Protein 4A4F (pdb70)

InterPro domains:
  IPR002999 Tudor domain [PS50304] (72-132)
  IPR002999 Tudor domain [SM00333] (71-130)
  IPR010304 Survival motor neuron, Tudor domain [PF06003] (72-122)

Solvent-accessible surface area: 4216 Å² total

CATH classification: 2.30.30.140

Structure (mmCIF, N/CA/C/O backbone):
data_4A4F
#
_entry.id   4A4F
#
_cell.length_a   1.000
_cell.length_b   1.000
_cell.length_c   1.000
_cell.angle_alpha   90.00
_cell.angle_beta   90.00
_cell.angle_gamma   90.00
#
_symmetry.space_group_name_H-M   'P 1'
#
loop_
_entity.id
_entity.type
_entity.pdbx_description
1 polymer 'SURVIVAL OF MOTOR NEURON-RELATED-SPLICING FACTOR 30'
2 non-polymer 'N3, N4-DIMETHYLARGININE'
#
loop_
_atom_site.group_PDB
_atom_site.id
_atom_site.type_symbol
_atom_site.label_atom_id
_atom_site.label_alt_id
_atom_site.label_comp_id
_atom_site.label_asym_id
_atom_site.label_entity_id
_atom_site.label_seq_id
_atom_site.pdbx_PDB_ins_code
_atom_site.Cartn_x
_atom_site.Cartn_y
_atom_site.Cartn_z
_atom_site.occupancy
_atom_site.B_iso_or_equiv
_atom_site.auth_seq_id
_atom_site.auth_comp_id
_atom_site.auth_asym_id
_atom_site.auth_atom_id
_atom_site.pdbx_PDB_model_num
ATOM 1 N N . ALA A 1 1 ? 18.891 0.537 3.052 1.00 0.00 65 ALA A N 1
ATOM 2 C CA . ALA A 1 1 ? 17.837 -0.462 2.949 1.00 0.00 65 ALA A CA 1
ATOM 3 C C . ALA A 1 1 ? 18.444 -1.767 2.500 1.00 0.00 65 ALA A C 1
ATOM 4 O O . ALA A 1 1 ? 19.503 -1.765 1.858 1.00 0.00 65 ALA A O 1
ATOM 13 N N . SER A 1 2 ? 17.817 -2.874 2.845 1.00 0.00 66 SER A N 1
ATOM 14 C CA . SER A 1 2 ? 18.285 -4.162 2.397 1.00 0.00 66 SER A CA 1
ATOM 15 C C . SER A 1 2 ? 18.034 -4.283 0.893 1.00 0.00 66 SER A C 1
ATOM 16 O O . SER A 1 2 ? 18.967 -4.440 0.105 1.00 0.00 66 SER A O 1
ATOM 24 N N . THR A 1 3 ? 16.801 -4.139 0.499 1.00 0.00 67 THR A N 1
ATOM 25 C CA . THR A 1 3 ? 16.479 -4.125 -0.881 1.00 0.00 67 THR A CA 1
ATOM 26 C C . THR A 1 3 ? 16.089 -2.693 -1.231 1.00 0.00 67 THR A C 1
ATOM 27 O O . THR A 1 3 ? 15.459 -1.999 -0.421 1.00 0.00 67 THR A O 1
ATOM 38 N N . GLN A 1 4 ? 16.527 -2.226 -2.358 1.00 0.00 68 GLN A N 1
ATOM 39 C CA . GLN A 1 4 ? 16.234 -0.905 -2.776 1.00 0.00 68 GLN A CA 1
ATOM 40 C C . GLN A 1 4 ? 15.049 -0.920 -3.732 1.00 0.00 68 GLN A C 1
ATOM 41 O O . GLN A 1 4 ? 15.118 -1.524 -4.814 1.00 0.00 68 GLN A O 1
ATOM 55 N N . PRO A 1 5 ? 13.934 -0.328 -3.322 1.00 0.00 69 PRO A N 1
ATOM 56 C CA . PRO A 1 5 ? 12.743 -0.253 -4.141 1.00 0.00 69 PRO A CA 1
ATOM 57 C C . PRO A 1 5 ? 12.789 0.926 -5.121 1.00 0.00 69 PRO A C 1
ATOM 58 O O . PRO A 1 5 ? 13.394 1.983 -4.833 1.00 0.00 69 PRO A O 1
ATOM 69 N N . THR A 1 6 ? 12.185 0.741 -6.273 1.00 0.00 70 THR A N 1
ATOM 70 C CA . THR A 1 6 ? 12.071 1.793 -7.251 1.00 0.00 70 THR A CA 1
ATOM 71 C C . THR A 1 6 ? 10.966 2.753 -6.803 1.00 0.00 70 THR A C 1
ATOM 72 O O . THR A 1 6 ? 10.981 3.937 -7.119 1.00 0.00 70 THR A O 1
ATOM 83 N N . HIS A 1 7 ? 10.030 2.231 -6.033 1.00 0.00 71 HIS A N 1
ATOM 84 C CA . HIS A 1 7 ? 8.959 3.025 -5.495 1.00 0.00 71 HIS A CA 1
ATOM 85 C C . HIS A 1 7 ? 9.417 3.693 -4.215 1.00 0.00 71 HIS A C 1
ATOM 86 O O . HIS A 1 7 ? 9.827 3.025 -3.266 1.00 0.00 71 HIS A O 1
ATOM 100 N N . SER A 1 8 ? 9.366 4.993 -4.205 1.00 0.00 72 SER A N 1
ATOM 101 C CA . SER A 1 8 ? 9.796 5.768 -3.078 1.00 0.00 72 SER A CA 1
ATOM 102 C C . SER A 1 8 ? 8.586 6.300 -2.320 1.00 0.00 72 SER A C 1
ATOM 103 O O . SER A 1 8 ? 7.851 7.161 -2.818 1.00 0.00 72 SER A O 1
ATOM 111 N N . TRP A 1 9 ? 8.366 5.771 -1.151 1.00 0.00 73 TRP A N 1
ATOM 112 C CA . TRP A 1 9 ? 7.245 6.140 -0.322 1.00 0.00 73 TRP A CA 1
ATOM 113 C C . TRP A 1 9 ? 7.718 6.601 1.037 1.00 0.00 73 TRP A C 1
ATOM 114 O O . TRP A 1 9 ? 8.816 6.227 1.467 1.00 0.00 73 TRP A O 1
ATOM 135 N N . LYS A 1 10 ? 6.949 7.466 1.682 1.00 0.00 74 LYS A N 1
ATOM 136 C CA . LYS A 1 10 ? 7.265 7.890 3.019 1.00 0.00 74 LYS A CA 1
ATOM 137 C C . LYS A 1 10 ? 6.050 7.827 3.928 1.00 0.00 74 LYS A C 1
ATOM 138 O O . LYS A 1 10 ? 4.903 7.772 3.463 1.00 0.00 74 LYS A O 1
ATOM 157 N N . VAL A 1 11 ? 6.317 7.806 5.211 1.00 0.00 75 VAL A N 1
ATOM 158 C CA . VAL A 1 11 ? 5.303 7.771 6.241 1.00 0.00 75 VAL A CA 1
ATOM 159 C C . VAL A 1 11 ? 4.443 9.032 6.203 1.00 0.00 75 VAL A C 1
ATOM 160 O O . VAL A 1 11 ? 4.963 10.150 6.067 1.00 0.00 75 VAL A O 1
ATOM 173 N N . GLY A 1 12 ? 3.140 8.839 6.276 1.00 0.00 76 GLY A N 1
ATOM 174 C CA . GLY A 1 12 ? 2.218 9.950 6.333 1.00 0.00 76 GLY A CA 1
ATOM 175 C C . GLY A 1 12 ? 1.561 10.206 5.012 1.00 0.00 76 GLY A C 1
ATOM 176 O O . GLY A 1 12 ? 0.618 10.996 4.916 1.00 0.00 76 GLY A O 1
ATOM 180 N N . ASP A 1 13 ? 2.040 9.529 4.008 1.00 0.00 77 ASP A N 1
ATOM 181 C CA . ASP A 1 13 ? 1.562 9.685 2.649 1.00 0.00 77 ASP A CA 1
ATOM 182 C C . ASP A 1 13 ? 0.574 8.651 2.342 1.00 0.00 77 ASP A C 1
ATOM 183 O O . ASP A 1 13 ? 0.676 7.524 2.823 1.00 0.00 77 ASP A O 1
ATOM 192 N N . LYS A 1 14 ? -0.394 9.006 1.587 1.00 0.00 78 LYS A N 1
ATOM 193 C CA . LYS A 1 14 ? -1.316 8.092 1.158 1.00 0.00 78 LYS A CA 1
ATOM 194 C C . LYS A 1 14 ? -1.065 7.670 -0.247 1.00 0.00 78 LYS A C 1
ATOM 195 O O . LYS A 1 14 ? -0.553 8.426 -1.081 1.00 0.00 78 LYS A O 1
ATOM 214 N N . CYS A 1 15 ? -1.398 6.485 -0.474 1.00 0.00 79 CYS A N 1
ATOM 215 C CA . CYS A 1 15 ? -1.153 5.805 -1.682 1.00 0.00 79 CYS A CA 1
ATOM 216 C C . CYS A 1 15 ? -2.339 4.960 -1.960 1.00 0.00 79 CYS A C 1
ATOM 217 O O . CYS A 1 15 ? -3.305 4.973 -1.195 1.00 0.00 79 CYS A O 1
ATOM 225 N N . MET A 1 16 ? -2.326 4.280 -3.030 1.00 0.00 80 MET A N 1
ATOM 226 C CA . MET A 1 16 ? -3.376 3.376 -3.289 1.00 0.00 80 MET A CA 1
ATOM 227 C C . MET A 1 16 ? -2.797 2.020 -3.130 1.00 0.00 80 MET A C 1
ATOM 228 O O . MET A 1 16 ? -1.746 1.725 -3.692 1.00 0.00 80 MET A O 1
ATOM 242 N N . ALA A 1 17 ? -3.439 1.218 -2.375 1.00 0.00 81 ALA A N 1
ATOM 243 C CA . ALA A 1 17 ? -2.947 -0.082 -2.088 1.00 0.00 81 ALA A CA 1
ATOM 244 C C . ALA A 1 17 ? -3.908 -1.071 -2.610 1.00 0.00 81 ALA A C 1
ATOM 245 O O . ALA A 1 17 ? -5.105 -0.784 -2.706 1.00 0.00 81 ALA A O 1
ATOM 252 N N . VAL A 1 18 ? -3.418 -2.203 -2.962 1.00 0.00 82 VAL A N 1
ATOM 253 C CA . VAL A 1 18 ? -4.247 -3.244 -3.455 1.00 0.00 82 VAL A CA 1
ATOM 254 C C . VAL A 1 18 ? -4.733 -4.018 -2.268 1.00 0.00 82 VAL A C 1
ATOM 255 O O . VAL A 1 18 ? -3.935 -4.607 -1.548 1.00 0.00 82 VAL A O 1
ATOM 268 N N . TRP A 1 19 ? -6.020 -3.961 -2.031 1.00 0.00 83 TRP A N 1
ATOM 269 C CA . TRP A 1 19 ? -6.612 -4.647 -0.924 1.00 0.00 83 TRP A CA 1
ATOM 270 C C . TRP A 1 19 ? -6.512 -6.107 -1.191 1.00 0.00 83 TRP A C 1
ATOM 271 O O . TRP A 1 19 ? -7.096 -6.591 -2.153 1.00 0.00 83 TRP A O 1
ATOM 292 N N . SER A 1 20 ? -5.792 -6.799 -0.355 1.00 0.00 84 SER A N 1
ATOM 293 C CA . SER A 1 20 ? -5.546 -8.222 -0.521 1.00 0.00 84 SER A CA 1
ATOM 294 C C . SER A 1 20 ? -6.856 -9.019 -0.571 1.00 0.00 84 SER A C 1
ATOM 295 O O . SER A 1 20 ? -6.919 -10.091 -1.167 1.00 0.00 84 SER A O 1
ATOM 303 N N . GLU A 1 21 ? -7.900 -8.464 -0.008 1.00 0.00 85 GLU A N 1
ATOM 304 C CA . GLU A 1 21 ? -9.157 -9.160 0.071 1.00 0.00 85 GLU A CA 1
ATOM 305 C C . GLU A 1 21 ? -9.961 -9.035 -1.224 1.00 0.00 85 GLU A C 1
ATOM 306 O O . GLU A 1 21 ? -10.643 -9.972 -1.629 1.00 0.00 85 GLU A O 1
ATOM 318 N N . ASP A 1 22 ? -9.881 -7.882 -1.872 1.00 0.00 86 ASP A N 1
ATOM 319 C CA . ASP A 1 22 ? -10.710 -7.642 -3.070 1.00 0.00 86 ASP A CA 1
ATOM 320 C C . ASP A 1 22 ? -9.879 -7.615 -4.351 1.00 0.00 86 ASP A C 1
ATOM 321 O O . ASP A 1 22 ? -10.394 -7.797 -5.460 1.00 0.00 86 ASP A O 1
ATOM 330 N N . GLY A 1 23 ? -8.599 -7.414 -4.191 1.00 0.00 87 GLY A N 1
ATOM 331 C CA . GLY A 1 23 ? -7.681 -7.373 -5.323 1.00 0.00 87 GLY A CA 1
ATOM 332 C C . GLY A 1 23 ? -7.714 -6.051 -6.083 1.00 0.00 87 GLY A C 1
ATOM 333 O O . GLY A 1 23 ? -7.187 -5.951 -7.187 1.00 0.00 87 GLY A O 1
ATOM 337 N N . GLN A 1 24 ? -8.335 -5.049 -5.505 1.00 0.00 88 GLN A N 1
ATOM 338 C CA . GLN A 1 24 ? -8.439 -3.739 -6.142 1.00 0.00 88 GLN A CA 1
ATOM 339 C C . GLN A 1 24 ? -7.679 -2.710 -5.359 1.00 0.00 88 GLN A C 1
ATOM 340 O O . GLN A 1 24 ? -7.303 -2.967 -4.218 1.00 0.00 88 GLN A O 1
ATOM 354 N N . CYS A 1 25 ? -7.489 -1.547 -5.927 1.00 0.00 89 CYS A N 1
ATOM 355 C CA . CYS A 1 25 ? -6.735 -0.519 -5.254 1.00 0.00 89 CYS A CA 1
ATOM 356 C C . CYS A 1 25 ? -7.652 0.495 -4.596 1.00 0.00 89 CYS A C 1
ATOM 357 O O . CYS A 1 25 ? -8.638 0.952 -5.192 1.00 0.00 89 CYS A O 1
ATOM 365 N N . TYR A 1 26 ? -7.331 0.819 -3.374 1.00 0.00 90 TYR A N 1
ATOM 366 C CA . TYR A 1 26 ? -8.094 1.731 -2.551 1.00 0.00 90 TYR A CA 1
ATOM 367 C C . TYR A 1 26 ? -7.120 2.677 -1.897 1.00 0.00 90 TYR A C 1
ATOM 368 O O . TYR A 1 26 ? -5.931 2.343 -1.787 1.00 0.00 90 TYR A O 1
ATOM 386 N N . GLU A 1 27 ? -7.583 3.835 -1.479 1.00 0.00 91 GLU A N 1
ATOM 387 C CA . GLU A 1 27 ? -6.700 4.803 -0.869 1.00 0.00 91 GLU A CA 1
ATOM 388 C C . GLU A 1 27 ? -6.323 4.361 0.531 1.00 0.00 91 GLU A C 1
ATOM 389 O O . GLU A 1 27 ? -7.188 4.107 1.392 1.00 0.00 91 GLU A O 1
ATOM 401 N N . ALA A 1 28 ? -5.053 4.265 0.750 1.00 0.00 92 ALA A N 1
ATOM 402 C CA . ALA A 1 28 ? -4.518 3.828 1.993 1.00 0.00 92 ALA A CA 1
ATOM 403 C C . ALA A 1 28 ? -3.325 4.669 2.366 1.00 0.00 92 ALA A C 1
ATOM 404 O O . ALA A 1 28 ? -2.483 4.971 1.526 1.00 0.00 92 ALA A O 1
ATOM 411 N N . GLU A 1 29 ? -3.236 5.019 3.607 1.00 0.00 93 GLU A N 1
ATOM 412 C CA . GLU A 1 29 ? -2.195 5.878 4.071 1.00 0.00 93 GLU A CA 1
ATOM 413 C C . GLU A 1 29 ? -1.103 5.063 4.734 1.00 0.00 93 GLU A C 1
ATOM 414 O O . GLU A 1 29 ? -1.381 4.157 5.520 1.00 0.00 93 GLU A O 1
ATOM 426 N N . ILE A 1 30 ? 0.116 5.353 4.365 1.00 0.00 94 ILE A N 1
ATOM 427 C CA . ILE A 1 30 ? 1.281 4.661 4.864 1.00 0.00 94 ILE A CA 1
ATOM 428 C C . ILE A 1 30 ? 1.582 5.041 6.307 1.00 0.00 94 ILE A C 1
ATOM 429 O O . ILE A 1 30 ? 1.809 6.226 6.638 1.00 0.00 94 ILE A O 1
ATOM 445 N N . GLU A 1 31 ? 1.593 4.040 7.140 1.00 0.00 95 GLU A N 1
ATOM 446 C CA . GLU A 1 31 ? 1.836 4.186 8.547 1.00 0.00 95 GLU A CA 1
ATOM 447 C C . GLU A 1 31 ? 3.305 3.966 8.867 1.00 0.00 95 GLU A C 1
ATOM 448 O O . GLU A 1 31 ? 3.892 4.700 9.662 1.00 0.00 95 GLU A O 1
ATOM 460 N N . GLU A 1 32 ? 3.897 2.977 8.223 1.00 0.00 96 GLU A N 1
ATOM 461 C CA . GLU A 1 32 ? 5.266 2.585 8.498 1.00 0.00 96 GLU A CA 1
ATOM 462 C C . GLU A 1 32 ? 5.826 1.853 7.284 1.00 0.00 96 GLU A C 1
ATOM 463 O O . GLU A 1 32 ? 5.069 1.227 6.540 1.00 0.00 96 GLU A O 1
ATOM 475 N N . ILE A 1 33 ? 7.119 1.953 7.072 1.00 0.00 97 ILE A N 1
ATOM 476 C CA . ILE A 1 33 ? 7.773 1.329 5.939 1.00 0.00 97 ILE A CA 1
ATOM 477 C C . ILE A 1 33 ? 8.890 0.412 6.419 1.00 0.00 97 ILE A C 1
ATOM 478 O O . ILE A 1 33 ? 9.682 0.777 7.280 1.00 0.00 97 ILE A O 1
ATOM 494 N N . ASP A 1 34 ? 8.925 -0.762 5.868 1.00 0.00 98 ASP A N 1
ATOM 495 C CA . ASP A 1 34 ? 9.941 -1.747 6.150 1.00 0.00 98 ASP A CA 1
ATOM 496 C C . ASP A 1 34 ? 10.844 -1.840 4.939 1.00 0.00 98 ASP A C 1
ATOM 497 O O . ASP A 1 34 ? 10.521 -2.509 3.961 1.00 0.00 98 ASP A O 1
ATOM 506 N N . GLU A 1 35 ? 11.913 -1.092 4.968 1.00 0.00 99 GLU A N 1
ATOM 507 C CA . GLU A 1 35 ? 12.895 -1.055 3.886 1.00 0.00 99 GLU A CA 1
ATOM 508 C C . GLU A 1 35 ? 13.641 -2.381 3.731 1.00 0.00 99 GLU A C 1
ATOM 509 O O . GLU A 1 35 ? 14.285 -2.629 2.706 1.00 0.00 99 GLU A O 1
ATOM 521 N N . GLU A 1 36 ? 13.583 -3.202 4.758 1.00 0.00 100 GLU A N 1
ATOM 522 C CA . GLU A 1 36 ? 14.248 -4.483 4.758 1.00 0.00 100 GLU A CA 1
ATOM 523 C C . GLU A 1 36 ? 13.632 -5.388 3.691 1.00 0.00 100 GLU A C 1
ATOM 524 O O . GLU A 1 36 ? 14.339 -6.057 2.934 1.00 0.00 100 GLU A O 1
ATOM 536 N N . ASN A 1 37 ? 12.327 -5.377 3.625 1.00 0.00 101 ASN A N 1
ATOM 537 C CA . ASN A 1 37 ? 11.591 -6.191 2.666 1.00 0.00 101 ASN A CA 1
ATOM 538 C C . ASN A 1 37 ? 11.039 -5.349 1.549 1.00 0.00 101 ASN A C 1
ATOM 539 O O . ASN A 1 37 ? 10.611 -5.869 0.522 1.00 0.00 101 ASN A O 1
ATOM 550 N N . GLY A 1 38 ? 11.050 -4.048 1.745 1.00 0.00 102 GLY A N 1
ATOM 551 C CA . GLY A 1 38 ? 10.466 -3.155 0.777 1.00 0.00 102 GLY A CA 1
ATOM 552 C C . GLY A 1 38 ? 8.956 -3.157 0.903 1.00 0.00 102 GLY A C 1
ATOM 553 O O . GLY A 1 38 ? 8.231 -2.951 -0.072 1.00 0.00 102 GLY A O 1
ATOM 557 N N . THR A 1 39 ? 8.471 -3.399 2.098 1.00 0.00 103 THR A N 1
ATOM 558 C CA . THR A 1 39 ? 7.052 -3.450 2.322 1.00 0.00 103 THR A CA 1
ATOM 559 C C . THR A 1 39 ? 6.609 -2.309 3.211 1.00 0.00 103 THR A C 1
ATOM 560 O O . THR A 1 39 ? 7.403 -1.774 3.956 1.00 0.00 103 THR A O 1
ATOM 571 N N . ALA A 1 40 ? 5.368 -1.929 3.123 1.00 0.00 104 ALA A N 1
ATOM 572 C CA . ALA A 1 40 ? 4.861 -0.854 3.925 1.00 0.00 104 ALA A CA 1
ATOM 573 C C . ALA A 1 40 ? 3.553 -1.235 4.549 1.00 0.00 104 ALA A C 1
ATOM 574 O O . ALA A 1 40 ? 2.760 -1.979 3.964 1.00 0.00 104 ALA A O 1
ATOM 581 N N . ALA A 1 41 ? 3.350 -0.753 5.729 1.00 0.00 105 ALA A N 1
ATOM 582 C CA . ALA A 1 41 ? 2.137 -0.953 6.444 1.00 0.00 105 ALA A CA 1
ATOM 583 C C . ALA A 1 41 ? 1.238 0.214 6.152 1.00 0.00 105 ALA A C 1
ATOM 584 O O . ALA A 1 41 ? 1.614 1.379 6.382 1.00 0.00 105 ALA A O 1
ATOM 591 N N . ILE A 1 42 ? 0.091 -0.070 5.635 1.00 0.00 106 ILE A N 1
ATOM 592 C CA . ILE A 1 42 ? -0.813 0.951 5.184 1.00 0.00 106 ILE A CA 1
ATOM 593 C C . ILE A 1 42 ? -2.176 0.795 5.832 1.00 0.00 106 ILE A C 1
ATOM 594 O O . ILE A 1 42 ? -2.587 -0.309 6.147 1.00 0.00 106 ILE A O 1
ATOM 610 N N . THR A 1 43 ? -2.846 1.888 6.046 1.00 0.00 107 THR A N 1
ATOM 611 C CA . THR A 1 43 ? -4.181 1.888 6.592 1.00 0.00 107 THR A CA 1
ATOM 612 C C . THR A 1 43 ? -5.173 2.412 5.549 1.00 0.00 107 THR A C 1
ATOM 613 O O . THR A 1 43 ? -4.988 3.489 5.000 1.00 0.00 107 THR A O 1
ATOM 624 N N . PHE A 1 44 ? -6.193 1.631 5.265 1.00 0.00 108 PHE A N 1
ATOM 625 C CA . PHE A 1 44 ? -7.211 1.996 4.303 1.00 0.00 108 PHE A CA 1
ATOM 626 C C . PHE A 1 44 ? -8.094 3.081 4.843 1.00 0.00 108 PHE A C 1
ATOM 627 O O . PHE A 1 44 ? -8.786 2.889 5.857 1.00 0.00 108 PHE A O 1
ATOM 644 N N . ALA A 1 45 ? -8.081 4.198 4.154 1.00 0.00 109 ALA A N 1
ATOM 645 C CA . ALA A 1 45 ? -8.803 5.378 4.549 1.00 0.00 109 ALA A CA 1
ATOM 646 C C . ALA A 1 45 ? -10.301 5.143 4.485 1.00 0.00 109 ALA A C 1
ATOM 647 O O . ALA A 1 45 ? -10.811 4.572 3.513 1.00 0.00 109 ALA A O 1
ATOM 654 N N . GLY A 1 46 ? -10.980 5.502 5.543 1.00 0.00 110 GLY A N 1
ATOM 655 C CA . GLY A 1 46 ? -12.418 5.391 5.584 1.00 0.00 110 GLY A CA 1
ATOM 656 C C . GLY A 1 46 ? -12.865 4.095 6.208 1.00 0.00 110 GLY A C 1
ATOM 657 O O . GLY A 1 46 ? -13.637 4.089 7.174 1.00 0.00 110 GLY A O 1
ATOM 661 N N . TYR A 1 47 ? -12.384 2.999 5.665 1.00 0.00 111 TYR A N 1
ATOM 662 C CA . TYR A 1 47 ? -12.724 1.690 6.162 1.00 0.00 111 TYR A CA 1
ATOM 663 C C . TYR A 1 47 ? -12.033 1.436 7.498 1.00 0.00 111 TYR A C 1
ATOM 664 O O . TYR A 1 47 ? -12.652 0.966 8.448 1.00 0.00 111 TYR A O 1
ATOM 682 N N . GLY A 1 48 ? -10.762 1.761 7.567 1.00 0.00 112 GLY A N 1
ATOM 683 C CA . GLY A 1 48 ? -10.033 1.604 8.797 1.00 0.00 112 GLY A CA 1
ATOM 684 C C . GLY A 1 48 ? -9.443 0.218 8.992 1.00 0.00 112 GLY A C 1
ATOM 685 O O . GLY A 1 48 ? -9.624 -0.388 10.051 1.00 0.00 112 GLY A O 1
ATOM 689 N N . ASN A 1 49 ? -8.783 -0.306 7.972 1.00 0.00 113 ASN A N 1
ATOM 690 C CA . ASN A 1 49 ? -8.032 -1.562 8.112 1.00 0.00 113 ASN A CA 1
ATOM 691 C C . ASN A 1 49 ? -6.617 -1.279 7.769 1.00 0.00 113 ASN A C 1
ATOM 692 O O . ASN A 1 49 ? -6.323 -0.208 7.257 1.00 0.00 113 ASN A O 1
ATOM 703 N N . ALA A 1 50 ? -5.757 -2.230 7.965 1.00 0.00 114 ALA A N 1
ATOM 704 C CA . ALA A 1 50 ? -4.359 -2.032 7.720 1.00 0.00 114 ALA A CA 1
ATOM 705 C C . ALA A 1 50 ? -3.720 -3.316 7.247 1.00 0.00 114 ALA A C 1
ATOM 706 O O . ALA A 1 50 ? -4.034 -4.392 7.764 1.00 0.00 114 ALA A O 1
ATOM 713 N N . GLU A 1 51 ? -2.855 -3.224 6.261 1.00 0.00 115 GLU A N 1
ATOM 714 C CA . GLU A 1 51 ? -2.145 -4.383 5.787 1.00 0.00 115 GLU A CA 1
ATOM 715 C C . GLU A 1 51 ? -0.731 -4.006 5.412 1.00 0.00 115 GLU A C 1
ATOM 716 O O . GLU A 1 51 ? -0.440 -2.830 5.168 1.00 0.00 115 GLU A O 1
ATOM 728 N N . VAL A 1 52 ? 0.146 -4.974 5.403 1.00 0.00 116 VAL A N 1
ATOM 729 C CA . VAL A 1 52 ? 1.495 -4.753 4.979 1.00 0.00 116 VAL A CA 1
ATOM 730 C C . VAL A 1 52 ? 1.620 -5.228 3.553 1.00 0.00 116 VAL A C 1
ATOM 731 O O . VAL A 1 52 ? 1.546 -6.432 3.265 1.00 0.00 116 VAL A O 1
ATOM 744 N N . THR A 1 53 ? 1.787 -4.305 2.687 1.00 0.00 117 THR A N 1
ATOM 745 C CA . THR A 1 53 ? 1.830 -4.568 1.280 1.00 0.00 117 THR A CA 1
ATOM 746 C C . THR A 1 53 ? 3.123 -3.959 0.712 1.00 0.00 117 THR A C 1
ATOM 747 O O . THR A 1 53 ? 3.599 -2.938 1.228 1.00 0.00 117 THR A O 1
ATOM 758 N N . PRO A 1 54 ? 3.787 -4.636 -0.240 1.00 0.00 118 PRO A N 1
ATOM 759 C CA . PRO A 1 54 ? 5.024 -4.145 -0.824 1.00 0.00 118 PRO A CA 1
ATOM 760 C C . PRO A 1 54 ? 4.840 -2.800 -1.508 1.00 0.00 118 PRO A C 1
ATOM 761 O O . PRO A 1 54 ? 3.758 -2.494 -2.012 1.00 0.00 118 PRO A O 1
ATOM 772 N N . LEU A 1 55 ? 5.897 -2.022 -1.539 1.00 0.00 119 LEU A N 1
ATOM 773 C CA . LEU A 1 55 ? 5.901 -0.688 -2.153 1.00 0.00 119 LEU A CA 1
ATOM 774 C C . LEU A 1 55 ? 5.546 -0.765 -3.627 1.00 0.00 119 LEU A C 1
ATOM 775 O O . LEU A 1 55 ? 5.020 0.185 -4.205 1.00 0.00 119 LEU A O 1
ATOM 791 N N . LEU A 1 56 ? 5.834 -1.905 -4.216 1.00 0.00 120 LEU A N 1
ATOM 792 C CA . LEU A 1 56 ? 5.526 -2.183 -5.606 1.00 0.00 120 LEU A CA 1
ATOM 793 C C . LEU A 1 56 ? 4.013 -2.250 -5.819 1.00 0.00 120 LEU A C 1
ATOM 794 O O . LEU A 1 56 ? 3.519 -2.001 -6.914 1.00 0.00 120 LEU A O 1
ATOM 810 N N . ASN A 1 57 ? 3.293 -2.584 -4.768 1.00 0.00 121 ASN A N 1
ATOM 811 C CA . ASN A 1 57 ? 1.839 -2.690 -4.821 1.00 0.00 121 ASN A CA 1
ATOM 812 C C . ASN A 1 57 ? 1.191 -1.377 -4.466 1.00 0.00 121 ASN A C 1
ATOM 813 O O . ASN A 1 57 ? -0.038 -1.257 -4.467 1.00 0.00 121 ASN A O 1
ATOM 824 N N . LEU A 1 58 ? 2.000 -0.399 -4.151 1.00 0.00 122 LEU A N 1
ATOM 825 C CA . LEU A 1 58 ? 1.495 0.894 -3.833 1.00 0.00 122 LEU A CA 1
ATOM 826 C C . LEU A 1 58 ? 1.486 1.749 -5.072 1.00 0.00 122 LEU A C 1
ATOM 827 O O . LEU A 1 58 ? 2.476 1.819 -5.811 1.00 0.00 122 LEU A O 1
ATOM 843 N N . LYS A 1 59 ? 0.379 2.379 -5.308 1.00 0.00 123 LYS A N 1
ATOM 844 C CA . LYS A 1 59 ? 0.199 3.196 -6.479 1.00 0.00 123 LYS A CA 1
ATOM 845 C C . LYS A 1 59 ? 0.048 4.644 -6.072 1.00 0.00 123 LYS A C 1
ATOM 846 O O . LYS A 1 59 ? -0.383 4.933 -4.944 1.00 0.00 123 LYS A O 1
ATOM 865 N N . PRO A 1 60 ? 0.385 5.576 -6.970 1.00 0.00 124 PRO A N 1
ATOM 866 C CA . PRO A 1 60 ? 0.262 6.994 -6.704 1.00 0.00 124 PRO A CA 1
ATOM 867 C C . PRO A 1 60 ? -1.193 7.421 -6.705 1.00 0.00 124 PRO A C 1
ATOM 868 O O . PRO A 1 60 ? -2.027 6.879 -7.458 1.00 0.00 124 PRO A O 1
ATOM 879 N N . VAL A 1 61 ? -1.500 8.355 -5.872 1.00 0.00 125 VAL A N 1
ATOM 880 C CA . VAL A 1 61 ? -2.847 8.843 -5.737 1.00 0.00 125 VAL A CA 1
ATOM 881 C C . VAL A 1 61 ? -3.072 10.055 -6.606 1.00 0.00 125 VAL A C 1
ATOM 882 O O . VAL A 1 61 ? -2.151 10.541 -7.293 1.00 0.00 125 VAL A O 1
ATOM 895 N N . GLU A 1 62 ? -4.267 10.530 -6.581 1.00 0.00 126 GLU A N 1
ATOM 896 C CA . GLU A 1 62 ? -4.639 11.733 -7.240 1.00 0.00 126 GLU A CA 1
ATOM 897 C C . GLU A 1 62 ? -4.871 12.784 -6.169 1.00 0.00 126 GLU A C 1
ATOM 898 O O . GLU A 1 62 ? -5.277 12.437 -5.046 1.00 0.00 126 GLU A O 1
ATOM 910 N N . GLU A 1 63 ? -4.552 14.032 -6.479 1.00 0.00 127 GLU A N 1
ATOM 911 C CA . GLU A 1 63 ? -4.779 15.174 -5.574 1.00 0.00 127 GLU A CA 1
ATOM 912 C C . GLU A 1 63 ? -3.961 15.050 -4.264 1.00 0.00 127 GLU A C 1
ATOM 913 O O . GLU A 1 63 ? -4.336 15.617 -3.230 1.00 0.00 127 GLU A O 1
ATOM 925 N N . GLY A 1 64 ? -2.852 14.348 -4.310 1.00 0.00 128 GLY A N 1
ATOM 926 C CA . GLY A 1 64 ? -2.031 14.205 -3.136 1.00 0.00 128 GLY A CA 1
ATOM 927 C C . GLY A 1 64 ? -0.814 13.381 -3.420 1.00 0.00 128 GLY A C 1
ATOM 928 O O . GLY A 1 64 ? -0.283 12.731 -2.494 1.00 0.00 128 GLY A O 1
ATOM 966 N N . ALA A 1 1 ? 16.331 -2.872 1.185 1.00 0.00 65 ALA A N 2
ATOM 967 C CA . ALA A 1 1 ? 15.793 -4.155 0.734 1.00 0.00 65 ALA A CA 2
ATOM 968 C C . ALA A 1 1 ? 16.705 -4.731 -0.305 1.00 0.00 65 ALA A C 2
ATOM 969 O O . ALA A 1 1 ? 17.407 -3.985 -0.992 1.00 0.00 65 ALA A O 2
ATOM 978 N N . SER A 1 2 ? 16.711 -6.042 -0.429 1.00 0.00 66 SER A N 2
ATOM 979 C CA . SER A 1 2 ? 17.500 -6.683 -1.446 1.00 0.00 66 SER A CA 2
ATOM 980 C C . SER A 1 2 ? 16.885 -6.351 -2.796 1.00 0.00 66 SER A C 2
ATOM 981 O O . SER A 1 2 ? 17.559 -5.869 -3.711 1.00 0.00 66 SER A O 2
ATOM 989 N N . THR A 1 3 ? 15.601 -6.561 -2.884 1.00 0.00 67 THR A N 2
ATOM 990 C CA . THR A 1 3 ? 14.859 -6.259 -4.053 1.00 0.00 67 THR A CA 2
ATOM 991 C C . THR A 1 3 ? 14.412 -4.797 -3.959 1.00 0.00 67 THR A C 2
ATOM 992 O O . THR A 1 3 ? 13.434 -4.484 -3.266 1.00 0.00 67 THR A O 2
ATOM 1003 N N . GLN A 1 4 ? 15.162 -3.906 -4.588 1.00 0.00 68 GLN A N 2
ATOM 1004 C CA . GLN A 1 4 ? 14.854 -2.481 -4.527 1.00 0.00 68 GLN A CA 2
ATOM 1005 C C . GLN A 1 4 ? 13.653 -2.160 -5.393 1.00 0.00 68 GLN A C 2
ATOM 1006 O O . GLN A 1 4 ? 13.665 -2.426 -6.607 1.00 0.00 68 GLN A O 2
ATOM 1020 N N . PRO A 1 5 ? 12.594 -1.621 -4.801 1.00 0.00 69 PRO A N 2
ATOM 1021 C CA . PRO A 1 5 ? 11.419 -1.228 -5.538 1.00 0.00 69 PRO A CA 2
ATOM 1022 C C . PRO A 1 5 ? 11.603 0.139 -6.199 1.00 0.00 69 PRO A C 2
ATOM 1023 O O . PRO A 1 5 ? 12.382 0.982 -5.724 1.00 0.00 69 PRO A O 2
ATOM 1034 N N . THR A 1 6 ? 10.906 0.347 -7.278 1.00 0.00 70 THR A N 2
ATOM 1035 C CA . THR A 1 6 ? 10.958 1.563 -8.019 1.00 0.00 70 THR A CA 2
ATOM 1036 C C . THR A 1 6 ? 10.205 2.678 -7.270 1.00 0.00 70 THR A C 2
ATOM 1037 O O . THR A 1 6 ? 10.558 3.861 -7.350 1.00 0.00 70 THR A O 2
ATOM 1048 N N . HIS A 1 7 ? 9.201 2.291 -6.527 1.00 0.00 71 HIS A N 2
ATOM 1049 C CA . HIS A 1 7 ? 8.407 3.241 -5.797 1.00 0.00 71 HIS A CA 2
ATOM 1050 C C . HIS A 1 7 ? 9.096 3.659 -4.510 1.00 0.00 71 HIS A C 2
ATOM 1051 O O . HIS A 1 7 ? 9.590 2.819 -3.745 1.00 0.00 71 HIS A O 2
ATOM 1065 N N . SER A 1 8 ? 9.139 4.937 -4.294 1.00 0.00 72 SER A N 2
ATOM 1066 C CA . SER A 1 8 ? 9.721 5.514 -3.120 1.00 0.00 72 SER A CA 2
ATOM 1067 C C . SER A 1 8 ? 8.620 6.151 -2.276 1.00 0.00 72 SER A C 2
ATOM 1068 O O . SER A 1 8 ? 7.968 7.104 -2.707 1.00 0.00 72 SER A O 2
ATOM 1076 N N . TRP A 1 9 ? 8.392 5.600 -1.111 1.00 0.00 73 TRP A N 2
ATOM 1077 C CA . TRP A 1 9 ? 7.308 6.018 -0.247 1.00 0.00 73 TRP A CA 2
ATOM 1078 C C . TRP A 1 9 ? 7.797 6.419 1.116 1.00 0.00 73 TRP A C 2
ATOM 1079 O O . TRP A 1 9 ? 8.845 5.951 1.559 1.00 0.00 73 TRP A O 2
ATOM 1100 N N . LYS A 1 10 ? 7.066 7.308 1.764 1.00 0.00 74 LYS A N 2
ATOM 1101 C CA . LYS A 1 10 ? 7.383 7.710 3.110 1.00 0.00 74 LYS A CA 2
ATOM 1102 C C . LYS A 1 10 ? 6.142 7.672 3.995 1.00 0.00 74 LYS A C 2
ATOM 1103 O O . LYS A 1 10 ? 5.009 7.647 3.502 1.00 0.00 74 LYS A O 2
ATOM 1122 N N . VAL A 1 11 ? 6.375 7.645 5.284 1.00 0.00 75 VAL A N 2
ATOM 1123 C CA . VAL A 1 11 ? 5.328 7.633 6.296 1.00 0.00 75 VAL A CA 2
ATOM 1124 C C . VAL A 1 11 ? 4.485 8.919 6.260 1.00 0.00 75 VAL A C 2
ATOM 1125 O O . VAL A 1 11 ? 5.016 10.013 6.055 1.00 0.00 75 VAL A O 2
ATOM 1138 N N . GLY A 1 12 ? 3.173 8.768 6.423 1.00 0.00 76 GLY A N 2
ATOM 1139 C CA . GLY A 1 12 ? 2.278 9.910 6.485 1.00 0.00 76 GLY A CA 2
ATOM 1140 C C . GLY A 1 12 ? 1.772 10.309 5.127 1.00 0.00 76 GLY A C 2
ATOM 1141 O O . GLY A 1 12 ? 1.095 11.338 4.968 1.00 0.00 76 GLY A O 2
ATOM 1145 N N . ASP A 1 13 ? 2.105 9.522 4.148 1.00 0.00 77 ASP A N 2
ATOM 1146 C CA . ASP A 1 13 ? 1.714 9.793 2.789 1.00 0.00 77 ASP A CA 2
ATOM 1147 C C . ASP A 1 13 ? 0.585 8.919 2.332 1.00 0.00 77 ASP A C 2
ATOM 1148 O O . ASP A 1 13 ? 0.405 7.796 2.823 1.00 0.00 77 ASP A O 2
ATOM 1157 N N . LYS A 1 14 ? -0.177 9.438 1.402 1.00 0.00 78 LYS A N 2
ATOM 1158 C CA . LYS A 1 14 ? -1.305 8.748 0.837 1.00 0.00 78 LYS A CA 2
ATOM 1159 C C . LYS A 1 14 ? -0.869 7.982 -0.378 1.00 0.00 78 LYS A C 2
ATOM 1160 O O . LYS A 1 14 ? -0.121 8.494 -1.213 1.00 0.00 78 LYS A O 2
ATOM 1179 N N . CYS A 1 15 ? -1.326 6.791 -0.476 1.00 0.00 79 CYS A N 2
ATOM 1180 C CA . CYS A 1 15 ? -1.041 5.946 -1.582 1.00 0.00 79 CYS A CA 2
ATOM 1181 C C . CYS A 1 15 ? -2.276 5.135 -1.892 1.00 0.00 79 CYS A C 2
ATOM 1182 O O . CYS A 1 15 ? -3.304 5.276 -1.225 1.00 0.00 79 CYS A O 2
ATOM 1190 N N . MET A 1 16 ? -2.214 4.345 -2.897 1.00 0.00 80 MET A N 2
ATOM 1191 C CA . MET A 1 16 ? -3.281 3.453 -3.195 1.00 0.00 80 MET A CA 2
ATOM 1192 C C . MET A 1 16 ? -2.715 2.082 -3.131 1.00 0.00 80 MET A C 2
ATOM 1193 O O . MET A 1 16 ? -1.684 1.816 -3.735 1.00 0.00 80 MET A O 2
ATOM 1207 N N . ALA A 1 17 ? -3.358 1.238 -2.413 1.00 0.00 81 ALA A N 2
ATOM 1208 C CA . ALA A 1 17 ? -2.883 -0.085 -2.184 1.00 0.00 81 ALA A CA 2
ATOM 1209 C C . ALA A 1 17 ? -3.865 -1.062 -2.716 1.00 0.00 81 ALA A C 2
ATOM 1210 O O . ALA A 1 17 ? -5.056 -0.761 -2.815 1.00 0.00 81 ALA A O 2
ATOM 1217 N N . VAL A 1 18 ? -3.390 -2.205 -3.075 1.00 0.00 82 VAL A N 2
ATOM 1218 C CA . VAL A 1 18 ? -4.239 -3.254 -3.535 1.00 0.00 82 VAL A CA 2
ATOM 1219 C C . VAL A 1 18 ? -4.698 -4.020 -2.328 1.00 0.00 82 VAL A C 2
ATOM 1220 O O . VAL A 1 18 ? -3.887 -4.620 -1.641 1.00 0.00 82 VAL A O 2
ATOM 1233 N N . TRP A 1 19 ? -5.978 -3.959 -2.059 1.00 0.00 83 TRP A N 2
ATOM 1234 C CA . TRP A 1 19 ? -6.553 -4.628 -0.933 1.00 0.00 83 TRP A CA 2
ATOM 1235 C C . TRP A 1 19 ? -6.468 -6.094 -1.181 1.00 0.00 83 TRP A C 2
ATOM 1236 O O . TRP A 1 19 ? -7.107 -6.604 -2.105 1.00 0.00 83 TRP A O 2
ATOM 1257 N N . SER A 1 20 ? -5.714 -6.763 -0.365 1.00 0.00 84 SER A N 2
ATOM 1258 C CA . SER A 1 20 ? -5.446 -8.185 -0.511 1.00 0.00 84 SER A CA 2
ATOM 1259 C C . SER A 1 20 ? -6.749 -9.021 -0.435 1.00 0.00 84 SER A C 2
ATOM 1260 O O . SER A 1 20 ? -6.813 -10.162 -0.920 1.00 0.00 84 SER A O 2
ATOM 1268 N N . GLU A 1 21 ? -7.794 -8.434 0.114 1.00 0.00 85 GLU A N 2
ATOM 1269 C CA . GLU A 1 21 ? -9.052 -9.133 0.270 1.00 0.00 85 GLU A CA 2
ATOM 1270 C C . GLU A 1 21 ? -9.902 -9.072 -0.975 1.00 0.00 85 GLU A C 2
ATOM 1271 O O . GLU A 1 21 ? -10.697 -9.966 -1.232 1.00 0.00 85 GLU A O 2
ATOM 1283 N N . ASP A 1 22 ? -9.776 -8.011 -1.720 1.00 0.00 86 ASP A N 2
ATOM 1284 C CA . ASP A 1 22 ? -10.646 -7.842 -2.894 1.00 0.00 86 ASP A CA 2
ATOM 1285 C C . ASP A 1 22 ? -9.857 -7.881 -4.189 1.00 0.00 86 ASP A C 2
ATOM 1286 O O . ASP A 1 22 ? -10.399 -8.134 -5.259 1.00 0.00 86 ASP A O 2
ATOM 1295 N N . GLY A 1 23 ? -8.573 -7.663 -4.086 1.00 0.00 87 GLY A N 2
ATOM 1296 C CA . GLY A 1 23 ? -7.713 -7.667 -5.258 1.00 0.00 87 GLY A CA 2
ATOM 1297 C C . GLY A 1 23 ? -7.767 -6.359 -6.038 1.00 0.00 87 GLY A C 2
ATOM 1298 O O . GLY A 1 23 ? -7.240 -6.263 -7.143 1.00 0.00 87 GLY A O 2
ATOM 1302 N N . GLN A 1 24 ? -8.399 -5.360 -5.470 1.00 0.00 88 GLN A N 2
ATOM 1303 C CA . GLN A 1 24 ? -8.526 -4.061 -6.118 1.00 0.00 88 GLN A CA 2
ATOM 1304 C C . GLN A 1 24 ? -7.776 -3.006 -5.354 1.00 0.00 88 GLN A C 2
ATOM 1305 O O . GLN A 1 24 ? -7.411 -3.224 -4.207 1.00 0.00 88 GLN A O 2
ATOM 1319 N N . CYS A 1 25 ? -7.572 -1.867 -5.959 1.00 0.00 89 CYS A N 2
ATOM 1320 C CA . CYS A 1 25 ? -6.801 -0.818 -5.332 1.00 0.00 89 CYS A CA 2
ATOM 1321 C C . CYS A 1 25 ? -7.690 0.244 -4.708 1.00 0.00 89 CYS A C 2
ATOM 1322 O O . CYS A 1 25 ? -8.672 0.699 -5.315 1.00 0.00 89 CYS A O 2
ATOM 1330 N N . TYR A 1 26 ? -7.343 0.613 -3.499 1.00 0.00 90 TYR A N 2
ATOM 1331 C CA . TYR A 1 26 ? -8.085 1.545 -2.674 1.00 0.00 90 TYR A CA 2
ATOM 1332 C C . TYR A 1 26 ? -7.097 2.496 -2.027 1.00 0.00 90 TYR A C 2
ATOM 1333 O O . TYR A 1 26 ? -5.906 2.176 -1.936 1.00 0.00 90 TYR A O 2
ATOM 1351 N N . GLU A 1 27 ? -7.561 3.647 -1.604 1.00 0.00 91 GLU A N 2
ATOM 1352 C CA . GLU A 1 27 ? -6.697 4.641 -1.005 1.00 0.00 91 GLU A CA 2
ATOM 1353 C C . GLU A 1 27 ? -6.293 4.218 0.403 1.00 0.00 91 GLU A C 2
ATOM 1354 O O . GLU A 1 27 ? -7.127 3.808 1.218 1.00 0.00 91 GLU A O 2
ATOM 1366 N N . ALA A 1 28 ? -5.032 4.317 0.674 1.00 0.00 92 ALA A N 2
ATOM 1367 C CA . ALA A 1 28 ? -4.493 3.956 1.947 1.00 0.00 92 ALA A CA 2
ATOM 1368 C C . ALA A 1 28 ? -3.373 4.897 2.325 1.00 0.00 92 ALA A C 2
ATOM 1369 O O . ALA A 1 28 ? -2.689 5.430 1.464 1.00 0.00 92 ALA A O 2
ATOM 1376 N N . GLU A 1 29 ? -3.186 5.107 3.581 1.00 0.00 93 GLU A N 2
ATOM 1377 C CA . GLU A 1 29 ? -2.149 5.979 4.040 1.00 0.00 93 GLU A CA 2
ATOM 1378 C C . GLU A 1 29 ? -1.070 5.152 4.710 1.00 0.00 93 GLU A C 2
ATOM 1379 O O . GLU A 1 29 ? -1.371 4.199 5.439 1.00 0.00 93 GLU A O 2
ATOM 1391 N N . ILE A 1 30 ? 0.158 5.479 4.422 1.00 0.00 94 ILE A N 2
ATOM 1392 C CA . ILE A 1 30 ? 1.305 4.758 4.940 1.00 0.00 94 ILE A CA 2
ATOM 1393 C C . ILE A 1 30 ? 1.600 5.125 6.383 1.00 0.00 94 ILE A C 2
ATOM 1394 O O . ILE A 1 30 ? 1.837 6.296 6.711 1.00 0.00 94 ILE A O 2
ATOM 1410 N N . GLU A 1 31 ? 1.610 4.119 7.213 1.00 0.00 95 GLU A N 2
ATOM 1411 C CA . GLU A 1 31 ? 1.883 4.262 8.622 1.00 0.00 95 GLU A CA 2
ATOM 1412 C C . GLU A 1 31 ? 3.337 3.957 8.932 1.00 0.00 95 GLU A C 2
ATOM 1413 O O . GLU A 1 31 ? 3.974 4.658 9.708 1.00 0.00 95 GLU A O 2
ATOM 1425 N N . GLU A 1 32 ? 3.858 2.923 8.316 1.00 0.00 96 GLU A N 2
ATOM 1426 C CA . GLU A 1 32 ? 5.203 2.468 8.603 1.00 0.00 96 GLU A CA 2
ATOM 1427 C C . GLU A 1 32 ? 5.742 1.737 7.394 1.00 0.00 96 GLU A C 2
ATOM 1428 O O . GLU A 1 32 ? 4.969 1.168 6.628 1.00 0.00 96 GLU A O 2
ATOM 1440 N N . ILE A 1 33 ? 7.033 1.793 7.197 1.00 0.00 97 ILE A N 2
ATOM 1441 C CA . ILE A 1 33 ? 7.671 1.144 6.073 1.00 0.00 97 ILE A CA 2
ATOM 1442 C C . ILE A 1 33 ? 8.736 0.175 6.571 1.00 0.00 97 ILE A C 2
ATOM 1443 O O . ILE A 1 33 ? 9.528 0.508 7.445 1.00 0.00 97 ILE A O 2
ATOM 1459 N N . ASP A 1 34 ? 8.719 -1.009 6.026 1.00 0.00 98 ASP A N 2
ATOM 1460 C CA . ASP A 1 34 ? 9.707 -2.029 6.300 1.00 0.00 98 ASP A CA 2
ATOM 1461 C C . ASP A 1 34 ? 10.643 -2.034 5.127 1.00 0.00 98 ASP A C 2
ATOM 1462 O O . ASP A 1 34 ? 10.382 -2.652 4.089 1.00 0.00 98 ASP A O 2
ATOM 1471 N N . GLU A 1 35 ? 11.679 -1.267 5.250 1.00 0.00 99 GLU A N 2
ATOM 1472 C CA . GLU A 1 35 ? 12.658 -1.080 4.202 1.00 0.00 99 GLU A CA 2
ATOM 1473 C C . GLU A 1 35 ? 13.438 -2.355 3.893 1.00 0.00 99 GLU A C 2
ATOM 1474 O O . GLU A 1 35 ? 14.070 -2.456 2.847 1.00 0.00 99 GLU A O 2
ATOM 1486 N N . GLU A 1 36 ? 13.394 -3.308 4.803 1.00 0.00 100 GLU A N 2
ATOM 1487 C CA . GLU A 1 36 ? 14.104 -4.560 4.664 1.00 0.00 100 GLU A CA 2
ATOM 1488 C C . GLU A 1 36 ? 13.468 -5.386 3.545 1.00 0.00 100 GLU A C 2
ATOM 1489 O O . GLU A 1 36 ? 14.164 -5.982 2.721 1.00 0.00 100 GLU A O 2
ATOM 1501 N N . ASN A 1 37 ? 12.152 -5.403 3.514 1.00 0.00 101 ASN A N 2
ATOM 1502 C CA . ASN A 1 37 ? 11.408 -6.148 2.492 1.00 0.00 101 ASN A CA 2
ATOM 1503 C C . ASN A 1 37 ? 10.918 -5.232 1.410 1.00 0.00 101 ASN A C 2
ATOM 1504 O O . ASN A 1 37 ? 10.499 -5.685 0.336 1.00 0.00 101 ASN A O 2
ATOM 1515 N N . GLY A 1 38 ? 10.965 -3.941 1.676 1.00 0.00 102 GLY A N 2
ATOM 1516 C CA . GLY A 1 38 ? 10.413 -2.991 0.750 1.00 0.00 102 GLY A CA 2
ATOM 1517 C C . GLY A 1 38 ? 8.901 -3.018 0.824 1.00 0.00 102 GLY A C 2
ATOM 1518 O O . GLY A 1 38 ? 8.201 -2.858 -0.192 1.00 0.00 102 GLY A O 2
ATOM 1522 N N . THR A 1 39 ? 8.393 -3.256 2.012 1.00 0.00 103 THR A N 2
ATOM 1523 C CA . THR A 1 39 ? 6.980 -3.316 2.238 1.00 0.00 103 THR A CA 2
ATOM 1524 C C . THR A 1 39 ? 6.537 -2.166 3.128 1.00 0.00 103 THR A C 2
ATOM 1525 O O . THR A 1 39 ? 7.358 -1.537 3.782 1.00 0.00 103 THR A O 2
ATOM 1536 N N . ALA A 1 40 ? 5.272 -1.856 3.114 1.00 0.00 104 ALA A N 2
ATOM 1537 C CA . ALA A 1 40 ? 4.756 -0.799 3.930 1.00 0.00 104 ALA A CA 2
ATOM 1538 C C . ALA A 1 40 ? 3.454 -1.200 4.560 1.00 0.00 104 ALA A C 2
ATOM 1539 O O . ALA A 1 40 ? 2.662 -1.943 3.971 1.00 0.00 104 ALA A O 2
ATOM 1546 N N . ALA A 1 41 ? 3.253 -0.736 5.751 1.00 0.00 105 ALA A N 2
ATOM 1547 C CA . ALA A 1 41 ? 2.043 -0.944 6.471 1.00 0.00 105 ALA A CA 2
ATOM 1548 C C . ALA A 1 41 ? 1.158 0.237 6.204 1.00 0.00 105 ALA A C 2
ATOM 1549 O O . ALA A 1 41 ? 1.532 1.395 6.484 1.00 0.00 105 ALA A O 2
ATOM 1556 N N . ILE A 1 42 ? 0.026 -0.025 5.653 1.00 0.00 106 ILE A N 2
ATOM 1557 C CA . ILE A 1 42 ? -0.848 1.014 5.197 1.00 0.00 106 ILE A CA 2
ATOM 1558 C C . ILE A 1 42 ? -2.230 0.873 5.801 1.00 0.00 106 ILE A C 2
ATOM 1559 O O . ILE A 1 42 ? -2.688 -0.230 6.053 1.00 0.00 106 ILE A O 2
ATOM 1575 N N . THR A 1 43 ? -2.869 1.983 6.038 1.00 0.00 107 THR A N 2
ATOM 1576 C CA . THR A 1 43 ? -4.199 2.002 6.585 1.00 0.00 107 THR A CA 2
ATOM 1577 C C . THR A 1 43 ? -5.190 2.551 5.556 1.00 0.00 107 THR A C 2
ATOM 1578 O O . THR A 1 43 ? -5.034 3.677 5.055 1.00 0.00 107 THR A O 2
ATOM 1589 N N . PHE A 1 44 ? -6.189 1.752 5.257 1.00 0.00 108 PHE A N 2
ATOM 1590 C CA . PHE A 1 44 ? -7.188 2.073 4.267 1.00 0.00 108 PHE A CA 2
ATOM 1591 C C . PHE A 1 44 ? -8.100 3.177 4.708 1.00 0.00 108 PHE A C 2
ATOM 1592 O O . PHE A 1 44 ? -8.700 3.113 5.796 1.00 0.00 108 PHE A O 2
ATOM 1609 N N . ALA A 1 45 ? -8.206 4.169 3.853 1.00 0.00 109 ALA A N 2
ATOM 1610 C CA . ALA A 1 45 ? -8.980 5.357 4.095 1.00 0.00 109 ALA A CA 2
ATOM 1611 C C . ALA A 1 45 ? -10.454 5.058 4.300 1.00 0.00 109 ALA A C 2
ATOM 1612 O O . ALA A 1 45 ? -11.105 4.438 3.453 1.00 0.00 109 ALA A O 2
ATOM 1619 N N . GLY A 1 46 ? -10.960 5.450 5.444 1.00 0.00 110 GLY A N 2
ATOM 1620 C CA . GLY A 1 46 ? -12.359 5.305 5.737 1.00 0.00 110 GLY A CA 2
ATOM 1621 C C . GLY A 1 46 ? -12.689 3.986 6.386 1.00 0.00 110 GLY A C 2
ATOM 1622 O O . GLY A 1 46 ? -13.372 3.942 7.413 1.00 0.00 110 GLY A O 2
ATOM 1626 N N . TYR A 1 47 ? -12.204 2.916 5.801 1.00 0.00 111 TYR A N 2
ATOM 1627 C CA . TYR A 1 47 ? -12.500 1.584 6.269 1.00 0.00 111 TYR A CA 2
ATOM 1628 C C . TYR A 1 47 ? -11.743 1.285 7.556 1.00 0.00 111 TYR A C 2
ATOM 1629 O O . TYR A 1 47 ? -12.257 0.621 8.455 1.00 0.00 111 TYR A O 2
ATOM 1647 N N . GLY A 1 48 ? -10.509 1.741 7.613 1.00 0.00 112 GLY A N 2
ATOM 1648 C CA . GLY A 1 48 ? -9.727 1.627 8.825 1.00 0.00 112 GLY A CA 2
ATOM 1649 C C . GLY A 1 48 ? -8.955 0.327 8.966 1.00 0.00 112 GLY A C 2
ATOM 1650 O O . GLY A 1 48 ? -8.585 -0.050 10.078 1.00 0.00 112 GLY A O 2
ATOM 1654 N N . ASN A 1 49 ? -8.696 -0.367 7.871 1.00 0.00 113 ASN A N 2
ATOM 1655 C CA . ASN A 1 49 ? -7.900 -1.598 7.978 1.00 0.00 113 ASN A CA 2
ATOM 1656 C C . ASN A 1 49 ? -6.484 -1.297 7.674 1.00 0.00 113 ASN A C 2
ATOM 1657 O O . ASN A 1 49 ? -6.178 -0.242 7.129 1.00 0.00 113 ASN A O 2
ATOM 1668 N N . ALA A 1 50 ? -5.628 -2.218 7.966 1.00 0.00 114 ALA A N 2
ATOM 1669 C CA . ALA A 1 50 ? -4.231 -2.041 7.745 1.00 0.00 114 ALA A CA 2
ATOM 1670 C C . ALA A 1 50 ? -3.628 -3.323 7.244 1.00 0.00 114 ALA A C 2
ATOM 1671 O O . ALA A 1 50 ? -3.921 -4.397 7.782 1.00 0.00 114 ALA A O 2
ATOM 1678 N N . GLU A 1 51 ? -2.829 -3.234 6.217 1.00 0.00 115 GLU A N 2
ATOM 1679 C CA . GLU A 1 51 ? -2.156 -4.392 5.705 1.00 0.00 115 GLU A CA 2
ATOM 1680 C C . GLU A 1 51 ? -0.733 -4.031 5.364 1.00 0.00 115 GLU A C 2
ATOM 1681 O O . GLU A 1 51 ? -0.414 -2.844 5.178 1.00 0.00 115 GLU A O 2
ATOM 1693 N N . VAL A 1 52 ? 0.120 -5.017 5.325 1.00 0.00 116 VAL A N 2
ATOM 1694 C CA . VAL A 1 52 ? 1.482 -4.815 4.929 1.00 0.00 116 VAL A CA 2
ATOM 1695 C C . VAL A 1 52 ? 1.589 -5.201 3.476 1.00 0.00 116 VAL A C 2
ATOM 1696 O O . VAL A 1 52 ? 1.477 -6.378 3.122 1.00 0.00 116 VAL A O 2
ATOM 1709 N N . THR A 1 53 ? 1.782 -4.240 2.658 1.00 0.00 117 THR A N 2
ATOM 1710 C CA . THR A 1 53 ? 1.809 -4.450 1.240 1.00 0.00 117 THR A CA 2
ATOM 1711 C C . THR A 1 53 ? 3.112 -3.878 0.670 1.00 0.00 117 THR A C 2
ATOM 1712 O O . THR A 1 53 ? 3.623 -2.878 1.180 1.00 0.00 117 THR A O 2
ATOM 1723 N N . PRO A 1 54 ? 3.732 -4.560 -0.301 1.00 0.00 118 PRO A N 2
ATOM 1724 C CA . PRO A 1 54 ? 4.967 -4.096 -0.914 1.00 0.00 118 PRO A CA 2
ATOM 1725 C C . PRO A 1 54 ? 4.781 -2.750 -1.601 1.00 0.00 118 PRO A C 2
ATOM 1726 O O . PRO A 1 54 ? 3.707 -2.460 -2.136 1.00 0.00 118 PRO A O 2
ATOM 1737 N N . LEU A 1 55 ? 5.828 -1.945 -1.597 1.00 0.00 119 LEU A N 2
ATOM 1738 C CA . LEU A 1 55 ? 5.835 -0.616 -2.221 1.00 0.00 119 LEU A CA 2
ATOM 1739 C C . LEU A 1 55 ? 5.457 -0.697 -3.693 1.00 0.00 119 LEU A C 2
ATOM 1740 O O . LEU A 1 55 ? 4.914 0.241 -4.256 1.00 0.00 119 LEU A O 2
ATOM 1756 N N . LEU A 1 56 ? 5.728 -1.842 -4.293 1.00 0.00 120 LEU A N 2
ATOM 1757 C CA . LEU A 1 56 ? 5.393 -2.102 -5.691 1.00 0.00 120 LEU A CA 2
ATOM 1758 C C . LEU A 1 56 ? 3.869 -2.051 -5.905 1.00 0.00 120 LEU A C 2
ATOM 1759 O O . LEU A 1 56 ? 3.384 -1.703 -6.989 1.00 0.00 120 LEU A O 2
ATOM 1775 N N . ASN A 1 57 ? 3.142 -2.376 -4.861 1.00 0.00 121 ASN A N 2
ATOM 1776 C CA . ASN A 1 57 ? 1.683 -2.423 -4.878 1.00 0.00 121 ASN A CA 2
ATOM 1777 C C . ASN A 1 57 ? 1.080 -1.088 -4.532 1.00 0.00 121 ASN A C 2
ATOM 1778 O O . ASN A 1 57 ? -0.137 -0.922 -4.575 1.00 0.00 121 ASN A O 2
ATOM 1789 N N . LEU A 1 58 ? 1.919 -0.142 -4.184 1.00 0.00 122 LEU A N 2
ATOM 1790 C CA . LEU A 1 58 ? 1.452 1.166 -3.837 1.00 0.00 122 LEU A CA 2
ATOM 1791 C C . LEU A 1 58 ? 1.510 2.083 -5.029 1.00 0.00 122 LEU A C 2
ATOM 1792 O O . LEU A 1 58 ? 2.514 2.146 -5.732 1.00 0.00 122 LEU A O 2
ATOM 1808 N N . LYS A 1 59 ? 0.428 2.759 -5.259 1.00 0.00 123 LYS A N 2
ATOM 1809 C CA . LYS A 1 59 ? 0.304 3.690 -6.333 1.00 0.00 123 LYS A CA 2
ATOM 1810 C C . LYS A 1 59 ? 0.115 5.075 -5.760 1.00 0.00 123 LYS A C 2
ATOM 1811 O O . LYS A 1 59 ? -0.350 5.213 -4.633 1.00 0.00 123 LYS A O 2
ATOM 1830 N N . PRO A 1 60 ? 0.481 6.100 -6.505 1.00 0.00 124 PRO A N 2
ATOM 1831 C CA . PRO A 1 60 ? 0.176 7.485 -6.150 1.00 0.00 124 PRO A CA 2
ATOM 1832 C C . PRO A 1 60 ? -1.336 7.698 -6.190 1.00 0.00 124 PRO A C 2
ATOM 1833 O O . PRO A 1 60 ? -2.035 7.064 -6.996 1.00 0.00 124 PRO A O 2
ATOM 1844 N N . VAL A 1 61 ? -1.838 8.562 -5.348 1.00 0.00 125 VAL A N 2
ATOM 1845 C CA . VAL A 1 61 ? -3.272 8.781 -5.268 1.00 0.00 125 VAL A CA 2
ATOM 1846 C C . VAL A 1 61 ? -3.812 9.639 -6.394 1.00 0.00 125 VAL A C 2
ATOM 1847 O O . VAL A 1 61 ? -3.120 10.527 -6.927 1.00 0.00 125 VAL A O 2
ATOM 1860 N N . GLU A 1 62 ? -5.028 9.351 -6.759 1.00 0.00 126 GLU A N 2
ATOM 1861 C CA . GLU A 1 62 ? -5.783 10.120 -7.705 1.00 0.00 126 GLU A CA 2
ATOM 1862 C C . GLU A 1 62 ? -6.952 10.712 -6.940 1.00 0.00 126 GLU A C 2
ATOM 1863 O O . GLU A 1 62 ? -7.230 10.268 -5.818 1.00 0.00 126 GLU A O 2
ATOM 1875 N N . GLU A 1 63 ? -7.610 11.694 -7.488 1.00 0.00 127 GLU A N 2
ATOM 1876 C CA . GLU A 1 63 ? -8.722 12.299 -6.794 1.00 0.00 127 GLU A CA 2
ATOM 1877 C C . GLU A 1 63 ? -9.874 12.643 -7.740 1.00 0.00 127 GLU A C 2
ATOM 1878 O O . GLU A 1 63 ? -9.723 13.443 -8.684 1.00 0.00 127 GLU A O 2
ATOM 1890 N N . GLY A 1 64 ? -10.993 12.004 -7.517 1.00 0.00 128 GLY A N 2
ATOM 1891 C CA . GLY A 1 64 ? -12.171 12.241 -8.288 1.00 0.00 128 GLY A CA 2
ATOM 1892 C C . GLY A 1 64 ? -13.365 11.766 -7.525 1.00 0.00 128 GLY A C 2
ATOM 1893 O O . GLY A 1 64 ? -13.223 10.813 -6.736 1.00 0.00 128 GLY A O 2
ATOM 1931 N N . ALA A 1 1 ? 19.604 -1.278 4.347 1.00 0.00 65 ALA A N 3
ATOM 1932 C CA . ALA A 1 1 ? 20.352 -2.356 4.980 1.00 0.00 65 ALA A CA 3
ATOM 1933 C C . ALA A 1 1 ? 20.697 -3.448 3.973 1.00 0.00 65 ALA A C 3
ATOM 1934 O O . ALA A 1 1 ? 21.767 -3.418 3.364 1.00 0.00 65 ALA A O 3
ATOM 1943 N N . SER A 1 2 ? 19.799 -4.389 3.763 1.00 0.00 66 SER A N 3
ATOM 1944 C CA . SER A 1 2 ? 20.064 -5.467 2.843 1.00 0.00 66 SER A CA 3
ATOM 1945 C C . SER A 1 2 ? 19.357 -5.201 1.518 1.00 0.00 66 SER A C 3
ATOM 1946 O O . SER A 1 2 ? 19.988 -5.178 0.455 1.00 0.00 66 SER A O 3
ATOM 1954 N N . THR A 1 3 ? 18.068 -4.972 1.593 1.00 0.00 67 THR A N 3
ATOM 1955 C CA . THR A 1 3 ? 17.267 -4.757 0.417 1.00 0.00 67 THR A CA 3
ATOM 1956 C C . THR A 1 3 ? 16.914 -3.267 0.309 1.00 0.00 67 THR A C 3
ATOM 1957 O O . THR A 1 3 ? 16.828 -2.569 1.327 1.00 0.00 67 THR A O 3
ATOM 1968 N N . GLN A 1 4 ? 16.789 -2.767 -0.896 1.00 0.00 68 GLN A N 3
ATOM 1969 C CA . GLN A 1 4 ? 16.444 -1.382 -1.115 1.00 0.00 68 GLN A CA 3
ATOM 1970 C C . GLN A 1 4 ? 15.146 -1.258 -1.908 1.00 0.00 68 GLN A C 3
ATOM 1971 O O . GLN A 1 4 ? 14.930 -2.006 -2.872 1.00 0.00 68 GLN A O 3
ATOM 1985 N N . PRO A 1 5 ? 14.256 -0.342 -1.497 1.00 0.00 69 PRO A N 3
ATOM 1986 C CA . PRO A 1 5 ? 12.989 -0.072 -2.196 1.00 0.00 69 PRO A CA 3
ATOM 1987 C C . PRO A 1 5 ? 13.183 0.353 -3.662 1.00 0.00 69 PRO A C 3
ATOM 1988 O O . PRO A 1 5 ? 14.222 0.931 -4.035 1.00 0.00 69 PRO A O 3
ATOM 1999 N N . THR A 1 6 ? 12.215 0.026 -4.478 1.00 0.00 70 THR A N 3
ATOM 2000 C CA . THR A 1 6 ? 12.166 0.430 -5.836 1.00 0.00 70 THR A CA 3
ATOM 2001 C C . THR A 1 6 ? 11.273 1.680 -5.946 1.00 0.00 70 THR A C 3
ATOM 2002 O O . THR A 1 6 ? 11.447 2.522 -6.832 1.00 0.00 70 THR A O 3
ATOM 2013 N N . HIS A 1 7 ? 10.342 1.797 -5.023 1.00 0.00 71 HIS A N 3
ATOM 2014 C CA . HIS A 1 7 ? 9.473 2.951 -4.956 1.00 0.00 71 HIS A CA 3
ATOM 2015 C C . HIS A 1 7 ? 9.771 3.684 -3.687 1.00 0.00 71 HIS A C 3
ATOM 2016 O O . HIS A 1 7 ? 9.953 3.064 -2.642 1.00 0.00 71 HIS A O 3
ATOM 2030 N N . SER A 1 8 ? 9.839 4.971 -3.757 1.00 0.00 72 SER A N 3
ATOM 2031 C CA . SER A 1 8 ? 10.114 5.742 -2.591 1.00 0.00 72 SER A CA 3
ATOM 2032 C C . SER A 1 8 ? 8.826 6.297 -1.996 1.00 0.00 72 SER A C 3
ATOM 2033 O O . SER A 1 8 ? 8.184 7.195 -2.557 1.00 0.00 72 SER A O 3
ATOM 2041 N N . TRP A 1 9 ? 8.445 5.713 -0.899 1.00 0.00 73 TRP A N 3
ATOM 2042 C CA . TRP A 1 9 ? 7.276 6.090 -0.161 1.00 0.00 73 TRP A CA 3
ATOM 2043 C C . TRP A 1 9 ? 7.665 6.561 1.215 1.00 0.00 73 TRP A C 3
ATOM 2044 O O . TRP A 1 9 ? 8.707 6.145 1.745 1.00 0.00 73 TRP A O 3
ATOM 2065 N N . LYS A 1 10 ? 6.872 7.440 1.783 1.00 0.00 74 LYS A N 3
ATOM 2066 C CA . LYS A 1 10 ? 7.135 7.919 3.112 1.00 0.00 74 LYS A CA 3
ATOM 2067 C C . LYS A 1 10 ? 5.937 7.713 4.022 1.00 0.00 74 LYS A C 3
ATOM 2068 O O . LYS A 1 10 ? 4.795 7.584 3.564 1.00 0.00 74 LYS A O 3
ATOM 2087 N N . VAL A 1 11 ? 6.220 7.646 5.299 1.00 0.00 75 VAL A N 3
ATOM 2088 C CA . VAL A 1 11 ? 5.214 7.538 6.328 1.00 0.00 75 VAL A CA 3
ATOM 2089 C C . VAL A 1 11 ? 4.349 8.797 6.330 1.00 0.00 75 VAL A C 3
ATOM 2090 O O . VAL A 1 11 ? 4.867 9.905 6.222 1.00 0.00 75 VAL A O 3
ATOM 2103 N N . GLY A 1 12 ? 3.055 8.618 6.421 1.00 0.00 76 GLY A N 3
ATOM 2104 C CA . GLY A 1 12 ? 2.161 9.746 6.459 1.00 0.00 76 GLY A CA 3
ATOM 2105 C C . GLY A 1 12 ? 1.778 10.222 5.084 1.00 0.00 76 GLY A C 3
ATOM 2106 O O . GLY A 1 12 ? 1.430 11.394 4.897 1.00 0.00 76 GLY A O 3
ATOM 2110 N N . ASP A 1 13 ? 1.866 9.348 4.111 1.00 0.00 77 ASP A N 3
ATOM 2111 C CA . ASP A 1 13 ? 1.473 9.702 2.756 1.00 0.00 77 ASP A CA 3
ATOM 2112 C C . ASP A 1 13 ? 0.285 8.901 2.389 1.00 0.00 77 ASP A C 3
ATOM 2113 O O . ASP A 1 13 ? 0.050 7.821 2.954 1.00 0.00 77 ASP A O 3
ATOM 2122 N N . LYS A 1 14 ? -0.427 9.378 1.446 1.00 0.00 78 LYS A N 3
ATOM 2123 C CA . LYS A 1 14 ? -1.515 8.677 0.917 1.00 0.00 78 LYS A CA 3
ATOM 2124 C C . LYS A 1 14 ? -1.056 7.948 -0.312 1.00 0.00 78 LYS A C 3
ATOM 2125 O O . LYS A 1 14 ? -0.380 8.509 -1.168 1.00 0.00 78 LYS A O 3
ATOM 2144 N N . CYS A 1 15 ? -1.377 6.728 -0.366 1.00 0.00 79 CYS A N 3
ATOM 2145 C CA . CYS A 1 15 ? -1.083 5.895 -1.481 1.00 0.00 79 CYS A CA 3
ATOM 2146 C C . CYS A 1 15 ? -2.310 5.091 -1.797 1.00 0.00 79 CYS A C 3
ATOM 2147 O O . CYS A 1 15 ? -3.324 5.201 -1.110 1.00 0.00 79 CYS A O 3
ATOM 2155 N N . MET A 1 16 ? -2.257 4.338 -2.824 1.00 0.00 80 MET A N 3
ATOM 2156 C CA . MET A 1 16 ? -3.306 3.428 -3.106 1.00 0.00 80 MET A CA 3
ATOM 2157 C C . MET A 1 16 ? -2.714 2.082 -2.991 1.00 0.00 80 MET A C 3
ATOM 2158 O O . MET A 1 16 ? -1.674 1.824 -3.565 1.00 0.00 80 MET A O 3
ATOM 2172 N N . ALA A 1 17 ? -3.339 1.249 -2.265 1.00 0.00 81 ALA A N 3
ATOM 2173 C CA . ALA A 1 17 ? -2.816 -0.043 -2.009 1.00 0.00 81 ALA A CA 3
ATOM 2174 C C . ALA A 1 17 ? -3.744 -1.049 -2.558 1.00 0.00 81 ALA A C 3
ATOM 2175 O O . ALA A 1 17 ? -4.944 -0.786 -2.688 1.00 0.00 81 ALA A O 3
ATOM 2182 N N . VAL A 1 18 ? -3.218 -2.171 -2.901 1.00 0.00 82 VAL A N 3
ATOM 2183 C CA . VAL A 1 18 ? -4.020 -3.230 -3.396 1.00 0.00 82 VAL A CA 3
ATOM 2184 C C . VAL A 1 18 ? -4.497 -4.008 -2.205 1.00 0.00 82 VAL A C 3
ATOM 2185 O O . VAL A 1 18 ? -3.695 -4.603 -1.495 1.00 0.00 82 VAL A O 3
ATOM 2198 N N . TRP A 1 19 ? -5.789 -3.961 -1.975 1.00 0.00 83 TRP A N 3
ATOM 2199 C CA . TRP A 1 19 ? -6.396 -4.621 -0.863 1.00 0.00 83 TRP A CA 3
ATOM 2200 C C . TRP A 1 19 ? -6.271 -6.093 -1.066 1.00 0.00 83 TRP A C 3
ATOM 2201 O O . TRP A 1 19 ? -6.814 -6.630 -2.025 1.00 0.00 83 TRP A O 3
ATOM 2222 N N . SER A 1 20 ? -5.580 -6.729 -0.168 1.00 0.00 84 SER A N 3
ATOM 2223 C CA . SER A 1 20 ? -5.301 -8.155 -0.208 1.00 0.00 84 SER A CA 3
ATOM 2224 C C . SER A 1 20 ? -6.602 -8.986 -0.272 1.00 0.00 84 SER A C 3
ATOM 2225 O O . SER A 1 20 ? -6.610 -10.121 -0.743 1.00 0.00 84 SER A O 3
ATOM 2233 N N . GLU A 1 21 ? -7.688 -8.400 0.168 1.00 0.00 85 GLU A N 3
ATOM 2234 C CA . GLU A 1 21 ? -8.944 -9.094 0.215 1.00 0.00 85 GLU A CA 3
ATOM 2235 C C . GLU A 1 21 ? -9.689 -9.042 -1.113 1.00 0.00 85 GLU A C 3
ATOM 2236 O O . GLU A 1 21 ? -10.318 -10.016 -1.506 1.00 0.00 85 GLU A O 3
ATOM 2248 N N . ASP A 1 22 ? -9.632 -7.908 -1.794 1.00 0.00 86 ASP A N 3
ATOM 2249 C CA . ASP A 1 22 ? -10.419 -7.753 -3.032 1.00 0.00 86 ASP A CA 3
ATOM 2250 C C . ASP A 1 22 ? -9.534 -7.819 -4.268 1.00 0.00 86 ASP A C 3
ATOM 2251 O O . ASP A 1 22 ? -10.001 -8.099 -5.367 1.00 0.00 86 ASP A O 3
ATOM 2260 N N . GLY A 1 23 ? -8.253 -7.596 -4.069 1.00 0.00 87 GLY A N 3
ATOM 2261 C CA . GLY A 1 23 ? -7.291 -7.615 -5.165 1.00 0.00 87 GLY A CA 3
ATOM 2262 C C . GLY A 1 23 ? -7.256 -6.307 -5.956 1.00 0.00 87 GLY A C 3
ATOM 2263 O O . GLY A 1 23 ? -6.622 -6.222 -7.008 1.00 0.00 87 GLY A O 3
ATOM 2267 N N . GLN A 1 24 ? -7.940 -5.297 -5.467 1.00 0.00 88 GLN A N 3
ATOM 2268 C CA . GLN A 1 24 ? -8.010 -4.006 -6.159 1.00 0.00 88 GLN A CA 3
ATOM 2269 C C . GLN A 1 24 ? -7.353 -2.907 -5.362 1.00 0.00 88 GLN A C 3
ATOM 2270 O O . GLN A 1 24 ? -7.066 -3.091 -4.187 1.00 0.00 88 GLN A O 3
ATOM 2284 N N . CYS A 1 25 ? -7.167 -1.756 -5.970 1.00 0.00 89 CYS A N 3
ATOM 2285 C CA . CYS A 1 25 ? -6.476 -0.666 -5.305 1.00 0.00 89 CYS A CA 3
ATOM 2286 C C . CYS A 1 25 ? -7.432 0.351 -4.695 1.00 0.00 89 CYS A C 3
ATOM 2287 O O . CYS A 1 25 ? -8.426 0.749 -5.309 1.00 0.00 89 CYS A O 3
ATOM 2295 N N . TYR A 1 26 ? -7.135 0.728 -3.470 1.00 0.00 90 TYR A N 3
ATOM 2296 C CA . TYR A 1 26 ? -7.940 1.636 -2.664 1.00 0.00 90 TYR A CA 3
ATOM 2297 C C . TYR A 1 26 ? -7.013 2.604 -1.945 1.00 0.00 90 TYR A C 3
ATOM 2298 O O . TYR A 1 26 ? -5.829 2.302 -1.781 1.00 0.00 90 TYR A O 3
ATOM 2316 N N . GLU A 1 27 ? -7.528 3.747 -1.528 1.00 0.00 91 GLU A N 3
ATOM 2317 C CA . GLU A 1 27 ? -6.708 4.771 -0.886 1.00 0.00 91 GLU A CA 3
ATOM 2318 C C . GLU A 1 27 ? -6.327 4.349 0.532 1.00 0.00 91 GLU A C 3
ATOM 2319 O O . GLU A 1 27 ? -7.183 4.026 1.362 1.00 0.00 91 GLU A O 3
ATOM 2331 N N . ALA A 1 28 ? -5.054 4.357 0.795 1.00 0.00 92 ALA A N 3
ATOM 2332 C CA . ALA A 1 28 ? -4.524 3.971 2.073 1.00 0.00 92 ALA A CA 3
ATOM 2333 C C . ALA A 1 28 ? -3.384 4.882 2.465 1.00 0.00 92 ALA A C 3
ATOM 2334 O O . ALA A 1 28 ? -2.661 5.373 1.614 1.00 0.00 92 ALA A O 3
ATOM 2341 N N . GLU A 1 29 ? -3.222 5.109 3.726 1.00 0.00 93 GLU A N 3
ATOM 2342 C CA . GLU A 1 29 ? -2.159 5.946 4.199 1.00 0.00 93 GLU A CA 3
ATOM 2343 C C . GLU A 1 29 ? -1.090 5.089 4.836 1.00 0.00 93 GLU A C 3
ATOM 2344 O O . GLU A 1 29 ? -1.396 4.138 5.560 1.00 0.00 93 GLU A O 3
ATOM 2356 N N . ILE A 1 30 ? 0.132 5.394 4.524 1.00 0.00 94 ILE A N 3
ATOM 2357 C CA . ILE A 1 30 ? 1.279 4.666 5.028 1.00 0.00 94 ILE A CA 3
ATOM 2358 C C . ILE A 1 30 ? 1.558 5.027 6.482 1.00 0.00 94 ILE A C 3
ATOM 2359 O O . ILE A 1 30 ? 1.774 6.197 6.818 1.00 0.00 94 ILE A O 3
ATOM 2375 N N . GLU A 1 31 ? 1.555 4.024 7.314 1.00 0.00 95 GLU A N 3
ATOM 2376 C CA . GLU A 1 31 ? 1.797 4.165 8.741 1.00 0.00 95 GLU A CA 3
ATOM 2377 C C . GLU A 1 31 ? 3.248 3.850 9.075 1.00 0.00 95 GLU A C 3
ATOM 2378 O O . GLU A 1 31 ? 3.833 4.451 9.967 1.00 0.00 95 GLU A O 3
ATOM 2390 N N . GLU A 1 32 ? 3.822 2.907 8.353 1.00 0.00 96 GLU A N 3
ATOM 2391 C CA . GLU A 1 32 ? 5.186 2.462 8.607 1.00 0.00 96 GLU A CA 3
ATOM 2392 C C . GLU A 1 32 ? 5.732 1.794 7.345 1.00 0.00 96 GLU A C 3
ATOM 2393 O O . GLU A 1 32 ? 4.958 1.279 6.551 1.00 0.00 96 GLU A O 3
ATOM 2405 N N . ILE A 1 33 ? 7.042 1.835 7.148 1.00 0.00 97 ILE A N 3
ATOM 2406 C CA . ILE A 1 33 ? 7.680 1.258 5.965 1.00 0.00 97 ILE A CA 3
ATOM 2407 C C . ILE A 1 33 ? 8.832 0.343 6.369 1.00 0.00 97 ILE A C 3
ATOM 2408 O O . ILE A 1 33 ? 9.670 0.715 7.179 1.00 0.00 97 ILE A O 3
ATOM 2424 N N . ASP A 1 34 ? 8.853 -0.828 5.810 1.00 0.00 98 ASP A N 3
ATOM 2425 C CA . ASP A 1 34 ? 9.917 -1.796 6.006 1.00 0.00 98 ASP A CA 3
ATOM 2426 C C . ASP A 1 34 ? 10.711 -1.869 4.725 1.00 0.00 98 ASP A C 3
ATOM 2427 O O . ASP A 1 34 ? 10.317 -2.546 3.769 1.00 0.00 98 ASP A O 3
ATOM 2436 N N . GLU A 1 35 ? 11.778 -1.124 4.680 1.00 0.00 99 GLU A N 3
ATOM 2437 C CA . GLU A 1 35 ? 12.651 -1.041 3.512 1.00 0.00 99 GLU A CA 3
ATOM 2438 C C . GLU A 1 35 ? 13.362 -2.365 3.221 1.00 0.00 99 GLU A C 3
ATOM 2439 O O . GLU A 1 35 ? 13.780 -2.618 2.093 1.00 0.00 99 GLU A O 3
ATOM 2451 N N . GLU A 1 36 ? 13.474 -3.197 4.236 1.00 0.00 100 GLU A N 3
ATOM 2452 C CA . GLU A 1 36 ? 14.182 -4.454 4.147 1.00 0.00 100 GLU A CA 3
ATOM 2453 C C . GLU A 1 36 ? 13.441 -5.449 3.259 1.00 0.00 100 GLU A C 3
ATOM 2454 O O . GLU A 1 36 ? 14.047 -6.279 2.584 1.00 0.00 100 GLU A O 3
ATOM 2466 N N . ASN A 1 37 ? 12.148 -5.405 3.301 1.00 0.00 101 ASN A N 3
ATOM 2467 C CA . ASN A 1 37 ? 11.340 -6.242 2.420 1.00 0.00 101 ASN A CA 3
ATOM 2468 C C . ASN A 1 37 ? 10.764 -5.425 1.310 1.00 0.00 101 ASN A C 3
ATOM 2469 O O . ASN A 1 37 ? 10.252 -5.960 0.329 1.00 0.00 101 ASN A O 3
ATOM 2480 N N . GLY A 1 38 ? 10.846 -4.120 1.462 1.00 0.00 102 GLY A N 3
ATOM 2481 C CA . GLY A 1 38 ? 10.247 -3.224 0.508 1.00 0.00 102 GLY A CA 3
ATOM 2482 C C . GLY A 1 38 ? 8.747 -3.210 0.689 1.00 0.00 102 GLY A C 3
ATOM 2483 O O . GLY A 1 38 ? 7.983 -3.039 -0.262 1.00 0.00 102 GLY A O 3
ATOM 2487 N N . THR A 1 39 ? 8.320 -3.417 1.916 1.00 0.00 103 THR A N 3
ATOM 2488 C CA . THR A 1 39 ? 6.920 -3.456 2.228 1.00 0.00 103 THR A CA 3
ATOM 2489 C C . THR A 1 39 ? 6.543 -2.302 3.127 1.00 0.00 103 THR A C 3
ATOM 2490 O O . THR A 1 39 ? 7.387 -1.752 3.802 1.00 0.00 103 THR A O 3
ATOM 2501 N N . ALA A 1 40 ? 5.307 -1.937 3.122 1.00 0.00 104 ALA A N 3
ATOM 2502 C CA . ALA A 1 40 ? 4.836 -0.866 3.937 1.00 0.00 104 ALA A CA 3
ATOM 2503 C C . ALA A 1 40 ? 3.542 -1.247 4.599 1.00 0.00 104 ALA A C 3
ATOM 2504 O O . ALA A 1 40 ? 2.749 -2.016 4.049 1.00 0.00 104 ALA A O 3
ATOM 2511 N N . ALA A 1 41 ? 3.354 -0.741 5.769 1.00 0.00 105 ALA A N 3
ATOM 2512 C CA . ALA A 1 41 ? 2.161 -0.941 6.517 1.00 0.00 105 ALA A CA 3
ATOM 2513 C C . ALA A 1 41 ? 1.258 0.221 6.238 1.00 0.00 105 ALA A C 3
ATOM 2514 O O . ALA A 1 41 ? 1.616 1.386 6.504 1.00 0.00 105 ALA A O 3
ATOM 2521 N N . ILE A 1 42 ? 0.127 -0.063 5.701 1.00 0.00 106 ILE A N 3
ATOM 2522 C CA . ILE A 1 42 ? -0.770 0.952 5.256 1.00 0.00 106 ILE A CA 3
ATOM 2523 C C . ILE A 1 42 ? -2.129 0.770 5.885 1.00 0.00 106 ILE A C 3
ATOM 2524 O O . ILE A 1 42 ? -2.524 -0.343 6.204 1.00 0.00 106 ILE A O 3
ATOM 2540 N N . THR A 1 43 ? -2.816 1.850 6.088 1.00 0.00 107 THR A N 3
ATOM 2541 C CA . THR A 1 43 ? -4.142 1.819 6.622 1.00 0.00 107 THR A CA 3
ATOM 2542 C C . THR A 1 43 ? -5.106 2.460 5.625 1.00 0.00 107 THR A C 3
ATOM 2543 O O . THR A 1 43 ? -4.921 3.611 5.227 1.00 0.00 107 THR A O 3
ATOM 2554 N N . PHE A 1 44 ? -6.109 1.705 5.228 1.00 0.00 108 PHE A N 3
ATOM 2555 C CA . PHE A 1 44 ? -7.096 2.129 4.258 1.00 0.00 108 PHE A CA 3
ATOM 2556 C C . PHE A 1 44 ? -7.961 3.225 4.802 1.00 0.00 108 PHE A C 3
ATOM 2557 O O . PHE A 1 44 ? -8.568 3.078 5.867 1.00 0.00 108 PHE A O 3
ATOM 2574 N N . ALA A 1 45 ? -8.037 4.296 4.064 1.00 0.00 109 ALA A N 3
ATOM 2575 C CA . ALA A 1 45 ? -8.743 5.472 4.481 1.00 0.00 109 ALA A CA 3
ATOM 2576 C C . ALA A 1 45 ? -10.229 5.278 4.295 1.00 0.00 109 ALA A C 3
ATOM 2577 O O . ALA A 1 45 ? -10.674 4.705 3.303 1.00 0.00 109 ALA A O 3
ATOM 2584 N N . GLY A 1 46 ? -10.982 5.685 5.277 1.00 0.00 110 GLY A N 3
ATOM 2585 C CA . GLY A 1 46 ? -12.405 5.556 5.230 1.00 0.00 110 GLY A CA 3
ATOM 2586 C C . GLY A 1 46 ? -12.846 4.252 5.832 1.00 0.00 110 GLY A C 3
ATOM 2587 O O . GLY A 1 46 ? -13.691 4.221 6.723 1.00 0.00 110 GLY A O 3
ATOM 2591 N N . TYR A 1 47 ? -12.255 3.181 5.363 1.00 0.00 111 TYR A N 3
ATOM 2592 C CA . TYR A 1 47 ? -12.589 1.867 5.826 1.00 0.00 111 TYR A CA 3
ATOM 2593 C C . TYR A 1 47 ? -11.943 1.594 7.185 1.00 0.00 111 TYR A C 3
ATOM 2594 O O . TYR A 1 47 ? -12.609 1.146 8.118 1.00 0.00 111 TYR A O 3
ATOM 2612 N N . GLY A 1 48 ? -10.651 1.855 7.293 1.00 0.00 112 GLY A N 3
ATOM 2613 C CA . GLY A 1 48 ? -9.977 1.694 8.566 1.00 0.00 112 GLY A CA 3
ATOM 2614 C C . GLY A 1 48 ? -9.211 0.379 8.753 1.00 0.00 112 GLY A C 3
ATOM 2615 O O . GLY A 1 48 ? -8.905 0.009 9.892 1.00 0.00 112 GLY A O 3
ATOM 2619 N N . ASN A 1 49 ? -8.886 -0.328 7.678 1.00 0.00 113 ASN A N 3
ATOM 2620 C CA . ASN A 1 49 ? -8.086 -1.574 7.831 1.00 0.00 113 ASN A CA 3
ATOM 2621 C C . ASN A 1 49 ? -6.652 -1.288 7.593 1.00 0.00 113 ASN A C 3
ATOM 2622 O O . ASN A 1 49 ? -6.321 -0.260 7.037 1.00 0.00 113 ASN A O 3
ATOM 2633 N N . ALA A 1 50 ? -5.808 -2.203 7.949 1.00 0.00 114 ALA A N 3
ATOM 2634 C CA . ALA A 1 50 ? -4.402 -2.032 7.768 1.00 0.00 114 ALA A CA 3
ATOM 2635 C C . ALA A 1 50 ? -3.798 -3.310 7.288 1.00 0.00 114 ALA A C 3
ATOM 2636 O O . ALA A 1 50 ? -4.223 -4.390 7.708 1.00 0.00 114 ALA A O 3
ATOM 2643 N N . GLU A 1 51 ? -2.857 -3.210 6.395 1.00 0.00 115 GLU A N 3
ATOM 2644 C CA . GLU A 1 51 ? -2.177 -4.364 5.898 1.00 0.00 115 GLU A CA 3
ATOM 2645 C C . GLU A 1 51 ? -0.750 -4.002 5.552 1.00 0.00 115 GLU A C 3
ATOM 2646 O O . GLU A 1 51 ? -0.432 -2.823 5.340 1.00 0.00 115 GLU A O 3
ATOM 2658 N N . VAL A 1 52 ? 0.102 -4.986 5.535 1.00 0.00 116 VAL A N 3
ATOM 2659 C CA . VAL A 1 52 ? 1.469 -4.809 5.139 1.00 0.00 116 VAL A CA 3
ATOM 2660 C C . VAL A 1 52 ? 1.557 -5.243 3.697 1.00 0.00 116 VAL A C 3
ATOM 2661 O O . VAL A 1 52 ? 1.398 -6.425 3.381 1.00 0.00 116 VAL A O 3
ATOM 2674 N N . THR A 1 53 ? 1.767 -4.313 2.839 1.00 0.00 117 THR A N 3
ATOM 2675 C CA . THR A 1 53 ? 1.760 -4.568 1.427 1.00 0.00 117 THR A CA 3
ATOM 2676 C C . THR A 1 53 ? 3.052 -4.004 0.806 1.00 0.00 117 THR A C 3
ATOM 2677 O O . THR A 1 53 ? 3.579 -2.995 1.289 1.00 0.00 117 THR A O 3
ATOM 2688 N N . PRO A 1 54 ? 3.651 -4.705 -0.172 1.00 0.00 118 PRO A N 3
ATOM 2689 C CA . PRO A 1 54 ? 4.864 -4.242 -0.840 1.00 0.00 118 PRO A CA 3
ATOM 2690 C C . PRO A 1 54 ? 4.648 -2.895 -1.517 1.00 0.00 118 PRO A C 3
ATOM 2691 O O . PRO A 1 54 ? 3.544 -2.589 -1.965 1.00 0.00 118 PRO A O 3
ATOM 2702 N N . LEU A 1 55 ? 5.697 -2.109 -1.587 1.00 0.00 119 LEU A N 3
ATOM 2703 C CA . LEU A 1 55 ? 5.677 -0.781 -2.208 1.00 0.00 119 LEU A CA 3
ATOM 2704 C C . LEU A 1 55 ? 5.242 -0.856 -3.666 1.00 0.00 119 LEU A C 3
ATOM 2705 O O . LEU A 1 55 ? 4.708 0.103 -4.206 1.00 0.00 119 LEU A O 3
ATOM 2721 N N . LEU A 1 56 ? 5.479 -2.009 -4.293 1.00 0.00 120 LEU A N 3
ATOM 2722 C CA . LEU A 1 56 ? 5.061 -2.249 -5.676 1.00 0.00 120 LEU A CA 3
ATOM 2723 C C . LEU A 1 56 ? 3.531 -2.216 -5.771 1.00 0.00 120 LEU A C 3
ATOM 2724 O O . LEU A 1 56 ? 2.959 -1.890 -6.811 1.00 0.00 120 LEU A O 3
ATOM 2740 N N . ASN A 1 57 ? 2.884 -2.541 -4.674 1.00 0.00 121 ASN A N 3
ATOM 2741 C CA . ASN A 1 57 ? 1.439 -2.568 -4.597 1.00 0.00 121 ASN A CA 3
ATOM 2742 C C . ASN A 1 57 ? 0.893 -1.207 -4.249 1.00 0.00 121 ASN A C 3
ATOM 2743 O O . ASN A 1 57 ? -0.326 -1.016 -4.187 1.00 0.00 121 ASN A O 3
ATOM 2754 N N . LEU A 1 58 ? 1.782 -0.261 -4.009 1.00 0.00 122 LEU A N 3
ATOM 2755 C CA . LEU A 1 58 ? 1.368 1.065 -3.690 1.00 0.00 122 LEU A CA 3
ATOM 2756 C C . LEU A 1 58 ? 1.443 1.930 -4.911 1.00 0.00 122 LEU A C 3
ATOM 2757 O O . LEU A 1 58 ? 2.451 1.961 -5.617 1.00 0.00 122 LEU A O 3
ATOM 2773 N N . LYS A 1 59 ? 0.376 2.603 -5.158 1.00 0.00 123 LYS A N 3
ATOM 2774 C CA . LYS A 1 59 ? 0.239 3.498 -6.270 1.00 0.00 123 LYS A CA 3
ATOM 2775 C C . LYS A 1 59 ? 0.033 4.901 -5.738 1.00 0.00 123 LYS A C 3
ATOM 2776 O O . LYS A 1 59 ? -0.321 5.059 -4.567 1.00 0.00 123 LYS A O 3
ATOM 2795 N N . PRO A 1 60 ? 0.237 5.930 -6.551 1.00 0.00 124 PRO A N 3
ATOM 2796 C CA . PRO A 1 60 ? -0.063 7.285 -6.150 1.00 0.00 124 PRO A CA 3
ATOM 2797 C C . PRO A 1 60 ? -1.571 7.522 -6.210 1.00 0.00 124 PRO A C 3
ATOM 2798 O O . PRO A 1 60 ? -2.259 6.988 -7.102 1.00 0.00 124 PRO A O 3
ATOM 2809 N N . VAL A 1 61 ? -2.086 8.271 -5.262 1.00 0.00 125 VAL A N 3
ATOM 2810 C CA . VAL A 1 61 ? -3.515 8.526 -5.190 1.00 0.00 125 VAL A CA 3
ATOM 2811 C C . VAL A 1 61 ? -4.014 9.360 -6.336 1.00 0.00 125 VAL A C 3
ATOM 2812 O O . VAL A 1 61 ? -3.347 10.292 -6.797 1.00 0.00 125 VAL A O 3
ATOM 2825 N N . GLU A 1 62 ? -5.170 9.019 -6.802 1.00 0.00 126 GLU A N 3
ATOM 2826 C CA . GLU A 1 62 ? -5.790 9.740 -7.849 1.00 0.00 126 GLU A CA 3
ATOM 2827 C C . GLU A 1 62 ? -6.843 10.631 -7.265 1.00 0.00 126 GLU A C 3
ATOM 2828 O O . GLU A 1 62 ? -7.984 10.239 -7.052 1.00 0.00 126 GLU A O 3
ATOM 2840 N N . GLU A 1 63 ? -6.403 11.803 -6.929 1.00 0.00 127 GLU A N 3
ATOM 2841 C CA . GLU A 1 63 ? -7.221 12.803 -6.257 1.00 0.00 127 GLU A CA 3
ATOM 2842 C C . GLU A 1 63 ? -7.868 13.740 -7.257 1.00 0.00 127 GLU A C 3
ATOM 2843 O O . GLU A 1 63 ? -8.714 14.572 -6.913 1.00 0.00 127 GLU A O 3
ATOM 2855 N N . GLY A 1 64 ? -7.465 13.614 -8.470 1.00 0.00 128 GLY A N 3
ATOM 2856 C CA . GLY A 1 64 ? -8.030 14.380 -9.517 1.00 0.00 128 GLY A CA 3
ATOM 2857 C C . GLY A 1 64 ? -7.985 13.589 -10.770 1.00 0.00 128 GLY A C 3
ATOM 2858 O O . GLY A 1 64 ? -8.942 12.861 -11.066 1.00 0.00 128 GLY A O 3
ATOM 2896 N N . ALA A 1 1 ? 15.544 -6.883 0.355 1.00 0.00 65 ALA A N 4
ATOM 2897 C CA . ALA A 1 1 ? 14.738 -7.640 -0.601 1.00 0.00 65 ALA A CA 4
ATOM 2898 C C . ALA A 1 1 ? 15.473 -7.742 -1.922 1.00 0.00 65 ALA A C 4
ATOM 2899 O O . ALA A 1 1 ? 16.318 -6.900 -2.229 1.00 0.00 65 ALA A O 4
ATOM 2908 N N . SER A 1 2 ? 15.175 -8.766 -2.688 1.00 0.00 66 SER A N 4
ATOM 2909 C CA . SER A 1 2 ? 15.749 -8.934 -3.999 1.00 0.00 66 SER A CA 4
ATOM 2910 C C . SER A 1 2 ? 14.975 -8.064 -4.982 1.00 0.00 66 SER A C 4
ATOM 2911 O O . SER A 1 2 ? 15.555 -7.431 -5.872 1.00 0.00 66 SER A O 4
ATOM 2919 N N . THR A 1 3 ? 13.669 -8.012 -4.798 1.00 0.00 67 THR A N 4
ATOM 2920 C CA . THR A 1 3 ? 12.821 -7.203 -5.627 1.00 0.00 67 THR A CA 4
ATOM 2921 C C . THR A 1 3 ? 12.957 -5.741 -5.212 1.00 0.00 67 THR A C 4
ATOM 2922 O O . THR A 1 3 ? 12.483 -5.347 -4.140 1.00 0.00 67 THR A O 4
ATOM 2933 N N . GLN A 1 4 ? 13.650 -4.971 -6.017 1.00 0.00 68 GLN A N 4
ATOM 2934 C CA . GLN A 1 4 ? 13.884 -3.576 -5.727 1.00 0.00 68 GLN A CA 4
ATOM 2935 C C . GLN A 1 4 ? 12.633 -2.767 -6.029 1.00 0.00 68 GLN A C 4
ATOM 2936 O O . GLN A 1 4 ? 12.081 -2.861 -7.132 1.00 0.00 68 GLN A O 4
ATOM 2950 N N . PRO A 1 5 ? 12.155 -1.987 -5.056 1.00 0.00 69 PRO A N 4
ATOM 2951 C CA . PRO A 1 5 ? 10.933 -1.209 -5.199 1.00 0.00 69 PRO A CA 4
ATOM 2952 C C . PRO A 1 5 ? 11.053 -0.078 -6.223 1.00 0.00 69 PRO A C 4
ATOM 2953 O O . PRO A 1 5 ? 12.041 0.675 -6.245 1.00 0.00 69 PRO A O 4
ATOM 2964 N N . THR A 1 6 ? 10.047 0.033 -7.049 1.00 0.00 70 THR A N 4
ATOM 2965 C CA . THR A 1 6 ? 9.968 1.026 -8.075 1.00 0.00 70 THR A CA 4
ATOM 2966 C C . THR A 1 6 ? 9.662 2.402 -7.461 1.00 0.00 70 THR A C 4
ATOM 2967 O O . THR A 1 6 ? 10.129 3.440 -7.933 1.00 0.00 70 THR A O 4
ATOM 2978 N N . HIS A 1 7 ? 8.926 2.386 -6.385 1.00 0.00 71 HIS A N 4
ATOM 2979 C CA . HIS A 1 7 ? 8.449 3.600 -5.771 1.00 0.00 71 HIS A CA 4
ATOM 2980 C C . HIS A 1 7 ? 9.195 3.884 -4.488 1.00 0.00 71 HIS A C 4
ATOM 2981 O O . HIS A 1 7 ? 9.717 2.964 -3.846 1.00 0.00 71 HIS A O 4
ATOM 2995 N N . SER A 1 8 ? 9.241 5.137 -4.126 1.00 0.00 72 SER A N 4
ATOM 2996 C CA . SER A 1 8 ? 9.824 5.565 -2.885 1.00 0.00 72 SER A CA 4
ATOM 2997 C C . SER A 1 8 ? 8.740 6.247 -2.053 1.00 0.00 72 SER A C 4
ATOM 2998 O O . SER A 1 8 ? 8.213 7.299 -2.427 1.00 0.00 72 SER A O 4
ATOM 3006 N N . TRP A 1 9 ? 8.391 5.625 -0.961 1.00 0.00 73 TRP A N 4
ATOM 3007 C CA . TRP A 1 9 ? 7.281 6.051 -0.138 1.00 0.00 73 TRP A CA 4
ATOM 3008 C C . TRP A 1 9 ? 7.721 6.570 1.207 1.00 0.00 73 TRP A C 4
ATOM 3009 O O . TRP A 1 9 ? 8.807 6.217 1.689 1.00 0.00 73 TRP A O 4
ATOM 3030 N N . LYS A 1 10 ? 6.927 7.457 1.778 1.00 0.00 74 LYS A N 4
ATOM 3031 C CA . LYS A 1 10 ? 7.169 7.953 3.118 1.00 0.00 74 LYS A CA 4
ATOM 3032 C C . LYS A 1 10 ? 5.930 7.743 3.985 1.00 0.00 74 LYS A C 4
ATOM 3033 O O . LYS A 1 10 ? 4.810 7.626 3.479 1.00 0.00 74 LYS A O 4
ATOM 3052 N N . VAL A 1 11 ? 6.150 7.667 5.273 1.00 0.00 75 VAL A N 4
ATOM 3053 C CA . VAL A 1 11 ? 5.095 7.554 6.257 1.00 0.00 75 VAL A CA 4
ATOM 3054 C C . VAL A 1 11 ? 4.225 8.819 6.239 1.00 0.00 75 VAL A C 4
ATOM 3055 O O . VAL A 1 11 ? 4.751 9.931 6.152 1.00 0.00 75 VAL A O 4
ATOM 3068 N N . GLY A 1 12 ? 2.924 8.647 6.317 1.00 0.00 76 GLY A N 4
ATOM 3069 C CA . GLY A 1 12 ? 2.021 9.776 6.380 1.00 0.00 76 GLY A CA 4
ATOM 3070 C C . GLY A 1 12 ? 1.566 10.240 5.023 1.00 0.00 76 GLY A C 4
ATOM 3071 O O . GLY A 1 12 ? 1.034 11.339 4.881 1.00 0.00 76 GLY A O 4
ATOM 3075 N N . ASP A 1 13 ? 1.772 9.427 4.021 1.00 0.00 77 ASP A N 4
ATOM 3076 C CA . ASP A 1 13 ? 1.363 9.803 2.682 1.00 0.00 77 ASP A CA 4
ATOM 3077 C C . ASP A 1 13 ? 0.188 8.990 2.283 1.00 0.00 77 ASP A C 4
ATOM 3078 O O . ASP A 1 13 ? -0.078 7.928 2.875 1.00 0.00 77 ASP A O 4
ATOM 3087 N N . LYS A 1 14 ? -0.479 9.427 1.272 1.00 0.00 78 LYS A N 4
ATOM 3088 C CA . LYS A 1 14 ? -1.578 8.711 0.763 1.00 0.00 78 LYS A CA 4
ATOM 3089 C C . LYS A 1 14 ? -1.114 7.952 -0.428 1.00 0.00 78 LYS A C 4
ATOM 3090 O O . LYS A 1 14 ? -0.454 8.495 -1.314 1.00 0.00 78 LYS A O 4
ATOM 3109 N N . CYS A 1 15 ? -1.432 6.744 -0.441 1.00 0.00 79 CYS A N 4
ATOM 3110 C CA . CYS A 1 15 ? -1.106 5.889 -1.523 1.00 0.00 79 CYS A CA 4
ATOM 3111 C C . CYS A 1 15 ? -2.293 5.044 -1.850 1.00 0.00 79 CYS A C 4
ATOM 3112 O O . CYS A 1 15 ? -3.307 5.079 -1.152 1.00 0.00 79 CYS A O 4
ATOM 3120 N N . MET A 1 16 ? -2.193 4.328 -2.903 1.00 0.00 80 MET A N 4
ATOM 3121 C CA . MET A 1 16 ? -3.188 3.381 -3.257 1.00 0.00 80 MET A CA 4
ATOM 3122 C C . MET A 1 16 ? -2.593 2.058 -2.983 1.00 0.00 80 MET A C 4
ATOM 3123 O O . MET A 1 16 ? -1.494 1.775 -3.432 1.00 0.00 80 MET A O 4
ATOM 3137 N N . ALA A 1 17 ? -3.280 1.272 -2.278 1.00 0.00 81 ALA A N 4
ATOM 3138 C CA . ALA A 1 17 ? -2.799 -0.019 -1.902 1.00 0.00 81 ALA A CA 4
ATOM 3139 C C . ALA A 1 17 ? -3.700 -1.063 -2.450 1.00 0.00 81 ALA A C 4
ATOM 3140 O O . ALA A 1 17 ? -4.887 -0.821 -2.631 1.00 0.00 81 ALA A O 4
ATOM 3147 N N . VAL A 1 18 ? -3.158 -2.201 -2.727 1.00 0.00 82 VAL A N 4
ATOM 3148 C CA . VAL A 1 18 ? -3.934 -3.292 -3.228 1.00 0.00 82 VAL A CA 4
ATOM 3149 C C . VAL A 1 18 ? -4.475 -4.040 -2.048 1.00 0.00 82 VAL A C 4
ATOM 3150 O O . VAL A 1 18 ? -3.713 -4.582 -1.270 1.00 0.00 82 VAL A O 4
ATOM 3163 N N . TRP A 1 19 ? -5.772 -4.014 -1.892 1.00 0.00 83 TRP A N 4
ATOM 3164 C CA . TRP A 1 19 ? -6.416 -4.671 -0.802 1.00 0.00 83 TRP A CA 4
ATOM 3165 C C . TRP A 1 19 ? -6.281 -6.152 -0.998 1.00 0.00 83 TRP A C 4
ATOM 3166 O O . TRP A 1 19 ? -6.798 -6.701 -1.972 1.00 0.00 83 TRP A O 4
ATOM 3187 N N . SER A 1 20 ? -5.605 -6.778 -0.079 1.00 0.00 84 SER A N 4
ATOM 3188 C CA . SER A 1 20 ? -5.302 -8.199 -0.104 1.00 0.00 84 SER A CA 4
ATOM 3189 C C . SER A 1 20 ? -6.596 -9.053 -0.123 1.00 0.00 84 SER A C 4
ATOM 3190 O O . SER A 1 20 ? -6.572 -10.231 -0.463 1.00 0.00 84 SER A O 4
ATOM 3198 N N . GLU A 1 21 ? -7.713 -8.443 0.239 1.00 0.00 85 GLU A N 4
ATOM 3199 C CA . GLU A 1 21 ? -8.989 -9.125 0.243 1.00 0.00 85 GLU A CA 4
ATOM 3200 C C . GLU A 1 21 ? -9.666 -9.101 -1.131 1.00 0.00 85 GLU A C 4
ATOM 3201 O O . GLU A 1 21 ? -10.223 -10.100 -1.573 1.00 0.00 85 GLU A O 4
ATOM 3213 N N . ASP A 1 22 ? -9.618 -7.959 -1.803 1.00 0.00 86 ASP A N 4
ATOM 3214 C CA . ASP A 1 22 ? -10.385 -7.794 -3.049 1.00 0.00 86 ASP A CA 4
ATOM 3215 C C . ASP A 1 22 ? -9.493 -7.816 -4.281 1.00 0.00 86 ASP A C 4
ATOM 3216 O O . ASP A 1 22 ? -9.951 -8.048 -5.389 1.00 0.00 86 ASP A O 4
ATOM 3225 N N . GLY A 1 23 ? -8.215 -7.586 -4.075 1.00 0.00 87 GLY A N 4
ATOM 3226 C CA . GLY A 1 23 ? -7.262 -7.588 -5.169 1.00 0.00 87 GLY A CA 4
ATOM 3227 C C . GLY A 1 23 ? -7.282 -6.299 -5.970 1.00 0.00 87 GLY A C 4
ATOM 3228 O O . GLY A 1 23 ? -6.720 -6.229 -7.066 1.00 0.00 87 GLY A O 4
ATOM 3232 N N . GLN A 1 24 ? -7.935 -5.288 -5.442 1.00 0.00 88 GLN A N 4
ATOM 3233 C CA . GLN A 1 24 ? -8.036 -4.002 -6.113 1.00 0.00 88 GLN A CA 4
ATOM 3234 C C . GLN A 1 24 ? -7.316 -2.940 -5.329 1.00 0.00 88 GLN A C 4
ATOM 3235 O O . GLN A 1 24 ? -6.995 -3.150 -4.163 1.00 0.00 88 GLN A O 4
ATOM 3249 N N . CYS A 1 25 ? -7.103 -1.805 -5.933 1.00 0.00 89 CYS A N 4
ATOM 3250 C CA . CYS A 1 25 ? -6.343 -0.753 -5.290 1.00 0.00 89 CYS A CA 4
ATOM 3251 C C . CYS A 1 25 ? -7.267 0.326 -4.691 1.00 0.00 89 CYS A C 4
ATOM 3252 O O . CYS A 1 25 ? -8.228 0.769 -5.332 1.00 0.00 89 CYS A O 4
ATOM 3260 N N . TYR A 1 26 ? -6.973 0.715 -3.456 1.00 0.00 90 TYR A N 4
ATOM 3261 C CA . TYR A 1 26 ? -7.780 1.650 -2.659 1.00 0.00 90 TYR A CA 4
ATOM 3262 C C . TYR A 1 26 ? -6.876 2.636 -1.947 1.00 0.00 90 TYR A C 4
ATOM 3263 O O . TYR A 1 26 ? -5.697 2.351 -1.756 1.00 0.00 90 TYR A O 4
ATOM 3281 N N . GLU A 1 27 ? -7.418 3.777 -1.557 1.00 0.00 91 GLU A N 4
ATOM 3282 C CA . GLU A 1 27 ? -6.634 4.817 -0.901 1.00 0.00 91 GLU A CA 4
ATOM 3283 C C . GLU A 1 27 ? -6.299 4.415 0.537 1.00 0.00 91 GLU A C 4
ATOM 3284 O O . GLU A 1 27 ? -7.180 4.070 1.338 1.00 0.00 91 GLU A O 4
ATOM 3296 N N . ALA A 1 28 ? -5.035 4.447 0.846 1.00 0.00 92 ALA A N 4
ATOM 3297 C CA . ALA A 1 28 ? -4.534 4.068 2.131 1.00 0.00 92 ALA A CA 4
ATOM 3298 C C . ALA A 1 28 ? -3.377 4.960 2.513 1.00 0.00 92 ALA A C 4
ATOM 3299 O O . ALA A 1 28 ? -2.636 5.422 1.649 1.00 0.00 92 ALA A O 4
ATOM 3306 N N . GLU A 1 29 ? -3.219 5.200 3.777 1.00 0.00 93 GLU A N 4
ATOM 3307 C CA . GLU A 1 29 ? -2.145 6.023 4.252 1.00 0.00 93 GLU A CA 4
ATOM 3308 C C . GLU A 1 29 ? -1.082 5.154 4.893 1.00 0.00 93 GLU A C 4
ATOM 3309 O O . GLU A 1 29 ? -1.396 4.221 5.636 1.00 0.00 93 GLU A O 4
ATOM 3321 N N . ILE A 1 30 ? 0.147 5.428 4.563 1.00 0.00 94 ILE A N 4
ATOM 3322 C CA . ILE A 1 30 ? 1.285 4.683 5.080 1.00 0.00 94 ILE A CA 4
ATOM 3323 C C . ILE A 1 30 ? 1.577 5.051 6.533 1.00 0.00 94 ILE A C 4
ATOM 3324 O O . ILE A 1 30 ? 1.778 6.222 6.861 1.00 0.00 94 ILE A O 4
ATOM 3340 N N . GLU A 1 31 ? 1.603 4.048 7.370 1.00 0.00 95 GLU A N 4
ATOM 3341 C CA . GLU A 1 31 ? 1.881 4.193 8.797 1.00 0.00 95 GLU A CA 4
ATOM 3342 C C . GLU A 1 31 ? 3.340 3.873 9.098 1.00 0.00 95 GLU A C 4
ATOM 3343 O O . GLU A 1 31 ? 3.956 4.465 9.988 1.00 0.00 95 GLU A O 4
ATOM 3355 N N . GLU A 1 32 ? 3.887 2.944 8.353 1.00 0.00 96 GLU A N 4
ATOM 3356 C CA . GLU A 1 32 ? 5.254 2.511 8.537 1.00 0.00 96 GLU A CA 4
ATOM 3357 C C . GLU A 1 32 ? 5.740 1.858 7.263 1.00 0.00 96 GLU A C 4
ATOM 3358 O O . GLU A 1 32 ? 4.939 1.349 6.486 1.00 0.00 96 GLU A O 4
ATOM 3370 N N . ILE A 1 33 ? 7.019 1.911 7.039 1.00 0.00 97 ILE A N 4
ATOM 3371 C CA . ILE A 1 33 ? 7.638 1.343 5.874 1.00 0.00 97 ILE A CA 4
ATOM 3372 C C . ILE A 1 33 ? 8.662 0.319 6.320 1.00 0.00 97 ILE A C 4
ATOM 3373 O O . ILE A 1 33 ? 9.417 0.563 7.254 1.00 0.00 97 ILE A O 4
ATOM 3389 N N . ASP A 1 34 ? 8.657 -0.807 5.686 1.00 0.00 98 ASP A N 4
ATOM 3390 C CA . ASP A 1 34 ? 9.590 -1.867 5.964 1.00 0.00 98 ASP A CA 4
ATOM 3391 C C . ASP A 1 34 ? 10.483 -1.984 4.765 1.00 0.00 98 ASP A C 4
ATOM 3392 O O . ASP A 1 34 ? 10.168 -2.661 3.781 1.00 0.00 98 ASP A O 4
ATOM 3401 N N . GLU A 1 35 ? 11.561 -1.262 4.817 1.00 0.00 99 GLU A N 4
ATOM 3402 C CA . GLU A 1 35 ? 12.492 -1.165 3.721 1.00 0.00 99 GLU A CA 4
ATOM 3403 C C . GLU A 1 35 ? 13.208 -2.479 3.425 1.00 0.00 99 GLU A C 4
ATOM 3404 O O . GLU A 1 35 ? 13.758 -2.658 2.329 1.00 0.00 99 GLU A O 4
ATOM 3416 N N . GLU A 1 36 ? 13.197 -3.387 4.378 1.00 0.00 100 GLU A N 4
ATOM 3417 C CA . GLU A 1 36 ? 13.905 -4.641 4.242 1.00 0.00 100 GLU A CA 4
ATOM 3418 C C . GLU A 1 36 ? 13.157 -5.545 3.264 1.00 0.00 100 GLU A C 4
ATOM 3419 O O . GLU A 1 36 ? 13.763 -6.129 2.359 1.00 0.00 100 GLU A O 4
ATOM 3431 N N . ASN A 1 37 ? 11.847 -5.596 3.406 1.00 0.00 101 ASN A N 4
ATOM 3432 C CA . ASN A 1 37 ? 11.009 -6.408 2.520 1.00 0.00 101 ASN A CA 4
ATOM 3433 C C . ASN A 1 37 ? 10.535 -5.590 1.363 1.00 0.00 101 ASN A C 4
ATOM 3434 O O . ASN A 1 37 ? 10.027 -6.132 0.368 1.00 0.00 101 ASN A O 4
ATOM 3445 N N . GLY A 1 38 ? 10.695 -4.282 1.481 1.00 0.00 102 GLY A N 4
ATOM 3446 C CA . GLY A 1 38 ? 10.174 -3.399 0.487 1.00 0.00 102 GLY A CA 4
ATOM 3447 C C . GLY A 1 38 ? 8.677 -3.298 0.638 1.00 0.00 102 GLY A C 4
ATOM 3448 O O . GLY A 1 38 ? 7.942 -3.129 -0.347 1.00 0.00 102 GLY A O 4
ATOM 3452 N N . THR A 1 39 ? 8.213 -3.424 1.860 1.00 0.00 103 THR A N 4
ATOM 3453 C CA . THR A 1 39 ? 6.819 -3.367 2.144 1.00 0.00 103 THR A CA 4
ATOM 3454 C C . THR A 1 39 ? 6.484 -2.150 2.974 1.00 0.00 103 THR A C 4
ATOM 3455 O O . THR A 1 39 ? 7.365 -1.457 3.459 1.00 0.00 103 THR A O 4
ATOM 3466 N N . ALA A 1 40 ? 5.234 -1.849 3.058 1.00 0.00 104 ALA A N 4
ATOM 3467 C CA . ALA A 1 40 ? 4.772 -0.777 3.870 1.00 0.00 104 ALA A CA 4
ATOM 3468 C C . ALA A 1 40 ? 3.510 -1.190 4.571 1.00 0.00 104 ALA A C 4
ATOM 3469 O O . ALA A 1 40 ? 2.712 -1.962 4.031 1.00 0.00 104 ALA A O 4
ATOM 3476 N N . ALA A 1 41 ? 3.355 -0.719 5.762 1.00 0.00 105 ALA A N 4
ATOM 3477 C CA . ALA A 1 41 ? 2.181 -0.953 6.535 1.00 0.00 105 ALA A CA 4
ATOM 3478 C C . ALA A 1 41 ? 1.276 0.225 6.319 1.00 0.00 105 ALA A C 4
ATOM 3479 O O . ALA A 1 41 ? 1.651 1.381 6.601 1.00 0.00 105 ALA A O 4
ATOM 3486 N N . ILE A 1 42 ? 0.134 -0.036 5.787 1.00 0.00 106 ILE A N 4
ATOM 3487 C CA . ILE A 1 42 ? -0.762 1.002 5.370 1.00 0.00 106 ILE A CA 4
ATOM 3488 C C . ILE A 1 42 ? -2.123 0.829 6.003 1.00 0.00 106 ILE A C 4
ATOM 3489 O O . ILE A 1 42 ? -2.522 -0.285 6.328 1.00 0.00 106 ILE A O 4
ATOM 3505 N N . THR A 1 43 ? -2.818 1.914 6.177 1.00 0.00 107 THR A N 4
ATOM 3506 C CA . THR A 1 43 ? -4.146 1.892 6.703 1.00 0.00 107 THR A CA 4
ATOM 3507 C C . THR A 1 43 ? -5.108 2.477 5.671 1.00 0.00 107 THR A C 4
ATOM 3508 O O . THR A 1 43 ? -4.921 3.600 5.209 1.00 0.00 107 THR A O 4
ATOM 3519 N N . PHE A 1 44 ? -6.105 1.700 5.304 1.00 0.00 108 PHE A N 4
ATOM 3520 C CA . PHE A 1 44 ? -7.087 2.089 4.308 1.00 0.00 108 PHE A CA 4
ATOM 3521 C C . PHE A 1 44 ? -7.966 3.208 4.807 1.00 0.00 108 PHE A C 4
ATOM 3522 O O . PHE A 1 44 ? -8.699 3.043 5.799 1.00 0.00 108 PHE A O 4
ATOM 3539 N N . ALA A 1 45 ? -7.917 4.315 4.100 1.00 0.00 109 ALA A N 4
ATOM 3540 C CA . ALA A 1 45 ? -8.617 5.517 4.474 1.00 0.00 109 ALA A CA 4
ATOM 3541 C C . ALA A 1 45 ? -10.105 5.339 4.274 1.00 0.00 109 ALA A C 4
ATOM 3542 O O . ALA A 1 45 ? -10.552 4.895 3.209 1.00 0.00 109 ALA A O 4
ATOM 3549 N N . GLY A 1 46 ? -10.855 5.620 5.302 1.00 0.00 110 GLY A N 4
ATOM 3550 C CA . GLY A 1 46 ? -12.282 5.498 5.235 1.00 0.00 110 GLY A CA 4
ATOM 3551 C C . GLY A 1 46 ? -12.759 4.200 5.836 1.00 0.00 110 GLY A C 4
ATOM 3552 O O . GLY A 1 46 ? -13.661 4.189 6.675 1.00 0.00 110 GLY A O 4
ATOM 3556 N N . TYR A 1 47 ? -12.151 3.109 5.428 1.00 0.00 111 TYR A N 4
ATOM 3557 C CA . TYR A 1 47 ? -12.534 1.802 5.898 1.00 0.00 111 TYR A CA 4
ATOM 3558 C C . TYR A 1 47 ? -11.944 1.498 7.277 1.00 0.00 111 TYR A C 4
ATOM 3559 O O . TYR A 1 47 ? -12.661 1.071 8.186 1.00 0.00 111 TYR A O 4
ATOM 3577 N N . GLY A 1 48 ? -10.649 1.710 7.435 1.00 0.00 112 GLY A N 4
ATOM 3578 C CA . GLY A 1 48 ? -10.028 1.485 8.727 1.00 0.00 112 GLY A CA 4
ATOM 3579 C C . GLY A 1 48 ? -9.320 0.142 8.882 1.00 0.00 112 GLY A C 4
ATOM 3580 O O . GLY A 1 48 ? -9.237 -0.383 9.987 1.00 0.00 112 GLY A O 4
ATOM 3584 N N . ASN A 1 49 ? -8.830 -0.438 7.800 1.00 0.00 113 ASN A N 4
ATOM 3585 C CA . ASN A 1 49 ? -8.028 -1.672 7.926 1.00 0.00 113 ASN A CA 4
ATOM 3586 C C . ASN A 1 49 ? -6.593 -1.359 7.679 1.00 0.00 113 ASN A C 4
ATOM 3587 O O . ASN A 1 49 ? -6.276 -0.305 7.140 1.00 0.00 113 ASN A O 4
ATOM 3598 N N . ALA A 1 50 ? -5.736 -2.281 7.998 1.00 0.00 114 ALA A N 4
ATOM 3599 C CA . ALA A 1 50 ? -4.323 -2.084 7.848 1.00 0.00 114 ALA A CA 4
ATOM 3600 C C . ALA A 1 50 ? -3.688 -3.345 7.337 1.00 0.00 114 ALA A C 4
ATOM 3601 O O . ALA A 1 50 ? -4.030 -4.450 7.791 1.00 0.00 114 ALA A O 4
ATOM 3608 N N . GLU A 1 51 ? -2.795 -3.210 6.393 1.00 0.00 115 GLU A N 4
ATOM 3609 C CA . GLU A 1 51 ? -2.102 -4.348 5.872 1.00 0.00 115 GLU A CA 4
ATOM 3610 C C . GLU A 1 51 ? -0.688 -3.983 5.512 1.00 0.00 115 GLU A C 4
ATOM 3611 O O . GLU A 1 51 ? -0.364 -2.801 5.339 1.00 0.00 115 GLU A O 4
ATOM 3623 N N . VAL A 1 52 ? 0.143 -4.980 5.432 1.00 0.00 116 VAL A N 4
ATOM 3624 C CA . VAL A 1 52 ? 1.503 -4.820 5.015 1.00 0.00 116 VAL A CA 4
ATOM 3625 C C . VAL A 1 52 ? 1.566 -5.212 3.553 1.00 0.00 116 VAL A C 4
ATOM 3626 O O . VAL A 1 52 ? 1.375 -6.383 3.194 1.00 0.00 116 VAL A O 4
ATOM 3639 N N . THR A 1 53 ? 1.785 -4.254 2.727 1.00 0.00 117 THR A N 4
ATOM 3640 C CA . THR A 1 53 ? 1.763 -4.458 1.308 1.00 0.00 117 THR A CA 4
ATOM 3641 C C . THR A 1 53 ? 3.052 -3.892 0.691 1.00 0.00 117 THR A C 4
ATOM 3642 O O . THR A 1 53 ? 3.579 -2.893 1.179 1.00 0.00 117 THR A O 4
ATOM 3653 N N . PRO A 1 54 ? 3.636 -4.576 -0.306 1.00 0.00 118 PRO A N 4
ATOM 3654 C CA . PRO A 1 54 ? 4.859 -4.124 -0.957 1.00 0.00 118 PRO A CA 4
ATOM 3655 C C . PRO A 1 54 ? 4.697 -2.763 -1.631 1.00 0.00 118 PRO A C 4
ATOM 3656 O O . PRO A 1 54 ? 3.626 -2.428 -2.138 1.00 0.00 118 PRO A O 4
ATOM 3667 N N . LEU A 1 55 ? 5.772 -2.006 -1.645 1.00 0.00 119 LEU A N 4
ATOM 3668 C CA . LEU A 1 55 ? 5.842 -0.668 -2.264 1.00 0.00 119 LEU A CA 4
ATOM 3669 C C . LEU A 1 55 ? 5.440 -0.712 -3.742 1.00 0.00 119 LEU A C 4
ATOM 3670 O O . LEU A 1 55 ? 5.029 0.293 -4.321 1.00 0.00 119 LEU A O 4
ATOM 3686 N N . LEU A 1 56 ? 5.612 -1.873 -4.349 1.00 0.00 120 LEU A N 4
ATOM 3687 C CA . LEU A 1 56 ? 5.238 -2.103 -5.738 1.00 0.00 120 LEU A CA 4
ATOM 3688 C C . LEU A 1 56 ? 3.713 -2.025 -5.892 1.00 0.00 120 LEU A C 4
ATOM 3689 O O . LEU A 1 56 ? 3.188 -1.542 -6.903 1.00 0.00 120 LEU A O 4
ATOM 3705 N N . ASN A 1 57 ? 3.019 -2.448 -4.853 1.00 0.00 121 ASN A N 4
ATOM 3706 C CA . ASN A 1 57 ? 1.579 -2.473 -4.845 1.00 0.00 121 ASN A CA 4
ATOM 3707 C C . ASN A 1 57 ? 1.038 -1.092 -4.634 1.00 0.00 121 ASN A C 4
ATOM 3708 O O . ASN A 1 57 ? -0.055 -0.768 -5.105 1.00 0.00 121 ASN A O 4
ATOM 3719 N N . LEU A 1 58 ? 1.825 -0.261 -3.987 1.00 0.00 122 LEU A N 4
ATOM 3720 C CA . LEU A 1 58 ? 1.411 1.080 -3.685 1.00 0.00 122 LEU A CA 4
ATOM 3721 C C . LEU A 1 58 ? 1.530 1.961 -4.899 1.00 0.00 122 LEU A C 4
ATOM 3722 O O . LEU A 1 58 ? 2.546 1.971 -5.575 1.00 0.00 122 LEU A O 4
ATOM 3738 N N . LYS A 1 59 ? 0.478 2.663 -5.177 1.00 0.00 123 LYS A N 4
ATOM 3739 C CA . LYS A 1 59 ? 0.423 3.581 -6.287 1.00 0.00 123 LYS A CA 4
ATOM 3740 C C . LYS A 1 59 ? 0.232 4.983 -5.751 1.00 0.00 123 LYS A C 4
ATOM 3741 O O . LYS A 1 59 ? -0.257 5.144 -4.629 1.00 0.00 123 LYS A O 4
ATOM 3760 N N . PRO A 1 60 ? 0.602 6.004 -6.511 1.00 0.00 124 PRO A N 4
ATOM 3761 C CA . PRO A 1 60 ? 0.356 7.383 -6.124 1.00 0.00 124 PRO A CA 4
ATOM 3762 C C . PRO A 1 60 ? -1.119 7.722 -6.274 1.00 0.00 124 PRO A C 4
ATOM 3763 O O . PRO A 1 60 ? -1.817 7.143 -7.124 1.00 0.00 124 PRO A O 4
ATOM 3774 N N . VAL A 1 61 ? -1.607 8.607 -5.445 1.00 0.00 125 VAL A N 4
ATOM 3775 C CA . VAL A 1 61 ? -2.994 8.989 -5.512 1.00 0.00 125 VAL A CA 4
ATOM 3776 C C . VAL A 1 61 ? -3.213 10.028 -6.591 1.00 0.00 125 VAL A C 4
ATOM 3777 O O . VAL A 1 61 ? -2.284 10.776 -6.956 1.00 0.00 125 VAL A O 4
ATOM 3790 N N . GLU A 1 62 ? -4.414 10.071 -7.100 1.00 0.00 126 GLU A N 4
ATOM 3791 C CA . GLU A 1 62 ? -4.766 11.013 -8.125 1.00 0.00 126 GLU A CA 4
ATOM 3792 C C . GLU A 1 62 ? -5.200 12.333 -7.493 1.00 0.00 126 GLU A C 4
ATOM 3793 O O . GLU A 1 62 ? -5.372 12.419 -6.259 1.00 0.00 126 GLU A O 4
ATOM 3805 N N . GLU A 1 63 ? -5.360 13.343 -8.317 1.00 0.00 127 GLU A N 4
ATOM 3806 C CA . GLU A 1 63 ? -5.764 14.648 -7.851 1.00 0.00 127 GLU A CA 4
ATOM 3807 C C . GLU A 1 63 ? -7.215 14.636 -7.354 1.00 0.00 127 GLU A C 4
ATOM 3808 O O . GLU A 1 63 ? -8.144 14.259 -8.091 1.00 0.00 127 GLU A O 4
ATOM 3820 N N . GLY A 1 64 ? -7.403 15.004 -6.121 1.00 0.00 128 GLY A N 4
ATOM 3821 C CA . GLY A 1 64 ? -8.717 15.064 -5.563 1.00 0.00 128 GLY A CA 4
ATOM 3822 C C . GLY A 1 64 ? -8.643 15.221 -4.084 1.00 0.00 128 GLY A C 4
ATOM 3823 O O . GLY A 1 64 ? -7.676 14.709 -3.484 1.00 0.00 128 GLY A O 4
ATOM 3861 N N . ALA A 1 1 ? 14.895 -7.708 0.396 1.00 0.00 65 ALA A N 5
ATOM 3862 C CA . ALA A 1 1 ? 14.158 -7.762 -0.858 1.00 0.00 65 ALA A CA 5
ATOM 3863 C C . ALA A 1 1 ? 15.120 -8.120 -1.976 1.00 0.00 65 ALA A C 5
ATOM 3864 O O . ALA A 1 1 ? 16.324 -7.912 -1.844 1.00 0.00 65 ALA A O 5
ATOM 3873 N N . SER A 1 2 ? 14.614 -8.673 -3.053 1.00 0.00 66 SER A N 5
ATOM 3874 C CA . SER A 1 2 ? 15.448 -9.025 -4.179 1.00 0.00 66 SER A CA 5
ATOM 3875 C C . SER A 1 2 ? 15.649 -7.810 -5.063 1.00 0.00 66 SER A C 5
ATOM 3876 O O . SER A 1 2 ? 16.675 -7.657 -5.730 1.00 0.00 66 SER A O 5
ATOM 3884 N N . THR A 1 3 ? 14.668 -6.955 -5.075 1.00 0.00 67 THR A N 5
ATOM 3885 C CA . THR A 1 3 ? 14.694 -5.781 -5.878 1.00 0.00 67 THR A CA 5
ATOM 3886 C C . THR A 1 3 ? 13.912 -4.685 -5.155 1.00 0.00 67 THR A C 5
ATOM 3887 O O . THR A 1 3 ? 12.738 -4.877 -4.837 1.00 0.00 67 THR A O 5
ATOM 3898 N N . GLN A 1 4 ? 14.560 -3.580 -4.847 1.00 0.00 68 GLN A N 5
ATOM 3899 C CA . GLN A 1 4 ? 13.862 -2.467 -4.238 1.00 0.00 68 GLN A CA 5
ATOM 3900 C C . GLN A 1 4 ? 13.101 -1.720 -5.328 1.00 0.00 68 GLN A C 5
ATOM 3901 O O . GLN A 1 4 ? 13.664 -1.442 -6.394 1.00 0.00 68 GLN A O 5
ATOM 3915 N N . PRO A 1 5 ? 11.820 -1.434 -5.106 1.00 0.00 69 PRO A N 5
ATOM 3916 C CA . PRO A 1 5 ? 10.994 -0.713 -6.074 1.00 0.00 69 PRO A CA 5
ATOM 3917 C C . PRO A 1 5 ? 11.401 0.759 -6.173 1.00 0.00 69 PRO A C 5
ATOM 3918 O O . PRO A 1 5 ? 11.980 1.313 -5.236 1.00 0.00 69 PRO A O 5
ATOM 3929 N N . THR A 1 6 ? 11.115 1.387 -7.296 1.00 0.00 70 THR A N 5
ATOM 3930 C CA . THR A 1 6 ? 11.490 2.779 -7.502 1.00 0.00 70 THR A CA 5
ATOM 3931 C C . THR A 1 6 ? 10.496 3.722 -6.829 1.00 0.00 70 THR A C 5
ATOM 3932 O O . THR A 1 6 ? 10.743 4.929 -6.719 1.00 0.00 70 THR A O 5
ATOM 3943 N N . HIS A 1 7 ? 9.380 3.171 -6.391 1.00 0.00 71 HIS A N 5
ATOM 3944 C CA . HIS A 1 7 ? 8.390 3.940 -5.679 1.00 0.00 71 HIS A CA 5
ATOM 3945 C C . HIS A 1 7 ? 8.953 4.415 -4.356 1.00 0.00 71 HIS A C 5
ATOM 3946 O O . HIS A 1 7 ? 9.397 3.610 -3.524 1.00 0.00 71 HIS A O 5
ATOM 3960 N N . SER A 1 8 ? 8.969 5.699 -4.179 1.00 0.00 72 SER A N 5
ATOM 3961 C CA . SER A 1 8 ? 9.486 6.288 -2.986 1.00 0.00 72 SER A CA 5
ATOM 3962 C C . SER A 1 8 ? 8.328 6.704 -2.104 1.00 0.00 72 SER A C 5
ATOM 3963 O O . SER A 1 8 ? 7.583 7.630 -2.432 1.00 0.00 72 SER A O 5
ATOM 3971 N N . TRP A 1 9 ? 8.149 5.999 -1.021 1.00 0.00 73 TRP A N 5
ATOM 3972 C CA . TRP A 1 9 ? 7.054 6.251 -0.135 1.00 0.00 73 TRP A CA 5
ATOM 3973 C C . TRP A 1 9 ? 7.555 6.634 1.224 1.00 0.00 73 TRP A C 5
ATOM 3974 O O . TRP A 1 9 ? 8.659 6.229 1.622 1.00 0.00 73 TRP A O 5
ATOM 3995 N N . LYS A 1 10 ? 6.779 7.416 1.921 1.00 0.00 74 LYS A N 5
ATOM 3996 C CA . LYS A 1 10 ? 7.109 7.835 3.253 1.00 0.00 74 LYS A CA 5
ATOM 3997 C C . LYS A 1 10 ? 5.897 7.644 4.153 1.00 0.00 74 LYS A C 5
ATOM 3998 O O . LYS A 1 10 ? 4.777 7.494 3.665 1.00 0.00 74 LYS A O 5
ATOM 4017 N N . VAL A 1 11 ? 6.127 7.605 5.441 1.00 0.00 75 VAL A N 5
ATOM 4018 C CA . VAL A 1 11 ? 5.060 7.525 6.418 1.00 0.00 75 VAL A CA 5
ATOM 4019 C C . VAL A 1 11 ? 4.208 8.797 6.343 1.00 0.00 75 VAL A C 5
ATOM 4020 O O . VAL A 1 11 ? 4.748 9.912 6.261 1.00 0.00 75 VAL A O 5
ATOM 4033 N N . GLY A 1 12 ? 2.907 8.634 6.347 1.00 0.00 76 GLY A N 5
ATOM 4034 C CA . GLY A 1 12 ? 2.022 9.767 6.260 1.00 0.00 76 GLY A CA 5
ATOM 4035 C C . GLY A 1 12 ? 1.767 10.182 4.832 1.00 0.00 76 GLY A C 5
ATOM 4036 O O . GLY A 1 12 ? 1.348 11.313 4.569 1.00 0.00 76 GLY A O 5
ATOM 4040 N N . ASP A 1 13 ? 2.046 9.298 3.902 1.00 0.00 77 ASP A N 5
ATOM 4041 C CA . ASP A 1 13 ? 1.793 9.588 2.496 1.00 0.00 77 ASP A CA 5
ATOM 4042 C C . ASP A 1 13 ? 0.513 8.940 2.135 1.00 0.00 77 ASP A C 5
ATOM 4043 O O . ASP A 1 13 ? 0.109 7.952 2.776 1.00 0.00 77 ASP A O 5
ATOM 4052 N N . LYS A 1 14 ? -0.107 9.420 1.121 1.00 0.00 78 LYS A N 5
ATOM 4053 C CA . LYS A 1 14 ? -1.298 8.817 0.678 1.00 0.00 78 LYS A CA 5
ATOM 4054 C C . LYS A 1 14 ? -0.970 7.997 -0.525 1.00 0.00 78 LYS A C 5
ATOM 4055 O O . LYS A 1 14 ? -0.372 8.481 -1.483 1.00 0.00 78 LYS A O 5
ATOM 4074 N N . CYS A 1 15 ? -1.378 6.801 -0.492 1.00 0.00 79 CYS A N 5
ATOM 4075 C CA . CYS A 1 15 ? -1.129 5.892 -1.554 1.00 0.00 79 CYS A CA 5
ATOM 4076 C C . CYS A 1 15 ? -2.355 5.078 -1.812 1.00 0.00 79 CYS A C 5
ATOM 4077 O O . CYS A 1 15 ? -3.371 5.239 -1.144 1.00 0.00 79 CYS A O 5
ATOM 4085 N N . MET A 1 16 ? -2.288 4.253 -2.785 1.00 0.00 80 MET A N 5
ATOM 4086 C CA . MET A 1 16 ? -3.322 3.321 -3.035 1.00 0.00 80 MET A CA 5
ATOM 4087 C C . MET A 1 16 ? -2.710 1.964 -2.932 1.00 0.00 80 MET A C 5
ATOM 4088 O O . MET A 1 16 ? -1.684 1.712 -3.534 1.00 0.00 80 MET A O 5
ATOM 4102 N N . ALA A 1 17 ? -3.315 1.120 -2.186 1.00 0.00 81 ALA A N 5
ATOM 4103 C CA . ALA A 1 17 ? -2.785 -0.182 -1.931 1.00 0.00 81 ALA A CA 5
ATOM 4104 C C . ALA A 1 17 ? -3.726 -1.193 -2.462 1.00 0.00 81 ALA A C 5
ATOM 4105 O O . ALA A 1 17 ? -4.922 -0.935 -2.554 1.00 0.00 81 ALA A O 5
ATOM 4112 N N . VAL A 1 18 ? -3.210 -2.326 -2.816 1.00 0.00 82 VAL A N 5
ATOM 4113 C CA . VAL A 1 18 ? -4.029 -3.380 -3.324 1.00 0.00 82 VAL A CA 5
ATOM 4114 C C . VAL A 1 18 ? -4.530 -4.166 -2.144 1.00 0.00 82 VAL A C 5
ATOM 4115 O O . VAL A 1 18 ? -3.747 -4.782 -1.430 1.00 0.00 82 VAL A O 5
ATOM 4128 N N . TRP A 1 19 ? -5.823 -4.102 -1.929 1.00 0.00 83 TRP A N 5
ATOM 4129 C CA . TRP A 1 19 ? -6.457 -4.756 -0.827 1.00 0.00 83 TRP A CA 5
ATOM 4130 C C . TRP A 1 19 ? -6.372 -6.233 -1.039 1.00 0.00 83 TRP A C 5
ATOM 4131 O O . TRP A 1 19 ? -6.947 -6.759 -1.998 1.00 0.00 83 TRP A O 5
ATOM 4152 N N . SER A 1 20 ? -5.682 -6.887 -0.147 1.00 0.00 84 SER A N 5
ATOM 4153 C CA . SER A 1 20 ? -5.414 -8.312 -0.206 1.00 0.00 84 SER A CA 5
ATOM 4154 C C . SER A 1 20 ? -6.708 -9.138 -0.224 1.00 0.00 84 SER A C 5
ATOM 4155 O O . SER A 1 20 ? -6.694 -10.310 -0.613 1.00 0.00 84 SER A O 5
ATOM 4163 N N . GLU A 1 21 ? -7.808 -8.529 0.171 1.00 0.00 85 GLU A N 5
ATOM 4164 C CA . GLU A 1 21 ? -9.082 -9.204 0.207 1.00 0.00 85 GLU A CA 5
ATOM 4165 C C . GLU A 1 21 ? -9.781 -9.178 -1.151 1.00 0.00 85 GLU A C 5
ATOM 4166 O O . GLU A 1 21 ? -10.326 -10.194 -1.604 1.00 0.00 85 GLU A O 5
ATOM 4178 N N . ASP A 1 22 ? -9.745 -8.043 -1.817 1.00 0.00 86 ASP A N 5
ATOM 4179 C CA . ASP A 1 22 ? -10.543 -7.892 -3.039 1.00 0.00 86 ASP A CA 5
ATOM 4180 C C . ASP A 1 22 ? -9.666 -7.927 -4.284 1.00 0.00 86 ASP A C 5
ATOM 4181 O O . ASP A 1 22 ? -10.130 -8.245 -5.372 1.00 0.00 86 ASP A O 5
ATOM 4190 N N . GLY A 1 23 ? -8.386 -7.672 -4.103 1.00 0.00 87 GLY A N 5
ATOM 4191 C CA . GLY A 1 23 ? -7.458 -7.669 -5.212 1.00 0.00 87 GLY A CA 5
ATOM 4192 C C . GLY A 1 23 ? -7.474 -6.365 -5.990 1.00 0.00 87 GLY A C 5
ATOM 4193 O O . GLY A 1 23 ? -6.934 -6.290 -7.087 1.00 0.00 87 GLY A O 5
ATOM 4197 N N . GLN A 1 24 ? -8.101 -5.345 -5.439 1.00 0.00 88 GLN A N 5
ATOM 4198 C CA . GLN A 1 24 ? -8.174 -4.039 -6.095 1.00 0.00 88 GLN A CA 5
ATOM 4199 C C . GLN A 1 24 ? -7.425 -3.005 -5.294 1.00 0.00 88 GLN A C 5
ATOM 4200 O O . GLN A 1 24 ? -7.098 -3.243 -4.138 1.00 0.00 88 GLN A O 5
ATOM 4214 N N . CYS A 1 25 ? -7.191 -1.864 -5.876 1.00 0.00 89 CYS A N 5
ATOM 4215 C CA . CYS A 1 25 ? -6.429 -0.827 -5.201 1.00 0.00 89 CYS A CA 5
ATOM 4216 C C . CYS A 1 25 ? -7.327 0.246 -4.596 1.00 0.00 89 CYS A C 5
ATOM 4217 O O . CYS A 1 25 ? -8.274 0.725 -5.228 1.00 0.00 89 CYS A O 5
ATOM 4225 N N . TYR A 1 26 ? -7.033 0.599 -3.363 1.00 0.00 90 TYR A N 5
ATOM 4226 C CA . TYR A 1 26 ? -7.809 1.556 -2.592 1.00 0.00 90 TYR A CA 5
ATOM 4227 C C . TYR A 1 26 ? -6.883 2.532 -1.899 1.00 0.00 90 TYR A C 5
ATOM 4228 O O . TYR A 1 26 ? -5.730 2.214 -1.660 1.00 0.00 90 TYR A O 5
ATOM 4246 N N . GLU A 1 27 ? -7.401 3.686 -1.560 1.00 0.00 91 GLU A N 5
ATOM 4247 C CA . GLU A 1 27 ? -6.626 4.754 -0.953 1.00 0.00 91 GLU A CA 5
ATOM 4248 C C . GLU A 1 27 ? -6.300 4.422 0.509 1.00 0.00 91 GLU A C 5
ATOM 4249 O O . GLU A 1 27 ? -7.180 4.093 1.307 1.00 0.00 91 GLU A O 5
ATOM 4261 N N . ALA A 1 28 ? -5.035 4.480 0.830 1.00 0.00 92 ALA A N 5
ATOM 4262 C CA . ALA A 1 28 ? -4.530 4.137 2.135 1.00 0.00 92 ALA A CA 5
ATOM 4263 C C . ALA A 1 28 ? -3.378 5.046 2.512 1.00 0.00 92 ALA A C 5
ATOM 4264 O O . ALA A 1 28 ? -2.670 5.554 1.638 1.00 0.00 92 ALA A O 5
ATOM 4271 N N . GLU A 1 29 ? -3.182 5.249 3.783 1.00 0.00 93 GLU A N 5
ATOM 4272 C CA . GLU A 1 29 ? -2.077 6.047 4.247 1.00 0.00 93 GLU A CA 5
ATOM 4273 C C . GLU A 1 29 ? -1.046 5.137 4.884 1.00 0.00 93 GLU A C 5
ATOM 4274 O O . GLU A 1 29 ? -1.394 4.192 5.598 1.00 0.00 93 GLU A O 5
ATOM 4286 N N . ILE A 1 30 ? 0.192 5.384 4.578 1.00 0.00 94 ILE A N 5
ATOM 4287 C CA . ILE A 1 30 ? 1.303 4.598 5.089 1.00 0.00 94 ILE A CA 5
ATOM 4288 C C . ILE A 1 30 ? 1.623 4.964 6.530 1.00 0.00 94 ILE A C 5
ATOM 4289 O O . ILE A 1 30 ? 1.907 6.119 6.841 1.00 0.00 94 ILE A O 5
ATOM 4305 N N . GLU A 1 31 ? 1.598 3.972 7.373 1.00 0.00 95 GLU A N 5
ATOM 4306 C CA . GLU A 1 31 ? 1.852 4.127 8.794 1.00 0.00 95 GLU A CA 5
ATOM 4307 C C . GLU A 1 31 ? 3.286 3.744 9.144 1.00 0.00 95 GLU A C 5
ATOM 4308 O O . GLU A 1 31 ? 3.878 4.284 10.092 1.00 0.00 95 GLU A O 5
ATOM 4320 N N . GLU A 1 32 ? 3.834 2.810 8.402 1.00 0.00 96 GLU A N 5
ATOM 4321 C CA . GLU A 1 32 ? 5.194 2.333 8.636 1.00 0.00 96 GLU A CA 5
ATOM 4322 C C . GLU A 1 32 ? 5.726 1.687 7.373 1.00 0.00 96 GLU A C 5
ATOM 4323 O O . GLU A 1 32 ? 4.960 1.128 6.600 1.00 0.00 96 GLU A O 5
ATOM 4335 N N . ILE A 1 33 ? 7.008 1.800 7.156 1.00 0.00 97 ILE A N 5
ATOM 4336 C CA . ILE A 1 33 ? 7.659 1.235 5.993 1.00 0.00 97 ILE A CA 5
ATOM 4337 C C . ILE A 1 33 ? 8.739 0.261 6.434 1.00 0.00 97 ILE A C 5
ATOM 4338 O O . ILE A 1 33 ? 9.529 0.561 7.332 1.00 0.00 97 ILE A O 5
ATOM 4354 N N . ASP A 1 34 ? 8.747 -0.889 5.825 1.00 0.00 98 ASP A N 5
ATOM 4355 C CA . ASP A 1 34 ? 9.759 -1.892 6.038 1.00 0.00 98 ASP A CA 5
ATOM 4356 C C . ASP A 1 34 ? 10.627 -1.915 4.815 1.00 0.00 98 ASP A C 5
ATOM 4357 O O . ASP A 1 34 ? 10.279 -2.507 3.797 1.00 0.00 98 ASP A O 5
ATOM 4366 N N . GLU A 1 35 ? 11.699 -1.201 4.881 1.00 0.00 99 GLU A N 5
ATOM 4367 C CA . GLU A 1 35 ? 12.617 -1.064 3.774 1.00 0.00 99 GLU A CA 5
ATOM 4368 C C . GLU A 1 35 ? 13.335 -2.369 3.431 1.00 0.00 99 GLU A C 5
ATOM 4369 O O . GLU A 1 35 ? 13.828 -2.530 2.323 1.00 0.00 99 GLU A O 5
ATOM 4381 N N . GLU A 1 36 ? 13.362 -3.299 4.370 1.00 0.00 100 GLU A N 5
ATOM 4382 C CA . GLU A 1 36 ? 14.094 -4.544 4.201 1.00 0.00 100 GLU A CA 5
ATOM 4383 C C . GLU A 1 36 ? 13.372 -5.405 3.154 1.00 0.00 100 GLU A C 5
ATOM 4384 O O . GLU A 1 36 ? 13.992 -5.973 2.261 1.00 0.00 100 GLU A O 5
ATOM 4396 N N . ASN A 1 37 ? 12.066 -5.452 3.243 1.00 0.00 101 ASN A N 5
ATOM 4397 C CA . ASN A 1 37 ? 11.266 -6.199 2.281 1.00 0.00 101 ASN A CA 5
ATOM 4398 C C . ASN A 1 37 ? 10.726 -5.288 1.221 1.00 0.00 101 ASN A C 5
ATOM 4399 O O . ASN A 1 37 ? 10.251 -5.748 0.181 1.00 0.00 101 ASN A O 5
ATOM 4410 N N . GLY A 1 38 ? 10.801 -4.002 1.471 1.00 0.00 102 GLY A N 5
ATOM 4411 C CA . GLY A 1 38 ? 10.233 -3.051 0.561 1.00 0.00 102 GLY A CA 5
ATOM 4412 C C . GLY A 1 38 ? 8.729 -3.053 0.692 1.00 0.00 102 GLY A C 5
ATOM 4413 O O . GLY A 1 38 ? 7.999 -2.880 -0.294 1.00 0.00 102 GLY A O 5
ATOM 4417 N N . THR A 1 39 ? 8.260 -3.282 1.899 1.00 0.00 103 THR A N 5
ATOM 4418 C CA . THR A 1 39 ? 6.860 -3.320 2.176 1.00 0.00 103 THR A CA 5
ATOM 4419 C C . THR A 1 39 ? 6.462 -2.178 3.084 1.00 0.00 103 THR A C 5
ATOM 4420 O O . THR A 1 39 ? 7.304 -1.552 3.706 1.00 0.00 103 THR A O 5
ATOM 4431 N N . ALA A 1 40 ? 5.209 -1.871 3.109 1.00 0.00 104 ALA A N 5
ATOM 4432 C CA . ALA A 1 40 ? 4.713 -0.837 3.944 1.00 0.00 104 ALA A CA 5
ATOM 4433 C C . ALA A 1 40 ? 3.440 -1.278 4.604 1.00 0.00 104 ALA A C 5
ATOM 4434 O O . ALA A 1 40 ? 2.662 -2.052 4.031 1.00 0.00 104 ALA A O 5
ATOM 4441 N N . ALA A 1 41 ? 3.254 -0.827 5.800 1.00 0.00 105 ALA A N 5
ATOM 4442 C CA . ALA A 1 41 ? 2.066 -1.074 6.538 1.00 0.00 105 ALA A CA 5
ATOM 4443 C C . ALA A 1 41 ? 1.179 0.118 6.334 1.00 0.00 105 ALA A C 5
ATOM 4444 O O . ALA A 1 41 ? 1.568 1.264 6.640 1.00 0.00 105 ALA A O 5
ATOM 4451 N N . ILE A 1 42 ? 0.034 -0.118 5.805 1.00 0.00 106 ILE A N 5
ATOM 4452 C CA . ILE A 1 42 ? -0.836 0.945 5.391 1.00 0.00 106 ILE A CA 5
ATOM 4453 C C . ILE A 1 42 ? -2.197 0.808 6.030 1.00 0.00 106 ILE A C 5
ATOM 4454 O O . ILE A 1 42 ? -2.620 -0.302 6.343 1.00 0.00 106 ILE A O 5
ATOM 4470 N N . THR A 1 43 ? -2.859 1.913 6.220 1.00 0.00 107 THR A N 5
ATOM 4471 C CA . THR A 1 43 ? -4.185 1.926 6.746 1.00 0.00 107 THR A CA 5
ATOM 4472 C C . THR A 1 43 ? -5.122 2.503 5.694 1.00 0.00 107 THR A C 5
ATOM 4473 O O . THR A 1 43 ? -4.911 3.612 5.201 1.00 0.00 107 THR A O 5
ATOM 4484 N N . PHE A 1 44 ? -6.124 1.732 5.338 1.00 0.00 108 PHE A N 5
ATOM 4485 C CA . PHE A 1 44 ? -7.081 2.105 4.325 1.00 0.00 108 PHE A CA 5
ATOM 4486 C C . PHE A 1 44 ? -7.942 3.255 4.765 1.00 0.00 108 PHE A C 5
ATOM 4487 O O . PHE A 1 44 ? -8.654 3.163 5.765 1.00 0.00 108 PHE A O 5
ATOM 4504 N N . ALA A 1 45 ? -7.886 4.314 4.004 1.00 0.00 109 ALA A N 5
ATOM 4505 C CA . ALA A 1 45 ? -8.585 5.535 4.305 1.00 0.00 109 ALA A CA 5
ATOM 4506 C C . ALA A 1 45 ? -10.081 5.349 4.136 1.00 0.00 109 ALA A C 5
ATOM 4507 O O . ALA A 1 45 ? -10.554 4.887 3.089 1.00 0.00 109 ALA A O 5
ATOM 4514 N N . GLY A 1 46 ? -10.808 5.650 5.177 1.00 0.00 110 GLY A N 5
ATOM 4515 C CA . GLY A 1 46 ? -12.233 5.542 5.154 1.00 0.00 110 GLY A CA 5
ATOM 4516 C C . GLY A 1 46 ? -12.700 4.290 5.843 1.00 0.00 110 GLY A C 5
ATOM 4517 O O . GLY A 1 46 ? -13.541 4.344 6.738 1.00 0.00 110 GLY A O 5
ATOM 4521 N N . TYR A 1 47 ? -12.147 3.170 5.439 1.00 0.00 111 TYR A N 5
ATOM 4522 C CA . TYR A 1 47 ? -12.517 1.889 5.995 1.00 0.00 111 TYR A CA 5
ATOM 4523 C C . TYR A 1 47 ? -11.810 1.675 7.327 1.00 0.00 111 TYR A C 5
ATOM 4524 O O . TYR A 1 47 ? -12.420 1.269 8.308 1.00 0.00 111 TYR A O 5
ATOM 4542 N N . GLY A 1 48 ? -10.524 1.938 7.352 1.00 0.00 112 GLY A N 5
ATOM 4543 C CA . GLY A 1 48 ? -9.779 1.851 8.585 1.00 0.00 112 GLY A CA 5
ATOM 4544 C C . GLY A 1 48 ? -9.006 0.556 8.783 1.00 0.00 112 GLY A C 5
ATOM 4545 O O . GLY A 1 48 ? -8.531 0.302 9.877 1.00 0.00 112 GLY A O 5
ATOM 4549 N N . ASN A 1 49 ? -8.844 -0.254 7.744 1.00 0.00 113 ASN A N 5
ATOM 4550 C CA . ASN A 1 49 ? -8.086 -1.521 7.910 1.00 0.00 113 ASN A CA 5
ATOM 4551 C C . ASN A 1 49 ? -6.643 -1.284 7.663 1.00 0.00 113 ASN A C 5
ATOM 4552 O O . ASN A 1 49 ? -6.279 -0.246 7.146 1.00 0.00 113 ASN A O 5
ATOM 4563 N N . ALA A 1 50 ? -5.823 -2.247 7.972 1.00 0.00 114 ALA A N 5
ATOM 4564 C CA . ALA A 1 50 ? -4.408 -2.097 7.809 1.00 0.00 114 ALA A CA 5
ATOM 4565 C C . ALA A 1 50 ? -3.804 -3.380 7.313 1.00 0.00 114 ALA A C 5
ATOM 4566 O O . ALA A 1 50 ? -4.200 -4.470 7.751 1.00 0.00 114 ALA A O 5
ATOM 4573 N N . GLU A 1 51 ? -2.879 -3.273 6.398 1.00 0.00 115 GLU A N 5
ATOM 4574 C CA . GLU A 1 51 ? -2.213 -4.434 5.890 1.00 0.00 115 GLU A CA 5
ATOM 4575 C C . GLU A 1 51 ? -0.795 -4.093 5.477 1.00 0.00 115 GLU A C 5
ATOM 4576 O O . GLU A 1 51 ? -0.454 -2.913 5.303 1.00 0.00 115 GLU A O 5
ATOM 4588 N N . VAL A 1 52 ? 0.028 -5.110 5.378 1.00 0.00 116 VAL A N 5
ATOM 4589 C CA . VAL A 1 52 ? 1.384 -4.975 4.921 1.00 0.00 116 VAL A CA 5
ATOM 4590 C C . VAL A 1 52 ? 1.400 -5.293 3.437 1.00 0.00 116 VAL A C 5
ATOM 4591 O O . VAL A 1 52 ? 1.028 -6.402 3.016 1.00 0.00 116 VAL A O 5
ATOM 4604 N N . THR A 1 53 ? 1.775 -4.344 2.659 1.00 0.00 117 THR A N 5
ATOM 4605 C CA . THR A 1 53 ? 1.790 -4.514 1.241 1.00 0.00 117 THR A CA 5
ATOM 4606 C C . THR A 1 53 ? 3.078 -3.904 0.666 1.00 0.00 117 THR A C 5
ATOM 4607 O O . THR A 1 53 ? 3.574 -2.903 1.190 1.00 0.00 117 THR A O 5
ATOM 4618 N N . PRO A 1 54 ? 3.703 -4.553 -0.332 1.00 0.00 118 PRO A N 5
ATOM 4619 C CA . PRO A 1 54 ? 4.926 -4.053 -0.946 1.00 0.00 118 PRO A CA 5
ATOM 4620 C C . PRO A 1 54 ? 4.726 -2.687 -1.590 1.00 0.00 118 PRO A C 5
ATOM 4621 O O . PRO A 1 54 ? 3.650 -2.385 -2.094 1.00 0.00 118 PRO A O 5
ATOM 4632 N N . LEU A 1 55 ? 5.776 -1.883 -1.580 1.00 0.00 119 LEU A N 5
ATOM 4633 C CA . LEU A 1 55 ? 5.777 -0.529 -2.166 1.00 0.00 119 LEU A CA 5
ATOM 4634 C C . LEU A 1 55 ? 5.398 -0.570 -3.640 1.00 0.00 119 LEU A C 5
ATOM 4635 O O . LEU A 1 55 ? 4.889 0.392 -4.185 1.00 0.00 119 LEU A O 5
ATOM 4651 N N . LEU A 1 56 ? 5.661 -1.707 -4.266 1.00 0.00 120 LEU A N 5
ATOM 4652 C CA . LEU A 1 56 ? 5.339 -1.937 -5.668 1.00 0.00 120 LEU A CA 5
ATOM 4653 C C . LEU A 1 56 ? 3.818 -1.939 -5.868 1.00 0.00 120 LEU A C 5
ATOM 4654 O O . LEU A 1 56 ? 3.306 -1.582 -6.931 1.00 0.00 120 LEU A O 5
ATOM 4670 N N . ASN A 1 57 ? 3.115 -2.327 -4.821 1.00 0.00 121 ASN A N 5
ATOM 4671 C CA . ASN A 1 57 ? 1.668 -2.406 -4.833 1.00 0.00 121 ASN A CA 5
ATOM 4672 C C . ASN A 1 57 ? 1.061 -1.099 -4.470 1.00 0.00 121 ASN A C 5
ATOM 4673 O O . ASN A 1 57 ? -0.156 -0.924 -4.577 1.00 0.00 121 ASN A O 5
ATOM 4684 N N . LEU A 1 58 ? 1.879 -0.179 -4.033 1.00 0.00 122 LEU A N 5
ATOM 4685 C CA . LEU A 1 58 ? 1.386 1.098 -3.682 1.00 0.00 122 LEU A CA 5
ATOM 4686 C C . LEU A 1 58 ? 1.410 1.962 -4.893 1.00 0.00 122 LEU A C 5
ATOM 4687 O O . LEU A 1 58 ? 2.409 2.040 -5.608 1.00 0.00 122 LEU A O 5
ATOM 4703 N N . LYS A 1 59 ? 0.310 2.568 -5.141 1.00 0.00 123 LYS A N 5
ATOM 4704 C CA . LYS A 1 59 ? 0.139 3.401 -6.278 1.00 0.00 123 LYS A CA 5
ATOM 4705 C C . LYS A 1 59 ? -0.103 4.808 -5.790 1.00 0.00 123 LYS A C 5
ATOM 4706 O O . LYS A 1 59 ? -0.486 4.995 -4.635 1.00 0.00 123 LYS A O 5
ATOM 4725 N N . PRO A 1 60 ? 0.110 5.804 -6.621 1.00 0.00 124 PRO A N 5
ATOM 4726 C CA . PRO A 1 60 ? -0.193 7.164 -6.265 1.00 0.00 124 PRO A CA 5
ATOM 4727 C C . PRO A 1 60 ? -1.704 7.391 -6.298 1.00 0.00 124 PRO A C 5
ATOM 4728 O O . PRO A 1 60 ? -2.418 6.774 -7.113 1.00 0.00 124 PRO A O 5
ATOM 4739 N N . VAL A 1 61 ? -2.191 8.229 -5.406 1.00 0.00 125 VAL A N 5
ATOM 4740 C CA . VAL A 1 61 ? -3.620 8.500 -5.316 1.00 0.00 125 VAL A CA 5
ATOM 4741 C C . VAL A 1 61 ? -4.121 9.260 -6.528 1.00 0.00 125 VAL A C 5
ATOM 4742 O O . VAL A 1 61 ? -3.362 9.996 -7.180 1.00 0.00 125 VAL A O 5
ATOM 4755 N N . GLU A 1 62 ? -5.369 9.086 -6.837 1.00 0.00 126 GLU A N 5
ATOM 4756 C CA . GLU A 1 62 ? -5.937 9.688 -8.004 1.00 0.00 126 GLU A CA 5
ATOM 4757 C C . GLU A 1 62 ? -6.939 10.769 -7.648 1.00 0.00 126 GLU A C 5
ATOM 4758 O O . GLU A 1 62 ? -7.479 10.803 -6.525 1.00 0.00 126 GLU A O 5
ATOM 4770 N N . GLU A 1 63 ? -7.161 11.648 -8.587 1.00 0.00 127 GLU A N 5
ATOM 4771 C CA . GLU A 1 63 ? -8.113 12.714 -8.478 1.00 0.00 127 GLU A CA 5
ATOM 4772 C C . GLU A 1 63 ? -8.685 12.957 -9.868 1.00 0.00 127 GLU A C 5
ATOM 4773 O O . GLU A 1 63 ? -8.017 13.542 -10.738 1.00 0.00 127 GLU A O 5
ATOM 4785 N N . GLY A 1 64 ? -9.870 12.478 -10.105 1.00 0.00 128 GLY A N 5
ATOM 4786 C CA . GLY A 1 64 ? -10.460 12.622 -11.399 1.00 0.00 128 GLY A CA 5
ATOM 4787 C C . GLY A 1 64 ? -11.313 11.444 -11.702 1.00 0.00 128 GLY A C 5
ATOM 4788 O O . GLY A 1 64 ? -11.431 11.057 -12.881 1.00 0.00 128 GLY A O 5
ATOM 4826 N N . ALA A 1 1 ? 18.024 -2.391 3.421 1.00 0.00 65 ALA A N 6
ATOM 4827 C CA . ALA A 1 1 ? 19.156 -2.278 2.490 1.00 0.00 65 ALA A CA 6
ATOM 4828 C C . ALA A 1 1 ? 18.984 -3.192 1.265 1.00 0.00 65 ALA A C 6
ATOM 4829 O O . ALA A 1 1 ? 19.471 -2.881 0.178 1.00 0.00 65 ALA A O 6
ATOM 4838 N N . SER A 1 2 ? 18.280 -4.298 1.439 1.00 0.00 66 SER A N 6
ATOM 4839 C CA . SER A 1 2 ? 18.149 -5.299 0.400 1.00 0.00 66 SER A CA 6
ATOM 4840 C C . SER A 1 2 ? 17.220 -4.859 -0.752 1.00 0.00 66 SER A C 6
ATOM 4841 O O . SER A 1 2 ? 17.639 -4.810 -1.914 1.00 0.00 66 SER A O 6
ATOM 4849 N N . THR A 1 3 ? 16.002 -4.494 -0.423 1.00 0.00 67 THR A N 6
ATOM 4850 C CA . THR A 1 3 ? 15.004 -4.231 -1.434 1.00 0.00 67 THR A CA 6
ATOM 4851 C C . THR A 1 3 ? 14.927 -2.738 -1.777 1.00 0.00 67 THR A C 6
ATOM 4852 O O . THR A 1 3 ? 14.491 -1.928 -0.959 1.00 0.00 67 THR A O 6
ATOM 4863 N N . GLN A 1 4 ? 15.380 -2.386 -2.967 1.00 0.00 68 GLN A N 6
ATOM 4864 C CA . GLN A 1 4 ? 15.309 -1.011 -3.439 1.00 0.00 68 GLN A CA 6
ATOM 4865 C C . GLN A 1 4 ? 13.878 -0.645 -3.795 1.00 0.00 68 GLN A C 6
ATOM 4866 O O . GLN A 1 4 ? 13.271 -1.294 -4.656 1.00 0.00 68 GLN A O 6
ATOM 4880 N N . PRO A 1 5 ? 13.308 0.368 -3.131 1.00 0.00 69 PRO A N 6
ATOM 4881 C CA . PRO A 1 5 ? 11.949 0.830 -3.411 1.00 0.00 69 PRO A CA 6
ATOM 4882 C C . PRO A 1 5 ? 11.788 1.300 -4.851 1.00 0.00 69 PRO A C 6
ATOM 4883 O O . PRO A 1 5 ? 12.642 2.025 -5.383 1.00 0.00 69 PRO A O 6
ATOM 4894 N N . THR A 1 6 ? 10.718 0.883 -5.477 1.00 0.00 70 THR A N 6
ATOM 4895 C CA . THR A 1 6 ? 10.411 1.325 -6.816 1.00 0.00 70 THR A CA 6
ATOM 4896 C C . THR A 1 6 ? 9.836 2.740 -6.760 1.00 0.00 70 THR A C 6
ATOM 4897 O O . THR A 1 6 ? 9.973 3.515 -7.689 1.00 0.00 70 THR A O 6
ATOM 4908 N N . HIS A 1 7 ? 9.222 3.060 -5.650 1.00 0.00 71 HIS A N 6
ATOM 4909 C CA . HIS A 1 7 ? 8.740 4.387 -5.377 1.00 0.00 71 HIS A CA 6
ATOM 4910 C C . HIS A 1 7 ? 9.182 4.690 -3.978 1.00 0.00 71 HIS A C 6
ATOM 4911 O O . HIS A 1 7 ? 9.075 3.817 -3.111 1.00 0.00 71 HIS A O 6
ATOM 4925 N N . SER A 1 8 ? 9.718 5.850 -3.755 1.00 0.00 72 SER A N 6
ATOM 4926 C CA . SER A 1 8 ? 10.143 6.217 -2.436 1.00 0.00 72 SER A CA 6
ATOM 4927 C C . SER A 1 8 ? 8.943 6.733 -1.660 1.00 0.00 72 SER A C 6
ATOM 4928 O O . SER A 1 8 ? 8.416 7.803 -1.950 1.00 0.00 72 SER A O 6
ATOM 4936 N N . TRP A 1 9 ? 8.494 5.945 -0.730 1.00 0.00 73 TRP A N 6
ATOM 4937 C CA . TRP A 1 9 ? 7.339 6.254 0.059 1.00 0.00 73 TRP A CA 6
ATOM 4938 C C . TRP A 1 9 ? 7.734 6.691 1.437 1.00 0.00 73 TRP A C 6
ATOM 4939 O O . TRP A 1 9 ? 8.811 6.323 1.936 1.00 0.00 73 TRP A O 6
ATOM 4960 N N . LYS A 1 10 ? 6.917 7.511 2.042 1.00 0.00 74 LYS A N 6
ATOM 4961 C CA . LYS A 1 10 ? 7.127 7.908 3.402 1.00 0.00 74 LYS A CA 6
ATOM 4962 C C . LYS A 1 10 ? 5.863 7.695 4.202 1.00 0.00 74 LYS A C 6
ATOM 4963 O O . LYS A 1 10 ? 4.775 7.527 3.641 1.00 0.00 74 LYS A O 6
ATOM 4982 N N . VAL A 1 11 ? 6.025 7.672 5.492 1.00 0.00 75 VAL A N 6
ATOM 4983 C CA . VAL A 1 11 ? 4.940 7.558 6.425 1.00 0.00 75 VAL A CA 6
ATOM 4984 C C . VAL A 1 11 ? 4.022 8.788 6.302 1.00 0.00 75 VAL A C 6
ATOM 4985 O O . VAL A 1 11 ? 4.502 9.903 6.107 1.00 0.00 75 VAL A O 6
ATOM 4998 N N . GLY A 1 12 ? 2.726 8.571 6.355 1.00 0.00 76 GLY A N 6
ATOM 4999 C CA . GLY A 1 12 ? 1.780 9.665 6.295 1.00 0.00 76 GLY A CA 6
ATOM 5000 C C . GLY A 1 12 ? 1.446 10.091 4.881 1.00 0.00 76 GLY A C 6
ATOM 5001 O O . GLY A 1 12 ? 0.780 11.120 4.673 1.00 0.00 76 GLY A O 6
ATOM 5005 N N . ASP A 1 13 ? 1.894 9.323 3.911 1.00 0.00 77 ASP A N 6
ATOM 5006 C CA . ASP A 1 13 ? 1.626 9.645 2.516 1.00 0.00 77 ASP A CA 6
ATOM 5007 C C . ASP A 1 13 ? 0.388 8.936 2.107 1.00 0.00 77 ASP A C 6
ATOM 5008 O O . ASP A 1 13 ? 0.006 7.925 2.732 1.00 0.00 77 ASP A O 6
ATOM 5017 N N . LYS A 1 14 ? -0.232 9.403 1.084 1.00 0.00 78 LYS A N 6
ATOM 5018 C CA . LYS A 1 14 ? -1.372 8.748 0.593 1.00 0.00 78 LYS A CA 6
ATOM 5019 C C . LYS A 1 14 ? -0.958 7.955 -0.602 1.00 0.00 78 LYS A C 6
ATOM 5020 O O . LYS A 1 14 ? -0.337 8.469 -1.529 1.00 0.00 78 LYS A O 6
ATOM 5039 N N . CYS A 1 15 ? -1.319 6.750 -0.590 1.00 0.00 79 CYS A N 6
ATOM 5040 C CA . CYS A 1 15 ? -1.007 5.858 -1.649 1.00 0.00 79 CYS A CA 6
ATOM 5041 C C . CYS A 1 15 ? -2.208 5.020 -1.939 1.00 0.00 79 CYS A C 6
ATOM 5042 O O . CYS A 1 15 ? -3.231 5.128 -1.258 1.00 0.00 79 CYS A O 6
ATOM 5050 N N . MET A 1 16 ? -2.124 4.227 -2.943 1.00 0.00 80 MET A N 6
ATOM 5051 C CA . MET A 1 16 ? -3.171 3.321 -3.232 1.00 0.00 80 MET A CA 6
ATOM 5052 C C . MET A 1 16 ? -2.591 1.963 -3.124 1.00 0.00 80 MET A C 6
ATOM 5053 O O . MET A 1 16 ? -1.556 1.687 -3.719 1.00 0.00 80 MET A O 6
ATOM 5067 N N . ALA A 1 17 ? -3.229 1.136 -2.385 1.00 0.00 81 ALA A N 6
ATOM 5068 C CA . ALA A 1 17 ? -2.753 -0.181 -2.132 1.00 0.00 81 ALA A CA 6
ATOM 5069 C C . ALA A 1 17 ? -3.741 -1.158 -2.652 1.00 0.00 81 ALA A C 6
ATOM 5070 O O . ALA A 1 17 ? -4.925 -0.851 -2.728 1.00 0.00 81 ALA A O 6
ATOM 5077 N N . VAL A 1 18 ? -3.277 -2.307 -3.016 1.00 0.00 82 VAL A N 6
ATOM 5078 C CA . VAL A 1 18 ? -4.148 -3.344 -3.475 1.00 0.00 82 VAL A CA 6
ATOM 5079 C C . VAL A 1 18 ? -4.607 -4.112 -2.272 1.00 0.00 82 VAL A C 6
ATOM 5080 O O . VAL A 1 18 ? -3.801 -4.741 -1.600 1.00 0.00 82 VAL A O 6
ATOM 5093 N N . TRP A 1 19 ? -5.882 -4.024 -1.992 1.00 0.00 83 TRP A N 6
ATOM 5094 C CA . TRP A 1 19 ? -6.469 -4.680 -0.870 1.00 0.00 83 TRP A CA 6
ATOM 5095 C C . TRP A 1 19 ? -6.412 -6.151 -1.114 1.00 0.00 83 TRP A C 6
ATOM 5096 O O . TRP A 1 19 ? -7.036 -6.654 -2.057 1.00 0.00 83 TRP A O 6
ATOM 5117 N N . SER A 1 20 ? -5.693 -6.830 -0.271 1.00 0.00 84 SER A N 6
ATOM 5118 C CA . SER A 1 20 ? -5.446 -8.252 -0.400 1.00 0.00 84 SER A CA 6
ATOM 5119 C C . SER A 1 20 ? -6.757 -9.068 -0.330 1.00 0.00 84 SER A C 6
ATOM 5120 O O . SER A 1 20 ? -6.811 -10.234 -0.761 1.00 0.00 84 SER A O 6
ATOM 5128 N N . GLU A 1 21 ? -7.815 -8.449 0.166 1.00 0.00 85 GLU A N 6
ATOM 5129 C CA . GLU A 1 21 ? -9.068 -9.136 0.309 1.00 0.00 85 GLU A CA 6
ATOM 5130 C C . GLU A 1 21 ? -9.874 -9.139 -0.978 1.00 0.00 85 GLU A C 6
ATOM 5131 O O . GLU A 1 21 ? -10.425 -10.169 -1.355 1.00 0.00 85 GLU A O 6
ATOM 5143 N N . ASP A 1 22 ? -9.924 -8.015 -1.671 1.00 0.00 86 ASP A N 6
ATOM 5144 C CA . ASP A 1 22 ? -10.768 -7.941 -2.889 1.00 0.00 86 ASP A CA 6
ATOM 5145 C C . ASP A 1 22 ? -9.932 -7.943 -4.168 1.00 0.00 86 ASP A C 6
ATOM 5146 O O . ASP A 1 22 ? -10.415 -8.293 -5.249 1.00 0.00 86 ASP A O 6
ATOM 5155 N N . GLY A 1 23 ? -8.669 -7.609 -4.032 1.00 0.00 87 GLY A N 6
ATOM 5156 C CA . GLY A 1 23 ? -7.772 -7.583 -5.176 1.00 0.00 87 GLY A CA 6
ATOM 5157 C C . GLY A 1 23 ? -7.808 -6.264 -5.938 1.00 0.00 87 GLY A C 6
ATOM 5158 O O . GLY A 1 23 ? -7.310 -6.171 -7.054 1.00 0.00 87 GLY A O 6
ATOM 5162 N N . GLN A 1 24 ? -8.396 -5.252 -5.347 1.00 0.00 88 GLN A N 6
ATOM 5163 C CA . GLN A 1 24 ? -8.491 -3.941 -5.985 1.00 0.00 88 GLN A CA 6
ATOM 5164 C C . GLN A 1 24 ? -7.683 -2.924 -5.229 1.00 0.00 88 GLN A C 6
ATOM 5165 O O . GLN A 1 24 ? -7.311 -3.162 -4.089 1.00 0.00 88 GLN A O 6
ATOM 5179 N N . CYS A 1 25 ? -7.448 -1.791 -5.828 1.00 0.00 89 CYS A N 6
ATOM 5180 C CA . CYS A 1 25 ? -6.631 -0.769 -5.204 1.00 0.00 89 CYS A CA 6
ATOM 5181 C C . CYS A 1 25 ? -7.486 0.298 -4.551 1.00 0.00 89 CYS A C 6
ATOM 5182 O O . CYS A 1 25 ? -8.474 0.763 -5.124 1.00 0.00 89 CYS A O 6
ATOM 5190 N N . TYR A 1 26 ? -7.122 0.662 -3.353 1.00 0.00 90 TYR A N 6
ATOM 5191 C CA . TYR A 1 26 ? -7.850 1.621 -2.555 1.00 0.00 90 TYR A CA 6
ATOM 5192 C C . TYR A 1 26 ? -6.883 2.592 -1.920 1.00 0.00 90 TYR A C 6
ATOM 5193 O O . TYR A 1 26 ? -5.692 2.285 -1.790 1.00 0.00 90 TYR A O 6
ATOM 5211 N N . GLU A 1 27 ? -7.381 3.743 -1.551 1.00 0.00 91 GLU A N 6
ATOM 5212 C CA . GLU A 1 27 ? -6.585 4.803 -0.976 1.00 0.00 91 GLU A CA 6
ATOM 5213 C C . GLU A 1 27 ? -6.225 4.456 0.468 1.00 0.00 91 GLU A C 6
ATOM 5214 O O . GLU A 1 27 ? -7.098 4.199 1.310 1.00 0.00 91 GLU A O 6
ATOM 5226 N N . ALA A 1 28 ? -4.960 4.452 0.745 1.00 0.00 92 ALA A N 6
ATOM 5227 C CA . ALA A 1 28 ? -4.458 4.083 2.028 1.00 0.00 92 ALA A CA 6
ATOM 5228 C C . ALA A 1 28 ? -3.323 4.979 2.416 1.00 0.00 92 ALA A C 6
ATOM 5229 O O . ALA A 1 28 ? -2.609 5.500 1.556 1.00 0.00 92 ALA A O 6
ATOM 5236 N N . GLU A 1 29 ? -3.148 5.159 3.684 1.00 0.00 93 GLU A N 6
ATOM 5237 C CA . GLU A 1 29 ? -2.083 5.968 4.179 1.00 0.00 93 GLU A CA 6
ATOM 5238 C C . GLU A 1 29 ? -1.067 5.076 4.852 1.00 0.00 93 GLU A C 6
ATOM 5239 O O . GLU A 1 29 ? -1.430 4.141 5.575 1.00 0.00 93 GLU A O 6
ATOM 5251 N N . ILE A 1 30 ? 0.168 5.322 4.556 1.00 0.00 94 ILE A N 6
ATOM 5252 C CA . ILE A 1 30 ? 1.280 4.552 5.084 1.00 0.00 94 ILE A CA 6
ATOM 5253 C C . ILE A 1 30 ? 1.551 4.894 6.546 1.00 0.00 94 ILE A C 6
ATOM 5254 O O . ILE A 1 30 ? 1.753 6.054 6.895 1.00 0.00 94 ILE A O 6
ATOM 5270 N N . GLU A 1 31 ? 1.580 3.875 7.365 1.00 0.00 95 GLU A N 6
ATOM 5271 C CA . GLU A 1 31 ? 1.813 4.011 8.795 1.00 0.00 95 GLU A CA 6
ATOM 5272 C C . GLU A 1 31 ? 3.273 3.756 9.139 1.00 0.00 95 GLU A C 6
ATOM 5273 O O . GLU A 1 31 ? 3.840 4.388 10.044 1.00 0.00 95 GLU A O 6
ATOM 5285 N N . GLU A 1 32 ? 3.870 2.820 8.440 1.00 0.00 96 GLU A N 6
ATOM 5286 C CA . GLU A 1 32 ? 5.249 2.449 8.664 1.00 0.00 96 GLU A CA 6
ATOM 5287 C C . GLU A 1 32 ? 5.758 1.740 7.429 1.00 0.00 96 GLU A C 6
ATOM 5288 O O . GLU A 1 32 ? 4.976 1.135 6.707 1.00 0.00 96 GLU A O 6
ATOM 5300 N N . ILE A 1 33 ? 7.037 1.840 7.177 1.00 0.00 97 ILE A N 6
ATOM 5301 C CA . ILE A 1 33 ? 7.657 1.239 6.017 1.00 0.00 97 ILE A CA 6
ATOM 5302 C C . ILE A 1 33 ? 8.787 0.319 6.448 1.00 0.00 97 ILE A C 6
ATOM 5303 O O . ILE A 1 33 ? 9.558 0.645 7.359 1.00 0.00 97 ILE A O 6
ATOM 5319 N N . ASP A 1 34 ? 8.872 -0.811 5.811 1.00 0.00 98 ASP A N 6
ATOM 5320 C CA . ASP A 1 34 ? 9.956 -1.735 6.005 1.00 0.00 98 ASP A CA 6
ATOM 5321 C C . ASP A 1 34 ? 10.701 -1.810 4.707 1.00 0.00 98 ASP A C 6
ATOM 5322 O O . ASP A 1 34 ? 10.331 -2.559 3.797 1.00 0.00 98 ASP A O 6
ATOM 5331 N N . GLU A 1 35 ? 11.703 -0.988 4.590 1.00 0.00 99 GLU A N 6
ATOM 5332 C CA . GLU A 1 35 ? 12.491 -0.874 3.376 1.00 0.00 99 GLU A CA 6
ATOM 5333 C C . GLU A 1 35 ? 13.251 -2.159 3.084 1.00 0.00 99 GLU A C 6
ATOM 5334 O O . GLU A 1 35 ? 13.548 -2.464 1.930 1.00 0.00 99 GLU A O 6
ATOM 5346 N N . GLU A 1 36 ? 13.525 -2.920 4.125 1.00 0.00 100 GLU A N 6
ATOM 5347 C CA . GLU A 1 36 ? 14.309 -4.125 4.017 1.00 0.00 100 GLU A CA 6
ATOM 5348 C C . GLU A 1 36 ? 13.568 -5.183 3.179 1.00 0.00 100 GLU A C 6
ATOM 5349 O O . GLU A 1 36 ? 14.167 -5.838 2.303 1.00 0.00 100 GLU A O 6
ATOM 5361 N N . ASN A 1 37 ? 12.275 -5.328 3.420 1.00 0.00 101 ASN A N 6
ATOM 5362 C CA . ASN A 1 37 ? 11.438 -6.251 2.626 1.00 0.00 101 ASN A CA 6
ATOM 5363 C C . ASN A 1 37 ? 10.829 -5.521 1.469 1.00 0.00 101 ASN A C 6
ATOM 5364 O O . ASN A 1 37 ? 10.274 -6.135 0.548 1.00 0.00 101 ASN A O 6
ATOM 5375 N N . GLY A 1 38 ? 10.902 -4.212 1.530 1.00 0.00 102 GLY A N 6
ATOM 5376 C CA . GLY A 1 38 ? 10.304 -3.383 0.530 1.00 0.00 102 GLY A CA 6
ATOM 5377 C C . GLY A 1 38 ? 8.814 -3.335 0.718 1.00 0.00 102 GLY A C 6
ATOM 5378 O O . GLY A 1 38 ? 8.055 -3.206 -0.248 1.00 0.00 102 GLY A O 6
ATOM 5382 N N . THR A 1 39 ? 8.387 -3.465 1.953 1.00 0.00 103 THR A N 6
ATOM 5383 C CA . THR A 1 39 ? 6.992 -3.457 2.273 1.00 0.00 103 THR A CA 6
ATOM 5384 C C . THR A 1 39 ? 6.622 -2.255 3.117 1.00 0.00 103 THR A C 6
ATOM 5385 O O . THR A 1 39 ? 7.491 -1.553 3.624 1.00 0.00 103 THR A O 6
ATOM 5396 N N . ALA A 1 40 ? 5.359 -1.990 3.214 1.00 0.00 104 ALA A N 6
ATOM 5397 C CA . ALA A 1 40 ? 4.867 -0.930 4.035 1.00 0.00 104 ALA A CA 6
ATOM 5398 C C . ALA A 1 40 ? 3.569 -1.340 4.665 1.00 0.00 104 ALA A C 6
ATOM 5399 O O . ALA A 1 40 ? 2.776 -2.083 4.068 1.00 0.00 104 ALA A O 6
ATOM 5406 N N . ALA A 1 41 ? 3.364 -0.893 5.861 1.00 0.00 105 ALA A N 6
ATOM 5407 C CA . ALA A 1 41 ? 2.143 -1.112 6.552 1.00 0.00 105 ALA A CA 6
ATOM 5408 C C . ALA A 1 41 ? 1.260 0.069 6.271 1.00 0.00 105 ALA A C 6
ATOM 5409 O O . ALA A 1 41 ? 1.633 1.225 6.548 1.00 0.00 105 ALA A O 6
ATOM 5416 N N . ILE A 1 42 ? 0.128 -0.185 5.716 1.00 0.00 106 ILE A N 6
ATOM 5417 C CA . ILE A 1 42 ? -0.741 0.867 5.276 1.00 0.00 106 ILE A CA 6
ATOM 5418 C C . ILE A 1 42 ? -2.104 0.714 5.895 1.00 0.00 106 ILE A C 6
ATOM 5419 O O . ILE A 1 42 ? -2.511 -0.386 6.233 1.00 0.00 106 ILE A O 6
ATOM 5435 N N . THR A 1 43 ? -2.784 1.803 6.069 1.00 0.00 107 THR A N 6
ATOM 5436 C CA . THR A 1 43 ? -4.104 1.799 6.612 1.00 0.00 107 THR A CA 6
ATOM 5437 C C . THR A 1 43 ? -5.064 2.459 5.630 1.00 0.00 107 THR A C 6
ATOM 5438 O O . THR A 1 43 ? -4.861 3.611 5.223 1.00 0.00 107 THR A O 6
ATOM 5449 N N . PHE A 1 44 ? -6.082 1.718 5.253 1.00 0.00 108 PHE A N 6
ATOM 5450 C CA . PHE A 1 44 ? -7.065 2.140 4.279 1.00 0.00 108 PHE A CA 6
ATOM 5451 C C . PHE A 1 44 ? -7.922 3.250 4.816 1.00 0.00 108 PHE A C 6
ATOM 5452 O O . PHE A 1 44 ? -8.554 3.102 5.872 1.00 0.00 108 PHE A O 6
ATOM 5469 N N . ALA A 1 45 ? -7.964 4.334 4.082 1.00 0.00 109 ALA A N 6
ATOM 5470 C CA . ALA A 1 45 ? -8.669 5.513 4.490 1.00 0.00 109 ALA A CA 6
ATOM 5471 C C . ALA A 1 45 ? -10.159 5.318 4.332 1.00 0.00 109 ALA A C 6
ATOM 5472 O O . ALA A 1 45 ? -10.622 4.749 3.336 1.00 0.00 109 ALA A O 6
ATOM 5479 N N . GLY A 1 46 ? -10.896 5.715 5.329 1.00 0.00 110 GLY A N 6
ATOM 5480 C CA . GLY A 1 46 ? -12.327 5.620 5.284 1.00 0.00 110 GLY A CA 6
ATOM 5481 C C . GLY A 1 46 ? -12.821 4.350 5.906 1.00 0.00 110 GLY A C 6
ATOM 5482 O O . GLY A 1 46 ? -13.710 4.372 6.747 1.00 0.00 110 GLY A O 6
ATOM 5486 N N . TYR A 1 47 ? -12.244 3.239 5.503 1.00 0.00 111 TYR A N 6
ATOM 5487 C CA . TYR A 1 47 ? -12.653 1.952 6.011 1.00 0.00 111 TYR A CA 6
ATOM 5488 C C . TYR A 1 47 ? -12.018 1.693 7.371 1.00 0.00 111 TYR A C 6
ATOM 5489 O O . TYR A 1 47 ? -12.716 1.378 8.340 1.00 0.00 111 TYR A O 6
ATOM 5507 N N . GLY A 1 48 ? -10.705 1.871 7.450 1.00 0.00 112 GLY A N 6
ATOM 5508 C CA . GLY A 1 48 ? -10.016 1.690 8.704 1.00 0.00 112 GLY A CA 6
ATOM 5509 C C . GLY A 1 48 ? -9.355 0.323 8.893 1.00 0.00 112 GLY A C 6
ATOM 5510 O O . GLY A 1 48 ? -9.313 -0.191 10.012 1.00 0.00 112 GLY A O 6
ATOM 5514 N N . ASN A 1 49 ? -8.861 -0.288 7.830 1.00 0.00 113 ASN A N 6
ATOM 5515 C CA . ASN A 1 49 ? -8.105 -1.542 7.996 1.00 0.00 113 ASN A CA 6
ATOM 5516 C C . ASN A 1 49 ? -6.677 -1.283 7.667 1.00 0.00 113 ASN A C 6
ATOM 5517 O O . ASN A 1 49 ? -6.360 -0.263 7.068 1.00 0.00 113 ASN A O 6
ATOM 5528 N N . ALA A 1 50 ? -5.826 -2.203 7.994 1.00 0.00 114 ALA A N 6
ATOM 5529 C CA . ALA A 1 50 ? -4.425 -2.049 7.751 1.00 0.00 114 ALA A CA 6
ATOM 5530 C C . ALA A 1 50 ? -3.835 -3.348 7.280 1.00 0.00 114 ALA A C 6
ATOM 5531 O O . ALA A 1 50 ? -4.201 -4.415 7.788 1.00 0.00 114 ALA A O 6
ATOM 5538 N N . GLU A 1 51 ? -2.953 -3.276 6.320 1.00 0.00 115 GLU A N 6
ATOM 5539 C CA . GLU A 1 51 ? -2.289 -4.447 5.815 1.00 0.00 115 GLU A CA 6
ATOM 5540 C C . GLU A 1 51 ? -0.856 -4.107 5.477 1.00 0.00 115 GLU A C 6
ATOM 5541 O O . GLU A 1 51 ? -0.510 -2.924 5.339 1.00 0.00 115 GLU A O 6
ATOM 5553 N N . VAL A 1 52 ? -0.029 -5.113 5.395 1.00 0.00 116 VAL A N 6
ATOM 5554 C CA . VAL A 1 52 ? 1.336 -4.944 4.968 1.00 0.00 116 VAL A CA 6
ATOM 5555 C C . VAL A 1 52 ? 1.418 -5.298 3.498 1.00 0.00 116 VAL A C 6
ATOM 5556 O O . VAL A 1 52 ? 1.167 -6.449 3.105 1.00 0.00 116 VAL A O 6
ATOM 5569 N N . THR A 1 53 ? 1.741 -4.334 2.707 1.00 0.00 117 THR A N 6
ATOM 5570 C CA . THR A 1 53 ? 1.774 -4.505 1.282 1.00 0.00 117 THR A CA 6
ATOM 5571 C C . THR A 1 53 ? 3.092 -3.934 0.729 1.00 0.00 117 THR A C 6
ATOM 5572 O O . THR A 1 53 ? 3.628 -2.967 1.282 1.00 0.00 117 THR A O 6
ATOM 5583 N N . PRO A 1 54 ? 3.702 -4.590 -0.271 1.00 0.00 118 PRO A N 6
ATOM 5584 C CA . PRO A 1 54 ? 4.941 -4.119 -0.874 1.00 0.00 118 PRO A CA 6
ATOM 5585 C C . PRO A 1 54 ? 4.793 -2.738 -1.509 1.00 0.00 118 PRO A C 6
ATOM 5586 O O . PRO A 1 54 ? 3.734 -2.391 -2.028 1.00 0.00 118 PRO A O 6
ATOM 5597 N N . LEU A 1 55 ? 5.867 -1.979 -1.477 1.00 0.00 119 LEU A N 6
ATOM 5598 C CA . LEU A 1 55 ? 5.945 -0.634 -2.068 1.00 0.00 119 LEU A CA 6
ATOM 5599 C C . LEU A 1 55 ? 5.615 -0.665 -3.557 1.00 0.00 119 LEU A C 6
ATOM 5600 O O . LEU A 1 55 ? 5.172 0.328 -4.127 1.00 0.00 119 LEU A O 6
ATOM 5616 N N . LEU A 1 56 ? 5.852 -1.819 -4.173 1.00 0.00 120 LEU A N 6
ATOM 5617 C CA . LEU A 1 56 ? 5.551 -2.045 -5.580 1.00 0.00 120 LEU A CA 6
ATOM 5618 C C . LEU A 1 56 ? 4.044 -2.002 -5.815 1.00 0.00 120 LEU A C 6
ATOM 5619 O O . LEU A 1 56 ? 3.579 -1.634 -6.883 1.00 0.00 120 LEU A O 6
ATOM 5635 N N . ASN A 1 57 ? 3.296 -2.374 -4.801 1.00 0.00 121 ASN A N 6
ATOM 5636 C CA . ASN A 1 57 ? 1.846 -2.416 -4.879 1.00 0.00 121 ASN A CA 6
ATOM 5637 C C . ASN A 1 57 ? 1.254 -1.078 -4.593 1.00 0.00 121 ASN A C 6
ATOM 5638 O O . ASN A 1 57 ? 0.063 -0.850 -4.840 1.00 0.00 121 ASN A O 6
ATOM 5649 N N . LEU A 1 58 ? 2.065 -0.184 -4.089 1.00 0.00 122 LEU A N 6
ATOM 5650 C CA . LEU A 1 58 ? 1.600 1.120 -3.764 1.00 0.00 122 LEU A CA 6
ATOM 5651 C C . LEU A 1 58 ? 1.676 2.009 -4.973 1.00 0.00 122 LEU A C 6
ATOM 5652 O O . LEU A 1 58 ? 2.696 2.059 -5.675 1.00 0.00 122 LEU A O 6
ATOM 5668 N N . LYS A 1 59 ? 0.593 2.668 -5.235 1.00 0.00 123 LYS A N 6
ATOM 5669 C CA . LYS A 1 59 ? 0.498 3.596 -6.332 1.00 0.00 123 LYS A CA 6
ATOM 5670 C C . LYS A 1 59 ? 0.269 4.973 -5.793 1.00 0.00 123 LYS A C 6
ATOM 5671 O O . LYS A 1 59 ? -0.247 5.111 -4.685 1.00 0.00 123 LYS A O 6
ATOM 5690 N N . PRO A 1 60 ? 0.637 6.009 -6.533 1.00 0.00 124 PRO A N 6
ATOM 5691 C CA . PRO A 1 60 ? 0.356 7.367 -6.128 1.00 0.00 124 PRO A CA 6
ATOM 5692 C C . PRO A 1 60 ? -1.136 7.662 -6.244 1.00 0.00 124 PRO A C 6
ATOM 5693 O O . PRO A 1 60 ? -1.853 7.047 -7.065 1.00 0.00 124 PRO A O 6
ATOM 5704 N N . VAL A 1 61 ? -1.616 8.541 -5.410 1.00 0.00 125 VAL A N 6
ATOM 5705 C CA . VAL A 1 61 ? -3.004 8.936 -5.449 1.00 0.00 125 VAL A CA 6
ATOM 5706 C C . VAL A 1 61 ? -3.180 10.082 -6.423 1.00 0.00 125 VAL A C 6
ATOM 5707 O O . VAL A 1 61 ? -2.197 10.559 -7.018 1.00 0.00 125 VAL A O 6
ATOM 5720 N N . GLU A 1 62 ? -4.388 10.516 -6.599 1.00 0.00 126 GLU A N 6
ATOM 5721 C CA . GLU A 1 62 ? -4.648 11.674 -7.407 1.00 0.00 126 GLU A CA 6
ATOM 5722 C C . GLU A 1 62 ? -4.595 12.887 -6.506 1.00 0.00 126 GLU A C 6
ATOM 5723 O O . GLU A 1 62 ? -4.845 12.778 -5.300 1.00 0.00 126 GLU A O 6
ATOM 5735 N N . GLU A 1 63 ? -4.252 14.006 -7.049 1.00 0.00 127 GLU A N 6
ATOM 5736 C CA . GLU A 1 63 ? -4.147 15.204 -6.270 1.00 0.00 127 GLU A CA 6
ATOM 5737 C C . GLU A 1 63 ? -5.450 15.967 -6.293 1.00 0.00 127 GLU A C 6
ATOM 5738 O O . GLU A 1 63 ? -6.284 15.774 -7.195 1.00 0.00 127 GLU A O 6
ATOM 5750 N N . GLY A 1 64 ? -5.645 16.776 -5.304 1.00 0.00 128 GLY A N 6
ATOM 5751 C CA . GLY A 1 64 ? -6.803 17.585 -5.207 1.00 0.00 128 GLY A CA 6
ATOM 5752 C C . GLY A 1 64 ? -6.635 18.489 -4.049 1.00 0.00 128 GLY A C 6
ATOM 5753 O O . GLY A 1 64 ? -5.949 18.078 -3.087 1.00 0.00 128 GLY A O 6
ATOM 5791 N N . ALA A 1 1 ? 16.038 -8.535 1.648 1.00 0.00 65 ALA A N 7
ATOM 5792 C CA . ALA A 1 1 ? 15.481 -7.767 0.524 1.00 0.00 65 ALA A CA 7
ATOM 5793 C C . ALA A 1 1 ? 15.271 -8.696 -0.652 1.00 0.00 65 ALA A C 7
ATOM 5794 O O . ALA A 1 1 ? 15.883 -9.756 -0.712 1.00 0.00 65 ALA A O 7
ATOM 5803 N N . SER A 1 2 ? 14.384 -8.356 -1.558 1.00 0.00 66 SER A N 7
ATOM 5804 C CA . SER A 1 2 ? 14.159 -9.188 -2.727 1.00 0.00 66 SER A CA 7
ATOM 5805 C C . SER A 1 2 ? 13.659 -8.358 -3.898 1.00 0.00 66 SER A C 7
ATOM 5806 O O . SER A 1 2 ? 14.369 -8.167 -4.887 1.00 0.00 66 SER A O 7
ATOM 5814 N N . THR A 1 3 ? 12.469 -7.850 -3.784 1.00 0.00 67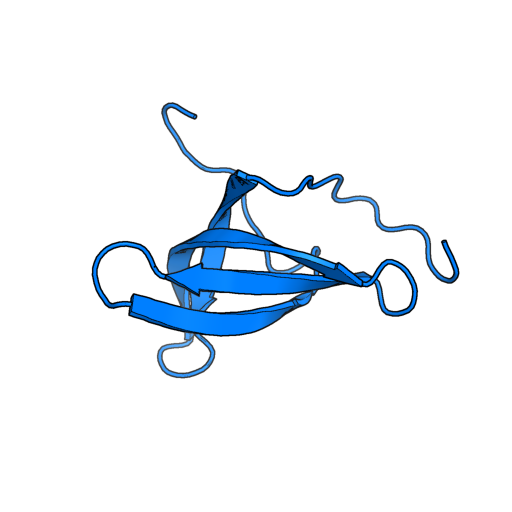 THR A N 7
ATOM 5815 C CA . THR A 1 3 ? 11.882 -7.111 -4.851 1.00 0.00 67 THR A CA 7
ATOM 5816 C C . THR A 1 3 ? 12.063 -5.620 -4.589 1.00 0.00 67 THR A C 7
ATOM 5817 O O . THR A 1 3 ? 11.453 -5.064 -3.655 1.00 0.00 67 THR A O 7
ATOM 5828 N N . GLN A 1 4 ? 12.940 -4.995 -5.350 1.00 0.00 68 GLN A N 7
ATOM 5829 C CA . GLN A 1 4 ? 13.196 -3.579 -5.209 1.00 0.00 68 GLN A CA 7
ATOM 5830 C C . GLN A 1 4 ? 12.105 -2.786 -5.917 1.00 0.00 68 GLN A C 7
ATOM 5831 O O . GLN A 1 4 ? 11.951 -2.868 -7.145 1.00 0.00 68 GLN A O 7
ATOM 5845 N N . PRO A 1 5 ? 11.323 -2.027 -5.165 1.00 0.00 69 PRO A N 7
ATOM 5846 C CA . PRO A 1 5 ? 10.205 -1.279 -5.706 1.00 0.00 69 PRO A CA 7
ATOM 5847 C C . PRO A 1 5 ? 10.626 0.019 -6.396 1.00 0.00 69 PRO A C 7
ATOM 5848 O O . PRO A 1 5 ? 11.565 0.697 -5.967 1.00 0.00 69 PRO A O 7
ATOM 5859 N N . THR A 1 6 ? 9.944 0.341 -7.463 1.00 0.00 70 THR A N 7
ATOM 5860 C CA . THR A 1 6 ? 10.170 1.543 -8.199 1.00 0.00 70 THR A CA 7
ATOM 5861 C C . THR A 1 6 ? 9.535 2.730 -7.455 1.00 0.00 70 THR A C 7
ATOM 5862 O O . THR A 1 6 ? 9.999 3.869 -7.542 1.00 0.00 70 THR A O 7
ATOM 5873 N N . HIS A 1 7 ? 8.500 2.437 -6.707 1.00 0.00 71 HIS A N 7
ATOM 5874 C CA . HIS A 1 7 ? 7.741 3.451 -6.010 1.00 0.00 71 HIS A CA 7
ATOM 5875 C C . HIS A 1 7 ? 8.417 3.813 -4.691 1.00 0.00 71 HIS A C 7
ATOM 5876 O O . HIS A 1 7 ? 8.714 2.933 -3.867 1.00 0.00 71 HIS A O 7
ATOM 5890 N N . SER A 1 8 ? 8.674 5.080 -4.499 1.00 0.00 72 SER A N 7
ATOM 5891 C CA . SER A 1 8 ? 9.274 5.560 -3.288 1.00 0.00 72 SER A CA 7
ATOM 5892 C C . SER A 1 8 ? 8.189 6.172 -2.394 1.00 0.00 72 SER A C 7
ATOM 5893 O O . SER A 1 8 ? 7.410 7.031 -2.838 1.00 0.00 72 SER A O 7
ATOM 5901 N N . TRP A 1 9 ? 8.097 5.684 -1.177 1.00 0.00 73 TRP A N 7
ATOM 5902 C CA . TRP A 1 9 ? 7.072 6.110 -0.248 1.00 0.00 73 TRP A CA 7
ATOM 5903 C C . TRP A 1 9 ? 7.654 6.592 1.069 1.00 0.00 73 TRP A C 7
ATOM 5904 O O . TRP A 1 9 ? 8.739 6.152 1.459 1.00 0.00 73 TRP A O 7
ATOM 5925 N N . LYS A 1 10 ? 6.956 7.506 1.732 1.00 0.00 74 LYS A N 7
ATOM 5926 C CA . LYS A 1 10 ? 7.326 7.935 3.065 1.00 0.00 74 LYS A CA 7
ATOM 5927 C C . LYS A 1 10 ? 6.145 7.801 4.018 1.00 0.00 74 LYS A C 7
ATOM 5928 O O . LYS A 1 10 ? 4.981 7.761 3.591 1.00 0.00 74 LYS A O 7
ATOM 5947 N N . VAL A 1 11 ? 6.452 7.719 5.296 1.00 0.00 75 VAL A N 7
ATOM 5948 C CA . VAL A 1 11 ? 5.452 7.600 6.343 1.00 0.00 75 VAL A CA 7
ATOM 5949 C C . VAL A 1 11 ? 4.561 8.838 6.382 1.00 0.00 75 VAL A C 7
ATOM 5950 O O . VAL A 1 11 ? 5.051 9.975 6.320 1.00 0.00 75 VAL A O 7
ATOM 5963 N N . GLY A 1 12 ? 3.268 8.610 6.434 1.00 0.00 76 GLY A N 7
ATOM 5964 C CA . GLY A 1 12 ? 2.331 9.692 6.536 1.00 0.00 76 GLY A CA 7
ATOM 5965 C C . GLY A 1 12 ? 1.702 10.026 5.223 1.00 0.00 76 GLY A C 7
ATOM 5966 O O . GLY A 1 12 ? 0.785 10.837 5.146 1.00 0.00 76 GLY A O 7
ATOM 5970 N N . ASP A 1 13 ? 2.174 9.395 4.198 1.00 0.00 77 ASP A N 7
ATOM 5971 C CA . ASP A 1 13 ? 1.675 9.632 2.869 1.00 0.00 77 ASP A CA 7
ATOM 5972 C C . ASP A 1 13 ? 0.667 8.630 2.509 1.00 0.00 77 ASP A C 7
ATOM 5973 O O . ASP A 1 13 ? 0.737 7.483 2.951 1.00 0.00 77 ASP A O 7
ATOM 5982 N N . LYS A 1 14 ? -0.289 9.036 1.751 1.00 0.00 78 LYS A N 7
ATOM 5983 C CA . LYS A 1 14 ? -1.246 8.162 1.303 1.00 0.00 78 LYS A CA 7
ATOM 5984 C C . LYS A 1 14 ? -1.029 7.728 -0.111 1.00 0.00 78 LYS A C 7
ATOM 5985 O O . LYS A 1 14 ? -0.544 8.479 -0.970 1.00 0.00 78 LYS A O 7
ATOM 6004 N N . CYS A 1 15 ? -1.376 6.531 -0.318 1.00 0.00 79 CYS A N 7
ATOM 6005 C CA . CYS A 1 15 ? -1.120 5.809 -1.514 1.00 0.00 79 CYS A CA 7
ATOM 6006 C C . CYS A 1 15 ? -2.308 4.963 -1.821 1.00 0.00 79 CYS A C 7
ATOM 6007 O O . CYS A 1 15 ? -3.292 5.005 -1.107 1.00 0.00 79 CYS A O 7
ATOM 6015 N N . MET A 1 16 ? -2.256 4.253 -2.883 1.00 0.00 80 MET A N 7
ATOM 6016 C CA . MET A 1 16 ? -3.282 3.319 -3.169 1.00 0.00 80 MET A CA 7
ATOM 6017 C C . MET A 1 16 ? -2.700 1.962 -3.019 1.00 0.00 80 MET A C 7
ATOM 6018 O O . MET A 1 16 ? -1.645 1.685 -3.559 1.00 0.00 80 MET A O 7
ATOM 6032 N N . ALA A 1 17 ? -3.354 1.142 -2.291 1.00 0.00 81 ALA A N 7
ATOM 6033 C CA . ALA A 1 17 ? -2.875 -0.171 -2.023 1.00 0.00 81 ALA A CA 7
ATOM 6034 C C . ALA A 1 17 ? -3.837 -1.151 -2.579 1.00 0.00 81 ALA A C 7
ATOM 6035 O O . ALA A 1 17 ? -5.026 -0.850 -2.709 1.00 0.00 81 ALA A O 7
ATOM 6042 N N . VAL A 1 18 ? -3.350 -2.291 -2.929 1.00 0.00 82 VAL A N 7
ATOM 6043 C CA . VAL A 1 18 ? -4.188 -3.331 -3.417 1.00 0.00 82 VAL A CA 7
ATOM 6044 C C . VAL A 1 18 ? -4.686 -4.099 -2.223 1.00 0.00 82 VAL A C 7
ATOM 6045 O O . VAL A 1 18 ? -3.896 -4.724 -1.518 1.00 0.00 82 VAL A O 7
ATOM 6058 N N . TRP A 1 19 ? -5.978 -4.015 -1.985 1.00 0.00 83 TRP A N 7
ATOM 6059 C CA . TRP A 1 19 ? -6.599 -4.668 -0.875 1.00 0.00 83 TRP A CA 7
ATOM 6060 C C . TRP A 1 19 ? -6.519 -6.128 -1.115 1.00 0.00 83 TRP A C 7
ATOM 6061 O O . TRP A 1 19 ? -7.114 -6.628 -2.066 1.00 0.00 83 TRP A O 7
ATOM 6082 N N . SER A 1 20 ? -5.819 -6.807 -0.264 1.00 0.00 84 SER A N 7
ATOM 6083 C CA . SER A 1 20 ? -5.556 -8.217 -0.426 1.00 0.00 84 SER A CA 7
ATOM 6084 C C . SER A 1 20 ? -6.863 -9.047 -0.407 1.00 0.00 84 SER A C 7
ATOM 6085 O O . SER A 1 20 ? -6.907 -10.179 -0.902 1.00 0.00 84 SER A O 7
ATOM 6093 N N . GLU A 1 21 ? -7.930 -8.462 0.104 1.00 0.00 85 GLU A N 7
ATOM 6094 C CA . GLU A 1 21 ? -9.193 -9.157 0.189 1.00 0.00 85 GLU A CA 7
ATOM 6095 C C . GLU A 1 21 ? -9.957 -9.090 -1.136 1.00 0.00 85 GLU A C 7
ATOM 6096 O O . GLU A 1 21 ? -10.509 -10.089 -1.590 1.00 0.00 85 GLU A O 7
ATOM 6108 N N . ASP A 1 22 ? -9.958 -7.925 -1.770 1.00 0.00 86 ASP A N 7
ATOM 6109 C CA . ASP A 1 22 ? -10.777 -7.720 -2.988 1.00 0.00 86 ASP A CA 7
ATOM 6110 C C . ASP A 1 22 ? -9.918 -7.745 -4.248 1.00 0.00 86 ASP A C 7
ATOM 6111 O O . ASP A 1 22 ? -10.409 -7.947 -5.351 1.00 0.00 86 ASP A O 7
ATOM 6120 N N . GLY A 1 23 ? -8.631 -7.548 -4.066 1.00 0.00 87 GLY A N 7
ATOM 6121 C CA . GLY A 1 23 ? -7.688 -7.580 -5.165 1.00 0.00 87 GLY A CA 7
ATOM 6122 C C . GLY A 1 23 ? -7.660 -6.293 -5.962 1.00 0.00 87 GLY A C 7
ATOM 6123 O O . GLY A 1 23 ? -7.093 -6.242 -7.050 1.00 0.00 87 GLY A O 7
ATOM 6127 N N . GLN A 1 24 ? -8.288 -5.267 -5.446 1.00 0.00 88 GLN A N 7
ATOM 6128 C CA . GLN A 1 24 ? -8.341 -3.991 -6.128 1.00 0.00 88 GLN A CA 7
ATOM 6129 C C . GLN A 1 24 ? -7.613 -2.928 -5.349 1.00 0.00 88 GLN A C 7
ATOM 6130 O O . GLN A 1 24 ? -7.301 -3.125 -4.175 1.00 0.00 88 GLN A O 7
ATOM 6144 N N . CYS A 1 25 ? -7.376 -1.813 -5.970 1.00 0.00 89 CYS A N 7
ATOM 6145 C CA . CYS A 1 25 ? -6.634 -0.739 -5.348 1.00 0.00 89 CYS A CA 7
ATOM 6146 C C . CYS A 1 25 ? -7.564 0.290 -4.708 1.00 0.00 89 CYS A C 7
ATOM 6147 O O . CYS A 1 25 ? -8.569 0.695 -5.303 1.00 0.00 89 CYS A O 7
ATOM 6155 N N . TYR A 1 26 ? -7.233 0.672 -3.489 1.00 0.00 90 TYR A N 7
ATOM 6156 C CA . TYR A 1 26 ? -7.996 1.624 -2.687 1.00 0.00 90 TYR A CA 7
ATOM 6157 C C . TYR A 1 26 ? -7.011 2.550 -2.007 1.00 0.00 90 TYR A C 7
ATOM 6158 O O . TYR A 1 26 ? -5.846 2.183 -1.853 1.00 0.00 90 TYR A O 7
ATOM 6176 N N . GLU A 1 27 ? -7.445 3.728 -1.607 1.00 0.00 91 GLU A N 7
ATOM 6177 C CA . GLU A 1 27 ? -6.540 4.679 -0.996 1.00 0.00 91 GLU A CA 7
ATOM 6178 C C . GLU A 1 27 ? -6.254 4.290 0.454 1.00 0.00 91 GLU A C 7
ATOM 6179 O O . GLU A 1 27 ? -7.163 4.019 1.240 1.00 0.00 91 GLU A O 7
ATOM 6191 N N . ALA A 1 28 ? -5.001 4.248 0.780 1.00 0.00 92 ALA A N 7
ATOM 6192 C CA . ALA A 1 28 ? -4.537 3.870 2.085 1.00 0.00 92 ALA A CA 7
ATOM 6193 C C . ALA A 1 28 ? -3.352 4.720 2.480 1.00 0.00 92 ALA A C 7
ATOM 6194 O O . ALA A 1 28 ? -2.517 5.047 1.646 1.00 0.00 92 ALA A O 7
ATOM 6201 N N . GLU A 1 29 ? -3.262 5.057 3.732 1.00 0.00 93 GLU A N 7
ATOM 6202 C CA . GLU A 1 29 ? -2.200 5.897 4.205 1.00 0.00 93 GLU A CA 7
ATOM 6203 C C . GLU A 1 29 ? -1.132 5.055 4.872 1.00 0.00 93 GLU A C 7
ATOM 6204 O O . GLU A 1 29 ? -1.436 4.128 5.628 1.00 0.00 93 GLU A O 7
ATOM 6216 N N . ILE A 1 30 ? 0.094 5.342 4.541 1.00 0.00 94 ILE A N 7
ATOM 6217 C CA . ILE A 1 30 ? 1.245 4.634 5.052 1.00 0.00 94 ILE A CA 7
ATOM 6218 C C . ILE A 1 30 ? 1.551 5.025 6.492 1.00 0.00 94 ILE A C 7
ATOM 6219 O O . ILE A 1 30 ? 1.785 6.205 6.804 1.00 0.00 94 ILE A O 7
ATOM 6235 N N . GLU A 1 31 ? 1.565 4.032 7.342 1.00 0.00 95 GLU A N 7
ATOM 6236 C CA . GLU A 1 31 ? 1.834 4.196 8.755 1.00 0.00 95 GLU A CA 7
ATOM 6237 C C . GLU A 1 31 ? 3.289 3.883 9.065 1.00 0.00 95 GLU A C 7
ATOM 6238 O O . GLU A 1 31 ? 3.905 4.504 9.933 1.00 0.00 95 GLU A O 7
ATOM 6250 N N . GLU A 1 32 ? 3.834 2.928 8.351 1.00 0.00 96 GLU A N 7
ATOM 6251 C CA . GLU A 1 32 ? 5.193 2.480 8.585 1.00 0.00 96 GLU A CA 7
ATOM 6252 C C . GLU A 1 32 ? 5.720 1.823 7.328 1.00 0.00 96 GLU A C 7
ATOM 6253 O O . GLU A 1 32 ? 4.943 1.301 6.536 1.00 0.00 96 GLU A O 7
ATOM 6265 N N . ILE A 1 33 ? 7.009 1.876 7.138 1.00 0.00 97 ILE A N 7
ATOM 6266 C CA . ILE A 1 33 ? 7.668 1.284 6.000 1.00 0.00 97 ILE A CA 7
ATOM 6267 C C . ILE A 1 33 ? 8.738 0.317 6.502 1.00 0.00 97 ILE A C 7
ATOM 6268 O O . ILE A 1 33 ? 9.289 0.493 7.591 1.00 0.00 97 ILE A O 7
ATOM 6284 N N . ASP A 1 34 ? 8.958 -0.719 5.761 1.00 0.00 98 ASP A N 7
ATOM 6285 C CA . ASP A 1 34 ? 9.993 -1.677 6.030 1.00 0.00 98 ASP A CA 7
ATOM 6286 C C . ASP A 1 34 ? 10.879 -1.721 4.802 1.00 0.00 98 ASP A C 7
ATOM 6287 O O . ASP A 1 34 ? 10.525 -2.332 3.799 1.00 0.00 98 ASP A O 7
ATOM 6296 N N . GLU A 1 35 ? 11.984 -1.002 4.849 1.00 0.00 99 GLU A N 7
ATOM 6297 C CA . GLU A 1 35 ? 12.912 -0.908 3.712 1.00 0.00 99 GLU A CA 7
ATOM 6298 C C . GLU A 1 35 ? 13.573 -2.238 3.382 1.00 0.00 99 GLU A C 7
ATOM 6299 O O . GLU A 1 35 ? 14.016 -2.456 2.246 1.00 0.00 99 GLU A O 7
ATOM 6311 N N . GLU A 1 36 ? 13.626 -3.117 4.359 1.00 0.00 100 GLU A N 7
ATOM 6312 C CA . GLU A 1 36 ? 14.294 -4.390 4.222 1.00 0.00 100 GLU A CA 7
ATOM 6313 C C . GLU A 1 36 ? 13.520 -5.263 3.211 1.00 0.00 100 GLU A C 7
ATOM 6314 O O . GLU A 1 36 ? 14.112 -5.901 2.354 1.00 0.00 100 GLU A O 7
ATOM 6326 N N . ASN A 1 37 ? 12.207 -5.251 3.300 1.00 0.00 101 ASN A N 7
ATOM 6327 C CA . ASN A 1 37 ? 11.377 -6.019 2.357 1.00 0.00 101 ASN A CA 7
ATOM 6328 C C . ASN A 1 37 ? 10.845 -5.130 1.265 1.00 0.00 101 ASN A C 7
ATOM 6329 O O . ASN A 1 37 ? 10.357 -5.613 0.226 1.00 0.00 101 ASN A O 7
ATOM 6340 N N . GLY A 1 38 ? 10.944 -3.838 1.477 1.00 0.00 102 GLY A N 7
ATOM 6341 C CA . GLY A 1 38 ? 10.347 -2.905 0.570 1.00 0.00 102 GLY A CA 7
ATOM 6342 C C . GLY A 1 38 ? 8.845 -2.944 0.725 1.00 0.00 102 GLY A C 7
ATOM 6343 O O . GLY A 1 38 ? 8.099 -2.844 -0.252 1.00 0.00 102 GLY A O 7
ATOM 6347 N N . THR A 1 39 ? 8.399 -3.127 1.947 1.00 0.00 103 THR A N 7
ATOM 6348 C CA . THR A 1 39 ? 6.998 -3.209 2.248 1.00 0.00 103 THR A CA 7
ATOM 6349 C C . THR A 1 39 ? 6.555 -2.033 3.099 1.00 0.00 103 THR A C 7
ATOM 6350 O O . THR A 1 39 ? 7.383 -1.322 3.669 1.00 0.00 103 THR A O 7
ATOM 6361 N N . ALA A 1 40 ? 5.274 -1.793 3.139 1.00 0.00 104 ALA A N 7
ATOM 6362 C CA . ALA A 1 40 ? 4.730 -0.745 3.938 1.00 0.00 104 ALA A CA 7
ATOM 6363 C C . ALA A 1 40 ? 3.473 -1.205 4.609 1.00 0.00 104 ALA A C 7
ATOM 6364 O O . ALA A 1 40 ? 2.716 -2.015 4.062 1.00 0.00 104 ALA A O 7
ATOM 6371 N N . ALA A 1 41 ? 3.274 -0.720 5.784 1.00 0.00 105 ALA A N 7
ATOM 6372 C CA . ALA A 1 41 ? 2.097 -0.980 6.532 1.00 0.00 105 ALA A CA 7
ATOM 6373 C C . ALA A 1 41 ? 1.177 0.180 6.299 1.00 0.00 105 ALA A C 7
ATOM 6374 O O . ALA A 1 41 ? 1.534 1.344 6.571 1.00 0.00 105 ALA A O 7
ATOM 6381 N N . ILE A 1 42 ? 0.037 -0.104 5.778 1.00 0.00 106 ILE A N 7
ATOM 6382 C CA . ILE A 1 42 ? -0.865 0.919 5.342 1.00 0.00 106 ILE A CA 7
ATOM 6383 C C . ILE A 1 42 ? -2.226 0.758 5.980 1.00 0.00 106 ILE A C 7
ATOM 6384 O O . ILE A 1 42 ? -2.634 -0.349 6.302 1.00 0.00 106 ILE A O 7
ATOM 6400 N N . THR A 1 43 ? -2.899 1.849 6.172 1.00 0.00 107 THR A N 7
ATOM 6401 C CA . THR A 1 43 ? -4.227 1.852 6.702 1.00 0.00 107 THR A CA 7
ATOM 6402 C C . THR A 1 43 ? -5.174 2.439 5.657 1.00 0.00 107 THR A C 7
ATOM 6403 O O . THR A 1 43 ? -4.974 3.555 5.194 1.00 0.00 107 THR A O 7
ATOM 6414 N N . PHE A 1 44 ? -6.176 1.675 5.286 1.00 0.00 108 PHE A N 7
ATOM 6415 C CA . PHE A 1 44 ? -7.129 2.076 4.273 1.00 0.00 108 PHE A CA 7
ATOM 6416 C C . PHE A 1 44 ? -7.965 3.240 4.724 1.00 0.00 108 PHE A C 7
ATOM 6417 O O . PHE A 1 44 ? -8.573 3.202 5.806 1.00 0.00 108 PHE A O 7
ATOM 6434 N N . ALA A 1 45 ? -8.001 4.254 3.895 1.00 0.00 109 ALA A N 7
ATOM 6435 C CA . ALA A 1 45 ? -8.704 5.472 4.180 1.00 0.00 109 ALA A CA 7
ATOM 6436 C C . ALA A 1 45 ? -10.192 5.229 4.103 1.00 0.00 109 ALA A C 7
ATOM 6437 O O . ALA A 1 45 ? -10.674 4.519 3.210 1.00 0.00 109 ALA A O 7
ATOM 6444 N N . GLY A 1 46 ? -10.906 5.743 5.060 1.00 0.00 110 GLY A N 7
ATOM 6445 C CA . GLY A 1 46 ? -12.336 5.599 5.083 1.00 0.00 110 GLY A CA 7
ATOM 6446 C C . GLY A 1 46 ? -12.789 4.327 5.753 1.00 0.00 110 GLY A C 7
ATOM 6447 O O . GLY A 1 46 ? -13.670 4.356 6.598 1.00 0.00 110 GLY A O 7
ATOM 6451 N N . TYR A 1 47 ? -12.198 3.219 5.377 1.00 0.00 111 TYR A N 7
ATOM 6452 C CA . TYR A 1 47 ? -12.575 1.940 5.925 1.00 0.00 111 TYR A CA 7
ATOM 6453 C C . TYR A 1 47 ? -11.897 1.690 7.273 1.00 0.00 111 TYR A C 7
ATOM 6454 O O . TYR A 1 47 ? -12.548 1.306 8.230 1.00 0.00 111 TYR A O 7
ATOM 6472 N N . GLY A 1 48 ? -10.590 1.883 7.339 1.00 0.00 112 GLY A N 7
ATOM 6473 C CA . GLY A 1 48 ? -9.893 1.712 8.603 1.00 0.00 112 GLY A CA 7
ATOM 6474 C C . GLY A 1 48 ? -9.200 0.358 8.789 1.00 0.00 112 GLY A C 7
ATOM 6475 O O . GLY A 1 48 ? -8.958 -0.061 9.923 1.00 0.00 112 GLY A O 7
ATOM 6479 N N . ASN A 1 49 ? -8.884 -0.344 7.712 1.00 0.00 113 ASN A N 7
ATOM 6480 C CA . ASN A 1 49 ? -8.121 -1.598 7.864 1.00 0.00 113 ASN A CA 7
ATOM 6481 C C . ASN A 1 49 ? -6.674 -1.328 7.637 1.00 0.00 113 ASN A C 7
ATOM 6482 O O . ASN A 1 49 ? -6.324 -0.293 7.099 1.00 0.00 113 ASN A O 7
ATOM 6493 N N . ALA A 1 50 ? -5.842 -2.258 7.990 1.00 0.00 114 ALA A N 7
ATOM 6494 C CA . ALA A 1 50 ? -4.422 -2.096 7.852 1.00 0.00 114 ALA A CA 7
ATOM 6495 C C . ALA A 1 50 ? -3.807 -3.377 7.364 1.00 0.00 114 ALA A C 7
ATOM 6496 O O . ALA A 1 50 ? -4.138 -4.460 7.871 1.00 0.00 114 ALA A O 7
ATOM 6503 N N . GLU A 1 51 ? -2.947 -3.277 6.383 1.00 0.00 115 GLU A N 7
ATOM 6504 C CA . GLU A 1 51 ? -2.255 -4.428 5.875 1.00 0.00 115 GLU A CA 7
ATOM 6505 C C . GLU A 1 51 ? -0.843 -4.044 5.510 1.00 0.00 115 GLU A C 7
ATOM 6506 O O . GLU A 1 51 ? -0.541 -2.852 5.360 1.00 0.00 115 GLU A O 7
ATOM 6518 N N . VAL A 1 52 ? 0.019 -5.018 5.419 1.00 0.00 116 VAL A N 7
ATOM 6519 C CA . VAL A 1 52 ? 1.372 -4.789 5.009 1.00 0.00 116 VAL A CA 7
ATOM 6520 C C . VAL A 1 52 ? 1.499 -5.245 3.577 1.00 0.00 116 VAL A C 7
ATOM 6521 O O . VAL A 1 52 ? 1.330 -6.431 3.266 1.00 0.00 116 VAL A O 7
ATOM 6534 N N . THR A 1 53 ? 1.769 -4.327 2.727 1.00 0.00 117 THR A N 7
ATOM 6535 C CA . THR A 1 53 ? 1.818 -4.584 1.320 1.00 0.00 117 THR A CA 7
ATOM 6536 C C . THR A 1 53 ? 3.101 -3.966 0.744 1.00 0.00 117 THR A C 7
ATOM 6537 O O . THR A 1 53 ? 3.562 -2.928 1.243 1.00 0.00 117 THR A O 7
ATOM 6548 N N . PRO A 1 54 ? 3.765 -4.642 -0.212 1.00 0.00 118 PRO A N 7
ATOM 6549 C CA . PRO A 1 54 ? 4.996 -4.144 -0.809 1.00 0.00 118 PRO A CA 7
ATOM 6550 C C . PRO A 1 54 ? 4.792 -2.796 -1.492 1.00 0.00 118 PRO A C 7
ATOM 6551 O O . PRO A 1 54 ? 3.721 -2.525 -2.035 1.00 0.00 118 PRO A O 7
ATOM 6562 N N . LEU A 1 55 ? 5.832 -1.970 -1.485 1.00 0.00 119 LEU A N 7
ATOM 6563 C CA . LEU A 1 55 ? 5.809 -0.630 -2.091 1.00 0.00 119 LEU A CA 7
ATOM 6564 C C . LEU A 1 55 ? 5.465 -0.707 -3.568 1.00 0.00 119 LEU A C 7
ATOM 6565 O O . LEU A 1 55 ? 4.951 0.237 -4.143 1.00 0.00 119 LEU A O 7
ATOM 6581 N N . LEU A 1 56 ? 5.769 -1.851 -4.164 1.00 0.00 120 LEU A N 7
ATOM 6582 C CA . LEU A 1 56 ? 5.491 -2.114 -5.572 1.00 0.00 120 LEU A CA 7
ATOM 6583 C C . LEU A 1 56 ? 3.973 -2.139 -5.817 1.00 0.00 120 LEU A C 7
ATOM 6584 O O . LEU A 1 56 ? 3.493 -1.796 -6.899 1.00 0.00 120 LEU A O 7
ATOM 6600 N N . ASN A 1 57 ? 3.239 -2.527 -4.790 1.00 0.00 121 ASN A N 7
ATOM 6601 C CA . ASN A 1 57 ? 1.790 -2.630 -4.852 1.00 0.00 121 ASN A CA 7
ATOM 6602 C C . ASN A 1 57 ? 1.139 -1.330 -4.489 1.00 0.00 121 ASN A C 7
ATOM 6603 O O . ASN A 1 57 ? -0.076 -1.178 -4.626 1.00 0.00 121 ASN A O 7
ATOM 6614 N N . LEU A 1 58 ? 1.929 -0.391 -4.027 1.00 0.00 122 LEU A N 7
ATOM 6615 C CA . LEU A 1 58 ? 1.409 0.892 -3.691 1.00 0.00 122 LEU A CA 7
ATOM 6616 C C . LEU A 1 58 ? 1.480 1.767 -4.895 1.00 0.00 122 LEU A C 7
ATOM 6617 O O . LEU A 1 58 ? 2.507 1.861 -5.552 1.00 0.00 122 LEU A O 7
ATOM 6633 N N . LYS A 1 59 ? 0.396 2.386 -5.188 1.00 0.00 123 LYS A N 7
ATOM 6634 C CA . LYS A 1 59 ? 0.284 3.212 -6.349 1.00 0.00 123 LYS A CA 7
ATOM 6635 C C . LYS A 1 59 ? 0.058 4.637 -5.923 1.00 0.00 123 LYS A C 7
ATOM 6636 O O . LYS A 1 59 ? -0.421 4.880 -4.805 1.00 0.00 123 LYS A O 7
ATOM 6655 N N . PRO A 1 60 ? 0.384 5.596 -6.780 1.00 0.00 124 PRO A N 7
ATOM 6656 C CA . PRO A 1 60 ? 0.113 6.983 -6.503 1.00 0.00 124 PRO A CA 7
ATOM 6657 C C . PRO A 1 60 ? -1.389 7.217 -6.533 1.00 0.00 124 PRO A C 7
ATOM 6658 O O . PRO A 1 60 ? -2.108 6.615 -7.355 1.00 0.00 124 PRO A O 7
ATOM 6669 N N . VAL A 1 61 ? -1.870 8.036 -5.638 1.00 0.00 125 VAL A N 7
ATOM 6670 C CA . VAL A 1 61 ? -3.295 8.288 -5.534 1.00 0.00 125 VAL A CA 7
ATOM 6671 C C . VAL A 1 61 ? -3.812 9.096 -6.685 1.00 0.00 125 VAL A C 7
ATOM 6672 O O . VAL A 1 61 ? -3.070 9.855 -7.316 1.00 0.00 125 VAL A O 7
ATOM 6685 N N . GLU A 1 62 ? -5.051 8.901 -6.984 1.00 0.00 126 GLU A N 7
ATOM 6686 C CA . GLU A 1 62 ? -5.718 9.669 -7.971 1.00 0.00 126 GLU A CA 7
ATOM 6687 C C . GLU A 1 62 ? -6.607 10.659 -7.310 1.00 0.00 126 GLU A C 7
ATOM 6688 O O . GLU A 1 62 ? -7.093 10.434 -6.194 1.00 0.00 126 GLU A O 7
ATOM 6700 N N . GLU A 1 63 ? -6.808 11.739 -7.969 1.00 0.00 127 GLU A N 7
ATOM 6701 C CA . GLU A 1 63 ? -7.569 12.835 -7.427 1.00 0.00 127 GLU A CA 7
ATOM 6702 C C . GLU A 1 63 ? -8.713 13.162 -8.370 1.00 0.00 127 GLU A C 7
ATOM 6703 O O . GLU A 1 63 ? -9.092 14.326 -8.543 1.00 0.00 127 GLU A O 7
ATOM 6715 N N . GLY A 1 64 ? -9.283 12.140 -8.951 1.00 0.00 128 GLY A N 7
ATOM 6716 C CA . GLY A 1 64 ? -10.349 12.333 -9.884 1.00 0.00 128 GLY A CA 7
ATOM 6717 C C . GLY A 1 64 ? -11.382 11.259 -9.755 1.00 0.00 128 GLY A C 7
ATOM 6718 O O . GLY A 1 64 ? -12.314 11.412 -8.955 1.00 0.00 128 GLY A O 7
ATOM 6756 N N . ALA A 1 1 ? 18.336 -5.161 1.730 1.00 0.00 65 ALA A N 8
ATOM 6757 C CA . ALA A 1 1 ? 17.655 -5.411 0.468 1.00 0.00 65 ALA A CA 8
ATOM 6758 C C . ALA A 1 1 ? 18.645 -5.250 -0.659 1.00 0.00 65 ALA A C 8
ATOM 6759 O O . ALA A 1 1 ? 19.232 -4.173 -0.821 1.00 0.00 65 ALA A O 8
ATOM 6768 N N . SER A 1 2 ? 18.856 -6.315 -1.417 1.00 0.00 66 SER A N 8
ATOM 6769 C CA . SER A 1 2 ? 19.769 -6.298 -2.542 1.00 0.00 66 SER A CA 8
ATOM 6770 C C . SER A 1 2 ? 19.231 -5.366 -3.614 1.00 0.00 66 SER A C 8
ATOM 6771 O O . SER A 1 2 ? 19.930 -4.475 -4.104 1.00 0.00 66 SER A O 8
ATOM 6779 N N . THR A 1 3 ? 17.986 -5.550 -3.931 1.00 0.00 67 THR A N 8
ATOM 6780 C CA . THR A 1 3 ? 17.330 -4.757 -4.901 1.00 0.00 67 THR A CA 8
ATOM 6781 C C . THR A 1 3 ? 16.402 -3.813 -4.165 1.00 0.00 67 THR A C 8
ATOM 6782 O O . THR A 1 3 ? 15.598 -4.258 -3.324 1.00 0.00 67 THR A O 8
ATOM 6793 N N . GLN A 1 4 ? 16.542 -2.535 -4.417 1.00 0.00 68 GLN A N 8
ATOM 6794 C CA . GLN A 1 4 ? 15.684 -1.559 -3.797 1.00 0.00 68 GLN A CA 8
ATOM 6795 C C . GLN A 1 4 ? 14.251 -1.701 -4.329 1.00 0.00 68 GLN A C 8
ATOM 6796 O O . GLN A 1 4 ? 14.047 -2.154 -5.472 1.00 0.00 68 GLN A O 8
ATOM 6810 N N . PRO A 1 5 ? 13.251 -1.383 -3.497 1.00 0.00 69 PRO A N 8
ATOM 6811 C CA . PRO A 1 5 ? 11.841 -1.419 -3.879 1.00 0.00 69 PRO A CA 8
ATOM 6812 C C . PRO A 1 5 ? 11.541 -0.547 -5.095 1.00 0.00 69 PRO A C 8
ATOM 6813 O O . PRO A 1 5 ? 12.262 0.415 -5.387 1.00 0.00 69 PRO A O 8
ATOM 6824 N N . THR A 1 6 ? 10.456 -0.860 -5.760 1.00 0.00 70 THR A N 8
ATOM 6825 C CA . THR A 1 6 ? 10.078 -0.231 -6.993 1.00 0.00 70 THR A CA 8
ATOM 6826 C C . THR A 1 6 ? 9.575 1.227 -6.793 1.00 0.00 70 THR A C 8
ATOM 6827 O O . THR A 1 6 ? 9.522 2.004 -7.746 1.00 0.00 70 THR A O 8
ATOM 6838 N N . HIS A 1 7 ? 9.256 1.611 -5.569 1.00 0.00 71 HIS A N 8
ATOM 6839 C CA . HIS A 1 7 ? 8.728 2.951 -5.326 1.00 0.00 71 HIS A CA 8
ATOM 6840 C C . HIS A 1 7 ? 9.361 3.582 -4.091 1.00 0.00 71 HIS A C 8
ATOM 6841 O O . HIS A 1 7 ? 9.928 2.873 -3.240 1.00 0.00 71 HIS A O 8
ATOM 6855 N N . SER A 1 8 ? 9.240 4.891 -3.988 1.00 0.00 72 SER A N 8
ATOM 6856 C CA . SER A 1 8 ? 9.786 5.668 -2.897 1.00 0.00 72 SER A CA 8
ATOM 6857 C C . SER A 1 8 ? 8.636 6.253 -2.066 1.00 0.00 72 SER A C 8
ATOM 6858 O O . SER A 1 8 ? 7.931 7.157 -2.510 1.00 0.00 72 SER A O 8
ATOM 6866 N N . TRP A 1 9 ? 8.436 5.731 -0.882 1.00 0.00 73 TRP A N 8
ATOM 6867 C CA . TRP A 1 9 ? 7.319 6.127 -0.046 1.00 0.00 73 TRP A CA 8
ATOM 6868 C C . TRP A 1 9 ? 7.756 6.634 1.311 1.00 0.00 73 TRP A C 8
ATOM 6869 O O . TRP A 1 9 ? 8.847 6.295 1.785 1.00 0.00 73 TRP A O 8
ATOM 6890 N N . LYS A 1 10 ? 6.954 7.501 1.901 1.00 0.00 74 LYS A N 8
ATOM 6891 C CA . LYS A 1 10 ? 7.197 7.962 3.254 1.00 0.00 74 LYS A CA 8
ATOM 6892 C C . LYS A 1 10 ? 5.957 7.730 4.115 1.00 0.00 74 LYS A C 8
ATOM 6893 O O . LYS A 1 10 ? 4.854 7.555 3.592 1.00 0.00 74 LYS A O 8
ATOM 6912 N N . VAL A 1 11 ? 6.157 7.690 5.414 1.00 0.00 75 VAL A N 8
ATOM 6913 C CA . VAL A 1 11 ? 5.080 7.517 6.375 1.00 0.00 75 VAL A CA 8
ATOM 6914 C C . VAL A 1 11 ? 4.115 8.710 6.325 1.00 0.00 75 VAL A C 8
ATOM 6915 O O . VAL A 1 11 ? 4.545 9.862 6.202 1.00 0.00 75 VAL A O 8
ATOM 6928 N N . GLY A 1 12 ? 2.832 8.425 6.389 1.00 0.00 76 GLY A N 8
ATOM 6929 C CA . GLY A 1 12 ? 1.832 9.455 6.390 1.00 0.00 76 GLY A CA 8
ATOM 6930 C C . GLY A 1 12 ? 1.479 9.929 5.010 1.00 0.00 76 GLY A C 8
ATOM 6931 O O . GLY A 1 12 ? 0.779 10.930 4.854 1.00 0.00 76 GLY A O 8
ATOM 6935 N N . ASP A 1 13 ? 1.953 9.224 4.010 1.00 0.00 77 ASP A N 8
ATOM 6936 C CA . ASP A 1 13 ? 1.676 9.584 2.629 1.00 0.00 77 ASP A CA 8
ATOM 6937 C C . ASP A 1 13 ? 0.436 8.882 2.210 1.00 0.00 77 ASP A C 8
ATOM 6938 O O . ASP A 1 13 ? 0.013 7.905 2.855 1.00 0.00 77 ASP A O 8
ATOM 6947 N N . LYS A 1 14 ? -0.126 9.311 1.139 1.00 0.00 78 LYS A N 8
ATOM 6948 C CA . LYS A 1 14 ? -1.274 8.670 0.638 1.00 0.00 78 LYS A CA 8
ATOM 6949 C C . LYS A 1 14 ? -0.855 7.844 -0.532 1.00 0.00 78 LYS A C 8
ATOM 6950 O O . LYS A 1 14 ? -0.169 8.316 -1.441 1.00 0.00 78 LYS A O 8
ATOM 6969 N N . CYS A 1 15 ? -1.256 6.659 -0.517 1.00 0.00 79 CYS A N 8
ATOM 6970 C CA . CYS A 1 15 ? -0.960 5.749 -1.566 1.00 0.00 79 CYS A CA 8
ATOM 6971 C C . CYS A 1 15 ? -2.182 4.946 -1.874 1.00 0.00 79 CYS A C 8
ATOM 6972 O O . CYS A 1 15 ? -3.217 5.111 -1.227 1.00 0.00 79 CYS A O 8
ATOM 6980 N N . MET A 1 16 ? -2.100 4.126 -2.860 1.00 0.00 80 MET A N 8
ATOM 6981 C CA . MET A 1 16 ? -3.160 3.236 -3.155 1.00 0.00 80 MET A CA 8
ATOM 6982 C C . MET A 1 16 ? -2.615 1.862 -3.030 1.00 0.00 80 MET A C 8
ATOM 6983 O O . MET A 1 16 ? -1.566 1.561 -3.590 1.00 0.00 80 MET A O 8
ATOM 6997 N N . ALA A 1 17 ? -3.290 1.052 -2.302 1.00 0.00 81 ALA A N 8
ATOM 6998 C CA . ALA A 1 17 ? -2.859 -0.281 -2.050 1.00 0.00 81 ALA A CA 8
ATOM 6999 C C . ALA A 1 17 ? -3.876 -1.222 -2.594 1.00 0.00 81 ALA A C 8
ATOM 7000 O O . ALA A 1 17 ? -5.057 -0.879 -2.675 1.00 0.00 81 ALA A O 8
ATOM 7007 N N . VAL A 1 18 ? -3.440 -2.368 -2.998 1.00 0.00 82 VAL A N 8
ATOM 7008 C CA . VAL A 1 18 ? -4.337 -3.367 -3.486 1.00 0.00 82 VAL A CA 8
ATOM 7009 C C . VAL A 1 18 ? -4.812 -4.180 -2.312 1.00 0.00 82 VAL A C 8
ATOM 7010 O O . VAL A 1 18 ? -4.020 -4.841 -1.659 1.00 0.00 82 VAL A O 8
ATOM 7023 N N . TRP A 1 19 ? -6.084 -4.082 -2.026 1.00 0.00 83 TRP A N 8
ATOM 7024 C CA . TRP A 1 19 ? -6.689 -4.789 -0.935 1.00 0.00 83 TRP A CA 8
ATOM 7025 C C . TRP A 1 19 ? -6.669 -6.210 -1.251 1.00 0.00 83 TRP A C 8
ATOM 7026 O O . TRP A 1 19 ? -7.324 -6.673 -2.189 1.00 0.00 83 TRP A O 8
ATOM 7047 N N . SER A 1 20 ? -5.946 -6.890 -0.456 1.00 0.00 84 SER A N 8
ATOM 7048 C CA . SER A 1 20 ? -5.692 -8.270 -0.595 1.00 0.00 84 SER A CA 8
ATOM 7049 C C . SER A 1 20 ? -6.966 -9.132 -0.506 1.00 0.00 84 SER A C 8
ATOM 7050 O O . SER A 1 20 ? -6.971 -10.299 -0.905 1.00 0.00 84 SER A O 8
ATOM 7058 N N . GLU A 1 21 ? -8.028 -8.550 0.010 1.00 0.00 85 GLU A N 8
ATOM 7059 C CA . GLU A 1 21 ? -9.286 -9.242 0.142 1.00 0.00 85 GLU A CA 8
ATOM 7060 C C . GLU A 1 21 ? -10.101 -9.184 -1.135 1.00 0.00 85 GLU A C 8
ATOM 7061 O O . GLU A 1 21 ? -10.715 -10.172 -1.538 1.00 0.00 85 GLU A O 8
ATOM 7073 N N . ASP A 1 22 ? -10.086 -8.042 -1.781 1.00 0.00 86 ASP A N 8
ATOM 7074 C CA . ASP A 1 22 ? -10.976 -7.821 -2.927 1.00 0.00 86 ASP A CA 8
ATOM 7075 C C . ASP A 1 22 ? -10.212 -7.800 -4.244 1.00 0.00 86 ASP A C 8
ATOM 7076 O O . ASP A 1 22 ? -10.786 -7.985 -5.316 1.00 0.00 86 ASP A O 8
ATOM 7085 N N . GLY A 1 23 ? -8.918 -7.589 -4.159 1.00 0.00 87 GLY A N 8
ATOM 7086 C CA . GLY A 1 23 ? -8.082 -7.568 -5.341 1.00 0.00 87 GLY A CA 8
ATOM 7087 C C . GLY A 1 23 ? -8.070 -6.224 -6.050 1.00 0.00 87 GLY A C 8
ATOM 7088 O O . GLY A 1 23 ? -7.548 -6.112 -7.158 1.00 0.00 87 GLY A O 8
ATOM 7092 N N . GLN A 1 24 ? -8.631 -5.208 -5.433 1.00 0.00 88 GLN A N 8
ATOM 7093 C CA . GLN A 1 24 ? -8.682 -3.883 -6.044 1.00 0.00 88 GLN A CA 8
ATOM 7094 C C . GLN A 1 24 ? -7.853 -2.882 -5.281 1.00 0.00 88 GLN A C 8
ATOM 7095 O O . GLN A 1 24 ? -7.459 -3.142 -4.152 1.00 0.00 88 GLN A O 8
ATOM 7109 N N . CYS A 1 25 ? -7.617 -1.743 -5.879 1.00 0.00 89 CYS A N 8
ATOM 7110 C CA . CYS A 1 25 ? -6.782 -0.723 -5.274 1.00 0.00 89 CYS A CA 8
ATOM 7111 C C . CYS A 1 25 ? -7.626 0.325 -4.588 1.00 0.00 89 CYS A C 8
ATOM 7112 O O . CYS A 1 25 ? -8.630 0.794 -5.137 1.00 0.00 89 CYS A O 8
ATOM 7120 N N . TYR A 1 26 ? -7.230 0.672 -3.391 1.00 0.00 90 TYR A N 8
ATOM 7121 C CA . TYR A 1 26 ? -7.936 1.627 -2.583 1.00 0.00 90 TYR A CA 8
ATOM 7122 C C . TYR A 1 26 ? -6.939 2.571 -1.953 1.00 0.00 90 TYR A C 8
ATOM 7123 O O . TYR A 1 26 ? -5.759 2.229 -1.808 1.00 0.00 90 TYR A O 8
ATOM 7141 N N . GLU A 1 27 ? -7.405 3.730 -1.590 1.00 0.00 91 GLU A N 8
ATOM 7142 C CA . GLU A 1 27 ? -6.581 4.775 -1.028 1.00 0.00 91 GLU A CA 8
ATOM 7143 C C . GLU A 1 27 ? -6.239 4.436 0.422 1.00 0.00 91 GLU A C 8
ATOM 7144 O O . GLU A 1 27 ? -7.120 4.108 1.226 1.00 0.00 91 GLU A O 8
ATOM 7156 N N . ALA A 1 28 ? -4.980 4.500 0.742 1.00 0.00 92 ALA A N 8
ATOM 7157 C CA . ALA A 1 28 ? -4.494 4.128 2.034 1.00 0.00 92 ALA A CA 8
ATOM 7158 C C . ALA A 1 28 ? -3.365 5.032 2.443 1.00 0.00 92 ALA A C 8
ATOM 7159 O O . ALA A 1 28 ? -2.649 5.567 1.592 1.00 0.00 92 ALA A O 8
ATOM 7166 N N . GLU A 1 29 ? -3.191 5.198 3.712 1.00 0.00 93 GLU A N 8
ATOM 7167 C CA . GLU A 1 29 ? -2.127 6.004 4.221 1.00 0.00 93 GLU A CA 8
ATOM 7168 C C . GLU A 1 29 ? -1.096 5.085 4.834 1.00 0.00 93 GLU A C 8
ATOM 7169 O O . GLU A 1 29 ? -1.449 4.111 5.513 1.00 0.00 93 GLU A O 8
ATOM 7181 N N . ILE A 1 30 ? 0.138 5.344 4.546 1.00 0.00 94 ILE A N 8
ATOM 7182 C CA . ILE A 1 30 ? 1.236 4.539 5.047 1.00 0.00 94 ILE A CA 8
ATOM 7183 C C . ILE A 1 30 ? 1.509 4.832 6.507 1.00 0.00 94 ILE A C 8
ATOM 7184 O O . ILE A 1 30 ? 1.767 5.963 6.881 1.00 0.00 94 ILE A O 8
ATOM 7200 N N . GLU A 1 31 ? 1.482 3.801 7.293 1.00 0.00 95 GLU A N 8
ATOM 7201 C CA . GLU A 1 31 ? 1.700 3.889 8.718 1.00 0.00 95 GLU A CA 8
ATOM 7202 C C . GLU A 1 31 ? 3.171 3.707 9.054 1.00 0.00 95 GLU A C 8
ATOM 7203 O O . GLU A 1 31 ? 3.701 4.372 9.944 1.00 0.00 95 GLU A O 8
ATOM 7215 N N . GLU A 1 32 ? 3.824 2.808 8.352 1.00 0.00 96 GLU A N 8
ATOM 7216 C CA . GLU A 1 32 ? 5.223 2.523 8.577 1.00 0.00 96 GLU A CA 8
ATOM 7217 C C . GLU A 1 32 ? 5.771 1.796 7.370 1.00 0.00 96 GLU A C 8
ATOM 7218 O O . GLU A 1 32 ? 5.025 1.132 6.666 1.00 0.00 96 GLU A O 8
ATOM 7230 N N . ILE A 1 33 ? 7.046 1.949 7.122 1.00 0.00 97 ILE A N 8
ATOM 7231 C CA . ILE A 1 33 ? 7.705 1.345 5.995 1.00 0.00 97 ILE A CA 8
ATOM 7232 C C . ILE A 1 33 ? 8.832 0.440 6.476 1.00 0.00 97 ILE A C 8
ATOM 7233 O O . ILE A 1 33 ? 9.506 0.734 7.477 1.00 0.00 97 ILE A O 8
ATOM 7249 N N . ASP A 1 34 ? 8.995 -0.652 5.804 1.00 0.00 98 ASP A N 8
ATOM 7250 C CA . ASP A 1 34 ? 10.066 -1.578 6.031 1.00 0.00 98 ASP A CA 8
ATOM 7251 C C . ASP A 1 34 ? 10.854 -1.644 4.756 1.00 0.00 98 ASP A C 8
ATOM 7252 O O . ASP A 1 34 ? 10.503 -2.362 3.831 1.00 0.00 98 ASP A O 8
ATOM 7261 N N . GLU A 1 35 ? 11.867 -0.831 4.675 1.00 0.00 99 GLU A N 8
ATOM 7262 C CA . GLU A 1 35 ? 12.702 -0.735 3.487 1.00 0.00 99 GLU A CA 8
ATOM 7263 C C . GLU A 1 35 ? 13.481 -2.011 3.210 1.00 0.00 99 GLU A C 8
ATOM 7264 O O . GLU A 1 35 ? 13.956 -2.214 2.095 1.00 0.00 99 GLU A O 8
ATOM 7276 N N . GLU A 1 36 ? 13.596 -2.858 4.215 1.00 0.00 100 GLU A N 8
ATOM 7277 C CA . GLU A 1 36 ? 14.356 -4.088 4.118 1.00 0.00 100 GLU A CA 8
ATOM 7278 C C . GLU A 1 36 ? 13.657 -5.063 3.166 1.00 0.00 100 GLU A C 8
ATOM 7279 O O . GLU A 1 36 ? 14.287 -5.699 2.317 1.00 0.00 100 GLU A O 8
ATOM 7291 N N . ASN A 1 37 ? 12.359 -5.154 3.297 1.00 0.00 101 ASN A N 8
ATOM 7292 C CA . ASN A 1 37 ? 11.561 -6.005 2.423 1.00 0.00 101 ASN A CA 8
ATOM 7293 C C . ASN A 1 37 ? 10.957 -5.187 1.334 1.00 0.00 101 ASN A C 8
ATOM 7294 O O . ASN A 1 37 ? 10.464 -5.719 0.334 1.00 0.00 101 ASN A O 8
ATOM 7305 N N . GLY A 1 38 ? 11.003 -3.891 1.519 1.00 0.00 102 GLY A N 8
ATOM 7306 C CA . GLY A 1 38 ? 10.378 -2.999 0.606 1.00 0.00 102 GLY A CA 8
ATOM 7307 C C . GLY A 1 38 ? 8.890 -3.039 0.810 1.00 0.00 102 GLY A C 8
ATOM 7308 O O . GLY A 1 38 ? 8.121 -2.975 -0.138 1.00 0.00 102 GLY A O 8
ATOM 7312 N N . THR A 1 39 ? 8.486 -3.188 2.045 1.00 0.00 103 THR A N 8
ATOM 7313 C CA . THR A 1 39 ? 7.101 -3.268 2.388 1.00 0.00 103 THR A CA 8
ATOM 7314 C C . THR A 1 39 ? 6.668 -2.079 3.215 1.00 0.00 103 THR A C 8
ATOM 7315 O O . THR A 1 39 ? 7.500 -1.312 3.700 1.00 0.00 103 THR A O 8
ATOM 7326 N N . ALA A 1 40 ? 5.385 -1.886 3.317 1.00 0.00 104 ALA A N 8
ATOM 7327 C CA . ALA A 1 40 ? 4.837 -0.848 4.125 1.00 0.00 104 ALA A CA 8
ATOM 7328 C C . ALA A 1 40 ? 3.552 -1.310 4.749 1.00 0.00 104 ALA A C 8
ATOM 7329 O O . ALA A 1 40 ? 2.801 -2.094 4.156 1.00 0.00 104 ALA A O 8
ATOM 7336 N N . ALA A 1 41 ? 3.325 -0.872 5.943 1.00 0.00 105 ALA A N 8
ATOM 7337 C CA . ALA A 1 41 ? 2.098 -1.126 6.615 1.00 0.00 105 ALA A CA 8
ATOM 7338 C C . ALA A 1 41 ? 1.209 0.044 6.322 1.00 0.00 105 ALA A C 8
ATOM 7339 O O . ALA A 1 41 ? 1.597 1.195 6.555 1.00 0.00 105 ALA A O 8
ATOM 7346 N N . ILE A 1 42 ? 0.064 -0.214 5.790 1.00 0.00 106 ILE A N 8
ATOM 7347 C CA . ILE A 1 42 ? -0.808 0.843 5.346 1.00 0.00 106 ILE A CA 8
ATOM 7348 C C . ILE A 1 42 ? -2.172 0.714 5.975 1.00 0.00 106 ILE A C 8
ATOM 7349 O O . ILE A 1 42 ? -2.565 -0.370 6.379 1.00 0.00 106 ILE A O 8
ATOM 7365 N N . THR A 1 43 ? -2.866 1.807 6.083 1.00 0.00 107 THR A N 8
ATOM 7366 C CA . THR A 1 43 ? -4.202 1.818 6.583 1.00 0.00 107 THR A CA 8
ATOM 7367 C C . THR A 1 43 ? -5.134 2.446 5.560 1.00 0.00 107 THR A C 8
ATOM 7368 O O . THR A 1 43 ? -4.917 3.572 5.118 1.00 0.00 107 THR A O 8
ATOM 7379 N N . PHE A 1 44 ? -6.138 1.691 5.174 1.00 0.00 108 PHE A N 8
ATOM 7380 C CA . PHE A 1 44 ? -7.105 2.097 4.182 1.00 0.00 108 PHE A CA 8
ATOM 7381 C C . PHE A 1 44 ? -7.939 3.255 4.664 1.00 0.00 108 PHE A C 8
ATOM 7382 O O . PHE A 1 44 ? -8.594 3.161 5.707 1.00 0.00 108 PHE A O 8
ATOM 7399 N N . ALA A 1 45 ? -7.926 4.320 3.892 1.00 0.00 109 ALA A N 8
ATOM 7400 C CA . ALA A 1 45 ? -8.601 5.544 4.240 1.00 0.00 109 ALA A CA 8
ATOM 7401 C C . ALA A 1 45 ? -10.097 5.342 4.254 1.00 0.00 109 ALA A C 8
ATOM 7402 O O . ALA A 1 45 ? -10.671 4.760 3.318 1.00 0.00 109 ALA A O 8
ATOM 7409 N N . GLY A 1 46 ? -10.713 5.756 5.325 1.00 0.00 110 GLY A N 8
ATOM 7410 C CA . GLY A 1 46 ? -12.137 5.643 5.453 1.00 0.00 110 GLY A CA 8
ATOM 7411 C C . GLY A 1 46 ? -12.533 4.348 6.109 1.00 0.00 110 GLY A C 8
ATOM 7412 O O . GLY A 1 46 ? -13.149 4.349 7.179 1.00 0.00 110 GLY A O 8
ATOM 7416 N N . TYR A 1 47 ? -12.160 3.242 5.490 1.00 0.00 111 TYR A N 8
ATOM 7417 C CA . TYR A 1 47 ? -12.491 1.930 5.990 1.00 0.00 111 TYR A CA 8
ATOM 7418 C C . TYR A 1 47 ? -11.761 1.663 7.308 1.00 0.00 111 TYR A C 8
ATOM 7419 O O . TYR A 1 47 ? -12.351 1.199 8.275 1.00 0.00 111 TYR A O 8
ATOM 7437 N N . GLY A 1 48 ? -10.475 1.952 7.333 1.00 0.00 112 GLY A N 8
ATOM 7438 C CA . GLY A 1 48 ? -9.713 1.818 8.552 1.00 0.00 112 GLY A CA 8
ATOM 7439 C C . GLY A 1 48 ? -9.001 0.486 8.724 1.00 0.00 112 GLY A C 8
ATOM 7440 O O . GLY A 1 48 ? -8.595 0.157 9.834 1.00 0.00 112 GLY A O 8
ATOM 7444 N N . ASN A 1 49 ? -8.825 -0.288 7.658 1.00 0.00 113 ASN A N 8
ATOM 7445 C CA . ASN A 1 49 ? -8.088 -1.559 7.814 1.00 0.00 113 ASN A CA 8
ATOM 7446 C C . ASN A 1 49 ? -6.644 -1.340 7.565 1.00 0.00 113 ASN A C 8
ATOM 7447 O O . ASN A 1 49 ? -6.268 -0.343 6.968 1.00 0.00 113 ASN A O 8
ATOM 7458 N N . ALA A 1 50 ? -5.839 -2.281 7.949 1.00 0.00 114 ALA A N 8
ATOM 7459 C CA . ALA A 1 50 ? -4.424 -2.156 7.811 1.00 0.00 114 ALA A CA 8
ATOM 7460 C C . ALA A 1 50 ? -3.840 -3.455 7.335 1.00 0.00 114 ALA A C 8
ATOM 7461 O O . ALA A 1 50 ? -4.267 -4.529 7.779 1.00 0.00 114 ALA A O 8
ATOM 7468 N N . GLU A 1 51 ? -2.908 -3.373 6.420 1.00 0.00 115 GLU A N 8
ATOM 7469 C CA . GLU A 1 51 ? -2.254 -4.542 5.908 1.00 0.00 115 GLU A CA 8
ATOM 7470 C C . GLU A 1 51 ? -0.815 -4.206 5.540 1.00 0.00 115 GLU A C 8
ATOM 7471 O O . GLU A 1 51 ? -0.472 -3.020 5.374 1.00 0.00 115 GLU A O 8
ATOM 7483 N N . VAL A 1 52 ? 0.022 -5.216 5.451 1.00 0.00 116 VAL A N 8
ATOM 7484 C CA . VAL A 1 52 ? 1.398 -5.029 5.060 1.00 0.00 116 VAL A CA 8
ATOM 7485 C C . VAL A 1 52 ? 1.528 -5.373 3.588 1.00 0.00 116 VAL A C 8
ATOM 7486 O O . VAL A 1 52 ? 1.363 -6.532 3.180 1.00 0.00 116 VAL A O 8
ATOM 7499 N N . THR A 1 53 ? 1.798 -4.385 2.810 1.00 0.00 117 THR A N 8
ATOM 7500 C CA . THR A 1 53 ? 1.864 -4.537 1.387 1.00 0.00 117 THR A CA 8
ATOM 7501 C C . THR A 1 53 ? 3.184 -3.957 0.864 1.00 0.00 117 THR A C 8
ATOM 7502 O O . THR A 1 53 ? 3.691 -2.973 1.413 1.00 0.00 117 THR A O 8
ATOM 7513 N N . PRO A 1 54 ? 3.816 -4.614 -0.122 1.00 0.00 118 PRO A N 8
ATOM 7514 C CA . PRO A 1 54 ? 5.055 -4.134 -0.703 1.00 0.00 118 PRO A CA 8
ATOM 7515 C C . PRO A 1 54 ? 4.868 -2.783 -1.386 1.00 0.00 118 PRO A C 8
ATOM 7516 O O . PRO A 1 54 ? 3.805 -2.499 -1.949 1.00 0.00 118 PRO A O 8
ATOM 7527 N N . LEU A 1 55 ? 5.904 -1.976 -1.357 1.00 0.00 119 LEU A N 8
ATOM 7528 C CA . LEU A 1 55 ? 5.919 -0.641 -1.965 1.00 0.00 119 LEU A CA 8
ATOM 7529 C C . LEU A 1 55 ? 5.608 -0.709 -3.447 1.00 0.00 119 LEU A C 8
ATOM 7530 O O . LEU A 1 55 ? 5.119 0.241 -4.026 1.00 0.00 119 LEU A O 8
ATOM 7546 N N . LEU A 1 56 ? 5.908 -1.844 -4.045 1.00 0.00 120 LEU A N 8
ATOM 7547 C CA . LEU A 1 56 ? 5.640 -2.102 -5.452 1.00 0.00 120 LEU A CA 8
ATOM 7548 C C . LEU A 1 56 ? 4.140 -2.091 -5.720 1.00 0.00 120 LEU A C 8
ATOM 7549 O O . LEU A 1 56 ? 3.698 -1.773 -6.818 1.00 0.00 120 LEU A O 8
ATOM 7565 N N . ASN A 1 57 ? 3.381 -2.441 -4.710 1.00 0.00 121 ASN A N 8
ATOM 7566 C CA . ASN A 1 57 ? 1.940 -2.507 -4.801 1.00 0.00 121 ASN A CA 8
ATOM 7567 C C . ASN A 1 57 ? 1.320 -1.180 -4.513 1.00 0.00 121 ASN A C 8
ATOM 7568 O O . ASN A 1 57 ? 0.147 -0.957 -4.821 1.00 0.00 121 ASN A O 8
ATOM 7579 N N . LEU A 1 58 ? 2.092 -0.293 -3.928 1.00 0.00 122 LEU A N 8
ATOM 7580 C CA . LEU A 1 58 ? 1.592 1.005 -3.607 1.00 0.00 122 LEU A CA 8
ATOM 7581 C C . LEU A 1 58 ? 1.679 1.887 -4.810 1.00 0.00 122 LEU A C 8
ATOM 7582 O O . LEU A 1 58 ? 2.713 1.967 -5.463 1.00 0.00 122 LEU A O 8
ATOM 7598 N N . LYS A 1 59 ? 0.600 2.517 -5.098 1.00 0.00 123 LYS A N 8
ATOM 7599 C CA . LYS A 1 59 ? 0.503 3.405 -6.216 1.00 0.00 123 LYS A CA 8
ATOM 7600 C C . LYS A 1 59 ? 0.253 4.801 -5.724 1.00 0.00 123 LYS A C 8
ATOM 7601 O O . LYS A 1 59 ? -0.209 4.970 -4.592 1.00 0.00 123 LYS A O 8
ATOM 7620 N N . PRO A 1 60 ? 0.548 5.821 -6.525 1.00 0.00 124 PRO A N 8
ATOM 7621 C CA . PRO A 1 60 ? 0.237 7.182 -6.157 1.00 0.00 124 PRO A CA 8
ATOM 7622 C C . PRO A 1 60 ? -1.265 7.407 -6.221 1.00 0.00 124 PRO A C 8
ATOM 7623 O O . PRO A 1 60 ? -1.987 6.697 -6.946 1.00 0.00 124 PRO A O 8
ATOM 7634 N N . VAL A 1 61 ? -1.749 8.338 -5.452 1.00 0.00 125 VAL A N 8
ATOM 7635 C CA . VAL A 1 61 ? -3.163 8.584 -5.415 1.00 0.00 125 VAL A CA 8
ATOM 7636 C C . VAL A 1 61 ? -3.638 9.385 -6.603 1.00 0.00 125 VAL A C 8
ATOM 7637 O O . VAL A 1 61 ? -3.047 10.414 -6.976 1.00 0.00 125 VAL A O 8
ATOM 7650 N N . GLU A 1 62 ? -4.659 8.890 -7.230 1.00 0.00 126 GLU A N 8
ATOM 7651 C CA . GLU A 1 62 ? -5.302 9.605 -8.283 1.00 0.00 126 GLU A CA 8
ATOM 7652 C C . GLU A 1 62 ? -6.511 10.300 -7.698 1.00 0.00 126 GLU A C 8
ATOM 7653 O O . GLU A 1 62 ? -6.810 10.139 -6.499 1.00 0.00 126 GLU A O 8
ATOM 7665 N N . GLU A 1 63 ? -7.197 11.052 -8.497 1.00 0.00 127 GLU A N 8
ATOM 7666 C CA . GLU A 1 63 ? -8.359 11.782 -8.035 1.00 0.00 127 GLU A CA 8
ATOM 7667 C C . GLU A 1 63 ? -9.625 11.001 -8.323 1.00 0.00 127 GLU A C 8
ATOM 7668 O O . GLU A 1 63 ? -10.720 11.369 -7.879 1.00 0.00 127 GLU A O 8
ATOM 7680 N N . GLY A 1 64 ? -9.472 9.923 -9.022 1.00 0.00 128 GLY A N 8
ATOM 7681 C CA . GLY A 1 64 ? -10.580 9.129 -9.396 1.00 0.00 128 GLY A CA 8
ATOM 7682 C C . GLY A 1 64 ? -10.187 7.695 -9.426 1.00 0.00 128 GLY A C 8
ATOM 7683 O O . GLY A 1 64 ? -8.997 7.418 -9.652 1.00 0.00 128 GLY A O 8
ATOM 7721 N N . ALA A 1 1 ? 15.019 -6.576 -0.652 1.00 0.00 65 ALA A N 9
ATOM 7722 C CA . ALA A 1 1 ? 13.774 -7.166 -1.116 1.00 0.00 65 ALA A CA 9
ATOM 7723 C C . ALA A 1 1 ? 14.009 -7.853 -2.436 1.00 0.00 65 ALA A C 9
ATOM 7724 O O . ALA A 1 1 ? 14.946 -7.507 -3.150 1.00 0.00 65 ALA A O 9
ATOM 7733 N N . SER A 1 2 ? 13.177 -8.822 -2.767 1.00 0.00 66 SER A N 9
ATOM 7734 C CA . SER A 1 2 ? 13.284 -9.501 -4.040 1.00 0.00 66 SER A CA 9
ATOM 7735 C C . SER A 1 2 ? 12.727 -8.607 -5.156 1.00 0.00 66 SER A C 9
ATOM 7736 O O . SER A 1 2 ? 13.177 -8.657 -6.301 1.00 0.00 66 SER A O 9
ATOM 7744 N N . THR A 1 3 ? 11.751 -7.808 -4.811 1.00 0.00 67 THR A N 9
ATOM 7745 C CA . THR A 1 3 ? 11.163 -6.875 -5.722 1.00 0.00 67 THR A CA 9
ATOM 7746 C C . THR A 1 3 ? 11.554 -5.445 -5.354 1.00 0.00 67 THR A C 9
ATOM 7747 O O . THR A 1 3 ? 11.148 -4.915 -4.312 1.00 0.00 67 THR A O 9
ATOM 7758 N N . GLN A 1 4 ? 12.381 -4.860 -6.187 1.00 0.00 68 GLN A N 9
ATOM 7759 C CA . GLN A 1 4 ? 12.914 -3.536 -5.977 1.00 0.00 68 GLN A CA 9
ATOM 7760 C C . GLN A 1 4 ? 11.853 -2.485 -6.279 1.00 0.00 68 GLN A C 9
ATOM 7761 O O . GLN A 1 4 ? 11.386 -2.381 -7.418 1.00 0.00 68 GLN A O 9
ATOM 7775 N N . PRO A 1 5 ? 11.446 -1.704 -5.280 1.00 0.00 69 PRO A N 9
ATOM 7776 C CA . PRO A 1 5 ? 10.445 -0.670 -5.467 1.00 0.00 69 PRO A CA 9
ATOM 7777 C C . PRO A 1 5 ? 11.009 0.549 -6.201 1.00 0.00 69 PRO A C 9
ATOM 7778 O O . PRO A 1 5 ? 12.119 1.006 -5.916 1.00 0.00 69 PRO A O 9
ATOM 7789 N N . THR A 1 6 ? 10.267 1.044 -7.152 1.00 0.00 70 THR A N 9
ATOM 7790 C CA . THR A 1 6 ? 10.697 2.179 -7.922 1.00 0.00 70 THR A CA 9
ATOM 7791 C C . THR A 1 6 ? 10.180 3.467 -7.273 1.00 0.00 70 THR A C 9
ATOM 7792 O O . THR A 1 6 ? 10.783 4.541 -7.401 1.00 0.00 70 THR A O 9
ATOM 7803 N N . HIS A 1 7 ? 9.096 3.339 -6.537 1.00 0.00 71 HIS A N 9
ATOM 7804 C CA . HIS A 1 7 ? 8.506 4.459 -5.862 1.00 0.00 71 HIS A CA 9
ATOM 7805 C C . HIS A 1 7 ? 9.211 4.732 -4.556 1.00 0.00 71 HIS A C 9
ATOM 7806 O O . HIS A 1 7 ? 9.857 3.843 -3.975 1.00 0.00 71 HIS A O 9
ATOM 7820 N N . SER A 1 8 ? 9.092 5.938 -4.109 1.00 0.00 72 SER A N 9
ATOM 7821 C CA . SER A 1 8 ? 9.682 6.385 -2.901 1.00 0.00 72 SER A CA 9
ATOM 7822 C C . SER A 1 8 ? 8.547 6.821 -1.984 1.00 0.00 72 SER A C 9
ATOM 7823 O O . SER A 1 8 ? 7.837 7.788 -2.276 1.00 0.00 72 SER A O 9
ATOM 7831 N N . TRP A 1 9 ? 8.348 6.092 -0.917 1.00 0.00 73 TRP A N 9
ATOM 7832 C CA . TRP A 1 9 ? 7.246 6.337 -0.024 1.00 0.00 73 TRP A CA 9
ATOM 7833 C C . TRP A 1 9 ? 7.722 6.735 1.361 1.00 0.00 73 TRP A C 9
ATOM 7834 O O . TRP A 1 9 ? 8.812 6.319 1.796 1.00 0.00 73 TRP A O 9
ATOM 7855 N N . LYS A 1 10 ? 6.914 7.532 2.050 1.00 0.00 74 LYS A N 9
ATOM 7856 C CA . LYS A 1 10 ? 7.196 7.950 3.412 1.00 0.00 74 LYS A CA 9
ATOM 7857 C C . LYS A 1 10 ? 5.961 7.733 4.287 1.00 0.00 74 LYS A C 9
ATOM 7858 O O . LYS A 1 10 ? 4.850 7.553 3.776 1.00 0.00 74 LYS A O 9
ATOM 7877 N N . VAL A 1 11 ? 6.169 7.712 5.583 1.00 0.00 75 VAL A N 9
ATOM 7878 C CA . VAL A 1 11 ? 5.093 7.605 6.551 1.00 0.00 75 VAL A CA 9
ATOM 7879 C C . VAL A 1 11 ? 4.188 8.837 6.476 1.00 0.00 75 VAL A C 9
ATOM 7880 O O . VAL A 1 11 ? 4.674 9.965 6.399 1.00 0.00 75 VAL A O 9
ATOM 7893 N N . GLY A 1 12 ? 2.895 8.609 6.458 1.00 0.00 76 GLY A N 9
ATOM 7894 C CA . GLY A 1 12 ? 1.948 9.693 6.439 1.00 0.00 76 GLY A CA 9
ATOM 7895 C C . GLY A 1 12 ? 1.619 10.144 5.047 1.00 0.00 76 GLY A C 9
ATOM 7896 O O . GLY A 1 12 ? 1.062 11.234 4.848 1.00 0.00 76 GLY A O 9
ATOM 7900 N N . ASP A 1 13 ? 1.963 9.338 4.076 1.00 0.00 77 ASP A N 9
ATOM 7901 C CA . ASP A 1 13 ? 1.681 9.678 2.698 1.00 0.00 77 ASP A CA 9
ATOM 7902 C C . ASP A 1 13 ? 0.475 8.943 2.252 1.00 0.00 77 ASP A C 9
ATOM 7903 O O . ASP A 1 13 ? 0.123 7.896 2.829 1.00 0.00 77 ASP A O 9
ATOM 7912 N N . LYS A 1 14 ? -0.131 9.432 1.227 1.00 0.00 78 LYS A N 9
ATOM 7913 C CA . LYS A 1 14 ? -1.248 8.785 0.669 1.00 0.00 78 LYS A CA 9
ATOM 7914 C C . LYS A 1 14 ? -0.814 7.979 -0.519 1.00 0.00 78 LYS A C 9
ATOM 7915 O O . LYS A 1 14 ? -0.121 8.473 -1.415 1.00 0.00 78 LYS A O 9
ATOM 7934 N N . CYS A 1 15 ? -1.225 6.773 -0.529 1.00 0.00 79 CYS A N 9
ATOM 7935 C CA . CYS A 1 15 ? -0.949 5.879 -1.597 1.00 0.00 79 CYS A CA 9
ATOM 7936 C C . CYS A 1 15 ? -2.191 5.085 -1.880 1.00 0.00 79 CYS A C 9
ATOM 7937 O O . CYS A 1 15 ? -3.207 5.250 -1.204 1.00 0.00 79 CYS A O 9
ATOM 7945 N N . MET A 1 16 ? -2.149 4.285 -2.873 1.00 0.00 80 MET A N 9
ATOM 7946 C CA . MET A 1 16 ? -3.225 3.393 -3.134 1.00 0.00 80 MET A CA 9
ATOM 7947 C C . MET A 1 16 ? -2.677 2.015 -3.026 1.00 0.00 80 MET A C 9
ATOM 7948 O O . MET A 1 16 ? -1.633 1.717 -3.602 1.00 0.00 80 MET A O 9
ATOM 7962 N N . ALA A 1 17 ? -3.343 1.195 -2.300 1.00 0.00 81 ALA A N 9
ATOM 7963 C CA . ALA A 1 17 ? -2.885 -0.129 -2.041 1.00 0.00 81 ALA A CA 9
ATOM 7964 C C . ALA A 1 17 ? -3.864 -1.106 -2.588 1.00 0.00 81 ALA A C 9
ATOM 7965 O O . ALA A 1 17 ? -5.050 -0.792 -2.733 1.00 0.00 81 ALA A O 9
ATOM 7972 N N . VAL A 1 18 ? -3.380 -2.258 -2.926 1.00 0.00 82 VAL A N 9
ATOM 7973 C CA . VAL A 1 18 ? -4.218 -3.310 -3.399 1.00 0.00 82 VAL A CA 9
ATOM 7974 C C . VAL A 1 18 ? -4.651 -4.111 -2.197 1.00 0.00 82 VAL A C 9
ATOM 7975 O O . VAL A 1 18 ? -3.822 -4.731 -1.542 1.00 0.00 82 VAL A O 9
ATOM 7988 N N . TRP A 1 19 ? -5.929 -4.062 -1.902 1.00 0.00 83 TRP A N 9
ATOM 7989 C CA . TRP A 1 19 ? -6.494 -4.752 -0.778 1.00 0.00 83 TRP A CA 9
ATOM 7990 C C . TRP A 1 19 ? -6.378 -6.218 -1.031 1.00 0.00 83 TRP A C 9
ATOM 7991 O O . TRP A 1 19 ? -6.958 -6.724 -2.005 1.00 0.00 83 TRP A O 9
ATOM 8012 N N . SER A 1 20 ? -5.665 -6.900 -0.169 1.00 0.00 84 SER A N 9
ATOM 8013 C CA . SER A 1 20 ? -5.404 -8.324 -0.311 1.00 0.00 84 SER A CA 9
ATOM 8014 C C . SER A 1 20 ? -6.707 -9.135 -0.336 1.00 0.00 84 SER A C 9
ATOM 8015 O O . SER A 1 20 ? -6.745 -10.247 -0.854 1.00 0.00 84 SER A O 9
ATOM 8023 N N . GLU A 1 21 ? -7.771 -8.561 0.178 1.00 0.00 85 GLU A N 9
ATOM 8024 C CA . GLU A 1 21 ? -9.030 -9.249 0.247 1.00 0.00 85 GLU A CA 9
ATOM 8025 C C . GLU A 1 21 ? -9.775 -9.226 -1.067 1.00 0.00 85 GLU A C 9
ATOM 8026 O O . GLU A 1 21 ? -10.335 -10.234 -1.480 1.00 0.00 85 GLU A O 9
ATOM 8038 N N . ASP A 1 22 ? -9.777 -8.097 -1.732 1.00 0.00 86 ASP A N 9
ATOM 8039 C CA . ASP A 1 22 ? -10.609 -7.977 -2.932 1.00 0.00 86 ASP A CA 9
ATOM 8040 C C . ASP A 1 22 ? -9.769 -7.967 -4.197 1.00 0.00 86 ASP A C 9
ATOM 8041 O O . ASP A 1 22 ? -10.259 -8.269 -5.281 1.00 0.00 86 ASP A O 9
ATOM 8050 N N . GLY A 1 23 ? -8.494 -7.666 -4.050 1.00 0.00 87 GLY A N 9
ATOM 8051 C CA . GLY A 1 23 ? -7.602 -7.597 -5.192 1.00 0.00 87 GLY A CA 9
ATOM 8052 C C . GLY A 1 23 ? -7.756 -6.294 -5.958 1.00 0.00 87 GLY A C 9
ATOM 8053 O O . GLY A 1 23 ? -7.368 -6.192 -7.118 1.00 0.00 87 GLY A O 9
ATOM 8057 N N . GLN A 1 24 ? -8.343 -5.308 -5.317 1.00 0.00 88 GLN A N 9
ATOM 8058 C CA . GLN A 1 24 ? -8.560 -4.006 -5.929 1.00 0.00 88 GLN A CA 9
ATOM 8059 C C . GLN A 1 24 ? -7.751 -2.947 -5.237 1.00 0.00 88 GLN A C 9
ATOM 8060 O O . GLN A 1 24 ? -7.270 -3.169 -4.131 1.00 0.00 88 GLN A O 9
ATOM 8074 N N . CYS A 1 25 ? -7.636 -1.797 -5.849 1.00 0.00 89 CYS A N 9
ATOM 8075 C CA . CYS A 1 25 ? -6.827 -0.733 -5.284 1.00 0.00 89 CYS A CA 9
ATOM 8076 C C . CYS A 1 25 ? -7.687 0.343 -4.631 1.00 0.00 89 CYS A C 9
ATOM 8077 O O . CYS A 1 25 ? -8.698 0.778 -5.196 1.00 0.00 89 CYS A O 9
ATOM 8085 N N . TYR A 1 26 ? -7.289 0.739 -3.441 1.00 0.00 90 TYR A N 9
ATOM 8086 C CA . TYR A 1 26 ? -8.012 1.697 -2.614 1.00 0.00 90 TYR A CA 9
ATOM 8087 C C . TYR A 1 26 ? -7.009 2.652 -1.987 1.00 0.00 90 TYR A C 9
ATOM 8088 O O . TYR A 1 26 ? -5.827 2.312 -1.894 1.00 0.00 90 TYR A O 9
ATOM 8106 N N . GLU A 1 27 ? -7.454 3.826 -1.577 1.00 0.00 91 GLU A N 9
ATOM 8107 C CA . GLU A 1 27 ? -6.568 4.816 -0.983 1.00 0.00 91 GLU A CA 9
ATOM 8108 C C . GLU A 1 27 ? -6.193 4.394 0.431 1.00 0.00 91 GLU A C 9
ATOM 8109 O O . GLU A 1 27 ? -7.051 4.036 1.249 1.00 0.00 91 GLU A O 9
ATOM 8121 N N . ALA A 1 28 ? -4.932 4.432 0.708 1.00 0.00 92 ALA A N 9
ATOM 8122 C CA . ALA A 1 28 ? -4.418 4.046 1.980 1.00 0.00 92 ALA A CA 9
ATOM 8123 C C . ALA A 1 28 ? -3.286 4.960 2.388 1.00 0.00 92 ALA A C 9
ATOM 8124 O O . ALA A 1 28 ? -2.542 5.455 1.539 1.00 0.00 92 ALA A O 9
ATOM 8131 N N . GLU A 1 29 ? -3.153 5.186 3.659 1.00 0.00 93 GLU A N 9
ATOM 8132 C CA . GLU A 1 29 ? -2.100 6.019 4.169 1.00 0.00 93 GLU A CA 9
ATOM 8133 C C . GLU A 1 29 ? -1.054 5.136 4.815 1.00 0.00 93 GLU A C 9
ATOM 8134 O O . GLU A 1 29 ? -1.385 4.176 5.517 1.00 0.00 93 GLU A O 9
ATOM 8146 N N . ILE A 1 30 ? 0.180 5.418 4.527 1.00 0.00 94 ILE A N 9
ATOM 8147 C CA . ILE A 1 30 ? 1.303 4.651 5.046 1.00 0.00 94 ILE A CA 9
ATOM 8148 C C . ILE A 1 30 ? 1.585 4.985 6.505 1.00 0.00 94 ILE A C 9
ATOM 8149 O O . ILE A 1 30 ? 1.789 6.145 6.863 1.00 0.00 94 ILE A O 9
ATOM 8165 N N . GLU A 1 31 ? 1.596 3.967 7.317 1.00 0.00 95 GLU A N 9
ATOM 8166 C CA . GLU A 1 31 ? 1.850 4.075 8.743 1.00 0.00 95 GLU A CA 9
ATOM 8167 C C . GLU A 1 31 ? 3.309 3.803 9.063 1.00 0.00 95 GLU A C 9
ATOM 8168 O O . GLU A 1 31 ? 3.900 4.447 9.929 1.00 0.00 95 GLU A O 9
ATOM 8180 N N . GLU A 1 32 ? 3.892 2.859 8.361 1.00 0.00 96 GLU A N 9
ATOM 8181 C CA . GLU A 1 32 ? 5.259 2.474 8.612 1.00 0.00 96 GLU A CA 9
ATOM 8182 C C . GLU A 1 32 ? 5.837 1.810 7.378 1.00 0.00 96 GLU A C 9
ATOM 8183 O O . GLU A 1 32 ? 5.099 1.252 6.578 1.00 0.00 96 GLU A O 9
ATOM 8195 N N . ILE A 1 33 ? 7.135 1.901 7.218 1.00 0.00 97 ILE A N 9
ATOM 8196 C CA . ILE A 1 33 ? 7.829 1.345 6.071 1.00 0.00 97 ILE A CA 9
ATOM 8197 C C . ILE A 1 33 ? 8.902 0.353 6.529 1.00 0.00 97 ILE A C 9
ATOM 8198 O O . ILE A 1 33 ? 9.589 0.582 7.522 1.00 0.00 97 ILE A O 9
ATOM 8214 N N . ASP A 1 34 ? 9.002 -0.735 5.821 1.00 0.00 98 ASP A N 9
ATOM 8215 C CA . ASP A 1 34 ? 10.009 -1.754 6.029 1.00 0.00 98 ASP A CA 9
ATOM 8216 C C . ASP A 1 34 ? 10.796 -1.870 4.742 1.00 0.00 98 ASP A C 9
ATOM 8217 O O . ASP A 1 34 ? 10.361 -2.532 3.790 1.00 0.00 98 ASP A O 9
ATOM 8226 N N . GLU A 1 35 ? 11.902 -1.172 4.681 1.00 0.00 99 GLU A N 9
ATOM 8227 C CA . GLU A 1 35 ? 12.732 -1.116 3.485 1.00 0.00 99 GLU A CA 9
ATOM 8228 C C . GLU A 1 35 ? 13.357 -2.466 3.136 1.00 0.00 99 GLU A C 9
ATOM 8229 O O . GLU A 1 35 ? 13.638 -2.735 1.970 1.00 0.00 99 GLU A O 9
ATOM 8241 N N . GLU A 1 36 ? 13.539 -3.322 4.133 1.00 0.00 100 GLU A N 9
ATOM 8242 C CA . GLU A 1 36 ? 14.207 -4.607 3.932 1.00 0.00 100 GLU A CA 9
ATOM 8243 C C . GLU A 1 36 ? 13.360 -5.485 2.999 1.00 0.00 100 GLU A C 9
ATOM 8244 O O . GLU A 1 36 ? 13.861 -6.053 2.020 1.00 0.00 100 GLU A O 9
ATOM 8256 N N . ASN A 1 37 ? 12.070 -5.511 3.248 1.00 0.00 101 ASN A N 9
ATOM 8257 C CA . ASN A 1 37 ? 11.162 -6.314 2.438 1.00 0.00 101 ASN A CA 9
ATOM 8258 C C . ASN A 1 37 ? 10.539 -5.477 1.378 1.00 0.00 101 ASN A C 9
ATOM 8259 O O . ASN A 1 37 ? 9.871 -5.993 0.477 1.00 0.00 101 ASN A O 9
ATOM 8270 N N . GLY A 1 38 ? 10.760 -4.184 1.476 1.00 0.00 102 GLY A N 9
ATOM 8271 C CA . GLY A 1 38 ? 10.165 -3.256 0.562 1.00 0.00 102 GLY A CA 9
ATOM 8272 C C . GLY A 1 38 ? 8.681 -3.174 0.796 1.00 0.00 102 GLY A C 9
ATOM 8273 O O . GLY A 1 38 ? 7.912 -2.935 -0.118 1.00 0.00 102 GLY A O 9
ATOM 8277 N N . THR A 1 39 ? 8.271 -3.389 2.023 1.00 0.00 103 THR A N 9
ATOM 8278 C CA . THR A 1 39 ? 6.873 -3.383 2.339 1.00 0.00 103 THR A CA 9
ATOM 8279 C C . THR A 1 39 ? 6.523 -2.236 3.245 1.00 0.00 103 THR A C 9
ATOM 8280 O O . THR A 1 39 ? 7.375 -1.714 3.942 1.00 0.00 103 THR A O 9
ATOM 8291 N N . ALA A 1 40 ? 5.299 -1.836 3.218 1.00 0.00 104 ALA A N 9
ATOM 8292 C CA . ALA A 1 40 ? 4.831 -0.777 4.045 1.00 0.00 104 ALA A CA 9
ATOM 8293 C C . ALA A 1 40 ? 3.536 -1.176 4.688 1.00 0.00 104 ALA A C 9
ATOM 8294 O O . ALA A 1 40 ? 2.740 -1.922 4.105 1.00 0.00 104 ALA A O 9
ATOM 8301 N N . ALA A 1 41 ? 3.349 -0.730 5.884 1.00 0.00 105 ALA A N 9
ATOM 8302 C CA . ALA A 1 41 ? 2.132 -0.950 6.589 1.00 0.00 105 ALA A CA 9
ATOM 8303 C C . ALA A 1 41 ? 1.230 0.209 6.286 1.00 0.00 105 ALA A C 9
ATOM 8304 O O . ALA A 1 41 ? 1.595 1.370 6.521 1.00 0.00 105 ALA A O 9
ATOM 8311 N N . ILE A 1 42 ? 0.094 -0.076 5.748 1.00 0.00 106 ILE A N 9
ATOM 8312 C CA . ILE A 1 42 ? -0.795 0.948 5.286 1.00 0.00 106 ILE A CA 9
ATOM 8313 C C . ILE A 1 42 ? -2.161 0.798 5.911 1.00 0.00 106 ILE A C 9
ATOM 8314 O O . ILE A 1 42 ? -2.559 -0.298 6.277 1.00 0.00 106 ILE A O 9
ATOM 8330 N N . THR A 1 43 ? -2.846 1.889 6.058 1.00 0.00 107 THR A N 9
ATOM 8331 C CA . THR A 1 43 ? -4.182 1.896 6.571 1.00 0.00 107 THR A CA 9
ATOM 8332 C C . THR A 1 43 ? -5.143 2.457 5.522 1.00 0.00 107 THR A C 9
ATOM 8333 O O . THR A 1 43 ? -4.925 3.539 4.983 1.00 0.00 107 THR A O 9
ATOM 8344 N N . PHE A 1 44 ? -6.175 1.699 5.231 1.00 0.00 108 PHE A N 9
ATOM 8345 C CA . PHE A 1 44 ? -7.162 2.052 4.240 1.00 0.00 108 PHE A CA 9
ATOM 8346 C C . PHE A 1 44 ? -8.043 3.184 4.693 1.00 0.00 108 PHE A C 9
ATOM 8347 O O . PHE A 1 44 ? -8.750 3.072 5.707 1.00 0.00 108 PHE A O 9
ATOM 8364 N N . ALA A 1 45 ? -8.029 4.244 3.919 1.00 0.00 109 ALA A N 9
ATOM 8365 C CA . ALA A 1 45 ? -8.752 5.448 4.230 1.00 0.00 109 ALA A CA 9
ATOM 8366 C C . ALA A 1 45 ? -10.240 5.232 4.067 1.00 0.00 109 ALA A C 9
ATOM 8367 O O . ALA A 1 45 ? -10.703 4.743 3.032 1.00 0.00 109 ALA A O 9
ATOM 8374 N N . GLY A 1 46 ? -10.974 5.529 5.104 1.00 0.00 110 GLY A N 9
ATOM 8375 C CA . GLY A 1 46 ? -12.402 5.398 5.065 1.00 0.00 110 GLY A CA 9
ATOM 8376 C C . GLY A 1 46 ? -12.868 4.134 5.732 1.00 0.00 110 GLY A C 9
ATOM 8377 O O . GLY A 1 46 ? -13.814 4.144 6.512 1.00 0.00 110 GLY A O 9
ATOM 8381 N N . TYR A 1 47 ? -12.204 3.048 5.434 1.00 0.00 111 TYR A N 9
ATOM 8382 C CA . TYR A 1 47 ? -12.570 1.762 5.964 1.00 0.00 111 TYR A CA 9
ATOM 8383 C C . TYR A 1 47 ? -11.888 1.508 7.309 1.00 0.00 111 TYR A C 9
ATOM 8384 O O . TYR A 1 47 ? -12.506 1.015 8.242 1.00 0.00 111 TYR A O 9
ATOM 8402 N N . GLY A 1 48 ? -10.606 1.815 7.391 1.00 0.00 112 GLY A N 9
ATOM 8403 C CA . GLY A 1 48 ? -9.902 1.670 8.649 1.00 0.00 112 GLY A CA 9
ATOM 8404 C C . GLY A 1 48 ? -9.133 0.360 8.816 1.00 0.00 112 GLY A C 9
ATOM 8405 O O . GLY A 1 48 ? -8.757 0.004 9.940 1.00 0.00 112 GLY A O 9
ATOM 8409 N N . ASN A 1 49 ? -8.875 -0.366 7.735 1.00 0.00 113 ASN A N 9
ATOM 8410 C CA . ASN A 1 49 ? -8.079 -1.602 7.871 1.00 0.00 113 ASN A CA 9
ATOM 8411 C C . ASN A 1 49 ? -6.650 -1.298 7.630 1.00 0.00 113 ASN A C 9
ATOM 8412 O O . ASN A 1 49 ? -6.329 -0.256 7.082 1.00 0.00 113 ASN A O 9
ATOM 8423 N N . ALA A 1 50 ? -5.803 -2.206 7.978 1.00 0.00 114 ALA A N 9
ATOM 8424 C CA . ALA A 1 50 ? -4.398 -2.029 7.811 1.00 0.00 114 ALA A CA 9
ATOM 8425 C C . ALA A 1 50 ? -3.784 -3.316 7.348 1.00 0.00 114 ALA A C 9
ATOM 8426 O O . ALA A 1 50 ? -4.147 -4.386 7.841 1.00 0.00 114 ALA A O 9
ATOM 8433 N N . GLU A 1 51 ? -2.900 -3.224 6.394 1.00 0.00 115 GLU A N 9
ATOM 8434 C CA . GLU A 1 51 ? -2.217 -4.376 5.900 1.00 0.00 115 GLU A CA 9
ATOM 8435 C C . GLU A 1 51 ? -0.796 -4.012 5.552 1.00 0.00 115 GLU A C 9
ATOM 8436 O O . GLU A 1 51 ? -0.471 -2.826 5.388 1.00 0.00 115 GLU A O 9
ATOM 8448 N N . VAL A 1 52 ? 0.050 -5.003 5.479 1.00 0.00 116 VAL A N 9
ATOM 8449 C CA . VAL A 1 52 ? 1.421 -4.804 5.101 1.00 0.00 116 VAL A CA 9
ATOM 8450 C C . VAL A 1 52 ? 1.553 -5.194 3.639 1.00 0.00 116 VAL A C 9
ATOM 8451 O O . VAL A 1 52 ? 1.440 -6.372 3.284 1.00 0.00 116 VAL A O 9
ATOM 8464 N N . THR A 1 53 ? 1.769 -4.226 2.812 1.00 0.00 117 THR A N 9
ATOM 8465 C CA . THR A 1 53 ? 1.798 -4.441 1.389 1.00 0.00 117 THR A CA 9
ATOM 8466 C C . THR A 1 53 ? 3.089 -3.843 0.795 1.00 0.00 117 THR A C 9
ATOM 8467 O O . THR A 1 53 ? 3.593 -2.829 1.297 1.00 0.00 117 THR A O 9
ATOM 8478 N N . PRO A 1 54 ? 3.704 -4.519 -0.193 1.00 0.00 118 PRO A N 9
ATOM 8479 C CA . PRO A 1 54 ? 4.933 -4.052 -0.822 1.00 0.00 118 PRO A CA 9
ATOM 8480 C C . PRO A 1 54 ? 4.758 -2.707 -1.515 1.00 0.00 118 PRO A C 9
ATOM 8481 O O . PRO A 1 54 ? 3.687 -2.398 -2.045 1.00 0.00 118 PRO A O 9
ATOM 8492 N N . LEU A 1 55 ? 5.812 -1.931 -1.513 1.00 0.00 119 LEU A N 9
ATOM 8493 C CA . LEU A 1 55 ? 5.867 -0.607 -2.139 1.00 0.00 119 LEU A CA 9
ATOM 8494 C C . LEU A 1 55 ? 5.568 -0.690 -3.634 1.00 0.00 119 LEU A C 9
ATOM 8495 O O . LEU A 1 55 ? 5.168 0.296 -4.253 1.00 0.00 119 LEU A O 9
ATOM 8511 N N . LEU A 1 56 ? 5.829 -1.852 -4.213 1.00 0.00 120 LEU A N 9
ATOM 8512 C CA . LEU A 1 56 ? 5.526 -2.128 -5.617 1.00 0.00 120 LEU A CA 9
ATOM 8513 C C . LEU A 1 56 ? 4.019 -2.065 -5.858 1.00 0.00 120 LEU A C 9
ATOM 8514 O O . LEU A 1 56 ? 3.562 -1.689 -6.934 1.00 0.00 120 LEU A O 9
ATOM 8530 N N . ASN A 1 57 ? 3.264 -2.430 -4.835 1.00 0.00 121 ASN A N 9
ATOM 8531 C CA . ASN A 1 57 ? 1.814 -2.470 -4.905 1.00 0.00 121 ASN A CA 9
ATOM 8532 C C . ASN A 1 57 ? 1.228 -1.109 -4.709 1.00 0.00 121 ASN A C 9
ATOM 8533 O O . ASN A 1 57 ? 0.108 -0.840 -5.154 1.00 0.00 121 ASN A O 9
ATOM 8544 N N . LEU A 1 58 ? 1.981 -0.248 -4.073 1.00 0.00 122 LEU A N 9
ATOM 8545 C CA . LEU A 1 58 ? 1.513 1.070 -3.762 1.00 0.00 122 LEU A CA 9
ATOM 8546 C C . LEU A 1 58 ? 1.546 1.952 -4.979 1.00 0.00 122 LEU A C 9
ATOM 8547 O O . LEU A 1 58 ? 2.536 2.000 -5.712 1.00 0.00 122 LEU A O 9
ATOM 8563 N N . LYS A 1 59 ? 0.460 2.616 -5.201 1.00 0.00 123 LYS A N 9
ATOM 8564 C CA . LYS A 1 59 ? 0.315 3.524 -6.310 1.00 0.00 123 LYS A CA 9
ATOM 8565 C C . LYS A 1 59 ? 0.159 4.917 -5.768 1.00 0.00 123 LYS A C 9
ATOM 8566 O O . LYS A 1 59 ? -0.194 5.080 -4.597 1.00 0.00 123 LYS A O 9
ATOM 8585 N N . PRO A 1 60 ? 0.405 5.941 -6.582 1.00 0.00 124 PRO A N 9
ATOM 8586 C CA . PRO A 1 60 ? 0.152 7.310 -6.184 1.00 0.00 124 PRO A CA 9
ATOM 8587 C C . PRO A 1 60 ? -1.353 7.577 -6.179 1.00 0.00 124 PRO A C 9
ATOM 8588 O O . PRO A 1 60 ? -2.118 6.906 -6.889 1.00 0.00 124 PRO A O 9
ATOM 8599 N N . VAL A 1 61 ? -1.783 8.501 -5.371 1.00 0.00 125 VAL A N 9
ATOM 8600 C CA . VAL A 1 61 ? -3.187 8.840 -5.298 1.00 0.00 125 VAL A CA 9
ATOM 8601 C C . VAL A 1 61 ? -3.534 9.893 -6.326 1.00 0.00 125 VAL A C 9
ATOM 8602 O O . VAL A 1 61 ? -2.669 10.322 -7.112 1.00 0.00 125 VAL A O 9
ATOM 8615 N N . GLU A 1 62 ? -4.781 10.314 -6.335 1.00 0.00 126 GLU A N 9
ATOM 8616 C CA . GLU A 1 62 ? -5.216 11.359 -7.221 1.00 0.00 126 GLU A CA 9
ATOM 8617 C C . GLU A 1 62 ? -4.757 12.684 -6.695 1.00 0.00 126 GLU A C 9
ATOM 8618 O O . GLU A 1 62 ? -5.474 13.387 -5.978 1.00 0.00 126 GLU A O 9
ATOM 8630 N N . GLU A 1 63 ? -3.539 12.958 -7.011 1.00 0.00 127 GLU A N 9
ATOM 8631 C CA . GLU A 1 63 ? -2.787 14.114 -6.545 1.00 0.00 127 GLU A CA 9
ATOM 8632 C C . GLU A 1 63 ? -1.441 14.036 -7.183 1.00 0.00 127 GLU A C 9
ATOM 8633 O O . GLU A 1 63 ? -0.845 15.034 -7.583 1.00 0.00 127 GLU A O 9
ATOM 8645 N N . GLY A 1 64 ? -0.987 12.838 -7.282 1.00 0.00 128 GLY A N 9
ATOM 8646 C CA . GLY A 1 64 ? 0.265 12.575 -7.877 1.00 0.00 128 GLY A CA 9
ATOM 8647 C C . GLY A 1 64 ? 1.378 12.823 -6.907 1.00 0.00 128 GLY A C 9
ATOM 8648 O O . GLY A 1 64 ? 2.497 13.132 -7.329 1.00 0.00 128 GLY A O 9
ATOM 8686 N N . ALA A 1 1 ? 16.424 -6.680 1.779 1.00 0.00 65 ALA A N 10
ATOM 8687 C CA . ALA A 1 1 ? 16.511 -8.079 1.414 1.00 0.00 65 ALA A CA 10
ATOM 8688 C C . ALA A 1 1 ? 15.777 -8.288 0.114 1.00 0.00 65 ALA A C 10
ATOM 8689 O O . ALA A 1 1 ? 14.779 -7.597 -0.149 1.00 0.00 65 ALA A O 10
ATOM 8698 N N . SER A 1 2 ? 16.266 -9.224 -0.699 1.00 0.00 66 SER A N 10
ATOM 8699 C CA . SER A 1 2 ? 15.690 -9.570 -1.996 1.00 0.00 66 SER A CA 10
ATOM 8700 C C . SER A 1 2 ? 15.878 -8.436 -3.025 1.00 0.00 66 SER A C 10
ATOM 8701 O O . SER A 1 2 ? 16.772 -8.502 -3.871 1.00 0.00 66 SER A O 10
ATOM 8709 N N . THR A 1 3 ? 15.074 -7.400 -2.916 1.00 0.00 67 THR A N 10
ATOM 8710 C CA . THR A 1 3 ? 15.114 -6.266 -3.794 1.00 0.00 67 THR A CA 10
ATOM 8711 C C . THR A 1 3 ? 14.101 -5.239 -3.287 1.00 0.00 67 THR A C 10
ATOM 8712 O O . THR A 1 3 ? 12.989 -5.604 -2.846 1.00 0.00 67 THR A O 10
ATOM 8723 N N . GLN A 1 4 ? 14.490 -3.991 -3.280 1.00 0.00 68 GLN A N 10
ATOM 8724 C CA . GLN A 1 4 ? 13.618 -2.942 -2.834 1.00 0.00 68 GLN A CA 10
ATOM 8725 C C . GLN A 1 4 ? 12.998 -2.271 -4.039 1.00 0.00 68 GLN A C 10
ATOM 8726 O O . GLN A 1 4 ? 13.710 -1.966 -5.009 1.00 0.00 68 GLN A O 10
ATOM 8740 N N . PRO A 1 5 ? 11.676 -2.052 -4.026 1.00 0.00 69 PRO A N 10
ATOM 8741 C CA . PRO A 1 5 ? 10.984 -1.352 -5.110 1.00 0.00 69 PRO A CA 10
ATOM 8742 C C . PRO A 1 5 ? 11.553 0.059 -5.295 1.00 0.00 69 PRO A C 10
ATOM 8743 O O . PRO A 1 5 ? 12.053 0.668 -4.337 1.00 0.00 69 PRO A O 10
ATOM 8754 N N . THR A 1 6 ? 11.464 0.585 -6.494 1.00 0.00 70 THR A N 10
ATOM 8755 C CA . THR A 1 6 ? 12.027 1.886 -6.778 1.00 0.00 70 THR A CA 10
ATOM 8756 C C . THR A 1 6 ? 11.031 2.999 -6.406 1.00 0.00 70 THR A C 10
ATOM 8757 O O . THR A 1 6 ? 11.283 4.190 -6.648 1.00 0.00 70 THR A O 10
ATOM 8768 N N . HIS A 1 7 ? 9.906 2.602 -5.842 1.00 0.00 71 HIS A N 10
ATOM 8769 C CA . HIS A 1 7 ? 8.942 3.542 -5.329 1.00 0.00 71 HIS A CA 10
ATOM 8770 C C . HIS A 1 7 ? 9.411 4.050 -3.990 1.00 0.00 71 HIS A C 10
ATOM 8771 O O . HIS A 1 7 ? 9.655 3.254 -3.075 1.00 0.00 71 HIS A O 10
ATOM 8785 N N . SER A 1 8 ? 9.554 5.328 -3.883 1.00 0.00 72 SER A N 10
ATOM 8786 C CA . SER A 1 8 ? 9.976 5.946 -2.669 1.00 0.00 72 SER A CA 10
ATOM 8787 C C . SER A 1 8 ? 8.756 6.493 -1.942 1.00 0.00 72 SER A C 10
ATOM 8788 O O . SER A 1 8 ? 8.024 7.352 -2.473 1.00 0.00 72 SER A O 10
ATOM 8796 N N . TRP A 1 9 ? 8.505 5.955 -0.779 1.00 0.00 73 TRP A N 10
ATOM 8797 C CA . TRP A 1 9 ? 7.375 6.329 0.023 1.00 0.00 73 TRP A CA 10
ATOM 8798 C C . TRP A 1 9 ? 7.834 6.773 1.400 1.00 0.00 73 TRP A C 10
ATOM 8799 O O . TRP A 1 9 ? 8.915 6.360 1.861 1.00 0.00 73 TRP A O 10
ATOM 8820 N N . LYS A 1 10 ? 7.082 7.657 2.023 1.00 0.00 74 LYS A N 10
ATOM 8821 C CA . LYS A 1 10 ? 7.360 8.070 3.383 1.00 0.00 74 LYS A CA 10
ATOM 8822 C C . LYS A 1 10 ? 6.129 7.857 4.243 1.00 0.00 74 LYS A C 10
ATOM 8823 O O . LYS A 1 10 ? 5.004 7.747 3.730 1.00 0.00 74 LYS A O 10
ATOM 8842 N N . VAL A 1 11 ? 6.334 7.753 5.531 1.00 0.00 75 VAL A N 10
ATOM 8843 C CA . VAL A 1 11 ? 5.244 7.612 6.462 1.00 0.00 75 VAL A CA 10
ATOM 8844 C C . VAL A 1 11 ? 4.389 8.872 6.420 1.00 0.00 75 VAL A C 10
ATOM 8845 O O . VAL A 1 11 ? 4.907 9.989 6.549 1.00 0.00 75 VAL A O 10
ATOM 8858 N N . GLY A 1 12 ? 3.114 8.694 6.235 1.00 0.00 76 GLY A N 10
ATOM 8859 C CA . GLY A 1 12 ? 2.236 9.816 6.124 1.00 0.00 76 GLY A CA 10
ATOM 8860 C C . GLY A 1 12 ? 1.780 10.019 4.703 1.00 0.00 76 GLY A C 10
ATOM 8861 O O . GLY A 1 12 ? 0.923 10.850 4.438 1.00 0.00 76 GLY A O 10
ATOM 8865 N N . ASP A 1 13 ? 2.359 9.270 3.779 1.00 0.00 77 ASP A N 10
ATOM 8866 C CA . ASP A 1 13 ? 1.949 9.355 2.380 1.00 0.00 77 ASP A CA 10
ATOM 8867 C C . ASP A 1 13 ? 0.635 8.712 2.150 1.00 0.00 77 ASP A C 10
ATOM 8868 O O . ASP A 1 13 ? 0.288 7.704 2.791 1.00 0.00 77 ASP A O 10
ATOM 8877 N N . LYS A 1 14 ? -0.088 9.275 1.241 1.00 0.00 78 LYS A N 10
ATOM 8878 C CA . LYS A 1 14 ? -1.294 8.694 0.789 1.00 0.00 78 LYS A CA 10
ATOM 8879 C C . LYS A 1 14 ? -0.943 7.906 -0.430 1.00 0.00 78 LYS A C 10
ATOM 8880 O O . LYS A 1 14 ? -0.280 8.407 -1.344 1.00 0.00 78 LYS A O 10
ATOM 8899 N N . CYS A 1 15 ? -1.367 6.725 -0.457 1.00 0.00 79 CYS A N 10
ATOM 8900 C CA . CYS A 1 15 ? -1.071 5.847 -1.532 1.00 0.00 79 CYS A CA 10
ATOM 8901 C C . CYS A 1 15 ? -2.290 5.046 -1.840 1.00 0.00 79 CYS A C 10
ATOM 8902 O O . CYS A 1 15 ? -3.324 5.202 -1.192 1.00 0.00 79 CYS A O 10
ATOM 8910 N N . MET A 1 16 ? -2.211 4.245 -2.829 1.00 0.00 80 MET A N 10
ATOM 8911 C CA . MET A 1 16 ? -3.265 3.346 -3.116 1.00 0.00 80 MET A CA 10
ATOM 8912 C C . MET A 1 16 ? -2.691 1.978 -3.037 1.00 0.00 80 MET A C 10
ATOM 8913 O O . MET A 1 16 ? -1.645 1.709 -3.627 1.00 0.00 80 MET A O 10
ATOM 8927 N N . ALA A 1 17 ? -3.332 1.142 -2.308 1.00 0.00 81 ALA A N 10
ATOM 8928 C CA . ALA A 1 17 ? -2.858 -0.181 -2.073 1.00 0.00 81 ALA A CA 10
ATOM 8929 C C . ALA A 1 17 ? -3.848 -1.160 -2.605 1.00 0.00 81 ALA A C 10
ATOM 8930 O O . ALA A 1 17 ? -5.038 -0.852 -2.704 1.00 0.00 81 ALA A O 10
ATOM 8937 N N . VAL A 1 18 ? -3.378 -2.305 -2.969 1.00 0.00 82 VAL A N 10
ATOM 8938 C CA . VAL A 1 18 ? -4.235 -3.342 -3.450 1.00 0.00 82 VAL A CA 10
ATOM 8939 C C . VAL A 1 18 ? -4.713 -4.141 -2.261 1.00 0.00 82 VAL A C 10
ATOM 8940 O O . VAL A 1 18 ? -3.915 -4.780 -1.585 1.00 0.00 82 VAL A O 10
ATOM 8953 N N . TRP A 1 19 ? -5.998 -4.068 -2.001 1.00 0.00 83 TRP A N 10
ATOM 8954 C CA . TRP A 1 19 ? -6.613 -4.753 -0.895 1.00 0.00 83 TRP A CA 10
ATOM 8955 C C . TRP A 1 19 ? -6.562 -6.180 -1.157 1.00 0.00 83 TRP A C 10
ATOM 8956 O O . TRP A 1 19 ? -7.198 -6.684 -2.085 1.00 0.00 83 TRP A O 10
ATOM 8977 N N . SER A 1 20 ? -5.844 -6.820 -0.320 1.00 0.00 84 SER A N 10
ATOM 8978 C CA . SER A 1 20 ? -5.580 -8.201 -0.392 1.00 0.00 84 SER A CA 10
ATOM 8979 C C . SER A 1 20 ? -6.834 -9.068 -0.320 1.00 0.00 84 SER A C 10
ATOM 8980 O O . SER A 1 20 ? -6.817 -10.241 -0.688 1.00 0.00 84 SER A O 10
ATOM 8988 N N . GLU A 1 21 ? -7.904 -8.499 0.136 1.00 0.00 85 GLU A N 10
ATOM 8989 C CA . GLU A 1 21 ? -9.119 -9.225 0.270 1.00 0.00 85 GLU A CA 10
ATOM 8990 C C . GLU A 1 21 ? -9.912 -9.255 -1.015 1.00 0.00 85 GLU A C 10
ATOM 8991 O O . GLU A 1 21 ? -10.459 -10.295 -1.391 1.00 0.00 85 GLU A O 10
ATOM 9003 N N . ASP A 1 22 ? -9.967 -8.129 -1.693 1.00 0.00 86 ASP A N 10
ATOM 9004 C CA . ASP A 1 22 ? -10.825 -8.027 -2.877 1.00 0.00 86 ASP A CA 10
ATOM 9005 C C . ASP A 1 22 ? -10.019 -7.998 -4.165 1.00 0.00 86 ASP A C 10
ATOM 9006 O O . ASP A 1 22 ? -10.535 -8.297 -5.229 1.00 0.00 86 ASP A O 10
ATOM 9015 N N . GLY A 1 23 ? -8.750 -7.676 -4.060 1.00 0.00 87 GLY A N 10
ATOM 9016 C CA . GLY A 1 23 ? -7.894 -7.632 -5.240 1.00 0.00 87 GLY A CA 10
ATOM 9017 C C . GLY A 1 23 ? -7.964 -6.310 -6.001 1.00 0.00 87 GLY A C 10
ATOM 9018 O O . GLY A 1 23 ? -7.468 -6.204 -7.130 1.00 0.00 87 GLY A O 10
ATOM 9022 N N . GLN A 1 24 ? -8.562 -5.306 -5.399 1.00 0.00 88 GLN A N 10
ATOM 9023 C CA . GLN A 1 24 ? -8.683 -3.996 -6.037 1.00 0.00 88 GLN A CA 10
ATOM 9024 C C . GLN A 1 24 ? -7.831 -2.984 -5.319 1.00 0.00 88 GLN A C 10
ATOM 9025 O O . GLN A 1 24 ? -7.361 -3.244 -4.216 1.00 0.00 88 GLN A O 10
ATOM 9039 N N . CYS A 1 25 ? -7.658 -1.832 -5.908 1.00 0.00 89 CYS A N 10
ATOM 9040 C CA . CYS A 1 25 ? -6.814 -0.814 -5.311 1.00 0.00 89 CYS A CA 10
ATOM 9041 C C . CYS A 1 25 ? -7.647 0.254 -4.629 1.00 0.00 89 CYS A C 10
ATOM 9042 O O . CYS A 1 25 ? -8.650 0.729 -5.185 1.00 0.00 89 CYS A O 10
ATOM 9050 N N . TYR A 1 26 ? -7.250 0.613 -3.429 1.00 0.00 90 TYR A N 10
ATOM 9051 C CA . TYR A 1 26 ? -7.968 1.563 -2.600 1.00 0.00 90 TYR A CA 10
ATOM 9052 C C . TYR A 1 26 ? -6.997 2.533 -1.963 1.00 0.00 90 TYR A C 10
ATOM 9053 O O . TYR A 1 26 ? -5.813 2.222 -1.827 1.00 0.00 90 TYR A O 10
ATOM 9071 N N . GLU A 1 27 ? -7.494 3.680 -1.580 1.00 0.00 91 GLU A N 10
ATOM 9072 C CA . GLU A 1 27 ? -6.695 4.725 -0.979 1.00 0.00 91 GLU A CA 10
ATOM 9073 C C . GLU A 1 27 ? -6.331 4.360 0.460 1.00 0.00 91 GLU A C 10
ATOM 9074 O O . GLU A 1 27 ? -7.198 4.044 1.288 1.00 0.00 91 GLU A O 10
ATOM 9086 N N . ALA A 1 28 ? -5.065 4.405 0.745 1.00 0.00 92 ALA A N 10
ATOM 9087 C CA . ALA A 1 28 ? -4.548 4.037 2.033 1.00 0.00 92 ALA A CA 10
ATOM 9088 C C . ALA A 1 28 ? -3.394 4.932 2.412 1.00 0.00 92 ALA A C 10
ATOM 9089 O O . ALA A 1 28 ? -2.672 5.421 1.549 1.00 0.00 92 ALA A O 10
ATOM 9096 N N . GLU A 1 29 ? -3.218 5.150 3.670 1.00 0.00 93 GLU A N 10
ATOM 9097 C CA . GLU A 1 29 ? -2.133 5.957 4.139 1.00 0.00 93 GLU A CA 10
ATOM 9098 C C . GLU A 1 29 ? -1.087 5.066 4.772 1.00 0.00 93 GLU A C 10
ATOM 9099 O O . GLU A 1 29 ? -1.417 4.083 5.443 1.00 0.00 93 GLU A O 10
ATOM 9111 N N . ILE A 1 30 ? 0.149 5.373 4.508 1.00 0.00 94 ILE A N 10
ATOM 9112 C CA . ILE A 1 30 ? 1.262 4.621 5.033 1.00 0.00 94 ILE A CA 10
ATOM 9113 C C . ILE A 1 30 ? 1.515 4.968 6.489 1.00 0.00 94 ILE A C 10
ATOM 9114 O O . ILE A 1 30 ? 1.775 6.134 6.837 1.00 0.00 94 ILE A O 10
ATOM 9130 N N . GLU A 1 31 ? 1.453 3.957 7.311 1.00 0.00 95 GLU A N 10
ATOM 9131 C CA . GLU A 1 31 ? 1.642 4.072 8.737 1.00 0.00 95 GLU A CA 10
ATOM 9132 C C . GLU A 1 31 ? 3.087 3.810 9.108 1.00 0.00 95 GLU A C 10
ATOM 9133 O O . GLU A 1 31 ? 3.627 4.428 10.024 1.00 0.00 95 GLU A O 10
ATOM 9145 N N . GLU A 1 32 ? 3.707 2.896 8.397 1.00 0.00 96 GLU A N 10
ATOM 9146 C CA . GLU A 1 32 ? 5.071 2.511 8.669 1.00 0.00 96 GLU A CA 10
ATOM 9147 C C . GLU A 1 32 ? 5.648 1.834 7.436 1.00 0.00 96 GLU A C 10
ATOM 9148 O O . GLU A 1 32 ? 4.908 1.262 6.643 1.00 0.00 96 GLU A O 10
ATOM 9160 N N . ILE A 1 33 ? 6.940 1.931 7.260 1.00 0.00 97 ILE A N 10
ATOM 9161 C CA . ILE A 1 33 ? 7.619 1.363 6.105 1.00 0.00 97 ILE A CA 10
ATOM 9162 C C . ILE A 1 33 ? 8.690 0.379 6.550 1.00 0.00 97 ILE A C 10
ATOM 9163 O O . ILE A 1 33 ? 9.382 0.607 7.550 1.00 0.00 97 ILE A O 10
ATOM 9179 N N . ASP A 1 34 ? 8.792 -0.708 5.842 1.00 0.00 98 ASP A N 10
ATOM 9180 C CA . ASP A 1 34 ? 9.817 -1.699 6.046 1.00 0.00 98 ASP A CA 10
ATOM 9181 C C . ASP A 1 34 ? 10.649 -1.774 4.789 1.00 0.00 98 ASP A C 10
ATOM 9182 O O . ASP A 1 34 ? 10.293 -2.447 3.829 1.00 0.00 98 ASP A O 10
ATOM 9191 N N . GLU A 1 35 ? 11.709 -1.028 4.771 1.00 0.00 99 GLU A N 10
ATOM 9192 C CA . GLU A 1 35 ? 12.619 -0.964 3.630 1.00 0.00 99 GLU A CA 10
ATOM 9193 C C . GLU A 1 35 ? 13.334 -2.292 3.396 1.00 0.00 99 GLU A C 10
ATOM 9194 O O . GLU A 1 35 ? 13.885 -2.527 2.331 1.00 0.00 99 GLU A O 10
ATOM 9206 N N . GLU A 1 36 ? 13.334 -3.145 4.396 1.00 0.00 100 GLU A N 10
ATOM 9207 C CA . GLU A 1 36 ? 14.039 -4.398 4.326 1.00 0.00 100 GLU A CA 10
ATOM 9208 C C . GLU A 1 36 ? 13.340 -5.352 3.355 1.00 0.00 100 GLU A C 10
ATOM 9209 O O . GLU A 1 36 ? 13.979 -5.999 2.537 1.00 0.00 100 GLU A O 10
ATOM 9221 N N . ASN A 1 37 ? 12.043 -5.402 3.424 1.00 0.00 101 ASN A N 10
ATOM 9222 C CA . ASN A 1 37 ? 11.261 -6.234 2.516 1.00 0.00 101 ASN A CA 10
ATOM 9223 C C . ASN A 1 37 ? 10.697 -5.401 1.413 1.00 0.00 101 ASN A C 10
ATOM 9224 O O . ASN A 1 37 ? 10.123 -5.926 0.436 1.00 0.00 101 ASN A O 10
ATOM 9235 N N . GLY A 1 38 ? 10.845 -4.107 1.559 1.00 0.00 102 GLY A N 10
ATOM 9236 C CA . GLY A 1 38 ? 10.285 -3.188 0.625 1.00 0.00 102 GLY A CA 10
ATOM 9237 C C . GLY A 1 38 ? 8.789 -3.127 0.785 1.00 0.00 102 GLY A C 10
ATOM 9238 O O . GLY A 1 38 ? 8.055 -2.943 -0.186 1.00 0.00 102 GLY A O 10
ATOM 9242 N N . THR A 1 39 ? 8.331 -3.300 2.001 1.00 0.00 103 THR A N 10
ATOM 9243 C CA . THR A 1 39 ? 6.930 -3.285 2.285 1.00 0.00 103 THR A CA 10
ATOM 9244 C C . THR A 1 39 ? 6.551 -2.104 3.141 1.00 0.00 103 THR A C 10
ATOM 9245 O O . THR A 1 39 ? 7.407 -1.432 3.696 1.00 0.00 103 THR A O 10
ATOM 9256 N N . ALA A 1 40 ? 5.295 -1.815 3.190 1.00 0.00 104 ALA A N 10
ATOM 9257 C CA . ALA A 1 40 ? 4.791 -0.767 4.002 1.00 0.00 104 ALA A CA 10
ATOM 9258 C C . ALA A 1 40 ? 3.504 -1.204 4.631 1.00 0.00 104 ALA A C 10
ATOM 9259 O O . ALA A 1 40 ? 2.728 -1.966 4.037 1.00 0.00 104 ALA A O 10
ATOM 9266 N N . ALA A 1 41 ? 3.297 -0.770 5.824 1.00 0.00 105 ALA A N 10
ATOM 9267 C CA . ALA A 1 41 ? 2.092 -1.021 6.524 1.00 0.00 105 ALA A CA 10
ATOM 9268 C C . ALA A 1 41 ? 1.191 0.146 6.264 1.00 0.00 105 ALA A C 10
ATOM 9269 O O . ALA A 1 41 ? 1.552 1.302 6.540 1.00 0.00 105 ALA A O 10
ATOM 9276 N N . ILE A 1 42 ? 0.060 -0.124 5.718 1.00 0.00 106 ILE A N 10
ATOM 9277 C CA . ILE A 1 42 ? -0.824 0.912 5.279 1.00 0.00 106 ILE A CA 10
ATOM 9278 C C . ILE A 1 42 ? -2.181 0.741 5.905 1.00 0.00 106 ILE A C 10
ATOM 9279 O O . ILE A 1 42 ? -2.570 -0.370 6.242 1.00 0.00 106 ILE A O 10
ATOM 9295 N N . THR A 1 43 ? -2.869 1.824 6.087 1.00 0.00 107 THR A N 10
ATOM 9296 C CA . THR A 1 43 ? -4.199 1.802 6.594 1.00 0.00 107 THR A CA 10
ATOM 9297 C C . THR A 1 43 ? -5.133 2.404 5.570 1.00 0.00 107 THR A C 10
ATOM 9298 O O . THR A 1 43 ? -4.931 3.533 5.124 1.00 0.00 107 THR A O 10
ATOM 9309 N N . PHE A 1 44 ? -6.115 1.632 5.182 1.00 0.00 108 PHE A N 10
ATOM 9310 C CA . PHE A 1 44 ? -7.092 2.037 4.213 1.00 0.00 108 PHE A CA 10
ATOM 9311 C C . PHE A 1 44 ? -7.937 3.140 4.763 1.00 0.00 108 PHE A C 10
ATOM 9312 O O . PHE A 1 44 ? -8.634 2.960 5.774 1.00 0.00 108 PHE A O 10
ATOM 9329 N N . ALA A 1 45 ? -7.881 4.264 4.103 1.00 0.00 109 ALA A N 10
ATOM 9330 C CA . ALA A 1 45 ? -8.553 5.445 4.544 1.00 0.00 109 ALA A CA 10
ATOM 9331 C C . ALA A 1 45 ? -10.048 5.283 4.377 1.00 0.00 109 ALA A C 10
ATOM 9332 O O . ALA A 1 45 ? -10.516 4.767 3.354 1.00 0.00 109 ALA A O 10
ATOM 9339 N N . GLY A 1 46 ? -10.781 5.631 5.397 1.00 0.00 110 GLY A N 10
ATOM 9340 C CA . GLY A 1 46 ? -12.215 5.539 5.341 1.00 0.00 110 GLY A CA 10
ATOM 9341 C C . GLY A 1 46 ? -12.720 4.254 5.951 1.00 0.00 110 GLY A C 10
ATOM 9342 O O . GLY A 1 46 ? -13.625 4.268 6.796 1.00 0.00 110 GLY A O 10
ATOM 9346 N N . TYR A 1 47 ? -12.149 3.146 5.524 1.00 0.00 111 TYR A N 10
ATOM 9347 C CA . TYR A 1 47 ? -12.535 1.849 6.016 1.00 0.00 111 TYR A CA 10
ATOM 9348 C C . TYR A 1 47 ? -11.865 1.569 7.361 1.00 0.00 111 TYR A C 10
ATOM 9349 O O . TYR A 1 47 ? -12.516 1.168 8.320 1.00 0.00 111 TYR A O 10
ATOM 9367 N N . GLY A 1 48 ? -10.558 1.778 7.421 1.00 0.00 112 GLY A N 10
ATOM 9368 C CA . GLY A 1 48 ? -9.846 1.604 8.666 1.00 0.00 112 GLY A CA 10
ATOM 9369 C C . GLY A 1 48 ? -9.129 0.265 8.831 1.00 0.00 112 GLY A C 10
ATOM 9370 O O . GLY A 1 48 ? -8.915 -0.178 9.956 1.00 0.00 112 GLY A O 10
ATOM 9374 N N . ASN A 1 49 ? -8.752 -0.397 7.750 1.00 0.00 113 ASN A N 10
ATOM 9375 C CA . ASN A 1 49 ? -7.979 -1.643 7.908 1.00 0.00 113 ASN A CA 10
ATOM 9376 C C . ASN A 1 49 ? -6.555 -1.392 7.591 1.00 0.00 113 ASN A C 10
ATOM 9377 O O . ASN A 1 49 ? -6.231 -0.400 6.955 1.00 0.00 113 ASN A O 10
ATOM 9388 N N . ALA A 1 50 ? -5.718 -2.294 7.970 1.00 0.00 114 ALA A N 10
ATOM 9389 C CA . ALA A 1 50 ? -4.314 -2.150 7.786 1.00 0.00 114 ALA A CA 10
ATOM 9390 C C . ALA A 1 50 ? -3.751 -3.426 7.245 1.00 0.00 114 ALA A C 10
ATOM 9391 O O . ALA A 1 50 ? -4.192 -4.517 7.630 1.00 0.00 114 ALA A O 10
ATOM 9398 N N . GLU A 1 51 ? -2.830 -3.309 6.335 1.00 0.00 115 GLU A N 10
ATOM 9399 C CA . GLU A 1 51 ? -2.168 -4.454 5.801 1.00 0.00 115 GLU A CA 10
ATOM 9400 C C . GLU A 1 51 ? -0.758 -4.080 5.414 1.00 0.00 115 GLU A C 10
ATOM 9401 O O . GLU A 1 51 ? -0.448 -2.890 5.245 1.00 0.00 115 GLU A O 10
ATOM 9413 N N . VAL A 1 52 ? 0.094 -5.060 5.319 1.00 0.00 116 VAL A N 10
ATOM 9414 C CA . VAL A 1 52 ? 1.453 -4.850 4.917 1.00 0.00 116 VAL A CA 10
ATOM 9415 C C . VAL A 1 52 ? 1.566 -5.209 3.451 1.00 0.00 116 VAL A C 10
ATOM 9416 O O . VAL A 1 52 ? 1.400 -6.369 3.063 1.00 0.00 116 VAL A O 10
ATOM 9429 N N . THR A 1 53 ? 1.808 -4.233 2.655 1.00 0.00 117 THR A N 10
ATOM 9430 C CA . THR A 1 53 ? 1.858 -4.402 1.226 1.00 0.00 117 THR A CA 10
ATOM 9431 C C . THR A 1 53 ? 3.176 -3.826 0.683 1.00 0.00 117 THR A C 10
ATOM 9432 O O . THR A 1 53 ? 3.689 -2.842 1.226 1.00 0.00 117 THR A O 10
ATOM 9443 N N . PRO A 1 54 ? 3.805 -4.489 -0.308 1.00 0.00 118 PRO A N 10
ATOM 9444 C CA . PRO A 1 54 ? 5.044 -4.016 -0.894 1.00 0.00 118 PRO A CA 10
ATOM 9445 C C . PRO A 1 54 ? 4.875 -2.657 -1.552 1.00 0.00 118 PRO A C 10
ATOM 9446 O O . PRO A 1 54 ? 3.821 -2.355 -2.115 1.00 0.00 118 PRO A O 10
ATOM 9457 N N . LEU A 1 55 ? 5.921 -1.856 -1.496 1.00 0.00 119 LEU A N 10
ATOM 9458 C CA . LEU A 1 55 ? 5.954 -0.514 -2.096 1.00 0.00 119 LEU A CA 10
ATOM 9459 C C . LEU A 1 55 ? 5.650 -0.590 -3.587 1.00 0.00 119 LEU A C 10
ATOM 9460 O O . LEU A 1 55 ? 5.160 0.360 -4.182 1.00 0.00 119 LEU A O 10
ATOM 9476 N N . LEU A 1 56 ? 5.948 -1.743 -4.179 1.00 0.00 120 LEU A N 10
ATOM 9477 C CA . LEU A 1 56 ? 5.702 -1.995 -5.590 1.00 0.00 120 LEU A CA 10
ATOM 9478 C C . LEU A 1 56 ? 4.196 -1.976 -5.871 1.00 0.00 120 LEU A C 10
ATOM 9479 O O . LEU A 1 56 ? 3.755 -1.573 -6.936 1.00 0.00 120 LEU A O 10
ATOM 9495 N N . ASN A 1 57 ? 3.424 -2.362 -4.875 1.00 0.00 121 ASN A N 10
ATOM 9496 C CA . ASN A 1 57 ? 1.979 -2.431 -4.992 1.00 0.00 121 ASN A CA 10
ATOM 9497 C C . ASN A 1 57 ? 1.327 -1.129 -4.620 1.00 0.00 121 ASN A C 10
ATOM 9498 O O . ASN A 1 57 ? 0.118 -0.956 -4.807 1.00 0.00 121 ASN A O 10
ATOM 9509 N N . LEU A 1 58 ? 2.111 -0.205 -4.124 1.00 0.00 122 LEU A N 10
ATOM 9510 C CA . LEU A 1 58 ? 1.601 1.086 -3.766 1.00 0.00 122 LEU A CA 10
ATOM 9511 C C . LEU A 1 58 ? 1.592 1.988 -4.967 1.00 0.00 122 LEU A C 10
ATOM 9512 O O . LEU A 1 58 ? 2.569 2.052 -5.724 1.00 0.00 122 LEU A O 10
ATOM 9528 N N . LYS A 1 59 ? 0.491 2.634 -5.170 1.00 0.00 123 LYS A N 10
ATOM 9529 C CA . LYS A 1 59 ? 0.332 3.554 -6.258 1.00 0.00 123 LYS A CA 10
ATOM 9530 C C . LYS A 1 59 ? 0.160 4.932 -5.679 1.00 0.00 123 LYS A C 10
ATOM 9531 O O . LYS A 1 59 ? -0.232 5.061 -4.514 1.00 0.00 123 LYS A O 10
ATOM 9550 N N . PRO A 1 60 ? 0.441 5.970 -6.446 1.00 0.00 124 PRO A N 10
ATOM 9551 C CA . PRO A 1 60 ? 0.164 7.315 -6.028 1.00 0.00 124 PRO A CA 10
ATOM 9552 C C . PRO A 1 60 ? -1.323 7.580 -6.150 1.00 0.00 124 PRO A C 10
ATOM 9553 O O . PRO A 1 60 ? -2.003 7.017 -7.036 1.00 0.00 124 PRO A O 10
ATOM 9564 N N . VAL A 1 61 ? -1.838 8.372 -5.260 1.00 0.00 125 VAL A N 10
ATOM 9565 C CA . VAL A 1 61 ? -3.249 8.684 -5.266 1.00 0.00 125 VAL A CA 10
ATOM 9566 C C . VAL A 1 61 ? -3.586 9.636 -6.389 1.00 0.00 125 VAL A C 10
ATOM 9567 O O . VAL A 1 61 ? -2.704 10.313 -6.940 1.00 0.00 125 VAL A O 10
ATOM 9580 N N . GLU A 1 62 ? -4.837 9.673 -6.748 1.00 0.00 126 GLU A N 10
ATOM 9581 C CA . GLU A 1 62 ? -5.293 10.622 -7.715 1.00 0.00 126 GLU A CA 10
ATOM 9582 C C . GLU A 1 62 ? -5.351 11.974 -7.035 1.00 0.00 126 GLU A C 10
ATOM 9583 O O . GLU A 1 62 ? -5.602 12.055 -5.827 1.00 0.00 126 GLU A O 10
ATOM 9595 N N . GLU A 1 63 ? -5.104 13.009 -7.758 1.00 0.00 127 GLU A N 10
ATOM 9596 C CA . GLU A 1 63 ? -4.995 14.294 -7.151 1.00 0.00 127 GLU A CA 10
ATOM 9597 C C . GLU A 1 63 ? -5.983 15.293 -7.699 1.00 0.00 127 GLU A C 10
ATOM 9598 O O . GLU A 1 63 ? -5.904 15.714 -8.849 1.00 0.00 127 GLU A O 10
ATOM 9610 N N . GLY A 1 64 ? -6.932 15.619 -6.883 1.00 0.00 128 GLY A N 10
ATOM 9611 C CA . GLY A 1 64 ? -7.895 16.613 -7.201 1.00 0.00 128 GLY A CA 10
ATOM 9612 C C . GLY A 1 64 ? -8.025 17.547 -6.045 1.00 0.00 128 GLY A C 10
ATOM 9613 O O . GLY A 1 64 ? -7.309 18.564 -5.999 1.00 0.00 128 GLY A O 10
ATOM 9651 N N . ALA A 1 1 ? 17.926 -5.439 2.349 1.00 0.00 65 ALA A N 11
ATOM 9652 C CA . ALA A 1 1 ? 16.895 -5.252 1.353 1.00 0.00 65 ALA A CA 11
ATOM 9653 C C . ALA A 1 1 ? 17.306 -5.947 0.074 1.00 0.00 65 ALA A C 11
ATOM 9654 O O . ALA A 1 1 ? 18.140 -5.443 -0.687 1.00 0.00 65 ALA A O 11
ATOM 9663 N N . SER A 1 2 ? 16.772 -7.135 -0.127 1.00 0.00 66 SER A N 11
ATOM 9664 C CA . SER A 1 2 ? 17.040 -7.910 -1.303 1.00 0.00 66 SER A CA 11
ATOM 9665 C C . SER A 1 2 ? 16.337 -7.250 -2.478 1.00 0.00 66 SER A C 11
ATOM 9666 O O . SER A 1 2 ? 16.891 -7.138 -3.578 1.00 0.00 66 SER A O 11
ATOM 9674 N N . THR A 1 3 ? 15.139 -6.798 -2.241 1.00 0.00 67 THR A N 11
ATOM 9675 C CA . THR A 1 3 ? 14.419 -6.087 -3.228 1.00 0.00 67 THR A CA 11
ATOM 9676 C C . THR A 1 3 ? 14.372 -4.616 -2.794 1.00 0.00 67 THR A C 11
ATOM 9677 O O . THR A 1 3 ? 14.174 -4.311 -1.608 1.00 0.00 67 THR A O 11
ATOM 9688 N N . GLN A 1 4 ? 14.636 -3.731 -3.716 1.00 0.00 68 GLN A N 11
ATOM 9689 C CA . GLN A 1 4 ? 14.675 -2.320 -3.415 1.00 0.00 68 GLN A CA 11
ATOM 9690 C C . GLN A 1 4 ? 13.343 -1.668 -3.767 1.00 0.00 68 GLN A C 11
ATOM 9691 O O . GLN A 1 4 ? 12.625 -2.173 -4.648 1.00 0.00 68 GLN A O 11
ATOM 9705 N N . PRO A 1 5 ? 12.969 -0.567 -3.066 1.00 0.00 69 PRO A N 11
ATOM 9706 C CA . PRO A 1 5 ? 11.706 0.152 -3.298 1.00 0.00 69 PRO A CA 11
ATOM 9707 C C . PRO A 1 5 ? 11.470 0.477 -4.768 1.00 0.00 69 PRO A C 11
ATOM 9708 O O . PRO A 1 5 ? 12.378 0.947 -5.473 1.00 0.00 69 PRO A O 11
ATOM 9719 N N . THR A 1 6 ? 10.264 0.215 -5.215 1.00 0.00 70 THR A N 11
ATOM 9720 C CA . THR A 1 6 ? 9.866 0.479 -6.562 1.00 0.00 70 THR A CA 11
ATOM 9721 C C . THR A 1 6 ? 9.516 1.970 -6.724 1.00 0.00 70 THR A C 11
ATOM 9722 O O . THR A 1 6 ? 9.730 2.566 -7.775 1.00 0.00 70 THR A O 11
ATOM 9733 N N . HIS A 1 7 ? 9.008 2.552 -5.661 1.00 0.00 71 HIS A N 11
ATOM 9734 C CA . HIS A 1 7 ? 8.645 3.955 -5.619 1.00 0.00 71 HIS A CA 11
ATOM 9735 C C . HIS A 1 7 ? 9.130 4.506 -4.303 1.00 0.00 71 HIS A C 11
ATOM 9736 O O . HIS A 1 7 ? 9.419 3.731 -3.380 1.00 0.00 71 HIS A O 11
ATOM 9750 N N . SER A 1 8 ? 9.225 5.799 -4.199 1.00 0.00 72 SER A N 11
ATOM 9751 C CA . SER A 1 8 ? 9.680 6.414 -2.983 1.00 0.00 72 SER A CA 11
ATOM 9752 C C . SER A 1 8 ? 8.477 6.820 -2.127 1.00 0.00 72 SER A C 11
ATOM 9753 O O . SER A 1 8 ? 7.710 7.744 -2.490 1.00 0.00 72 SER A O 11
ATOM 9761 N N . TRP A 1 9 ? 8.288 6.118 -1.032 1.00 0.00 73 TRP A N 11
ATOM 9762 C CA . TRP A 1 9 ? 7.182 6.351 -0.149 1.00 0.00 73 TRP A CA 11
ATOM 9763 C C . TRP A 1 9 ? 7.693 6.694 1.231 1.00 0.00 73 TRP A C 11
ATOM 9764 O O . TRP A 1 9 ? 8.737 6.171 1.648 1.00 0.00 73 TRP A O 11
ATOM 9785 N N . LYS A 1 10 ? 7.001 7.571 1.922 1.00 0.00 74 LYS A N 11
ATOM 9786 C CA . LYS A 1 10 ? 7.333 7.911 3.288 1.00 0.00 74 LYS A CA 11
ATOM 9787 C C . LYS A 1 10 ? 6.099 7.781 4.175 1.00 0.00 74 LYS A C 11
ATOM 9788 O O . LYS A 1 10 ? 4.969 7.669 3.679 1.00 0.00 74 LYS A O 11
ATOM 9807 N N . VAL A 1 11 ? 6.317 7.767 5.474 1.00 0.00 75 VAL A N 11
ATOM 9808 C CA . VAL A 1 11 ? 5.232 7.705 6.432 1.00 0.00 75 VAL A CA 11
ATOM 9809 C C . VAL A 1 11 ? 4.370 8.956 6.306 1.00 0.00 75 VAL A C 11
ATOM 9810 O O . VAL A 1 11 ? 4.883 10.084 6.334 1.00 0.00 75 VAL A O 11
ATOM 9823 N N . GLY A 1 12 ? 3.087 8.760 6.152 1.00 0.00 76 GLY A N 11
ATOM 9824 C CA . GLY A 1 12 ? 2.187 9.872 6.021 1.00 0.00 76 GLY A CA 11
ATOM 9825 C C . GLY A 1 12 ? 1.756 10.092 4.593 1.00 0.00 76 GLY A C 11
ATOM 9826 O O . GLY A 1 12 ? 0.936 10.978 4.312 1.00 0.00 76 GLY A O 11
ATOM 9830 N N . ASP A 1 13 ? 2.313 9.319 3.682 1.00 0.00 77 ASP A N 11
ATOM 9831 C CA . ASP A 1 13 ? 1.934 9.421 2.277 1.00 0.00 77 ASP A CA 11
ATOM 9832 C C . ASP A 1 13 ? 0.625 8.749 2.011 1.00 0.00 77 ASP A C 11
ATOM 9833 O O . ASP A 1 13 ? 0.256 7.763 2.682 1.00 0.00 77 ASP A O 11
ATOM 9842 N N . LYS A 1 14 ? -0.075 9.271 1.046 1.00 0.00 78 LYS A N 11
ATOM 9843 C CA . LYS A 1 14 ? -1.283 8.674 0.590 1.00 0.00 78 LYS A CA 11
ATOM 9844 C C . LYS A 1 14 ? -0.927 7.844 -0.594 1.00 0.00 78 LYS A C 11
ATOM 9845 O O . LYS A 1 14 ? -0.238 8.306 -1.511 1.00 0.00 78 LYS A O 11
ATOM 9864 N N . CYS A 1 15 ? -1.372 6.670 -0.591 1.00 0.00 79 CYS A N 11
ATOM 9865 C CA . CYS A 1 15 ? -1.100 5.774 -1.653 1.00 0.00 79 CYS A CA 11
ATOM 9866 C C . CYS A 1 15 ? -2.325 4.977 -1.927 1.00 0.00 79 CYS A C 11
ATOM 9867 O O . CYS A 1 15 ? -3.315 5.068 -1.197 1.00 0.00 79 CYS A O 11
ATOM 9875 N N . MET A 1 16 ? -2.300 4.248 -2.966 1.00 0.00 80 MET A N 11
ATOM 9876 C CA . MET A 1 16 ? -3.351 3.343 -3.226 1.00 0.00 80 MET A CA 11
ATOM 9877 C C . MET A 1 16 ? -2.767 1.993 -3.107 1.00 0.00 80 MET A C 11
ATOM 9878 O O . MET A 1 16 ? -1.724 1.716 -3.690 1.00 0.00 80 MET A O 11
ATOM 9892 N N . ALA A 1 17 ? -3.399 1.179 -2.361 1.00 0.00 81 ALA A N 11
ATOM 9893 C CA . ALA A 1 17 ? -2.908 -0.121 -2.098 1.00 0.00 81 ALA A CA 11
ATOM 9894 C C . ALA A 1 17 ? -3.879 -1.102 -2.623 1.00 0.00 81 ALA A C 11
ATOM 9895 O O . ALA A 1 17 ? -5.073 -0.807 -2.712 1.00 0.00 81 ALA A O 11
ATOM 9902 N N . VAL A 1 18 ? -3.393 -2.236 -2.989 1.00 0.00 82 VAL A N 11
ATOM 9903 C CA . VAL A 1 18 ? -4.229 -3.278 -3.474 1.00 0.00 82 VAL A CA 11
ATOM 9904 C C . VAL A 1 18 ? -4.704 -4.055 -2.282 1.00 0.00 82 VAL A C 11
ATOM 9905 O O . VAL A 1 18 ? -3.903 -4.664 -1.583 1.00 0.00 82 VAL A O 11
ATOM 9918 N N . TRP A 1 19 ? -5.992 -3.987 -2.032 1.00 0.00 83 TRP A N 11
ATOM 9919 C CA . TRP A 1 19 ? -6.588 -4.662 -0.923 1.00 0.00 83 TRP A CA 11
ATOM 9920 C C . TRP A 1 19 ? -6.498 -6.117 -1.200 1.00 0.00 83 TRP A C 11
ATOM 9921 O O . TRP A 1 19 ? -7.112 -6.596 -2.156 1.00 0.00 83 TRP A O 11
ATOM 9942 N N . SER A 1 20 ? -5.769 -6.815 -0.385 1.00 0.00 84 SER A N 11
ATOM 9943 C CA . SER A 1 20 ? -5.515 -8.227 -0.595 1.00 0.00 84 SER A CA 11
ATOM 9944 C C . SER A 1 20 ? -6.818 -9.054 -0.531 1.00 0.00 84 SER A C 11
ATOM 9945 O O . SER A 1 20 ? -6.882 -10.182 -1.021 1.00 0.00 84 SER A O 11
ATOM 9953 N N . GLU A 1 21 ? -7.863 -8.472 0.030 1.00 0.00 85 GLU A N 11
ATOM 9954 C CA . GLU A 1 21 ? -9.129 -9.161 0.141 1.00 0.00 85 GLU A CA 11
ATOM 9955 C C . GLU A 1 21 ? -9.912 -9.108 -1.172 1.00 0.00 85 GLU A C 11
ATOM 9956 O O . GLU A 1 21 ? -10.537 -10.092 -1.564 1.00 0.00 85 GLU A O 11
ATOM 9968 N N . ASP A 1 22 ? -9.877 -7.967 -1.850 1.00 0.00 86 ASP A N 11
ATOM 9969 C CA . ASP A 1 22 ? -10.708 -7.797 -3.057 1.00 0.00 86 ASP A CA 11
ATOM 9970 C C . ASP A 1 22 ? -9.869 -7.798 -4.332 1.00 0.00 86 ASP A C 11
ATOM 9971 O O . ASP A 1 22 ? -10.374 -8.036 -5.425 1.00 0.00 86 ASP A O 11
ATOM 9980 N N . GLY A 1 23 ? -8.590 -7.553 -4.181 1.00 0.00 87 GLY A N 11
ATOM 9981 C CA . GLY A 1 23 ? -7.679 -7.551 -5.314 1.00 0.00 87 GLY A CA 11
ATOM 9982 C C . GLY A 1 23 ? -7.680 -6.241 -6.080 1.00 0.00 87 GLY A C 11
ATOM 9983 O O . GLY A 1 23 ? -7.129 -6.158 -7.174 1.00 0.00 87 GLY A O 11
ATOM 9987 N N . GLN A 1 24 ? -8.302 -5.227 -5.523 1.00 0.00 88 GLN A N 11
ATOM 9988 C CA . GLN A 1 24 ? -8.375 -3.920 -6.172 1.00 0.00 88 GLN A CA 11
ATOM 9989 C C . GLN A 1 24 ? -7.631 -2.873 -5.380 1.00 0.00 88 GLN A C 11
ATOM 9990 O O . GLN A 1 24 ? -7.275 -3.113 -4.235 1.00 0.00 88 GLN A O 11
ATOM 10004 N N . CYS A 1 25 ? -7.439 -1.713 -5.962 1.00 0.00 89 CYS A N 11
ATOM 10005 C CA . CYS A 1 25 ? -6.681 -0.664 -5.312 1.00 0.00 89 CYS A CA 11
ATOM 10006 C C . CYS A 1 25 ? -7.591 0.369 -4.665 1.00 0.00 89 CYS A C 11
ATOM 10007 O O . CYS A 1 25 ? -8.568 0.817 -5.265 1.00 0.00 89 CYS A O 11
ATOM 10015 N N . TYR A 1 26 ? -7.262 0.726 -3.442 1.00 0.00 90 TYR A N 11
ATOM 10016 C CA . TYR A 1 26 ? -8.026 1.663 -2.628 1.00 0.00 90 TYR A CA 11
ATOM 10017 C C . TYR A 1 26 ? -7.067 2.625 -1.951 1.00 0.00 90 TYR A C 11
ATOM 10018 O O . TYR A 1 26 ? -5.885 2.305 -1.804 1.00 0.00 90 TYR A O 11
ATOM 10036 N N . GLU A 1 27 ? -7.556 3.784 -1.550 1.00 0.00 91 GLU A N 11
ATOM 10037 C CA . GLU A 1 27 ? -6.717 4.798 -0.921 1.00 0.00 91 GLU A CA 11
ATOM 10038 C C . GLU A 1 27 ? -6.358 4.399 0.508 1.00 0.00 91 GLU A C 11
ATOM 10039 O O . GLU A 1 27 ? -7.230 4.087 1.341 1.00 0.00 91 GLU A O 11
ATOM 10051 N N . ALA A 1 28 ? -5.089 4.420 0.780 1.00 0.00 92 ALA A N 11
ATOM 10052 C CA . ALA A 1 28 ? -4.551 4.029 2.048 1.00 0.00 92 ALA A CA 11
ATOM 10053 C C . ALA A 1 28 ? -3.398 4.927 2.408 1.00 0.00 92 ALA A C 11
ATOM 10054 O O . ALA A 1 28 ? -2.701 5.435 1.531 1.00 0.00 92 ALA A O 11
ATOM 10061 N N . GLU A 1 29 ? -3.197 5.131 3.665 1.00 0.00 93 GLU A N 11
ATOM 10062 C CA . GLU A 1 29 ? -2.126 5.960 4.120 1.00 0.00 93 GLU A CA 11
ATOM 10063 C C . GLU A 1 29 ? -1.045 5.096 4.724 1.00 0.00 93 GLU A C 11
ATOM 10064 O O . GLU A 1 29 ? -1.335 4.142 5.454 1.00 0.00 93 GLU A O 11
ATOM 10076 N N . ILE A 1 30 ? 0.175 5.391 4.372 1.00 0.00 94 ILE A N 11
ATOM 10077 C CA . ILE A 1 30 ? 1.322 4.662 4.867 1.00 0.00 94 ILE A CA 11
ATOM 10078 C C . ILE A 1 30 ? 1.633 5.044 6.299 1.00 0.00 94 ILE A C 11
ATOM 10079 O O . ILE A 1 30 ? 1.902 6.218 6.616 1.00 0.00 94 ILE A O 11
ATOM 10095 N N . GLU A 1 31 ? 1.603 4.060 7.134 1.00 0.00 95 GLU A N 11
ATOM 10096 C CA . GLU A 1 31 ? 1.825 4.206 8.545 1.00 0.00 95 GLU A CA 11
ATOM 10097 C C . GLU A 1 31 ? 3.255 3.881 8.921 1.00 0.00 95 GLU A C 11
ATOM 10098 O O . GLU A 1 31 ? 3.845 4.541 9.760 1.00 0.00 95 GLU A O 11
ATOM 10110 N N . GLU A 1 32 ? 3.812 2.881 8.298 1.00 0.00 96 GLU A N 11
ATOM 10111 C CA . GLU A 1 32 ? 5.166 2.457 8.602 1.00 0.00 96 GLU A CA 11
ATOM 10112 C C . GLU A 1 32 ? 5.742 1.772 7.383 1.00 0.00 96 GLU A C 11
ATOM 10113 O O . GLU A 1 32 ? 5.007 1.157 6.622 1.00 0.00 96 GLU A O 11
ATOM 10125 N N . ILE A 1 33 ? 7.022 1.900 7.178 1.00 0.00 97 ILE A N 11
ATOM 10126 C CA . ILE A 1 33 ? 7.670 1.304 6.035 1.00 0.00 97 ILE A CA 11
ATOM 10127 C C . ILE A 1 33 ? 8.749 0.357 6.500 1.00 0.00 97 ILE A C 11
ATOM 10128 O O . ILE A 1 33 ? 9.623 0.726 7.279 1.00 0.00 97 ILE A O 11
ATOM 10144 N N . ASP A 1 34 ? 8.665 -0.843 6.049 1.00 0.00 98 ASP A N 11
ATOM 10145 C CA . ASP A 1 34 ? 9.657 -1.852 6.308 1.00 0.00 98 ASP A CA 11
ATOM 10146 C C . ASP A 1 34 ? 10.538 -1.897 5.091 1.00 0.00 98 ASP A C 11
ATOM 10147 O O . ASP A 1 34 ? 10.223 -2.558 4.093 1.00 0.00 98 ASP A O 11
ATOM 10156 N N . GLU A 1 35 ? 11.573 -1.125 5.135 1.00 0.00 99 GLU A N 11
ATOM 10157 C CA . GLU A 1 35 ? 12.495 -0.979 4.034 1.00 0.00 99 GLU A CA 11
ATOM 10158 C C . GLU A 1 35 ? 13.286 -2.254 3.734 1.00 0.00 99 GLU A C 11
ATOM 10159 O O . GLU A 1 35 ? 13.840 -2.401 2.642 1.00 0.00 99 GLU A O 11
ATOM 10171 N N . GLU A 1 36 ? 13.325 -3.162 4.693 1.00 0.00 100 GLU A N 11
ATOM 10172 C CA . GLU A 1 36 ? 14.095 -4.382 4.567 1.00 0.00 100 GLU A CA 11
ATOM 10173 C C . GLU A 1 36 ? 13.424 -5.312 3.550 1.00 0.00 100 GLU A C 11
ATOM 10174 O O . GLU A 1 36 ? 14.082 -5.911 2.691 1.00 0.00 100 GLU A O 11
ATOM 10186 N N . ASN A 1 37 ? 12.113 -5.398 3.641 1.00 0.00 101 ASN A N 11
ATOM 10187 C CA . ASN A 1 37 ? 11.316 -6.229 2.740 1.00 0.00 101 ASN A CA 11
ATOM 10188 C C . ASN A 1 37 ? 10.771 -5.404 1.610 1.00 0.00 101 ASN A C 11
ATOM 10189 O O . ASN A 1 37 ? 10.240 -5.948 0.630 1.00 0.00 101 ASN A O 11
ATOM 10200 N N . GLY A 1 38 ? 10.873 -4.090 1.750 1.00 0.00 102 GLY A N 11
ATOM 10201 C CA . GLY A 1 38 ? 10.315 -3.198 0.768 1.00 0.00 102 GLY A CA 11
ATOM 10202 C C . GLY A 1 38 ? 8.806 -3.145 0.896 1.00 0.00 102 GLY A C 11
ATOM 10203 O O . GLY A 1 38 ? 8.088 -2.899 -0.072 1.00 0.00 102 GLY A O 11
ATOM 10207 N N . THR A 1 39 ? 8.318 -3.377 2.089 1.00 0.00 103 THR A N 11
ATOM 10208 C CA . THR A 1 39 ? 6.901 -3.391 2.313 1.00 0.00 103 THR A CA 11
ATOM 10209 C C . THR A 1 39 ? 6.487 -2.251 3.208 1.00 0.00 103 THR A C 11
ATOM 10210 O O . THR A 1 39 ? 7.286 -1.747 3.969 1.00 0.00 103 THR A O 11
ATOM 10221 N N . ALA A 1 40 ? 5.266 -1.851 3.116 1.00 0.00 104 ALA A N 11
ATOM 10222 C CA . ALA A 1 40 ? 4.767 -0.784 3.918 1.00 0.00 104 ALA A CA 11
ATOM 10223 C C . ALA A 1 40 ? 3.477 -1.185 4.565 1.00 0.00 104 ALA A C 11
ATOM 10224 O O . ALA A 1 40 ? 2.668 -1.904 3.977 1.00 0.00 104 ALA A O 11
ATOM 10231 N N . ALA A 1 41 ? 3.308 -0.758 5.770 1.00 0.00 105 ALA A N 11
ATOM 10232 C CA . ALA A 1 41 ? 2.105 -0.971 6.493 1.00 0.00 105 ALA A CA 11
ATOM 10233 C C . ALA A 1 41 ? 1.213 0.193 6.196 1.00 0.00 105 ALA A C 11
ATOM 10234 O O . ALA A 1 41 ? 1.591 1.361 6.426 1.00 0.00 105 ALA A O 11
ATOM 10241 N N . ILE A 1 42 ? 0.084 -0.090 5.660 1.00 0.00 106 ILE A N 11
ATOM 10242 C CA . ILE A 1 42 ? -0.803 0.929 5.200 1.00 0.00 106 ILE A CA 11
ATOM 10243 C C . ILE A 1 42 ? -2.158 0.764 5.830 1.00 0.00 106 ILE A C 11
ATOM 10244 O O . ILE A 1 42 ? -2.587 -0.352 6.101 1.00 0.00 106 ILE A O 11
ATOM 10260 N N . THR A 1 43 ? -2.811 1.849 6.075 1.00 0.00 107 THR A N 11
ATOM 10261 C CA . THR A 1 43 ? -4.118 1.827 6.628 1.00 0.00 107 THR A CA 11
ATOM 10262 C C . THR A 1 43 ? -5.099 2.453 5.642 1.00 0.00 107 THR A C 11
ATOM 10263 O O . THR A 1 43 ? -4.912 3.588 5.191 1.00 0.00 107 THR A O 11
ATOM 10274 N N . PHE A 1 44 ? -6.104 1.688 5.289 1.00 0.00 108 PHE A N 11
ATOM 10275 C CA . PHE A 1 44 ? -7.118 2.089 4.350 1.00 0.00 108 PHE A CA 11
ATOM 10276 C C . PHE A 1 44 ? -7.998 3.151 4.943 1.00 0.00 108 PHE A C 11
ATOM 10277 O O . PHE A 1 44 ? -8.688 2.909 5.940 1.00 0.00 108 PHE A O 11
ATOM 10294 N N . ALA A 1 45 ? -7.969 4.310 4.328 1.00 0.00 109 ALA A N 11
ATOM 10295 C CA . ALA A 1 45 ? -8.709 5.463 4.790 1.00 0.00 109 ALA A CA 11
ATOM 10296 C C . ALA A 1 45 ? -10.205 5.190 4.746 1.00 0.00 109 ALA A C 11
ATOM 10297 O O . ALA A 1 45 ? -10.708 4.573 3.799 1.00 0.00 109 ALA A O 11
ATOM 10304 N N . GLY A 1 46 ? -10.892 5.581 5.786 1.00 0.00 110 GLY A N 11
ATOM 10305 C CA . GLY A 1 46 ? -12.314 5.386 5.855 1.00 0.00 110 GLY A CA 11
ATOM 10306 C C . GLY A 1 46 ? -12.681 4.039 6.440 1.00 0.00 110 GLY A C 11
ATOM 10307 O O . GLY A 1 46 ? -13.386 3.959 7.457 1.00 0.00 110 GLY A O 11
ATOM 10311 N N . TYR A 1 47 ? -12.197 2.985 5.817 1.00 0.00 111 TYR A N 11
ATOM 10312 C CA . TYR A 1 47 ? -12.502 1.632 6.240 1.00 0.00 111 TYR A CA 11
ATOM 10313 C C . TYR A 1 47 ? -11.776 1.291 7.534 1.00 0.00 111 TYR A C 11
ATOM 10314 O O . TYR A 1 47 ? -12.340 0.668 8.426 1.00 0.00 111 TYR A O 11
ATOM 10332 N N . GLY A 1 48 ? -10.520 1.673 7.613 1.00 0.00 112 GLY A N 11
ATOM 10333 C CA . GLY A 1 48 ? -9.762 1.475 8.822 1.00 0.00 112 GLY A CA 11
ATOM 10334 C C . GLY A 1 48 ? -9.008 0.158 8.900 1.00 0.00 112 GLY A C 11
ATOM 10335 O O . GLY A 1 48 ? -8.672 -0.297 9.991 1.00 0.00 112 GLY A O 11
ATOM 10339 N N . ASN A 1 49 ? -8.735 -0.478 7.781 1.00 0.00 113 ASN A N 11
ATOM 10340 C CA . ASN A 1 49 ? -7.927 -1.706 7.844 1.00 0.00 113 ASN A CA 11
ATOM 10341 C C . ASN A 1 49 ? -6.515 -1.392 7.581 1.00 0.00 113 ASN A C 11
ATOM 10342 O O . ASN A 1 49 ? -6.210 -0.353 7.025 1.00 0.00 113 ASN A O 11
ATOM 10353 N N . ALA A 1 50 ? -5.663 -2.292 7.917 1.00 0.00 114 ALA A N 11
ATOM 10354 C CA . ALA A 1 50 ? -4.266 -2.095 7.740 1.00 0.00 114 ALA A CA 11
ATOM 10355 C C . ALA A 1 50 ? -3.650 -3.364 7.252 1.00 0.00 114 ALA A C 11
ATOM 10356 O O . ALA A 1 50 ? -3.952 -4.440 7.775 1.00 0.00 114 ALA A O 11
ATOM 10363 N N . GLU A 1 51 ? -2.835 -3.269 6.251 1.00 0.00 115 GLU A N 11
ATOM 10364 C CA . GLU A 1 51 ? -2.153 -4.418 5.751 1.00 0.00 115 GLU A CA 11
ATOM 10365 C C . GLU A 1 51 ? -0.748 -4.034 5.392 1.00 0.00 115 GLU A C 11
ATOM 10366 O O . GLU A 1 51 ? -0.460 -2.852 5.161 1.00 0.00 115 GLU A O 11
ATOM 10378 N N . VAL A 1 52 ? 0.126 -4.990 5.404 1.00 0.00 116 VAL A N 11
ATOM 10379 C CA . VAL A 1 52 ? 1.479 -4.772 5.009 1.00 0.00 116 VAL A CA 11
ATOM 10380 C C . VAL A 1 52 ? 1.596 -5.181 3.558 1.00 0.00 116 VAL A C 11
ATOM 10381 O O . VAL A 1 52 ? 1.494 -6.360 3.225 1.00 0.00 116 VAL A O 11
ATOM 10394 N N . THR A 1 53 ? 1.779 -4.225 2.717 1.00 0.00 117 THR A N 11
ATOM 10395 C CA . THR A 1 53 ? 1.805 -4.453 1.297 1.00 0.00 117 THR A CA 11
ATOM 10396 C C . THR A 1 53 ? 3.098 -3.858 0.713 1.00 0.00 117 THR A C 11
ATOM 10397 O O . THR A 1 53 ? 3.596 -2.843 1.215 1.00 0.00 117 THR A O 11
ATOM 10408 N N . PRO A 1 54 ? 3.725 -4.538 -0.259 1.00 0.00 118 PRO A N 11
ATOM 10409 C CA . PRO A 1 54 ? 4.962 -4.074 -0.871 1.00 0.00 118 PRO A CA 11
ATOM 10410 C C . PRO A 1 54 ? 4.794 -2.730 -1.562 1.00 0.00 118 PRO A C 11
ATOM 10411 O O . PRO A 1 54 ? 3.718 -2.412 -2.075 1.00 0.00 118 PRO A O 11
ATOM 10422 N N . LEU A 1 55 ? 5.858 -1.959 -1.579 1.00 0.00 119 LEU A N 11
ATOM 10423 C CA . LEU A 1 55 ? 5.893 -0.632 -2.207 1.00 0.00 119 LEU A CA 11
ATOM 10424 C C . LEU A 1 55 ? 5.552 -0.712 -3.691 1.00 0.00 119 LEU A C 11
ATOM 10425 O O . LEU A 1 55 ? 5.083 0.257 -4.286 1.00 0.00 119 LEU A O 11
ATOM 10441 N N . LEU A 1 56 ? 5.812 -1.868 -4.272 1.00 0.00 120 LEU A N 11
ATOM 10442 C CA . LEU A 1 56 ? 5.501 -2.148 -5.664 1.00 0.00 120 LEU A CA 11
ATOM 10443 C C . LEU A 1 56 ? 3.990 -2.141 -5.888 1.00 0.00 120 LEU A C 11
ATOM 10444 O O . LEU A 1 56 ? 3.520 -1.847 -6.981 1.00 0.00 120 LEU A O 11
ATOM 10460 N N . ASN A 1 57 ? 3.248 -2.471 -4.847 1.00 0.00 121 ASN A N 11
ATOM 10461 C CA . ASN A 1 57 ? 1.788 -2.536 -4.906 1.00 0.00 121 ASN A CA 11
ATOM 10462 C C . ASN A 1 57 ? 1.175 -1.205 -4.614 1.00 0.00 121 ASN A C 11
ATOM 10463 O O . ASN A 1 57 ? -0.039 -1.032 -4.728 1.00 0.00 121 ASN A O 11
ATOM 10474 N N . LEU A 1 58 ? 1.990 -0.275 -4.219 1.00 0.00 122 LEU A N 11
ATOM 10475 C CA . LEU A 1 58 ? 1.508 1.019 -3.896 1.00 0.00 122 LEU A CA 11
ATOM 10476 C C . LEU A 1 58 ? 1.491 1.889 -5.121 1.00 0.00 122 LEU A C 11
ATOM 10477 O O . LEU A 1 58 ? 2.462 1.937 -5.890 1.00 0.00 122 LEU A O 11
ATOM 10493 N N . LYS A 1 59 ? 0.387 2.533 -5.325 1.00 0.00 123 LYS A N 11
ATOM 10494 C CA . LYS A 1 59 ? 0.206 3.419 -6.435 1.00 0.00 123 LYS A CA 11
ATOM 10495 C C . LYS A 1 59 ? 0.043 4.817 -5.889 1.00 0.00 123 LYS A C 11
ATOM 10496 O O . LYS A 1 59 ? -0.362 4.973 -4.733 1.00 0.00 123 LYS A O 11
ATOM 10515 N N . PRO A 1 60 ? 0.337 5.840 -6.677 1.00 0.00 124 PRO A N 11
ATOM 10516 C CA . PRO A 1 60 ? 0.122 7.208 -6.265 1.00 0.00 124 PRO A CA 11
ATOM 10517 C C . PRO A 1 60 ? -1.361 7.539 -6.347 1.00 0.00 124 PRO A C 11
ATOM 10518 O O . PRO A 1 60 ? -2.086 6.999 -7.205 1.00 0.00 124 PRO A O 11
ATOM 10529 N N . VAL A 1 61 ? -1.827 8.367 -5.459 1.00 0.00 125 VAL A N 11
ATOM 10530 C CA . VAL A 1 61 ? -3.223 8.703 -5.438 1.00 0.00 125 VAL A CA 11
ATOM 10531 C C . VAL A 1 61 ? -3.573 9.688 -6.532 1.00 0.00 125 VAL A C 11
ATOM 10532 O O . VAL A 1 61 ? -2.816 10.640 -6.816 1.00 0.00 125 VAL A O 11
ATOM 10545 N N . GLU A 1 62 ? -4.672 9.445 -7.168 1.00 0.00 126 GLU A N 11
ATOM 10546 C CA . GLU A 1 62 ? -5.168 10.337 -8.151 1.00 0.00 126 GLU A CA 11
ATOM 10547 C C . GLU A 1 62 ? -6.200 11.197 -7.478 1.00 0.00 126 GLU A C 11
ATOM 10548 O O . GLU A 1 62 ? -6.998 10.712 -6.661 1.00 0.00 126 GLU A O 11
ATOM 10560 N N . GLU A 1 63 ? -6.168 12.435 -7.762 1.00 0.00 127 GLU A N 11
ATOM 10561 C CA . GLU A 1 63 ? -7.023 13.366 -7.108 1.00 0.00 127 GLU A CA 11
ATOM 10562 C C . GLU A 1 63 ? -8.110 13.829 -8.043 1.00 0.00 127 GLU A C 11
ATOM 10563 O O . GLU A 1 63 ? -7.896 14.675 -8.912 1.00 0.00 127 GLU A O 11
ATOM 10575 N N . GLY A 1 64 ? -9.243 13.218 -7.902 1.00 0.00 128 GLY A N 11
ATOM 10576 C CA . GLY A 1 64 ? -10.368 13.520 -8.692 1.00 0.00 128 GLY A CA 11
ATOM 10577 C C . GLY A 1 64 ? -11.433 12.543 -8.371 1.00 0.00 128 GLY A C 11
ATOM 10578 O O . GLY A 1 64 ? -11.415 12.017 -7.240 1.00 0.00 1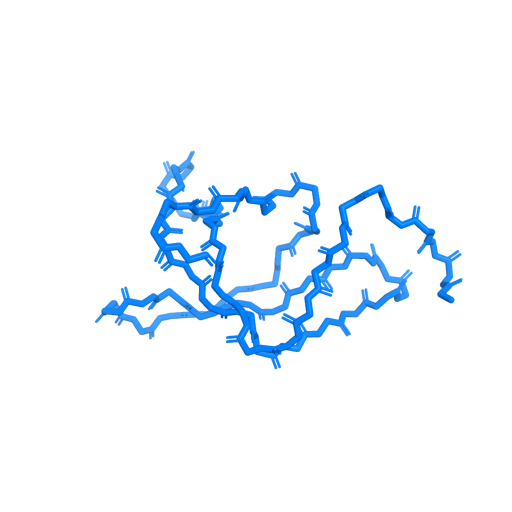28 GLY A O 11
ATOM 10616 N N . ALA A 1 1 ? 8.817 -9.485 -2.773 1.00 0.00 65 ALA A N 12
ATOM 10617 C CA . ALA A 1 1 ? 8.199 -10.127 -3.926 1.00 0.00 65 ALA A CA 12
ATOM 10618 C C . ALA A 1 1 ? 9.200 -10.162 -5.077 1.00 0.00 65 ALA A C 12
ATOM 10619 O O . ALA A 1 1 ? 10.386 -9.872 -4.874 1.00 0.00 65 ALA A O 12
ATOM 10628 N N . SER A 1 2 ? 8.744 -10.515 -6.267 1.00 0.00 66 SER A N 12
ATOM 10629 C CA . SER A 1 2 ? 9.614 -10.617 -7.417 1.00 0.00 66 SER A CA 12
ATOM 10630 C C . SER A 1 2 ? 10.002 -9.232 -7.927 1.00 0.00 66 SER A C 12
ATOM 10631 O O . SER A 1 2 ? 11.190 -8.929 -8.104 1.00 0.00 66 SER A O 12
ATOM 10639 N N . THR A 1 3 ? 9.006 -8.399 -8.134 1.00 0.00 67 THR A N 12
ATOM 10640 C CA . THR A 1 3 ? 9.200 -7.082 -8.676 1.00 0.00 67 THR A CA 12
ATOM 10641 C C . THR A 1 3 ? 9.944 -6.186 -7.671 1.00 0.00 67 THR A C 12
ATOM 10642 O O . THR A 1 3 ? 9.572 -6.116 -6.489 1.00 0.00 67 THR A O 12
ATOM 10653 N N . GLN A 1 4 ? 10.999 -5.552 -8.130 1.00 0.00 68 GLN A N 12
ATOM 10654 C CA . GLN A 1 4 ? 11.755 -4.646 -7.305 1.00 0.00 68 GLN A CA 12
ATOM 10655 C C . GLN A 1 4 ? 11.078 -3.296 -7.330 1.00 0.00 68 GLN A C 12
ATOM 10656 O O . GLN A 1 4 ? 10.799 -2.767 -8.408 1.00 0.00 68 GLN A O 12
ATOM 10670 N N . PRO A 1 5 ? 10.771 -2.728 -6.167 1.00 0.00 69 PRO A N 12
ATOM 10671 C CA . PRO A 1 5 ? 10.059 -1.474 -6.098 1.00 0.00 69 PRO A CA 12
ATOM 10672 C C . PRO A 1 5 ? 10.905 -0.298 -6.559 1.00 0.00 69 PRO A C 12
ATOM 10673 O O . PRO A 1 5 ? 12.074 -0.160 -6.183 1.00 0.00 69 PRO A O 12
ATOM 10684 N N . THR A 1 6 ? 10.324 0.531 -7.371 1.00 0.00 70 THR A N 12
ATOM 10685 C CA . THR A 1 6 ? 10.992 1.723 -7.809 1.00 0.00 70 THR A CA 12
ATOM 10686 C C . THR A 1 6 ? 10.339 2.927 -7.127 1.00 0.00 70 THR A C 12
ATOM 10687 O O . THR A 1 6 ? 10.823 4.057 -7.200 1.00 0.00 70 THR A O 12
ATOM 10698 N N . HIS A 1 7 ? 9.259 2.655 -6.429 1.00 0.00 71 HIS A N 12
ATOM 10699 C CA . HIS A 1 7 ? 8.507 3.676 -5.747 1.00 0.00 71 HIS A CA 12
ATOM 10700 C C . HIS A 1 7 ? 9.125 3.965 -4.398 1.00 0.00 71 HIS A C 12
ATOM 10701 O O . HIS A 1 7 ? 9.395 3.042 -3.616 1.00 0.00 71 HIS A O 12
ATOM 10715 N N . SER A 1 8 ? 9.389 5.209 -4.150 1.00 0.00 72 SER A N 12
ATOM 10716 C CA . SER A 1 8 ? 9.929 5.645 -2.897 1.00 0.00 72 SER A CA 12
ATOM 10717 C C . SER A 1 8 ? 8.792 6.267 -2.083 1.00 0.00 72 SER A C 12
ATOM 10718 O O . SER A 1 8 ? 8.215 7.277 -2.484 1.00 0.00 72 SER A O 12
ATOM 10726 N N . TRP A 1 9 ? 8.447 5.639 -0.988 1.00 0.00 73 TRP A N 12
ATOM 10727 C CA . TRP A 1 9 ? 7.315 6.050 -0.178 1.00 0.00 73 TRP A CA 12
ATOM 10728 C C . TRP A 1 9 ? 7.738 6.485 1.200 1.00 0.00 73 TRP A C 12
ATOM 10729 O O . TRP A 1 9 ? 8.765 6.036 1.701 1.00 0.00 73 TRP A O 12
ATOM 10750 N N . LYS A 1 10 ? 6.969 7.374 1.808 1.00 0.00 74 LYS A N 12
ATOM 10751 C CA . LYS A 1 10 ? 7.248 7.810 3.152 1.00 0.00 74 LYS A CA 12
ATOM 10752 C C . LYS A 1 10 ? 6.019 7.728 4.050 1.00 0.00 74 LYS A C 12
ATOM 10753 O O . LYS A 1 10 ? 4.881 7.683 3.577 1.00 0.00 74 LYS A O 12
ATOM 10772 N N . VAL A 1 11 ? 6.277 7.690 5.338 1.00 0.00 75 VAL A N 12
ATOM 10773 C CA . VAL A 1 11 ? 5.254 7.649 6.368 1.00 0.00 75 VAL A CA 12
ATOM 10774 C C . VAL A 1 11 ? 4.407 8.928 6.344 1.00 0.00 75 VAL A C 12
ATOM 10775 O O . VAL A 1 11 ? 4.946 10.039 6.192 1.00 0.00 75 VAL A O 12
ATOM 10788 N N . GLY A 1 12 ? 3.106 8.772 6.470 1.00 0.00 76 GLY A N 12
ATOM 10789 C CA . GLY A 1 12 ? 2.222 9.913 6.511 1.00 0.00 76 GLY A CA 12
ATOM 10790 C C . GLY A 1 12 ? 1.755 10.317 5.144 1.00 0.00 76 GLY A C 12
ATOM 10791 O O . GLY A 1 12 ? 1.164 11.386 4.965 1.00 0.00 76 GLY A O 12
ATOM 10795 N N . ASP A 1 13 ? 2.034 9.489 4.174 1.00 0.00 77 ASP A N 12
ATOM 10796 C CA . ASP A 1 13 ? 1.626 9.764 2.827 1.00 0.00 77 ASP A CA 12
ATOM 10797 C C . ASP A 1 13 ? 0.523 8.899 2.370 1.00 0.00 77 ASP A C 12
ATOM 10798 O O . ASP A 1 13 ? 0.352 7.770 2.847 1.00 0.00 77 ASP A O 12
ATOM 10807 N N . LYS A 1 14 ? -0.212 9.417 1.431 1.00 0.00 78 LYS A N 12
ATOM 10808 C CA . LYS A 1 14 ? -1.313 8.735 0.862 1.00 0.00 78 LYS A CA 12
ATOM 10809 C C . LYS A 1 14 ? -0.818 7.979 -0.331 1.00 0.00 78 LYS A C 12
ATOM 10810 O O . LYS A 1 14 ? 0.019 8.471 -1.106 1.00 0.00 78 LYS A O 12
ATOM 10829 N N . CYS A 1 15 ? -1.297 6.821 -0.448 1.00 0.00 79 CYS A N 12
ATOM 10830 C CA . CYS A 1 15 ? -1.003 5.955 -1.533 1.00 0.00 79 CYS A CA 12
ATOM 10831 C C . CYS A 1 15 ? -2.235 5.156 -1.840 1.00 0.00 79 CYS A C 12
ATOM 10832 O O . CYS A 1 15 ? -3.268 5.318 -1.192 1.00 0.00 79 CYS A O 12
ATOM 10840 N N . MET A 1 16 ? -2.161 4.346 -2.824 1.00 0.00 80 MET A N 12
ATOM 10841 C CA . MET A 1 16 ? -3.215 3.451 -3.117 1.00 0.00 80 MET A CA 12
ATOM 10842 C C . MET A 1 16 ? -2.649 2.089 -3.012 1.00 0.00 80 MET A C 12
ATOM 10843 O O . MET A 1 16 ? -1.604 1.820 -3.583 1.00 0.00 80 MET A O 12
ATOM 10857 N N . ALA A 1 17 ? -3.300 1.253 -2.296 1.00 0.00 81 ALA A N 12
ATOM 10858 C CA . ALA A 1 17 ? -2.819 -0.064 -2.057 1.00 0.00 81 ALA A CA 12
ATOM 10859 C C . ALA A 1 17 ? -3.783 -1.046 -2.613 1.00 0.00 81 ALA A C 12
ATOM 10860 O O . ALA A 1 17 ? -4.976 -0.760 -2.714 1.00 0.00 81 ALA A O 12
ATOM 10867 N N . VAL A 1 18 ? -3.286 -2.173 -2.992 1.00 0.00 82 VAL A N 12
ATOM 10868 C CA . VAL A 1 18 ? -4.116 -3.229 -3.480 1.00 0.00 82 VAL A CA 12
ATOM 10869 C C . VAL A 1 18 ? -4.564 -4.028 -2.283 1.00 0.00 82 VAL A C 12
ATOM 10870 O O . VAL A 1 18 ? -3.743 -4.616 -1.597 1.00 0.00 82 VAL A O 12
ATOM 10883 N N . TRP A 1 19 ? -5.850 -3.993 -2.014 1.00 0.00 83 TRP A N 12
ATOM 10884 C CA . TRP A 1 19 ? -6.425 -4.665 -0.883 1.00 0.00 83 TRP A CA 12
ATOM 10885 C C . TRP A 1 19 ? -6.276 -6.143 -1.076 1.00 0.00 83 TRP A C 12
ATOM 10886 O O . TRP A 1 19 ? -6.846 -6.711 -2.001 1.00 0.00 83 TRP A O 12
ATOM 10907 N N . SER A 1 20 ? -5.534 -6.749 -0.202 1.00 0.00 84 SER A N 12
ATOM 10908 C CA . SER A 1 20 ? -5.208 -8.161 -0.249 1.00 0.00 84 SER A CA 12
ATOM 10909 C C . SER A 1 20 ? -6.474 -9.047 -0.143 1.00 0.00 84 SER A C 12
ATOM 10910 O O . SER A 1 20 ? -6.447 -10.240 -0.454 1.00 0.00 84 SER A O 12
ATOM 10918 N N . GLU A 1 21 ? -7.573 -8.460 0.296 1.00 0.00 85 GLU A N 12
ATOM 10919 C CA . GLU A 1 21 ? -8.819 -9.183 0.399 1.00 0.00 85 GLU A CA 12
ATOM 10920 C C . GLU A 1 21 ? -9.557 -9.214 -0.939 1.00 0.00 85 GLU A C 12
ATOM 10921 O O . GLU A 1 21 ? -10.100 -10.242 -1.326 1.00 0.00 85 GLU A O 12
ATOM 10933 N N . ASP A 1 22 ? -9.570 -8.095 -1.654 1.00 0.00 86 ASP A N 12
ATOM 10934 C CA . ASP A 1 22 ? -10.399 -8.013 -2.871 1.00 0.00 86 ASP A CA 12
ATOM 10935 C C . ASP A 1 22 ? -9.560 -8.037 -4.148 1.00 0.00 86 ASP A C 12
ATOM 10936 O O . ASP A 1 22 ? -10.043 -8.424 -5.214 1.00 0.00 86 ASP A O 12
ATOM 10945 N N . GLY A 1 23 ? -8.299 -7.703 -4.027 1.00 0.00 87 GLY A N 12
ATOM 10946 C CA . GLY A 1 23 ? -7.420 -7.668 -5.180 1.00 0.00 87 GLY A CA 12
ATOM 10947 C C . GLY A 1 23 ? -7.532 -6.370 -5.984 1.00 0.00 87 GLY A C 12
ATOM 10948 O O . GLY A 1 23 ? -7.061 -6.293 -7.115 1.00 0.00 87 GLY A O 12
ATOM 10952 N N . GLN A 1 24 ? -8.170 -5.365 -5.422 1.00 0.00 88 GLN A N 12
ATOM 10953 C CA . GLN A 1 24 ? -8.308 -4.066 -6.097 1.00 0.00 88 GLN A CA 12
ATOM 10954 C C . GLN A 1 24 ? -7.565 -2.992 -5.342 1.00 0.00 88 GLN A C 12
ATOM 10955 O O . GLN A 1 24 ? -7.197 -3.199 -4.196 1.00 0.00 88 GLN A O 12
ATOM 10969 N N . CYS A 1 25 ? -7.385 -1.847 -5.948 1.00 0.00 89 CYS A N 12
ATOM 10970 C CA . CYS A 1 25 ? -6.633 -0.782 -5.312 1.00 0.00 89 CYS A CA 12
ATOM 10971 C C . CYS A 1 25 ? -7.550 0.253 -4.688 1.00 0.00 89 CYS A C 12
ATOM 10972 O O . CYS A 1 25 ? -8.557 0.662 -5.289 1.00 0.00 89 CYS A O 12
ATOM 10980 N N . TYR A 1 26 ? -7.214 0.633 -3.477 1.00 0.00 90 TYR A N 12
ATOM 10981 C CA . TYR A 1 26 ? -7.972 1.565 -2.672 1.00 0.00 90 TYR A CA 12
ATOM 10982 C C . TYR A 1 26 ? -7.011 2.546 -2.022 1.00 0.00 90 TYR A C 12
ATOM 10983 O O . TYR A 1 26 ? -5.819 2.251 -1.887 1.00 0.00 90 TYR A O 12
ATOM 11001 N N . GLU A 1 27 ? -7.515 3.682 -1.643 1.00 0.00 91 GLU A N 12
ATOM 11002 C CA . GLU A 1 27 ? -6.725 4.744 -1.055 1.00 0.00 91 GLU A CA 12
ATOM 11003 C C . GLU A 1 27 ? -6.343 4.394 0.393 1.00 0.00 91 GLU A C 12
ATOM 11004 O O . GLU A 1 27 ? -7.191 4.018 1.213 1.00 0.00 91 GLU A O 12
ATOM 11016 N N . ALA A 1 28 ? -5.078 4.508 0.692 1.00 0.00 92 ALA A N 12
ATOM 11017 C CA . ALA A 1 28 ? -4.543 4.143 1.984 1.00 0.00 92 ALA A CA 12
ATOM 11018 C C . ALA A 1 28 ? -3.431 5.082 2.383 1.00 0.00 92 ALA A C 12
ATOM 11019 O O . ALA A 1 28 ? -2.808 5.707 1.535 1.00 0.00 92 ALA A O 12
ATOM 11026 N N . GLU A 1 29 ? -3.178 5.189 3.648 1.00 0.00 93 GLU A N 12
ATOM 11027 C CA . GLU A 1 29 ? -2.099 6.013 4.114 1.00 0.00 93 GLU A CA 12
ATOM 11028 C C . GLU A 1 29 ? -1.031 5.136 4.741 1.00 0.00 93 GLU A C 12
ATOM 11029 O O . GLU A 1 29 ? -1.349 4.174 5.443 1.00 0.00 93 GLU A O 12
ATOM 11041 N N . ILE A 1 30 ? 0.201 5.444 4.451 1.00 0.00 94 ILE A N 12
ATOM 11042 C CA . ILE A 1 30 ? 1.339 4.706 4.960 1.00 0.00 94 ILE A CA 12
ATOM 11043 C C . ILE A 1 30 ? 1.621 5.063 6.407 1.00 0.00 94 ILE A C 12
ATOM 11044 O O . ILE A 1 30 ? 1.906 6.221 6.737 1.00 0.00 94 ILE A O 12
ATOM 11060 N N . GLU A 1 31 ? 1.579 4.062 7.231 1.00 0.00 95 GLU A N 12
ATOM 11061 C CA . GLU A 1 31 ? 1.768 4.191 8.657 1.00 0.00 95 GLU A CA 12
ATOM 11062 C C . GLU A 1 31 ? 3.210 3.847 9.035 1.00 0.00 95 GLU A C 12
ATOM 11063 O O . GLU A 1 31 ? 3.807 4.468 9.914 1.00 0.00 95 GLU A O 12
ATOM 11075 N N . GLU A 1 32 ? 3.764 2.867 8.348 1.00 0.00 96 GLU A N 12
ATOM 11076 C CA . GLU A 1 32 ? 5.107 2.378 8.614 1.00 0.00 96 GLU A CA 12
ATOM 11077 C C . GLU A 1 32 ? 5.631 1.732 7.351 1.00 0.00 96 GLU A C 12
ATOM 11078 O O . GLU A 1 32 ? 4.852 1.224 6.554 1.00 0.00 96 GLU A O 12
ATOM 11090 N N . ILE A 1 33 ? 6.916 1.782 7.148 1.00 0.00 97 ILE A N 12
ATOM 11091 C CA . ILE A 1 33 ? 7.524 1.204 5.973 1.00 0.00 97 ILE A CA 12
ATOM 11092 C C . ILE A 1 33 ? 8.569 0.207 6.386 1.00 0.00 97 ILE A C 12
ATOM 11093 O O . ILE A 1 33 ? 9.480 0.531 7.152 1.00 0.00 97 ILE A O 12
ATOM 11109 N N . ASP A 1 34 ? 8.449 -0.980 5.900 1.00 0.00 98 ASP A N 12
ATOM 11110 C CA . ASP A 1 34 ? 9.436 -1.987 6.142 1.00 0.00 98 ASP A CA 12
ATOM 11111 C C . ASP A 1 34 ? 10.333 -2.011 4.934 1.00 0.00 98 ASP A C 12
ATOM 11112 O O . ASP A 1 34 ? 10.050 -2.665 3.924 1.00 0.00 98 ASP A O 12
ATOM 11121 N N . GLU A 1 35 ? 11.369 -1.229 5.004 1.00 0.00 99 GLU A N 12
ATOM 11122 C CA . GLU A 1 35 ? 12.322 -1.079 3.914 1.00 0.00 99 GLU A CA 12
ATOM 11123 C C . GLU A 1 35 ? 13.094 -2.361 3.654 1.00 0.00 99 GLU A C 12
ATOM 11124 O O . GLU A 1 35 ? 13.673 -2.546 2.575 1.00 0.00 99 GLU A O 12
ATOM 11136 N N . GLU A 1 36 ? 13.095 -3.238 4.638 1.00 0.00 100 GLU A N 12
ATOM 11137 C CA . GLU A 1 36 ? 13.819 -4.483 4.587 1.00 0.00 100 GLU A CA 12
ATOM 11138 C C . GLU A 1 36 ? 13.205 -5.402 3.532 1.00 0.00 100 GLU A C 12
ATOM 11139 O O . GLU A 1 36 ? 13.912 -6.029 2.746 1.00 0.00 100 GLU A O 12
ATOM 11151 N N . ASN A 1 37 ? 11.900 -5.455 3.502 1.00 0.00 101 ASN A N 12
ATOM 11152 C CA . ASN A 1 37 ? 11.185 -6.268 2.514 1.00 0.00 101 ASN A CA 12
ATOM 11153 C C . ASN A 1 37 ? 10.712 -5.414 1.376 1.00 0.00 101 ASN A C 12
ATOM 11154 O O . ASN A 1 37 ? 10.320 -5.926 0.316 1.00 0.00 101 ASN A O 12
ATOM 11165 N N . GLY A 1 38 ? 10.746 -4.116 1.580 1.00 0.00 102 GLY A N 12
ATOM 11166 C CA . GLY A 1 38 ? 10.229 -3.210 0.597 1.00 0.00 102 GLY A CA 12
ATOM 11167 C C . GLY A 1 38 ? 8.720 -3.192 0.665 1.00 0.00 102 GLY A C 12
ATOM 11168 O O . GLY A 1 38 ? 8.034 -3.058 -0.358 1.00 0.00 102 GLY A O 12
ATOM 11172 N N . THR A 1 39 ? 8.206 -3.367 1.862 1.00 0.00 103 THR A N 12
ATOM 11173 C CA . THR A 1 39 ? 6.803 -3.371 2.105 1.00 0.00 103 THR A CA 12
ATOM 11174 C C . THR A 1 39 ? 6.416 -2.182 2.964 1.00 0.00 103 THR A C 12
ATOM 11175 O O . THR A 1 39 ? 7.269 -1.533 3.551 1.00 0.00 103 THR A O 12
ATOM 11186 N N . ALA A 1 40 ? 5.165 -1.859 2.987 1.00 0.00 104 ALA A N 12
ATOM 11187 C CA . ALA A 1 40 ? 4.686 -0.788 3.798 1.00 0.00 104 ALA A CA 12
ATOM 11188 C C . ALA A 1 40 ? 3.395 -1.177 4.455 1.00 0.00 104 ALA A C 12
ATOM 11189 O O . ALA A 1 40 ? 2.579 -1.898 3.875 1.00 0.00 104 ALA A O 12
ATOM 11196 N N . ALA A 1 41 ? 3.237 -0.738 5.661 1.00 0.00 105 ALA A N 12
ATOM 11197 C CA . ALA A 1 41 ? 2.053 -0.953 6.416 1.00 0.00 105 ALA A CA 12
ATOM 11198 C C . ALA A 1 41 ? 1.171 0.235 6.187 1.00 0.00 105 ALA A C 12
ATOM 11199 O O . ALA A 1 41 ? 1.560 1.385 6.465 1.00 0.00 105 ALA A O 12
ATOM 11206 N N . ILE A 1 42 ? 0.029 -0.013 5.664 1.00 0.00 106 ILE A N 12
ATOM 11207 C CA . ILE A 1 42 ? -0.850 1.032 5.247 1.00 0.00 106 ILE A CA 12
ATOM 11208 C C . ILE A 1 42 ? -2.210 0.874 5.891 1.00 0.00 106 ILE A C 12
ATOM 11209 O O . ILE A 1 42 ? -2.638 -0.242 6.158 1.00 0.00 106 ILE A O 12
ATOM 11225 N N . THR A 1 43 ? -2.871 1.969 6.128 1.00 0.00 107 THR A N 12
ATOM 11226 C CA . THR A 1 43 ? -4.196 1.956 6.671 1.00 0.00 107 THR A CA 12
ATOM 11227 C C . THR A 1 43 ? -5.152 2.492 5.619 1.00 0.00 107 THR A C 12
ATOM 11228 O O . THR A 1 43 ? -4.975 3.617 5.123 1.00 0.00 107 THR A O 12
ATOM 11239 N N . PHE A 1 44 ? -6.135 1.695 5.276 1.00 0.00 108 PHE A N 12
ATOM 11240 C CA . PHE A 1 44 ? -7.113 2.048 4.278 1.00 0.00 108 PHE A CA 12
ATOM 11241 C C . PHE A 1 44 ? -7.982 3.177 4.738 1.00 0.00 108 PHE A C 12
ATOM 11242 O O . PHE A 1 44 ? -8.656 3.072 5.776 1.00 0.00 108 PHE A O 12
ATOM 11259 N N . ALA A 1 45 ? -7.971 4.239 3.960 1.00 0.00 109 ALA A N 12
ATOM 11260 C CA . ALA A 1 45 ? -8.671 5.457 4.276 1.00 0.00 109 ALA A CA 12
ATOM 11261 C C . ALA A 1 45 ? -10.162 5.231 4.310 1.00 0.00 109 ALA A C 12
ATOM 11262 O O . ALA A 1 45 ? -10.748 4.675 3.369 1.00 0.00 109 ALA A O 12
ATOM 11269 N N . GLY A 1 46 ? -10.762 5.588 5.408 1.00 0.00 110 GLY A N 12
ATOM 11270 C CA . GLY A 1 46 ? -12.180 5.478 5.546 1.00 0.00 110 GLY A CA 12
ATOM 11271 C C . GLY A 1 46 ? -12.603 4.172 6.164 1.00 0.00 110 GLY A C 12
ATOM 11272 O O . GLY A 1 46 ? -13.382 4.162 7.119 1.00 0.00 110 GLY A O 12
ATOM 11276 N N . TYR A 1 47 ? -12.110 3.073 5.623 1.00 0.00 111 TYR A N 12
ATOM 11277 C CA . TYR A 1 47 ? -12.457 1.758 6.110 1.00 0.00 111 TYR A CA 12
ATOM 11278 C C . TYR A 1 47 ? -11.772 1.478 7.447 1.00 0.00 111 TYR A C 12
ATOM 11279 O O . TYR A 1 47 ? -12.415 1.059 8.409 1.00 0.00 111 TYR A O 12
ATOM 11297 N N . GLY A 1 48 ? -10.477 1.713 7.511 1.00 0.00 112 GLY A N 12
ATOM 11298 C CA . GLY A 1 48 ? -9.766 1.534 8.760 1.00 0.00 112 GLY A CA 12
ATOM 11299 C C . GLY A 1 48 ? -9.033 0.208 8.906 1.00 0.00 112 GLY A C 12
ATOM 11300 O O . GLY A 1 48 ? -8.743 -0.213 10.033 1.00 0.00 112 GLY A O 12
ATOM 11304 N N . ASN A 1 49 ? -8.730 -0.465 7.811 1.00 0.00 113 ASN A N 12
ATOM 11305 C CA . ASN A 1 49 ? -7.937 -1.698 7.920 1.00 0.00 113 ASN A CA 12
ATOM 11306 C C . ASN A 1 49 ? -6.518 -1.378 7.655 1.00 0.00 113 ASN A C 12
ATOM 11307 O O . ASN A 1 49 ? -6.220 -0.324 7.099 1.00 0.00 113 ASN A O 12
ATOM 11318 N N . ALA A 1 50 ? -5.647 -2.267 8.004 1.00 0.00 114 ALA A N 12
ATOM 11319 C CA . ALA A 1 50 ? -4.248 -2.058 7.801 1.00 0.00 114 ALA A CA 12
ATOM 11320 C C . ALA A 1 50 ? -3.610 -3.329 7.331 1.00 0.00 114 ALA A C 12
ATOM 11321 O O . ALA A 1 50 ? -3.876 -4.403 7.889 1.00 0.00 114 ALA A O 12
ATOM 11328 N N . GLU A 1 51 ? -2.799 -3.232 6.317 1.00 0.00 115 GLU A N 12
ATOM 11329 C CA . GLU A 1 51 ? -2.104 -4.377 5.819 1.00 0.00 115 GLU A CA 12
ATOM 11330 C C . GLU A 1 51 ? -0.699 -3.987 5.449 1.00 0.00 115 GLU A C 12
ATOM 11331 O O . GLU A 1 51 ? -0.404 -2.797 5.275 1.00 0.00 115 GLU A O 12
ATOM 11343 N N . VAL A 1 52 ? 0.164 -4.956 5.370 1.00 0.00 116 VAL A N 12
ATOM 11344 C CA . VAL A 1 52 ? 1.507 -4.729 4.951 1.00 0.00 116 VAL A CA 12
ATOM 11345 C C . VAL A 1 52 ? 1.606 -5.181 3.508 1.00 0.00 116 VAL A C 12
ATOM 11346 O O . VAL A 1 52 ? 1.499 -6.378 3.200 1.00 0.00 116 VAL A O 12
ATOM 11359 N N . THR A 1 53 ? 1.762 -4.238 2.645 1.00 0.00 117 THR A N 12
ATOM 11360 C CA . THR A 1 53 ? 1.749 -4.468 1.224 1.00 0.00 117 THR A CA 12
ATOM 11361 C C . THR A 1 53 ? 3.037 -3.902 0.609 1.00 0.00 117 THR A C 12
ATOM 11362 O O . THR A 1 53 ? 3.556 -2.895 1.090 1.00 0.00 117 THR A O 12
ATOM 11373 N N . PRO A 1 54 ? 3.629 -4.591 -0.376 1.00 0.00 118 PRO A N 12
ATOM 11374 C CA . PRO A 1 54 ? 4.860 -4.143 -1.016 1.00 0.00 118 PRO A CA 12
ATOM 11375 C C . PRO A 1 54 ? 4.703 -2.774 -1.682 1.00 0.00 118 PRO A C 12
ATOM 11376 O O . PRO A 1 54 ? 3.629 -2.439 -2.188 1.00 0.00 118 PRO A O 12
ATOM 11387 N N . LEU A 1 55 ? 5.780 -2.000 -1.682 1.00 0.00 119 LEU A N 12
ATOM 11388 C CA . LEU A 1 55 ? 5.829 -0.660 -2.294 1.00 0.00 119 LEU A CA 12
ATOM 11389 C C . LEU A 1 55 ? 5.446 -0.712 -3.767 1.00 0.00 119 LEU A C 12
ATOM 11390 O O . LEU A 1 55 ? 4.971 0.270 -4.325 1.00 0.00 119 LEU A O 12
ATOM 11406 N N . LEU A 1 56 ? 5.671 -1.866 -4.379 1.00 0.00 120 LEU A N 12
ATOM 11407 C CA . LEU A 1 56 ? 5.334 -2.102 -5.775 1.00 0.00 120 LEU A CA 12
ATOM 11408 C C . LEU A 1 56 ? 3.800 -2.036 -5.972 1.00 0.00 120 LEU A C 12
ATOM 11409 O O . LEU A 1 56 ? 3.304 -1.665 -7.032 1.00 0.00 120 LEU A O 12
ATOM 11425 N N . ASN A 1 57 ? 3.075 -2.384 -4.923 1.00 0.00 121 ASN A N 12
ATOM 11426 C CA . ASN A 1 57 ? 1.615 -2.412 -4.944 1.00 0.00 121 ASN A CA 12
ATOM 11427 C C . ASN A 1 57 ? 1.034 -1.091 -4.534 1.00 0.00 121 ASN A C 12
ATOM 11428 O O . ASN A 1 57 ? -0.186 -0.910 -4.545 1.00 0.00 121 ASN A O 12
ATOM 11439 N N . LEU A 1 58 ? 1.888 -0.172 -4.154 1.00 0.00 122 LEU A N 12
ATOM 11440 C CA . LEU A 1 58 ? 1.438 1.128 -3.794 1.00 0.00 122 LEU A CA 12
ATOM 11441 C C . LEU A 1 58 ? 1.504 2.032 -4.987 1.00 0.00 122 LEU A C 12
ATOM 11442 O O . LEU A 1 58 ? 2.516 2.092 -5.696 1.00 0.00 122 LEU A O 12
ATOM 11458 N N . LYS A 1 59 ? 0.432 2.708 -5.224 1.00 0.00 123 LYS A N 12
ATOM 11459 C CA . LYS A 1 59 ? 0.352 3.640 -6.315 1.00 0.00 123 LYS A CA 12
ATOM 11460 C C . LYS A 1 59 ? 0.167 5.013 -5.756 1.00 0.00 123 LYS A C 12
ATOM 11461 O O . LYS A 1 59 ? -0.281 5.146 -4.614 1.00 0.00 123 LYS A O 12
ATOM 11480 N N . PRO A 1 60 ? 0.497 6.055 -6.511 1.00 0.00 124 PRO A N 12
ATOM 11481 C CA . PRO A 1 60 ? 0.170 7.406 -6.112 1.00 0.00 124 PRO A CA 12
ATOM 11482 C C . PRO A 1 60 ? -1.342 7.581 -6.191 1.00 0.00 124 PRO A C 12
ATOM 11483 O O . PRO A 1 60 ? -2.013 6.889 -6.975 1.00 0.00 124 PRO A O 12
ATOM 11494 N N . VAL A 1 61 ? -1.881 8.425 -5.356 1.00 0.00 125 VAL A N 12
ATOM 11495 C CA . VAL A 1 61 ? -3.314 8.622 -5.324 1.00 0.00 125 VAL A CA 12
ATOM 11496 C C . VAL A 1 61 ? -3.836 9.282 -6.588 1.00 0.00 125 VAL A C 12
ATOM 11497 O O . VAL A 1 61 ? -3.452 10.399 -6.946 1.00 0.00 125 VAL A O 12
ATOM 11510 N N . GLU A 1 62 ? -4.711 8.584 -7.261 1.00 0.00 126 GLU A N 12
ATOM 11511 C CA . GLU A 1 62 ? -5.283 9.073 -8.502 1.00 0.00 126 GLU A CA 12
ATOM 11512 C C . GLU A 1 62 ? -6.638 9.693 -8.235 1.00 0.00 126 GLU A C 12
ATOM 11513 O O . GLU A 1 62 ? -7.467 9.834 -9.133 1.00 0.00 126 GLU A O 12
ATOM 11525 N N . GLU A 1 63 ? -6.807 10.095 -6.996 1.00 0.00 127 GLU A N 12
ATOM 11526 C CA . GLU A 1 63 ? -8.052 10.678 -6.457 1.00 0.00 127 GLU A CA 12
ATOM 11527 C C . GLU A 1 63 ? -9.180 9.666 -6.453 1.00 0.00 127 GLU A C 12
ATOM 11528 O O . GLU A 1 63 ? -10.364 10.025 -6.451 1.00 0.00 127 GLU A O 12
ATOM 11540 N N . GLY A 1 64 ? -8.817 8.419 -6.402 1.00 0.00 128 GLY A N 12
ATOM 11541 C CA . GLY A 1 64 ? -9.788 7.398 -6.370 1.00 0.00 128 GLY A CA 12
ATOM 11542 C C . GLY A 1 64 ? -9.981 6.933 -4.963 1.00 0.00 128 GLY A C 12
ATOM 11543 O O . GLY A 1 64 ? -10.808 7.525 -4.245 1.00 0.00 128 GLY A O 12
ATOM 11581 N N . ALA A 1 1 ? 8.901 -8.401 -3.049 1.00 0.00 65 ALA A N 13
ATOM 11582 C CA . ALA A 1 1 ? 9.790 -8.016 -4.142 1.00 0.00 65 ALA A CA 13
ATOM 11583 C C . ALA A 1 1 ? 11.178 -7.805 -3.596 1.00 0.00 65 ALA A C 13
ATOM 11584 O O . ALA A 1 1 ? 11.337 -7.385 -2.447 1.00 0.00 65 ALA A O 13
ATOM 11593 N N . SER A 1 2 ? 12.176 -8.089 -4.391 1.00 0.00 66 SER A N 13
ATOM 11594 C CA . SER A 1 2 ? 13.552 -7.947 -3.966 1.00 0.00 66 SER A CA 13
ATOM 11595 C C . SER A 1 2 ? 14.289 -6.879 -4.785 1.00 0.00 66 SER A C 13
ATOM 11596 O O . SER A 1 2 ? 15.508 -6.715 -4.660 1.00 0.00 66 SER A O 13
ATOM 11604 N N . THR A 1 3 ? 13.570 -6.166 -5.610 1.00 0.00 67 THR A N 13
ATOM 11605 C CA . THR A 1 3 ? 14.165 -5.158 -6.450 1.00 0.00 67 THR A CA 13
ATOM 11606 C C . THR A 1 3 ? 14.009 -3.766 -5.853 1.00 0.00 67 THR A C 13
ATOM 11607 O O . THR A 1 3 ? 13.235 -3.563 -4.908 1.00 0.00 67 THR A O 13
ATOM 11618 N N . GLN A 1 4 ? 14.749 -2.829 -6.387 1.00 0.00 68 GLN A N 13
ATOM 11619 C CA . GLN A 1 4 ? 14.703 -1.462 -5.962 1.00 0.00 68 GLN A CA 13
ATOM 11620 C C . GLN A 1 4 ? 13.412 -0.832 -6.487 1.00 0.00 68 GLN A C 13
ATOM 11621 O O . GLN A 1 4 ? 13.115 -0.932 -7.682 1.00 0.00 68 GLN A O 13
ATOM 11635 N N . PRO A 1 5 ? 12.612 -0.225 -5.612 1.00 0.00 69 PRO A N 13
ATOM 11636 C CA . PRO A 1 5 ? 11.344 0.394 -6.005 1.00 0.00 69 PRO A CA 13
ATOM 11637 C C . PRO A 1 5 ? 11.549 1.690 -6.799 1.00 0.00 69 PRO A C 13
ATOM 11638 O O . PRO A 1 5 ? 12.591 2.348 -6.683 1.00 0.00 69 PRO A O 13
ATOM 11649 N N . THR A 1 6 ? 10.591 2.026 -7.635 1.00 0.00 70 THR A N 13
ATOM 11650 C CA . THR A 1 6 ? 10.633 3.276 -8.357 1.00 0.00 70 THR A CA 13
ATOM 11651 C C . THR A 1 6 ? 9.736 4.283 -7.638 1.00 0.00 70 THR A C 13
ATOM 11652 O O . THR A 1 6 ? 9.793 5.482 -7.892 1.00 0.00 70 THR A O 13
ATOM 11663 N N . HIS A 1 7 ? 8.920 3.774 -6.739 1.00 0.00 71 HIS A N 13
ATOM 11664 C CA . HIS A 1 7 ? 8.032 4.588 -5.961 1.00 0.00 71 HIS A CA 13
ATOM 11665 C C . HIS A 1 7 ? 8.658 4.873 -4.616 1.00 0.00 71 HIS A C 13
ATOM 11666 O O . HIS A 1 7 ? 8.989 3.953 -3.867 1.00 0.00 71 HIS A O 13
ATOM 11680 N N . SER A 1 8 ? 8.843 6.127 -4.321 1.00 0.00 72 SER A N 13
ATOM 11681 C CA . SER A 1 8 ? 9.409 6.530 -3.070 1.00 0.00 72 SER A CA 13
ATOM 11682 C C . SER A 1 8 ? 8.277 6.888 -2.115 1.00 0.00 72 SER A C 13
ATOM 11683 O O . SER A 1 8 ? 7.478 7.785 -2.395 1.00 0.00 72 SER A O 13
ATOM 11691 N N . TRP A 1 9 ? 8.172 6.160 -1.032 1.00 0.00 73 TRP A N 13
ATOM 11692 C CA . TRP A 1 9 ? 7.103 6.358 -0.088 1.00 0.00 73 TRP A CA 13
ATOM 11693 C C . TRP A 1 9 ? 7.634 6.755 1.260 1.00 0.00 73 TRP A C 13
ATOM 11694 O O . TRP A 1 9 ? 8.720 6.320 1.649 1.00 0.00 73 TRP A O 13
ATOM 11715 N N . LYS A 1 10 ? 6.908 7.597 1.957 1.00 0.00 74 LYS A N 13
ATOM 11716 C CA . LYS A 1 10 ? 7.249 7.939 3.313 1.00 0.00 74 LYS A CA 13
ATOM 11717 C C . LYS A 1 10 ? 6.036 7.770 4.206 1.00 0.00 74 LYS A C 13
ATOM 11718 O O . LYS A 1 10 ? 4.904 7.635 3.723 1.00 0.00 74 LYS A O 13
ATOM 11737 N N . VAL A 1 11 ? 6.280 7.735 5.490 1.00 0.00 75 VAL A N 13
ATOM 11738 C CA . VAL A 1 11 ? 5.234 7.641 6.476 1.00 0.00 75 VAL A CA 13
ATOM 11739 C C . VAL A 1 11 ? 4.326 8.869 6.385 1.00 0.00 75 VAL A C 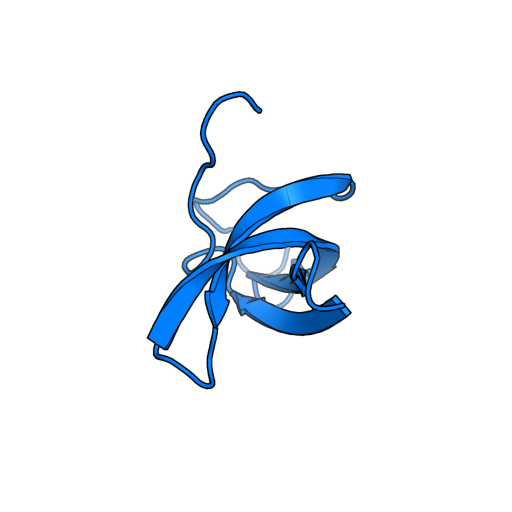13
ATOM 11740 O O . VAL A 1 11 ? 4.810 9.993 6.246 1.00 0.00 75 VAL A O 13
ATOM 11753 N N . GLY A 1 12 ? 3.028 8.643 6.398 1.00 0.00 76 GLY A N 13
ATOM 11754 C CA . GLY A 1 12 ? 2.091 9.732 6.312 1.00 0.00 76 GLY A CA 13
ATOM 11755 C C . GLY A 1 12 ? 1.776 10.106 4.881 1.00 0.00 76 GLY A C 13
ATOM 11756 O O . GLY A 1 12 ? 1.292 11.212 4.609 1.00 0.00 76 GLY A O 13
ATOM 11760 N N . ASP A 1 13 ? 2.079 9.217 3.963 1.00 0.00 77 ASP A N 13
ATOM 11761 C CA . ASP A 1 13 ? 1.768 9.439 2.555 1.00 0.00 77 ASP A CA 13
ATOM 11762 C C . ASP A 1 13 ? 0.504 8.767 2.167 1.00 0.00 77 ASP A C 13
ATOM 11763 O O . ASP A 1 13 ? 0.119 7.744 2.752 1.00 0.00 77 ASP A O 13
ATOM 11772 N N . LYS A 1 14 ? -0.133 9.322 1.181 1.00 0.00 78 LYS A N 13
ATOM 11773 C CA . LYS A 1 14 ? -1.302 8.744 0.616 1.00 0.00 78 LYS A CA 13
ATOM 11774 C C . LYS A 1 14 ? -0.880 7.924 -0.555 1.00 0.00 78 LYS A C 13
ATOM 11775 O O . LYS A 1 14 ? -0.123 8.382 -1.420 1.00 0.00 78 LYS A O 13
ATOM 11794 N N . CYS A 1 15 ? -1.352 6.761 -0.595 1.00 0.00 79 CYS A N 13
ATOM 11795 C CA . CYS A 1 15 ? -1.053 5.873 -1.651 1.00 0.00 79 CYS A CA 13
ATOM 11796 C C . CYS A 1 15 ? -2.258 5.057 -1.940 1.00 0.00 79 CYS A C 13
ATOM 11797 O O . CYS A 1 15 ? -3.286 5.195 -1.274 1.00 0.00 79 CYS A O 13
ATOM 11805 N N . MET A 1 16 ? -2.175 4.260 -2.931 1.00 0.00 80 MET A N 13
ATOM 11806 C CA . MET A 1 16 ? -3.210 3.353 -3.218 1.00 0.00 80 MET A CA 13
ATOM 11807 C C . MET A 1 16 ? -2.636 1.998 -3.067 1.00 0.00 80 MET A C 13
ATOM 11808 O O . MET A 1 16 ? -1.585 1.722 -3.622 1.00 0.00 80 MET A O 13
ATOM 11822 N N . ALA A 1 17 ? -3.292 1.181 -2.329 1.00 0.00 81 ALA A N 13
ATOM 11823 C CA . ALA A 1 17 ? -2.815 -0.133 -2.044 1.00 0.00 81 ALA A CA 13
ATOM 11824 C C . ALA A 1 17 ? -3.784 -1.126 -2.577 1.00 0.00 81 ALA A C 13
ATOM 11825 O O . ALA A 1 17 ? -4.979 -0.843 -2.654 1.00 0.00 81 ALA A O 13
ATOM 11832 N N . VAL A 1 18 ? -3.297 -2.264 -2.946 1.00 0.00 82 VAL A N 13
ATOM 11833 C CA . VAL A 1 18 ? -4.142 -3.312 -3.428 1.00 0.00 82 VAL A CA 13
ATOM 11834 C C . VAL A 1 18 ? -4.615 -4.101 -2.237 1.00 0.00 82 VAL A C 13
ATOM 11835 O O . VAL A 1 18 ? -3.812 -4.733 -1.556 1.00 0.00 82 VAL A O 13
ATOM 11848 N N . TRP A 1 19 ? -5.907 -4.028 -1.980 1.00 0.00 83 TRP A N 13
ATOM 11849 C CA . TRP A 1 19 ? -6.511 -4.694 -0.867 1.00 0.00 83 TRP A CA 13
ATOM 11850 C C . TRP A 1 19 ? -6.412 -6.165 -1.090 1.00 0.00 83 TRP A C 13
ATOM 11851 O O . TRP A 1 19 ? -6.967 -6.686 -2.061 1.00 0.00 83 TRP A O 13
ATOM 11872 N N . SER A 1 20 ? -5.731 -6.815 -0.197 1.00 0.00 84 SER A N 13
ATOM 11873 C CA . SER A 1 20 ? -5.458 -8.242 -0.253 1.00 0.00 84 SER A CA 13
ATOM 11874 C C . SER A 1 20 ? -6.766 -9.063 -0.336 1.00 0.00 84 SER A C 13
ATOM 11875 O O . SER A 1 20 ? -6.796 -10.168 -0.891 1.00 0.00 84 SER A O 13
ATOM 11883 N N . GLU A 1 21 ? -7.848 -8.483 0.139 1.00 0.00 85 GLU A N 13
ATOM 11884 C CA . GLU A 1 21 ? -9.112 -9.170 0.198 1.00 0.00 85 GLU A CA 13
ATOM 11885 C C . GLU A 1 21 ? -9.883 -9.095 -1.122 1.00 0.00 85 GLU A C 13
ATOM 11886 O O . GLU A 1 21 ? -10.509 -10.071 -1.530 1.00 0.00 85 GLU A O 13
ATOM 11898 N N . ASP A 1 22 ? -9.846 -7.947 -1.786 1.00 0.00 86 ASP A N 13
ATOM 11899 C CA . ASP A 1 22 ? -10.657 -7.789 -3.015 1.00 0.00 86 ASP A CA 13
ATOM 11900 C C . ASP A 1 22 ? -9.788 -7.831 -4.262 1.00 0.00 86 ASP A C 13
ATOM 11901 O O . ASP A 1 22 ? -10.257 -8.140 -5.352 1.00 0.00 86 ASP A O 13
ATOM 11910 N N . GLY A 1 23 ? -8.512 -7.588 -4.089 1.00 0.00 87 GLY A N 13
ATOM 11911 C CA . GLY A 1 23 ? -7.589 -7.592 -5.213 1.00 0.00 87 GLY A CA 13
ATOM 11912 C C . GLY A 1 23 ? -7.593 -6.281 -5.992 1.00 0.00 87 GLY A C 13
ATOM 11913 O O . GLY A 1 23 ? -7.035 -6.197 -7.085 1.00 0.00 87 GLY A O 13
ATOM 11917 N N . GLN A 1 24 ? -8.225 -5.268 -5.444 1.00 0.00 88 GLN A N 13
ATOM 11918 C CA . GLN A 1 24 ? -8.293 -3.960 -6.094 1.00 0.00 88 GLN A CA 13
ATOM 11919 C C . GLN A 1 24 ? -7.563 -2.917 -5.293 1.00 0.00 88 GLN A C 13
ATOM 11920 O O . GLN A 1 24 ? -7.250 -3.149 -4.135 1.00 0.00 88 GLN A O 13
ATOM 11934 N N . CYS A 1 25 ? -7.328 -1.770 -5.878 1.00 0.00 89 CYS A N 13
ATOM 11935 C CA . CYS A 1 25 ? -6.568 -0.737 -5.205 1.00 0.00 89 CYS A CA 13
ATOM 11936 C C . CYS A 1 25 ? -7.462 0.336 -4.613 1.00 0.00 89 CYS A C 13
ATOM 11937 O O . CYS A 1 25 ? -8.402 0.807 -5.251 1.00 0.00 89 CYS A O 13
ATOM 11945 N N . TYR A 1 26 ? -7.162 0.692 -3.392 1.00 0.00 90 TYR A N 13
ATOM 11946 C CA . TYR A 1 26 ? -7.923 1.644 -2.607 1.00 0.00 90 TYR A CA 13
ATOM 11947 C C . TYR A 1 26 ? -6.972 2.641 -1.973 1.00 0.00 90 TYR A C 13
ATOM 11948 O O . TYR A 1 26 ? -5.776 2.354 -1.844 1.00 0.00 90 TYR A O 13
ATOM 11966 N N . GLU A 1 27 ? -7.483 3.795 -1.599 1.00 0.00 91 GLU A N 13
ATOM 11967 C CA . GLU A 1 27 ? -6.679 4.847 -1.004 1.00 0.00 91 GLU A CA 13
ATOM 11968 C C . GLU A 1 27 ? -6.311 4.473 0.429 1.00 0.00 91 GLU A C 13
ATOM 11969 O O . GLU A 1 27 ? -7.174 4.149 1.259 1.00 0.00 91 GLU A O 13
ATOM 11981 N N . ALA A 1 28 ? -5.046 4.516 0.709 1.00 0.00 92 ALA A N 13
ATOM 11982 C CA . ALA A 1 28 ? -4.525 4.116 1.980 1.00 0.00 92 ALA A CA 13
ATOM 11983 C C . ALA A 1 28 ? -3.383 5.010 2.371 1.00 0.00 92 ALA A C 13
ATOM 11984 O O . ALA A 1 28 ? -2.663 5.523 1.511 1.00 0.00 92 ALA A O 13
ATOM 11991 N N . GLU A 1 29 ? -3.215 5.201 3.637 1.00 0.00 93 GLU A N 13
ATOM 11992 C CA . GLU A 1 29 ? -2.161 6.022 4.135 1.00 0.00 93 GLU A CA 13
ATOM 11993 C C . GLU A 1 29 ? -1.113 5.133 4.778 1.00 0.00 93 GLU A C 13
ATOM 11994 O O . GLU A 1 29 ? -1.443 4.160 5.460 1.00 0.00 93 GLU A O 13
ATOM 12006 N N . ILE A 1 30 ? 0.120 5.420 4.486 1.00 0.00 94 ILE A N 13
ATOM 12007 C CA . ILE A 1 30 ? 1.250 4.660 4.992 1.00 0.00 94 ILE A CA 13
ATOM 12008 C C . ILE A 1 30 ? 1.554 4.993 6.443 1.00 0.00 94 ILE A C 13
ATOM 12009 O O . ILE A 1 30 ? 1.833 6.148 6.789 1.00 0.00 94 ILE A O 13
ATOM 12025 N N . GLU A 1 31 ? 1.537 3.972 7.255 1.00 0.00 95 GLU A N 13
ATOM 12026 C CA . GLU A 1 31 ? 1.785 4.082 8.676 1.00 0.00 95 GLU A CA 13
ATOM 12027 C C . GLU A 1 31 ? 3.251 3.792 8.988 1.00 0.00 95 GLU A C 13
ATOM 12028 O O . GLU A 1 31 ? 3.848 4.402 9.889 1.00 0.00 95 GLU A O 13
ATOM 12040 N N . GLU A 1 32 ? 3.830 2.852 8.248 1.00 0.00 96 GLU A N 13
ATOM 12041 C CA . GLU A 1 32 ? 5.204 2.433 8.466 1.00 0.00 96 GLU A CA 13
ATOM 12042 C C . GLU A 1 32 ? 5.752 1.793 7.196 1.00 0.00 96 GLU A C 13
ATOM 12043 O O . GLU A 1 32 ? 4.991 1.235 6.406 1.00 0.00 96 GLU A O 13
ATOM 12055 N N . ILE A 1 33 ? 7.050 1.888 7.004 1.00 0.00 97 ILE A N 13
ATOM 12056 C CA . ILE A 1 33 ? 7.716 1.318 5.851 1.00 0.00 97 ILE A CA 13
ATOM 12057 C C . ILE A 1 33 ? 8.839 0.407 6.312 1.00 0.00 97 ILE A C 13
ATOM 12058 O O . ILE A 1 33 ? 9.723 0.814 7.075 1.00 0.00 97 ILE A O 13
ATOM 12074 N N . ASP A 1 34 ? 8.800 -0.793 5.842 1.00 0.00 98 ASP A N 13
ATOM 12075 C CA . ASP A 1 34 ? 9.790 -1.782 6.136 1.00 0.00 98 ASP A CA 13
ATOM 12076 C C . ASP A 1 34 ? 10.677 -1.885 4.939 1.00 0.00 98 ASP A C 13
ATOM 12077 O O . ASP A 1 34 ? 10.368 -2.573 3.975 1.00 0.00 98 ASP A O 13
ATOM 12086 N N . GLU A 1 35 ? 11.711 -1.126 4.964 1.00 0.00 99 GLU A N 13
ATOM 12087 C CA . GLU A 1 35 ? 12.669 -1.041 3.885 1.00 0.00 99 GLU A CA 13
ATOM 12088 C C . GLU A 1 35 ? 13.446 -2.339 3.691 1.00 0.00 99 GLU A C 13
ATOM 12089 O O . GLU A 1 35 ? 14.047 -2.554 2.644 1.00 0.00 99 GLU A O 13
ATOM 12101 N N . GLU A 1 36 ? 13.433 -3.187 4.702 1.00 0.00 100 GLU A N 13
ATOM 12102 C CA . GLU A 1 36 ? 14.123 -4.456 4.654 1.00 0.00 100 GLU A CA 13
ATOM 12103 C C . GLU A 1 36 ? 13.469 -5.363 3.618 1.00 0.00 100 GLU A C 13
ATOM 12104 O O . GLU A 1 36 ? 14.151 -6.042 2.833 1.00 0.00 100 GLU A O 13
ATOM 12116 N N . ASN A 1 37 ? 12.158 -5.364 3.617 1.00 0.00 101 ASN A N 13
ATOM 12117 C CA . ASN A 1 37 ? 11.403 -6.181 2.689 1.00 0.00 101 ASN A CA 13
ATOM 12118 C C . ASN A 1 37 ? 10.869 -5.352 1.559 1.00 0.00 101 ASN A C 13
ATOM 12119 O O . ASN A 1 37 ? 10.435 -5.886 0.535 1.00 0.00 101 ASN A O 13
ATOM 12130 N N . GLY A 1 38 ? 10.912 -4.056 1.733 1.00 0.00 102 GLY A N 13
ATOM 12131 C CA . GLY A 1 38 ? 10.347 -3.157 0.764 1.00 0.00 102 GLY A CA 13
ATOM 12132 C C . GLY A 1 38 ? 8.838 -3.163 0.861 1.00 0.00 102 GLY A C 13
ATOM 12133 O O . GLY A 1 38 ? 8.133 -3.029 -0.141 1.00 0.00 102 GLY A O 13
ATOM 12137 N N . THR A 1 39 ? 8.331 -3.360 2.056 1.00 0.00 103 THR A N 13
ATOM 12138 C CA . THR A 1 39 ? 6.913 -3.393 2.250 1.00 0.00 103 THR A CA 13
ATOM 12139 C C . THR A 1 39 ? 6.462 -2.231 3.102 1.00 0.00 103 THR A C 13
ATOM 12140 O O . THR A 1 39 ? 7.242 -1.661 3.856 1.00 0.00 103 THR A O 13
ATOM 12151 N N . ALA A 1 40 ? 5.230 -1.876 2.992 1.00 0.00 104 ALA A N 13
ATOM 12152 C CA . ALA A 1 40 ? 4.697 -0.806 3.757 1.00 0.00 104 ALA A CA 13
ATOM 12153 C C . ALA A 1 40 ? 3.447 -1.248 4.458 1.00 0.00 104 ALA A C 13
ATOM 12154 O O . ALA A 1 40 ? 2.655 -2.032 3.918 1.00 0.00 104 ALA A O 13
ATOM 12161 N N . ALA A 1 41 ? 3.296 -0.788 5.653 1.00 0.00 105 ALA A N 13
ATOM 12162 C CA . ALA A 1 41 ? 2.133 -1.037 6.422 1.00 0.00 105 ALA A CA 13
ATOM 12163 C C . ALA A 1 41 ? 1.238 0.140 6.211 1.00 0.00 105 ALA A C 13
ATOM 12164 O O . ALA A 1 41 ? 1.617 1.288 6.506 1.00 0.00 105 ALA A O 13
ATOM 12171 N N . ILE A 1 42 ? 0.096 -0.110 5.684 1.00 0.00 106 ILE A N 13
ATOM 12172 C CA . ILE A 1 42 ? -0.781 0.938 5.265 1.00 0.00 106 ILE A CA 13
ATOM 12173 C C . ILE A 1 42 ? -2.136 0.784 5.912 1.00 0.00 106 ILE A C 13
ATOM 12174 O O . ILE A 1 42 ? -2.522 -0.317 6.285 1.00 0.00 106 ILE A O 13
ATOM 12190 N N . THR A 1 43 ? -2.826 1.868 6.066 1.00 0.00 107 THR A N 13
ATOM 12191 C CA . THR A 1 43 ? -4.147 1.867 6.604 1.00 0.00 107 THR A CA 13
ATOM 12192 C C . THR A 1 43 ? -5.112 2.462 5.590 1.00 0.00 107 THR A C 13
ATOM 12193 O O . THR A 1 43 ? -4.914 3.576 5.107 1.00 0.00 107 THR A O 13
ATOM 12204 N N . PHE A 1 44 ? -6.116 1.688 5.249 1.00 0.00 108 PHE A N 13
ATOM 12205 C CA . PHE A 1 44 ? -7.113 2.076 4.281 1.00 0.00 108 PHE A CA 13
ATOM 12206 C C . PHE A 1 44 ? -7.985 3.167 4.823 1.00 0.00 108 PHE A C 13
ATOM 12207 O O . PHE A 1 44 ? -8.637 2.995 5.875 1.00 0.00 108 PHE A O 13
ATOM 12224 N N . ALA A 1 45 ? -8.018 4.258 4.105 1.00 0.00 109 ALA A N 13
ATOM 12225 C CA . ALA A 1 45 ? -8.720 5.439 4.517 1.00 0.00 109 ALA A CA 13
ATOM 12226 C C . ALA A 1 45 ? -10.221 5.211 4.479 1.00 0.00 109 ALA A C 13
ATOM 12227 O O . ALA A 1 45 ? -10.744 4.597 3.540 1.00 0.00 109 ALA A O 13
ATOM 12234 N N . GLY A 1 46 ? -10.899 5.623 5.520 1.00 0.00 110 GLY A N 13
ATOM 12235 C CA . GLY A 1 46 ? -12.336 5.517 5.565 1.00 0.00 110 GLY A CA 13
ATOM 12236 C C . GLY A 1 46 ? -12.800 4.211 6.165 1.00 0.00 110 GLY A C 13
ATOM 12237 O O . GLY A 1 46 ? -13.643 4.191 7.065 1.00 0.00 110 GLY A O 13
ATOM 12241 N N . TYR A 1 47 ? -12.263 3.122 5.675 1.00 0.00 111 TYR A N 13
ATOM 12242 C CA . TYR A 1 47 ? -12.638 1.818 6.154 1.00 0.00 111 TYR A CA 13
ATOM 12243 C C . TYR A 1 47 ? -11.984 1.543 7.501 1.00 0.00 111 TYR A C 13
ATOM 12244 O O . TYR A 1 47 ? -12.658 1.183 8.462 1.00 0.00 111 TYR A O 13
ATOM 12262 N N . GLY A 1 48 ? -10.681 1.758 7.577 1.00 0.00 112 GLY A N 13
ATOM 12263 C CA . GLY A 1 48 ? -9.975 1.537 8.816 1.00 0.00 112 GLY A CA 13
ATOM 12264 C C . GLY A 1 48 ? -9.367 0.147 8.942 1.00 0.00 112 GLY A C 13
ATOM 12265 O O . GLY A 1 48 ? -9.529 -0.511 9.970 1.00 0.00 112 GLY A O 13
ATOM 12269 N N . ASN A 1 49 ? -8.705 -0.317 7.903 1.00 0.00 113 ASN A N 13
ATOM 12270 C CA . ASN A 1 49 ? -7.950 -1.584 7.977 1.00 0.00 113 ASN A CA 13
ATOM 12271 C C . ASN A 1 49 ? -6.517 -1.310 7.717 1.00 0.00 113 ASN A C 13
ATOM 12272 O O . ASN A 1 49 ? -6.185 -0.263 7.183 1.00 0.00 113 ASN A O 13
ATOM 12283 N N . ALA A 1 50 ? -5.682 -2.256 8.018 1.00 0.00 114 ALA A N 13
ATOM 12284 C CA . ALA A 1 50 ? -4.266 -2.096 7.858 1.00 0.00 114 ALA A CA 13
ATOM 12285 C C . ALA A 1 50 ? -3.663 -3.378 7.340 1.00 0.00 114 ALA A C 13
ATOM 12286 O O . ALA A 1 50 ? -3.982 -4.467 7.840 1.00 0.00 114 ALA A O 13
ATOM 12293 N N . GLU A 1 51 ? -2.821 -3.271 6.345 1.00 0.00 115 GLU A N 13
ATOM 12294 C CA . GLU A 1 51 ? -2.161 -4.433 5.811 1.00 0.00 115 GLU A CA 13
ATOM 12295 C C . GLU A 1 51 ? -0.742 -4.094 5.417 1.00 0.00 115 GLU A C 13
ATOM 12296 O O . GLU A 1 51 ? -0.396 -2.909 5.264 1.00 0.00 115 GLU A O 13
ATOM 12308 N N . VAL A 1 52 ? 0.073 -5.107 5.309 1.00 0.00 116 VAL A N 13
ATOM 12309 C CA . VAL A 1 52 ? 1.433 -4.966 4.875 1.00 0.00 116 VAL A CA 13
ATOM 12310 C C . VAL A 1 52 ? 1.494 -5.330 3.409 1.00 0.00 116 VAL A C 13
ATOM 12311 O O . VAL A 1 52 ? 1.293 -6.494 3.028 1.00 0.00 116 VAL A O 13
ATOM 12324 N N . THR A 1 53 ? 1.739 -4.363 2.602 1.00 0.00 117 THR A N 13
ATOM 12325 C CA . THR A 1 53 ? 1.751 -4.555 1.185 1.00 0.00 117 THR A CA 13
ATOM 12326 C C . THR A 1 53 ? 3.061 -3.983 0.614 1.00 0.00 117 THR A C 13
ATOM 12327 O O . THR A 1 53 ? 3.583 -2.992 1.137 1.00 0.00 117 THR A O 13
ATOM 12338 N N . PRO A 1 54 ? 3.672 -4.654 -0.370 1.00 0.00 118 PRO A N 13
ATOM 12339 C CA . PRO A 1 54 ? 4.920 -4.198 -0.981 1.00 0.00 118 PRO A CA 13
ATOM 12340 C C . PRO A 1 54 ? 4.764 -2.822 -1.638 1.00 0.00 118 PRO A C 13
ATOM 12341 O O . PRO A 1 54 ? 3.677 -2.477 -2.117 1.00 0.00 118 PRO A O 13
ATOM 12352 N N . LEU A 1 55 ? 5.847 -2.055 -1.663 1.00 0.00 119 LEU A N 13
ATOM 12353 C CA . LEU A 1 55 ? 5.876 -0.710 -2.272 1.00 0.00 119 LEU A CA 13
ATOM 12354 C C . LEU A 1 55 ? 5.465 -0.758 -3.737 1.00 0.00 119 LEU A C 13
ATOM 12355 O O . LEU A 1 55 ? 4.964 0.220 -4.279 1.00 0.00 119 LEU A O 13
ATOM 12371 N N . LEU A 1 56 ? 5.684 -1.910 -4.363 1.00 0.00 120 LEU A N 13
ATOM 12372 C CA . LEU A 1 56 ? 5.314 -2.139 -5.757 1.00 0.00 120 LEU A CA 13
ATOM 12373 C C . LEU A 1 56 ? 3.795 -2.050 -5.931 1.00 0.00 120 LEU A C 13
ATOM 12374 O O . LEU A 1 56 ? 3.293 -1.640 -6.980 1.00 0.00 120 LEU A O 13
ATOM 12390 N N . ASN A 1 57 ? 3.081 -2.423 -4.887 1.00 0.00 121 ASN A N 13
ATOM 12391 C CA . ASN A 1 57 ? 1.625 -2.450 -4.891 1.00 0.00 121 ASN A CA 13
ATOM 12392 C C . ASN A 1 57 ? 1.062 -1.120 -4.537 1.00 0.00 121 ASN A C 13
ATOM 12393 O O . ASN A 1 57 ? -0.154 -0.921 -4.574 1.00 0.00 121 ASN A O 13
ATOM 12404 N N . LEU A 1 58 ? 1.921 -0.209 -4.172 1.00 0.00 122 LEU A N 13
ATOM 12405 C CA . LEU A 1 58 ? 1.481 1.089 -3.835 1.00 0.00 122 LEU A CA 13
ATOM 12406 C C . LEU A 1 58 ? 1.558 1.978 -5.037 1.00 0.00 122 LEU A C 13
ATOM 12407 O O . LEU A 1 58 ? 2.573 2.035 -5.733 1.00 0.00 122 LEU A O 13
ATOM 12423 N N . LYS A 1 59 ? 0.489 2.653 -5.286 1.00 0.00 123 LYS A N 13
ATOM 12424 C CA . LYS A 1 59 ? 0.418 3.565 -6.367 1.00 0.00 123 LYS A CA 13
ATOM 12425 C C . LYS A 1 59 ? 0.235 4.933 -5.816 1.00 0.00 123 LYS A C 13
ATOM 12426 O O . LYS A 1 59 ? -0.294 5.081 -4.706 1.00 0.00 123 LYS A O 13
ATOM 12445 N N . PRO A 1 60 ? 0.663 5.944 -6.538 1.00 0.00 124 PRO A N 13
ATOM 12446 C CA . PRO A 1 60 ? 0.339 7.311 -6.203 1.00 0.00 124 PRO A CA 13
ATOM 12447 C C . PRO A 1 60 ? -1.168 7.466 -6.276 1.00 0.00 124 PRO A C 13
ATOM 12448 O O . PRO A 1 60 ? -1.836 6.728 -7.032 1.00 0.00 124 PRO A O 13
ATOM 12459 N N . VAL A 1 61 ? -1.719 8.339 -5.483 1.00 0.00 125 VAL A N 13
ATOM 12460 C CA . VAL A 1 61 ? -3.141 8.557 -5.535 1.00 0.00 125 VAL A CA 13
ATOM 12461 C C . VAL A 1 61 ? -3.514 9.186 -6.860 1.00 0.00 125 VAL A C 13
ATOM 12462 O O . VAL A 1 61 ? -2.981 10.235 -7.246 1.00 0.00 125 VAL A O 13
ATOM 12475 N N . GLU A 1 62 ? -4.350 8.507 -7.588 1.00 0.00 126 GLU A N 13
ATOM 12476 C CA . GLU A 1 62 ? -4.701 8.954 -8.888 1.00 0.00 126 GLU A CA 13
ATOM 12477 C C . GLU A 1 62 ? -6.033 9.638 -8.878 1.00 0.00 126 GLU A C 13
ATOM 12478 O O . GLU A 1 62 ? -7.026 9.127 -8.333 1.00 0.00 126 GLU A O 13
ATOM 12490 N N . GLU A 1 63 ? -6.043 10.803 -9.434 1.00 0.00 127 GLU A N 13
ATOM 12491 C CA . GLU A 1 63 ? -7.230 11.591 -9.509 1.00 0.00 127 GLU A CA 13
ATOM 12492 C C . GLU A 1 63 ? -7.878 11.358 -10.858 1.00 0.00 127 GLU A C 13
ATOM 12493 O O . GLU A 1 63 ? -9.082 11.553 -11.044 1.00 0.00 127 GLU A O 13
ATOM 12505 N N . GLY A 1 64 ? -7.083 10.914 -11.765 1.00 0.00 128 GLY A N 13
ATOM 12506 C CA . GLY A 1 64 ? -7.526 10.617 -13.081 1.00 0.00 128 GLY A CA 13
ATOM 12507 C C . GLY A 1 64 ? -6.353 10.322 -13.968 1.00 0.00 128 GLY A C 13
ATOM 12508 O O . GLY A 1 64 ? -5.824 11.257 -14.600 1.00 0.00 128 GLY A O 13
ATOM 12546 N N . ALA A 1 1 ? 13.158 -7.763 -0.705 1.00 0.00 65 ALA A N 14
ATOM 12547 C CA . ALA A 1 1 ? 13.652 -8.429 -1.908 1.00 0.00 65 ALA A CA 14
ATOM 12548 C C . ALA A 1 1 ? 15.061 -7.969 -2.180 1.00 0.00 65 ALA A C 14
ATOM 12549 O O . ALA A 1 1 ? 15.603 -7.158 -1.425 1.00 0.00 65 ALA A O 14
ATOM 12558 N N . SER A 1 2 ? 15.659 -8.490 -3.228 1.00 0.00 66 SER A N 14
ATOM 12559 C CA . SER A 1 2 ? 16.968 -8.064 -3.647 1.00 0.00 66 SER A CA 14
ATOM 12560 C C . SER A 1 2 ? 16.789 -6.749 -4.390 1.00 0.00 66 SER A C 14
ATOM 12561 O O . SER A 1 2 ? 17.424 -5.735 -4.096 1.00 0.00 66 SER A O 14
ATOM 12569 N N . THR A 1 3 ? 15.884 -6.784 -5.328 1.00 0.00 67 THR A N 14
ATOM 12570 C CA . THR A 1 3 ? 15.530 -5.654 -6.096 1.00 0.00 67 THR A CA 14
ATOM 12571 C C . THR A 1 3 ? 14.357 -4.970 -5.400 1.00 0.00 67 THR A C 14
ATOM 12572 O O . THR A 1 3 ? 13.241 -5.512 -5.358 1.00 0.00 67 THR A O 14
ATOM 12583 N N . GLN A 1 4 ? 14.628 -3.853 -4.789 1.00 0.00 68 GLN A N 14
ATOM 12584 C CA . GLN A 1 4 ? 13.610 -3.110 -4.102 1.00 0.00 68 GLN A CA 14
ATOM 12585 C C . GLN A 1 4 ? 12.966 -2.151 -5.109 1.00 0.00 68 GLN A C 14
ATOM 12586 O O . GLN A 1 4 ? 13.653 -1.677 -6.034 1.00 0.00 68 GLN A O 14
ATOM 12600 N N . PRO A 1 5 ? 11.661 -1.884 -4.980 1.00 0.00 69 PRO A N 14
ATOM 12601 C CA . PRO A 1 5 ? 10.938 -0.982 -5.891 1.00 0.00 69 PRO A CA 14
ATOM 12602 C C . PRO A 1 5 ? 11.507 0.444 -5.866 1.00 0.00 69 PRO A C 14
ATOM 12603 O O . PRO A 1 5 ? 11.955 0.927 -4.816 1.00 0.00 69 PRO A O 14
ATOM 12614 N N . THR A 1 6 ? 11.464 1.120 -7.007 1.00 0.00 70 THR A N 14
ATOM 12615 C CA . THR A 1 6 ? 11.976 2.470 -7.107 1.00 0.00 70 THR A CA 14
ATOM 12616 C C . THR A 1 6 ? 10.981 3.452 -6.472 1.00 0.00 70 THR A C 14
ATOM 12617 O O . THR A 1 6 ? 11.311 4.622 -6.227 1.00 0.00 70 THR A O 14
ATOM 12628 N N . HIS A 1 7 ? 9.758 2.973 -6.210 1.00 0.00 71 HIS A N 14
ATOM 12629 C CA . HIS A 1 7 ? 8.767 3.769 -5.510 1.00 0.00 71 HIS A CA 14
ATOM 12630 C C . HIS A 1 7 ? 9.306 4.173 -4.149 1.00 0.00 71 HIS A C 14
ATOM 12631 O O . HIS A 1 7 ? 9.634 3.321 -3.315 1.00 0.00 71 HIS A O 14
ATOM 12645 N N . SER A 1 8 ? 9.399 5.449 -3.928 1.00 0.00 72 SER A N 14
ATOM 12646 C CA . SER A 1 8 ? 9.886 5.965 -2.688 1.00 0.00 72 SER A CA 14
ATOM 12647 C C . SER A 1 8 ? 8.706 6.492 -1.882 1.00 0.00 72 SER A C 14
ATOM 12648 O O . SER A 1 8 ? 7.993 7.403 -2.322 1.00 0.00 72 SER A O 14
ATOM 12656 N N . TRP A 1 9 ? 8.465 5.883 -0.756 1.00 0.00 73 TRP A N 14
ATOM 12657 C CA . TRP A 1 9 ? 7.339 6.214 0.068 1.00 0.00 73 TRP A CA 14
ATOM 12658 C C . TRP A 1 9 ? 7.791 6.572 1.453 1.00 0.00 73 TRP A C 14
ATOM 12659 O O . TRP A 1 9 ? 8.834 6.078 1.913 1.00 0.00 73 TRP A O 14
ATOM 12680 N N . LYS A 1 10 ? 7.053 7.436 2.106 1.00 0.00 74 LYS A N 14
ATOM 12681 C CA . LYS A 1 10 ? 7.322 7.752 3.477 1.00 0.00 74 LYS A CA 14
ATOM 12682 C C . LYS A 1 10 ? 6.050 7.624 4.303 1.00 0.00 74 LYS A C 14
ATOM 12683 O O . LYS A 1 10 ? 4.941 7.555 3.756 1.00 0.00 74 LYS A O 14
ATOM 12702 N N . VAL A 1 11 ? 6.218 7.559 5.603 1.00 0.00 75 VAL A N 14
ATOM 12703 C CA . VAL A 1 11 ? 5.111 7.480 6.526 1.00 0.00 75 VAL A CA 14
ATOM 12704 C C . VAL A 1 11 ? 4.282 8.756 6.417 1.00 0.00 75 VAL A C 14
ATOM 12705 O O . VAL A 1 11 ? 4.829 9.865 6.476 1.00 0.00 75 VAL A O 14
ATOM 12718 N N . GLY A 1 12 ? 2.998 8.606 6.231 1.00 0.00 76 GLY A N 14
ATOM 12719 C CA . GLY A 1 12 ? 2.136 9.753 6.106 1.00 0.00 76 GLY A CA 14
ATOM 12720 C C . GLY A 1 12 ? 1.713 9.998 4.680 1.00 0.00 76 GLY A C 14
ATOM 12721 O O . GLY A 1 12 ? 0.861 10.852 4.413 1.00 0.00 76 GLY A O 14
ATOM 12725 N N . ASP A 1 13 ? 2.310 9.272 3.756 1.00 0.00 77 ASP A N 14
ATOM 12726 C CA . ASP A 1 13 ? 1.943 9.402 2.354 1.00 0.00 77 ASP A CA 14
ATOM 12727 C C . ASP A 1 13 ? 0.669 8.680 2.060 1.00 0.00 77 ASP A C 14
ATOM 12728 O O . ASP A 1 13 ? 0.378 7.624 2.648 1.00 0.00 77 ASP A O 14
ATOM 12737 N N . LYS A 1 14 ? -0.083 9.238 1.165 1.00 0.00 78 LYS A N 14
ATOM 12738 C CA . LYS A 1 14 ? -1.276 8.642 0.677 1.00 0.00 78 LYS A CA 14
ATOM 12739 C C . LYS A 1 14 ? -0.908 7.843 -0.538 1.00 0.00 78 LYS A C 14
ATOM 12740 O O . LYS A 1 14 ? -0.215 8.337 -1.431 1.00 0.00 78 LYS A O 14
ATOM 12759 N N . CYS A 1 15 ? -1.349 6.654 -0.578 1.00 0.00 79 CYS A N 14
ATOM 12760 C CA . CYS A 1 15 ? -1.055 5.783 -1.658 1.00 0.00 79 CYS A CA 14
ATOM 12761 C C . CYS A 1 15 ? -2.274 4.987 -1.964 1.00 0.00 79 CYS A C 14
ATOM 12762 O O . CYS A 1 15 ? -3.295 5.118 -1.285 1.00 0.00 79 CYS A O 14
ATOM 12770 N N . MET A 1 16 ? -2.207 4.207 -2.972 1.00 0.00 80 MET A N 14
ATOM 12771 C CA . MET A 1 16 ? -3.268 3.326 -3.267 1.00 0.00 80 MET A CA 14
ATOM 12772 C C . MET A 1 16 ? -2.718 1.960 -3.132 1.00 0.00 80 MET A C 14
ATOM 12773 O O . MET A 1 16 ? -1.662 1.655 -3.693 1.00 0.00 80 MET A O 14
ATOM 12787 N N . ALA A 1 17 ? -3.389 1.160 -2.396 1.00 0.00 81 ALA A N 14
ATOM 12788 C CA . ALA A 1 17 ? -2.941 -0.156 -2.127 1.00 0.00 81 ALA A CA 14
ATOM 12789 C C . ALA A 1 17 ? -3.940 -1.121 -2.645 1.00 0.00 81 ALA A C 14
ATOM 12790 O O . ALA A 1 17 ? -5.123 -0.794 -2.752 1.00 0.00 81 ALA A O 14
ATOM 12797 N N . VAL A 1 18 ? -3.483 -2.270 -2.997 1.00 0.00 82 VAL A N 14
ATOM 12798 C CA . VAL A 1 18 ? -4.347 -3.307 -3.450 1.00 0.00 82 VAL A CA 14
ATOM 12799 C C . VAL A 1 18 ? -4.799 -4.075 -2.241 1.00 0.00 82 VAL A C 14
ATOM 12800 O O . VAL A 1 18 ? -3.983 -4.678 -1.558 1.00 0.00 82 VAL A O 14
ATOM 12813 N N . TRP A 1 19 ? -6.075 -4.004 -1.956 1.00 0.00 83 TRP A N 14
ATOM 12814 C CA . TRP A 1 19 ? -6.647 -4.672 -0.828 1.00 0.00 83 TRP A CA 14
ATOM 12815 C C . TRP A 1 19 ? -6.542 -6.148 -1.050 1.00 0.00 83 TRP A C 14
ATOM 12816 O O . TRP A 1 19 ? -7.121 -6.674 -2.007 1.00 0.00 83 TRP A O 14
ATOM 12837 N N . SER A 1 20 ? -5.823 -6.801 -0.173 1.00 0.00 84 SER A N 14
ATOM 12838 C CA . SER A 1 20 ? -5.554 -8.229 -0.243 1.00 0.00 84 SER A CA 14
ATOM 12839 C C . SER A 1 20 ? -6.858 -9.047 -0.301 1.00 0.00 84 SER A C 14
ATOM 12840 O O . SER A 1 20 ? -6.895 -10.157 -0.848 1.00 0.00 84 SER A O 14
ATOM 12848 N N . GLU A 1 21 ? -7.928 -8.471 0.196 1.00 0.00 85 GLU A N 14
ATOM 12849 C CA . GLU A 1 21 ? -9.173 -9.175 0.280 1.00 0.00 85 GLU A CA 14
ATOM 12850 C C . GLU A 1 21 ? -9.940 -9.153 -1.034 1.00 0.00 85 GLU A C 14
ATOM 12851 O O . GLU A 1 21 ? -10.475 -10.178 -1.457 1.00 0.00 85 GLU A O 14
ATOM 12863 N N . ASP A 1 22 ? -9.981 -8.012 -1.700 1.00 0.00 86 ASP A N 14
ATOM 12864 C CA . ASP A 1 22 ? -10.815 -7.921 -2.902 1.00 0.00 86 ASP A CA 14
ATOM 12865 C C . ASP A 1 22 ? -9.976 -7.927 -4.170 1.00 0.00 86 ASP A C 14
ATOM 12866 O O . ASP A 1 22 ? -10.459 -8.263 -5.252 1.00 0.00 86 ASP A O 14
ATOM 12875 N N . GLY A 1 23 ? -8.711 -7.610 -4.023 1.00 0.00 87 GLY A N 14
ATOM 12876 C CA . GLY A 1 23 ? -7.812 -7.564 -5.160 1.00 0.00 87 GLY A CA 14
ATOM 12877 C C . GLY A 1 23 ? -7.910 -6.257 -5.937 1.00 0.00 87 GLY A C 14
ATOM 12878 O O . GLY A 1 23 ? -7.466 -6.174 -7.077 1.00 0.00 87 GLY A O 14
ATOM 12882 N N . GLN A 1 24 ? -8.510 -5.247 -5.332 1.00 0.00 88 GLN A N 14
ATOM 12883 C CA . GLN A 1 24 ? -8.657 -3.942 -5.977 1.00 0.00 88 GLN A CA 14
ATOM 12884 C C . GLN A 1 24 ? -7.868 -2.876 -5.254 1.00 0.00 88 GLN A C 14
ATOM 12885 O O . GLN A 1 24 ? -7.454 -3.084 -4.116 1.00 0.00 88 GLN A O 14
ATOM 12899 N N . CYS A 1 25 ? -7.698 -1.737 -5.877 1.00 0.00 89 CYS A N 14
ATOM 12900 C CA . CYS A 1 25 ? -6.901 -0.675 -5.296 1.00 0.00 89 CYS A CA 14
ATOM 12901 C C . CYS A 1 25 ? -7.764 0.363 -4.603 1.00 0.00 89 CYS A C 14
ATOM 12902 O O . CYS A 1 25 ? -8.791 0.785 -5.128 1.00 0.00 89 CYS A O 14
ATOM 12910 N N . TYR A 1 26 ? -7.349 0.745 -3.418 1.00 0.00 90 TYR A N 14
ATOM 12911 C CA . TYR A 1 26 ? -8.062 1.688 -2.579 1.00 0.00 90 TYR A CA 14
ATOM 12912 C C . TYR A 1 26 ? -7.070 2.656 -1.960 1.00 0.00 90 TYR A C 14
ATOM 12913 O O . TYR A 1 26 ? -5.872 2.344 -1.883 1.00 0.00 90 TYR A O 14
ATOM 12931 N N . GLU A 1 27 ? -7.547 3.819 -1.540 1.00 0.00 91 GLU A N 14
ATOM 12932 C CA . GLU A 1 27 ? -6.686 4.833 -0.944 1.00 0.00 91 GLU A CA 14
ATOM 12933 C C . GLU A 1 27 ? -6.288 4.394 0.452 1.00 0.00 91 GLU A C 14
ATOM 12934 O O . GLU A 1 27 ? -7.139 4.062 1.287 1.00 0.00 91 GLU A O 14
ATOM 12946 N N . ALA A 1 28 ? -5.025 4.396 0.700 1.00 0.00 92 ALA A N 14
ATOM 12947 C CA . ALA A 1 28 ? -4.500 3.998 1.959 1.00 0.00 92 ALA A CA 14
ATOM 12948 C C . ALA A 1 28 ? -3.364 4.905 2.348 1.00 0.00 92 ALA A C 14
ATOM 12949 O O . ALA A 1 28 ? -2.619 5.369 1.490 1.00 0.00 92 ALA A O 14
ATOM 12956 N N . GLU A 1 29 ? -3.231 5.169 3.608 1.00 0.00 93 GLU A N 14
ATOM 12957 C CA . GLU A 1 29 ? -2.161 6.000 4.077 1.00 0.00 93 GLU A CA 14
ATOM 12958 C C . GLU A 1 29 ? -1.120 5.127 4.752 1.00 0.00 93 GLU A C 14
ATOM 12959 O O . GLU A 1 29 ? -1.457 4.192 5.492 1.00 0.00 93 GLU A O 14
ATOM 12971 N N . ILE A 1 30 ? 0.121 5.387 4.443 1.00 0.00 94 ILE A N 14
ATOM 12972 C CA . ILE A 1 30 ? 1.241 4.626 4.965 1.00 0.00 94 ILE A CA 14
ATOM 12973 C C . ILE A 1 30 ? 1.523 4.951 6.425 1.00 0.00 94 ILE A C 14
ATOM 12974 O O . ILE A 1 30 ? 1.799 6.105 6.788 1.00 0.00 94 ILE A O 14
ATOM 12990 N N . GLU A 1 31 ? 1.467 3.928 7.235 1.00 0.00 95 GLU A N 14
ATOM 12991 C CA . GLU A 1 31 ? 1.688 4.014 8.659 1.00 0.00 95 GLU A CA 14
ATOM 12992 C C . GLU A 1 31 ? 3.125 3.670 9.024 1.00 0.00 95 GLU A C 14
ATOM 12993 O O . GLU A 1 31 ? 3.728 4.313 9.871 1.00 0.00 95 GLU A O 14
ATOM 13005 N N . GLU A 1 32 ? 3.673 2.667 8.375 1.00 0.00 96 GLU A N 14
ATOM 13006 C CA . GLU A 1 32 ? 5.012 2.187 8.701 1.00 0.00 96 GLU A CA 14
ATOM 13007 C C . GLU A 1 32 ? 5.629 1.592 7.453 1.00 0.00 96 GLU A C 14
ATOM 13008 O O . GLU A 1 32 ? 4.914 1.079 6.609 1.00 0.00 96 GLU A O 14
ATOM 13020 N N . ILE A 1 33 ? 6.930 1.697 7.319 1.00 0.00 97 ILE A N 14
ATOM 13021 C CA . ILE A 1 33 ? 7.627 1.173 6.159 1.00 0.00 97 ILE A CA 14
ATOM 13022 C C . ILE A 1 33 ? 8.738 0.240 6.589 1.00 0.00 97 ILE A C 14
ATOM 13023 O O . ILE A 1 33 ? 9.544 0.567 7.464 1.00 0.00 97 ILE A O 14
ATOM 13039 N N . ASP A 1 34 ? 8.778 -0.893 5.979 1.00 0.00 98 ASP A N 14
ATOM 13040 C CA . ASP A 1 34 ? 9.820 -1.843 6.185 1.00 0.00 98 ASP A CA 14
ATOM 13041 C C . ASP A 1 34 ? 10.705 -1.783 4.974 1.00 0.00 98 ASP A C 14
ATOM 13042 O O . ASP A 1 34 ? 10.405 -2.375 3.938 1.00 0.00 98 ASP A O 14
ATOM 13051 N N . GLU A 1 35 ? 11.744 -1.002 5.065 1.00 0.00 99 GLU A N 14
ATOM 13052 C CA . GLU A 1 35 ? 12.664 -0.820 3.956 1.00 0.00 99 GLU A CA 14
ATOM 13053 C C . GLU A 1 35 ? 13.432 -2.089 3.634 1.00 0.00 99 GLU A C 14
ATOM 13054 O O . GLU A 1 35 ? 13.981 -2.219 2.540 1.00 0.00 99 GLU A O 14
ATOM 13066 N N . GLU A 1 36 ? 13.452 -3.010 4.578 1.00 0.00 100 GLU A N 14
ATOM 13067 C CA . GLU A 1 36 ? 14.193 -4.241 4.453 1.00 0.00 100 GLU A CA 14
ATOM 13068 C C . GLU A 1 36 ? 13.587 -5.114 3.362 1.00 0.00 100 GLU A C 14
ATOM 13069 O O . GLU A 1 36 ? 14.294 -5.672 2.527 1.00 0.00 100 GLU A O 14
ATOM 13081 N N . ASN A 1 37 ? 12.289 -5.197 3.354 1.00 0.00 101 ASN A N 14
ATOM 13082 C CA . ASN A 1 37 ? 11.585 -5.992 2.362 1.00 0.00 101 ASN A CA 14
ATOM 13083 C C . ASN A 1 37 ? 11.028 -5.109 1.297 1.00 0.00 101 ASN A C 14
ATOM 13084 O O . ASN A 1 37 ? 10.656 -5.579 0.217 1.00 0.00 101 ASN A O 14
ATOM 13095 N N . GLY A 1 38 ? 11.005 -3.825 1.575 1.00 0.00 102 GLY A N 14
ATOM 13096 C CA . GLY A 1 38 ? 10.403 -2.897 0.667 1.00 0.00 102 GLY A CA 14
ATOM 13097 C C . GLY A 1 38 ? 8.901 -2.970 0.796 1.00 0.00 102 GLY A C 14
ATOM 13098 O O . GLY A 1 38 ? 8.167 -2.865 -0.193 1.00 0.00 102 GLY A O 14
ATOM 13102 N N . THR A 1 39 ? 8.444 -3.182 2.005 1.00 0.00 103 THR A N 14
ATOM 13103 C CA . THR A 1 39 ? 7.047 -3.288 2.283 1.00 0.00 103 THR A CA 14
ATOM 13104 C C . THR A 1 39 ? 6.571 -2.136 3.151 1.00 0.00 103 THR A C 14
ATOM 13105 O O . THR A 1 39 ? 7.368 -1.480 3.807 1.00 0.00 103 THR A O 14
ATOM 13116 N N . ALA A 1 40 ? 5.298 -1.853 3.110 1.00 0.00 104 ALA A N 14
ATOM 13117 C CA . ALA A 1 40 ? 4.746 -0.799 3.903 1.00 0.00 104 ALA A CA 14
ATOM 13118 C C . ALA A 1 40 ? 3.433 -1.220 4.503 1.00 0.00 104 ALA A C 14
ATOM 13119 O O . ALA A 1 40 ? 2.647 -1.943 3.883 1.00 0.00 104 ALA A O 14
ATOM 13126 N N . ALA A 1 41 ? 3.221 -0.798 5.708 1.00 0.00 105 ALA A N 14
ATOM 13127 C CA . ALA A 1 41 ? 2.006 -1.026 6.404 1.00 0.00 105 ALA A CA 14
ATOM 13128 C C . ALA A 1 41 ? 1.127 0.156 6.150 1.00 0.00 105 ALA A C 14
ATOM 13129 O O . ALA A 1 41 ? 1.500 1.303 6.443 1.00 0.00 105 ALA A O 14
ATOM 13136 N N . ILE A 1 42 ? 0.000 -0.095 5.608 1.00 0.00 106 ILE A N 14
ATOM 13137 C CA . ILE A 1 42 ? -0.876 0.943 5.174 1.00 0.00 106 ILE A CA 14
ATOM 13138 C C . ILE A 1 42 ? -2.233 0.777 5.801 1.00 0.00 106 ILE A C 14
ATOM 13139 O O . ILE A 1 42 ? -2.643 -0.339 6.102 1.00 0.00 106 ILE A O 14
ATOM 13155 N N . THR A 1 43 ? -2.893 1.861 6.030 1.00 0.00 107 THR A N 14
ATOM 13156 C CA . THR A 1 43 ? -4.225 1.846 6.541 1.00 0.00 107 THR A CA 14
ATOM 13157 C C . THR A 1 43 ? -5.174 2.395 5.496 1.00 0.00 107 THR A C 14
ATOM 13158 O O . THR A 1 43 ? -4.956 3.478 4.963 1.00 0.00 107 THR A O 14
ATOM 13169 N N . PHE A 1 44 ? -6.179 1.620 5.175 1.00 0.00 108 PHE A N 14
ATOM 13170 C CA . PHE A 1 44 ? -7.163 1.998 4.204 1.00 0.00 108 PHE A CA 14
ATOM 13171 C C . PHE A 1 44 ? -8.019 3.109 4.718 1.00 0.00 108 PHE A C 14
ATOM 13172 O O . PHE A 1 44 ? -8.735 2.941 5.711 1.00 0.00 108 PHE A O 14
ATOM 13189 N N . ALA A 1 45 ? -7.952 4.224 4.027 1.00 0.00 109 ALA A N 14
ATOM 13190 C CA . ALA A 1 45 ? -8.633 5.424 4.419 1.00 0.00 109 ALA A CA 14
ATOM 13191 C C . ALA A 1 45 ? -10.122 5.230 4.347 1.00 0.00 109 ALA A C 14
ATOM 13192 O O . ALA A 1 45 ? -10.635 4.621 3.394 1.00 0.00 109 ALA A O 14
ATOM 13199 N N . GLY A 1 46 ? -10.799 5.671 5.363 1.00 0.00 110 GLY A N 14
ATOM 13200 C CA . GLY A 1 46 ? -12.215 5.545 5.424 1.00 0.00 110 GLY A CA 14
ATOM 13201 C C . GLY A 1 46 ? -12.616 4.304 6.169 1.00 0.00 110 GLY A C 14
ATOM 13202 O O . GLY A 1 46 ? -13.270 4.382 7.212 1.00 0.00 110 GLY A O 14
ATOM 13206 N N . TYR A 1 47 ? -12.194 3.162 5.658 1.00 0.00 111 TYR A N 14
ATOM 13207 C CA . TYR A 1 47 ? -12.554 1.877 6.226 1.00 0.00 111 TYR A CA 14
ATOM 13208 C C . TYR A 1 47 ? -11.797 1.630 7.539 1.00 0.00 111 TYR A C 14
ATOM 13209 O O . TYR A 1 47 ? -12.398 1.293 8.560 1.00 0.00 111 TYR A O 14
ATOM 13227 N N . GLY A 1 48 ? -10.486 1.813 7.511 1.00 0.00 112 GLY A N 14
ATOM 13228 C CA . GLY A 1 48 ? -9.695 1.650 8.707 1.00 0.00 112 GLY A CA 14
ATOM 13229 C C . GLY A 1 48 ? -8.922 0.338 8.816 1.00 0.00 112 GLY A C 14
ATOM 13230 O O . GLY A 1 48 ? -8.443 0.009 9.898 1.00 0.00 112 GLY A O 14
ATOM 13234 N N . ASN A 1 49 ? -8.761 -0.414 7.730 1.00 0.00 113 ASN A N 14
ATOM 13235 C CA . ASN A 1 49 ? -7.975 -1.667 7.846 1.00 0.00 113 ASN A CA 14
ATOM 13236 C C . ASN A 1 49 ? -6.543 -1.389 7.585 1.00 0.00 113 ASN A C 14
ATOM 13237 O O . ASN A 1 49 ? -6.211 -0.374 7.001 1.00 0.00 113 ASN A O 14
ATOM 13248 N N . ALA A 1 50 ? -5.697 -2.297 7.958 1.00 0.00 114 ALA A N 14
ATOM 13249 C CA . ALA A 1 50 ? -4.286 -2.112 7.785 1.00 0.00 114 ALA A CA 14
ATOM 13250 C C . ALA A 1 50 ? -3.656 -3.384 7.290 1.00 0.00 114 ALA A C 14
ATOM 13251 O O . ALA A 1 50 ? -3.956 -4.469 7.801 1.00 0.00 114 ALA A O 14
ATOM 13258 N N . GLU A 1 51 ? -2.824 -3.278 6.293 1.00 0.00 115 GLU A N 14
ATOM 13259 C CA . GLU A 1 51 ? -2.134 -4.423 5.780 1.00 0.00 115 GLU A CA 14
ATOM 13260 C C . GLU A 1 51 ? -0.726 -4.038 5.417 1.00 0.00 115 GLU A C 14
ATOM 13261 O O . GLU A 1 51 ? -0.426 -2.850 5.254 1.00 0.00 115 GLU A O 14
ATOM 13273 N N . VAL A 1 52 ? 0.134 -5.010 5.336 1.00 0.00 116 VAL A N 14
ATOM 13274 C CA . VAL A 1 52 ? 1.488 -4.790 4.924 1.00 0.00 116 VAL A CA 14
ATOM 13275 C C . VAL A 1 52 ? 1.599 -5.204 3.473 1.00 0.00 116 VAL A C 14
ATOM 13276 O O . VAL A 1 52 ? 1.483 -6.387 3.144 1.00 0.00 116 VAL A O 14
ATOM 13289 N N . THR A 1 53 ? 1.787 -4.262 2.627 1.00 0.00 117 THR A N 14
ATOM 13290 C CA . THR A 1 53 ? 1.841 -4.514 1.221 1.00 0.00 117 THR A CA 14
ATOM 13291 C C . THR A 1 53 ? 3.133 -3.900 0.663 1.00 0.00 117 THR A C 14
ATOM 13292 O O . THR A 1 53 ? 3.594 -2.870 1.165 1.00 0.00 117 THR A O 14
ATOM 13303 N N . PRO A 1 54 ? 3.804 -4.575 -0.280 1.00 0.00 118 PRO A N 14
ATOM 13304 C CA . PRO A 1 54 ? 5.056 -4.089 -0.852 1.00 0.00 118 PRO A CA 14
ATOM 13305 C C . PRO A 1 54 ? 4.895 -2.739 -1.552 1.00 0.00 118 PRO A C 14
ATOM 13306 O O . PRO A 1 54 ? 3.844 -2.448 -2.125 1.00 0.00 118 PRO A O 14
ATOM 13317 N N . LEU A 1 55 ? 5.953 -1.934 -1.522 1.00 0.00 119 LEU A N 14
ATOM 13318 C CA . LEU A 1 55 ? 5.988 -0.597 -2.145 1.00 0.00 119 LEU A CA 14
ATOM 13319 C C . LEU A 1 55 ? 5.651 -0.671 -3.626 1.00 0.00 119 LEU A C 14
ATOM 13320 O O . LEU A 1 55 ? 5.186 0.293 -4.218 1.00 0.00 119 LEU A O 14
ATOM 13336 N N . LEU A 1 56 ? 5.915 -1.824 -4.214 1.00 0.00 120 LEU A N 14
ATOM 13337 C CA . LEU A 1 56 ? 5.635 -2.073 -5.619 1.00 0.00 120 LEU A CA 14
ATOM 13338 C C . LEU A 1 56 ? 4.128 -2.032 -5.880 1.00 0.00 120 LEU A C 14
ATOM 13339 O O . LEU A 1 56 ? 3.684 -1.610 -6.931 1.00 0.00 120 LEU A O 14
ATOM 13355 N N . ASN A 1 57 ? 3.366 -2.434 -4.880 1.00 0.00 121 ASN A N 14
ATOM 13356 C CA . ASN A 1 57 ? 1.915 -2.498 -4.964 1.00 0.00 121 ASN A CA 14
ATOM 13357 C C . ASN A 1 57 ? 1.295 -1.149 -4.708 1.00 0.00 121 ASN A C 14
ATOM 13358 O O . ASN A 1 57 ? 0.120 -0.924 -5.025 1.00 0.00 121 ASN A O 14
ATOM 13369 N N . LEU A 1 58 ? 2.073 -0.251 -4.143 1.00 0.00 122 LEU A N 14
ATOM 13370 C CA . LEU A 1 58 ? 1.581 1.053 -3.805 1.00 0.00 122 LEU A CA 14
ATOM 13371 C C . LEU A 1 58 ? 1.624 1.963 -5.000 1.00 0.00 122 LEU A C 14
ATOM 13372 O O . LEU A 1 58 ? 2.628 2.045 -5.701 1.00 0.00 122 LEU A O 14
ATOM 13388 N N . LYS A 1 59 ? 0.530 2.616 -5.236 1.00 0.00 123 LYS A N 14
ATOM 13389 C CA . LYS A 1 59 ? 0.408 3.555 -6.322 1.00 0.00 123 LYS A CA 14
ATOM 13390 C C . LYS A 1 59 ? 0.191 4.948 -5.772 1.00 0.00 123 LYS A C 14
ATOM 13391 O O . LYS A 1 59 ? -0.292 5.088 -4.653 1.00 0.00 123 LYS A O 14
ATOM 13410 N N . PRO A 1 60 ? 0.534 5.992 -6.522 1.00 0.00 124 PRO A N 14
ATOM 13411 C CA . PRO A 1 60 ? 0.304 7.365 -6.093 1.00 0.00 124 PRO A CA 14
ATOM 13412 C C . PRO A 1 60 ? -1.172 7.717 -6.181 1.00 0.00 124 PRO A C 14
ATOM 13413 O O . PRO A 1 60 ? -1.900 7.176 -7.026 1.00 0.00 124 PRO A O 14
ATOM 13424 N N . VAL A 1 61 ? -1.627 8.577 -5.310 1.00 0.00 125 VAL A N 14
ATOM 13425 C CA . VAL A 1 61 ? -3.000 9.000 -5.352 1.00 0.00 125 VAL A CA 14
ATOM 13426 C C . VAL A 1 61 ? -3.108 10.199 -6.271 1.00 0.00 125 VAL A C 14
ATOM 13427 O O . VAL A 1 61 ? -2.112 10.901 -6.496 1.00 0.00 125 VAL A O 14
ATOM 13440 N N . GLU A 1 62 ? -4.249 10.423 -6.832 1.00 0.00 126 GLU A N 14
ATOM 13441 C CA . GLU A 1 62 ? -4.444 11.612 -7.614 1.00 0.00 126 GLU A CA 14
ATOM 13442 C C . GLU A 1 62 ? -4.816 12.735 -6.680 1.00 0.00 126 GLU A C 14
ATOM 13443 O O . GLU A 1 62 ? -5.501 12.514 -5.666 1.00 0.00 126 GLU A O 14
ATOM 13455 N N . GLU A 1 63 ? -4.351 13.901 -6.978 1.00 0.00 127 GLU A N 14
ATOM 13456 C CA . GLU A 1 63 ? -4.616 15.055 -6.163 1.00 0.00 127 GLU A CA 14
ATOM 13457 C C . GLU A 1 63 ? -5.988 15.616 -6.469 1.00 0.00 127 GLU A C 14
ATOM 13458 O O . GLU A 1 63 ? -6.150 16.473 -7.349 1.00 0.00 127 GLU A O 14
ATOM 13470 N N . GLY A 1 64 ? -6.965 15.063 -5.816 1.00 0.00 128 GLY A N 14
ATOM 13471 C CA . GLY A 1 64 ? -8.311 15.480 -5.951 1.00 0.00 128 GLY A CA 14
ATOM 13472 C C . GLY A 1 64 ? -9.094 14.907 -4.826 1.00 0.00 128 GLY A C 14
ATOM 13473 O O . GLY A 1 64 ? -10.068 15.521 -4.383 1.00 0.00 128 GLY A O 14
ATOM 13511 N N . ALA A 1 1 ? 17.642 -3.218 3.694 1.00 0.00 65 ALA A N 15
ATOM 13512 C CA . ALA A 1 1 ? 16.960 -3.145 2.398 1.00 0.00 65 ALA A CA 15
ATOM 13513 C C . ALA A 1 1 ? 17.662 -4.021 1.380 1.00 0.00 65 ALA A C 15
ATOM 13514 O O . ALA A 1 1 ? 17.068 -4.962 0.849 1.00 0.00 65 ALA A O 15
ATOM 13523 N N . SER A 1 2 ? 18.924 -3.678 1.093 1.00 0.00 66 SER A N 15
ATOM 13524 C CA . SER A 1 2 ? 19.802 -4.422 0.172 1.00 0.00 66 SER A CA 15
ATOM 13525 C C . SER A 1 2 ? 19.358 -4.294 -1.296 1.00 0.00 66 SER A C 15
ATOM 13526 O O . SER A 1 2 ? 19.831 -5.021 -2.157 1.00 0.00 66 SER A O 15
ATOM 13534 N N . THR A 1 3 ? 18.506 -3.332 -1.574 1.00 0.00 67 THR A N 15
ATOM 13535 C CA . THR A 1 3 ? 17.996 -3.101 -2.896 1.00 0.00 67 THR A CA 15
ATOM 13536 C C . THR A 1 3 ? 17.277 -1.756 -2.874 1.00 0.00 67 THR A C 15
ATOM 13537 O O . THR A 1 3 ? 17.114 -1.160 -1.792 1.00 0.00 67 THR A O 15
ATOM 13548 N N . GLN A 1 4 ? 16.873 -1.282 -4.023 1.00 0.00 68 GLN A N 15
ATOM 13549 C CA . GLN A 1 4 ? 16.186 -0.022 -4.133 1.00 0.00 68 GLN A CA 15
ATOM 13550 C C . GLN A 1 4 ? 14.676 -0.245 -4.084 1.00 0.00 68 GLN A C 15
ATOM 13551 O O . GLN A 1 4 ? 14.178 -1.219 -4.653 1.00 0.00 68 GLN A O 15
ATOM 13565 N N . PRO A 1 5 ? 13.932 0.596 -3.357 1.00 0.00 69 PRO A N 15
ATOM 13566 C CA . PRO A 1 5 ? 12.468 0.539 -3.347 1.00 0.00 69 PRO A CA 15
ATOM 13567 C C . PRO A 1 5 ? 11.922 0.740 -4.750 1.00 0.00 69 PRO A C 15
ATOM 13568 O O . PRO A 1 5 ? 12.547 1.416 -5.587 1.00 0.00 69 PRO A O 15
ATOM 13579 N N . THR A 1 6 ? 10.782 0.166 -5.018 1.00 0.00 70 THR A N 15
ATOM 13580 C CA . THR A 1 6 ? 10.209 0.230 -6.317 1.00 0.00 70 THR A CA 15
ATOM 13581 C C . THR A 1 6 ? 9.662 1.638 -6.574 1.00 0.00 70 THR A C 15
ATOM 13582 O O . THR A 1 6 ? 9.725 2.152 -7.688 1.00 0.00 70 THR A O 15
ATOM 13593 N N . HI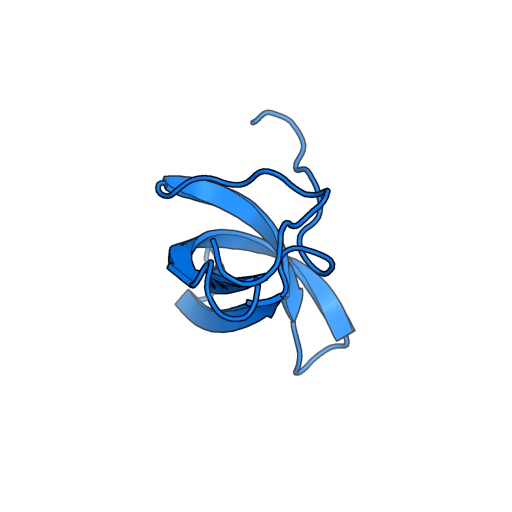S A 1 7 ? 9.185 2.257 -5.531 1.00 0.00 71 HIS A N 15
ATOM 13594 C CA . HIS A 1 7 ? 8.693 3.610 -5.574 1.00 0.00 71 HIS A CA 15
ATOM 13595 C C . HIS A 1 7 ? 9.106 4.271 -4.294 1.00 0.00 71 HIS A C 15
ATOM 13596 O O . HIS A 1 7 ? 9.304 3.581 -3.289 1.00 0.00 71 HIS A O 15
ATOM 13610 N N . SER A 1 8 ? 9.261 5.559 -4.310 1.00 0.00 72 SER A N 15
ATOM 13611 C CA . SER A 1 8 ? 9.665 6.271 -3.126 1.00 0.00 72 SER A CA 15
ATOM 13612 C C . SER A 1 8 ? 8.442 6.653 -2.292 1.00 0.00 72 SER A C 15
ATOM 13613 O O . SER A 1 8 ? 7.620 7.467 -2.722 1.00 0.00 72 SER A O 15
ATOM 13621 N N . TRP A 1 9 ? 8.299 6.021 -1.140 1.00 0.00 73 TRP A N 15
ATOM 13622 C CA . TRP A 1 9 ? 7.198 6.295 -0.246 1.00 0.00 73 TRP A CA 15
ATOM 13623 C C . TRP A 1 9 ? 7.703 6.678 1.127 1.00 0.00 73 TRP A C 15
ATOM 13624 O O . TRP A 1 9 ? 8.806 6.260 1.520 1.00 0.00 73 TRP A O 15
ATOM 13645 N N . LYS A 1 10 ? 6.941 7.489 1.836 1.00 0.00 74 LYS A N 15
ATOM 13646 C CA . LYS A 1 10 ? 7.249 7.829 3.207 1.00 0.00 74 LYS A CA 15
ATOM 13647 C C . LYS A 1 10 ? 6.012 7.689 4.093 1.00 0.00 74 LYS A C 15
ATOM 13648 O O . LYS A 1 10 ? 4.886 7.584 3.600 1.00 0.00 74 LYS A O 15
ATOM 13667 N N . VAL A 1 11 ? 6.248 7.649 5.384 1.00 0.00 75 VAL A N 15
ATOM 13668 C CA . VAL A 1 11 ? 5.211 7.535 6.395 1.00 0.00 75 VAL A CA 15
ATOM 13669 C C . VAL A 1 11 ? 4.287 8.765 6.386 1.00 0.00 75 VAL A C 15
ATOM 13670 O O . VAL A 1 11 ? 4.756 9.894 6.252 1.00 0.00 75 VAL A O 15
ATOM 13683 N N . GLY A 1 12 ? 2.988 8.532 6.507 1.00 0.00 76 GLY A N 15
ATOM 13684 C CA . GLY A 1 12 ? 2.026 9.618 6.571 1.00 0.00 76 GLY A CA 15
ATOM 13685 C C . GLY A 1 12 ? 1.512 10.016 5.217 1.00 0.00 76 GLY A C 15
ATOM 13686 O O . GLY A 1 12 ? 0.756 10.985 5.078 1.00 0.00 76 GLY A O 15
ATOM 13690 N N . ASP A 1 13 ? 1.909 9.287 4.228 1.00 0.00 77 ASP A N 15
ATOM 13691 C CA . ASP A 1 13 ? 1.527 9.578 2.867 1.00 0.00 77 ASP A CA 15
ATOM 13692 C C . ASP A 1 13 ? 0.422 8.690 2.393 1.00 0.00 77 ASP A C 15
ATOM 13693 O O . ASP A 1 13 ? 0.251 7.573 2.878 1.00 0.00 77 ASP A O 15
ATOM 13702 N N . LYS A 1 14 ? -0.328 9.184 1.452 1.00 0.00 78 LYS A N 15
ATOM 13703 C CA . LYS A 1 14 ? -1.396 8.449 0.860 1.00 0.00 78 LYS A CA 15
ATOM 13704 C C . LYS A 1 14 ? -0.899 7.725 -0.358 1.00 0.00 78 LYS A C 15
ATOM 13705 O O . LYS A 1 14 ? -0.082 8.241 -1.114 1.00 0.00 78 LYS A O 15
ATOM 13724 N N . CYS A 1 15 ? -1.375 6.557 -0.533 1.00 0.00 79 CYS A N 15
ATOM 13725 C CA . CYS A 1 15 ? -1.050 5.747 -1.650 1.00 0.00 79 CYS A CA 15
ATOM 13726 C C . CYS A 1 15 ? -2.245 4.904 -1.951 1.00 0.00 79 CYS A C 15
ATOM 13727 O O . CYS A 1 15 ? -3.250 4.979 -1.239 1.00 0.00 79 CYS A O 15
ATOM 13735 N N . MET A 1 16 ? -2.183 4.147 -2.980 1.00 0.00 80 MET A N 15
ATOM 13736 C CA . MET A 1 16 ? -3.231 3.248 -3.259 1.00 0.00 80 MET A CA 15
ATOM 13737 C C . MET A 1 16 ? -2.665 1.898 -3.114 1.00 0.00 80 MET A C 15
ATOM 13738 O O . MET A 1 16 ? -1.615 1.600 -3.681 1.00 0.00 80 MET A O 15
ATOM 13752 N N . ALA A 1 17 ? -3.318 1.100 -2.375 1.00 0.00 81 ALA A N 15
ATOM 13753 C CA . ALA A 1 17 ? -2.852 -0.202 -2.092 1.00 0.00 81 ALA A CA 15
ATOM 13754 C C . ALA A 1 17 ? -3.830 -1.175 -2.623 1.00 0.00 81 ALA A C 15
ATOM 13755 O O . ALA A 1 17 ? -5.018 -0.863 -2.739 1.00 0.00 81 ALA A O 15
ATOM 13762 N N . VAL A 1 18 ? -3.355 -2.318 -2.976 1.00 0.00 82 VAL A N 15
ATOM 13763 C CA . VAL A 1 18 ? -4.207 -3.352 -3.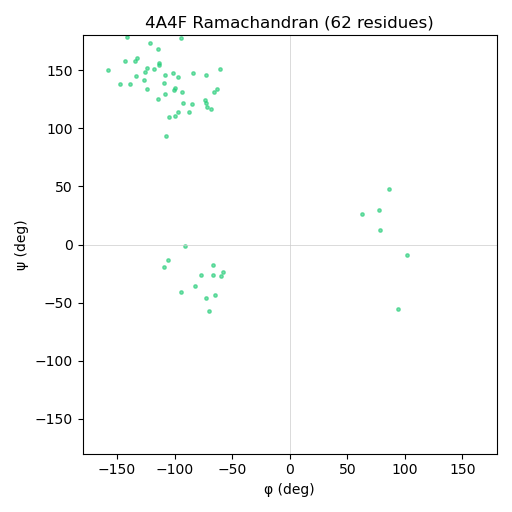440 1.00 0.00 82 VAL A CA 15
ATOM 13764 C C . VAL A 1 18 ? -4.668 -4.107 -2.227 1.00 0.00 82 VAL A C 15
ATOM 13765 O O . VAL A 1 18 ? -3.859 -4.724 -1.539 1.00 0.00 82 VAL A O 15
ATOM 13778 N N . TRP A 1 19 ? -5.948 -4.013 -1.951 1.00 0.00 83 TRP A N 15
ATOM 13779 C CA . TRP A 1 19 ? -6.539 -4.647 -0.813 1.00 0.00 83 TRP A CA 15
ATOM 13780 C C . TRP A 1 19 ? -6.463 -6.113 -1.021 1.00 0.00 83 TRP A C 15
ATOM 13781 O O . TRP A 1 19 ? -7.096 -6.644 -1.933 1.00 0.00 83 TRP A O 15
ATOM 13802 N N . SER A 1 20 ? -5.720 -6.757 -0.177 1.00 0.00 84 SER A N 15
ATOM 13803 C CA . SER A 1 20 ? -5.442 -8.184 -0.261 1.00 0.00 84 SER A CA 15
ATOM 13804 C C . SER A 1 20 ? -6.745 -9.020 -0.192 1.00 0.00 84 SER A C 15
ATOM 13805 O O . SER A 1 20 ? -6.783 -10.199 -0.588 1.00 0.00 84 SER A O 15
ATOM 13813 N N . GLU A 1 21 ? -7.807 -8.410 0.286 1.00 0.00 85 GLU A N 15
ATOM 13814 C CA . GLU A 1 21 ? -9.056 -9.100 0.413 1.00 0.00 85 GLU A CA 15
ATOM 13815 C C . GLU A 1 21 ? -9.867 -9.075 -0.891 1.00 0.00 85 GLU A C 15
ATOM 13816 O O . GLU A 1 21 ? -10.440 -10.084 -1.290 1.00 0.00 85 GLU A O 15
ATOM 13828 N N . ASP A 1 22 ? -9.898 -7.929 -1.559 1.00 0.00 86 ASP A N 15
ATOM 13829 C CA . ASP A 1 22 ? -10.765 -7.773 -2.756 1.00 0.00 86 ASP A CA 15
ATOM 13830 C C . ASP A 1 22 ? -9.956 -7.794 -4.047 1.00 0.00 86 ASP A C 15
ATOM 13831 O O . ASP A 1 22 ? -10.493 -8.019 -5.134 1.00 0.00 86 ASP A O 15
ATOM 13840 N N . GLY A 1 23 ? -8.665 -7.557 -3.919 1.00 0.00 87 GLY A N 15
ATOM 13841 C CA . GLY A 1 23 ? -7.767 -7.574 -5.068 1.00 0.00 87 GLY A CA 15
ATOM 13842 C C . GLY A 1 23 ? -7.774 -6.278 -5.873 1.00 0.00 87 GLY A C 15
ATOM 13843 O O . GLY A 1 23 ? -7.224 -6.224 -6.987 1.00 0.00 87 GLY A O 15
ATOM 13847 N N . GLN A 1 24 ? -8.383 -5.244 -5.332 1.00 0.00 88 GLN A N 15
ATOM 13848 C CA . GLN A 1 24 ? -8.458 -3.957 -6.013 1.00 0.00 88 GLN A CA 15
ATOM 13849 C C . GLN A 1 24 ? -7.685 -2.903 -5.264 1.00 0.00 88 GLN A C 15
ATOM 13850 O O . GLN A 1 24 ? -7.313 -3.106 -4.110 1.00 0.00 88 GLN A O 15
ATOM 13864 N N . CYS A 1 25 ? -7.474 -1.781 -5.895 1.00 0.00 89 CYS A N 15
ATOM 13865 C CA . CYS A 1 25 ? -6.710 -0.700 -5.313 1.00 0.00 89 CYS A CA 15
ATOM 13866 C C . CYS A 1 25 ? -7.622 0.303 -4.619 1.00 0.00 89 CYS A C 15
ATOM 13867 O O . CYS A 1 25 ? -8.666 0.695 -5.157 1.00 0.00 89 CYS A O 15
ATOM 13875 N N . TYR A 1 26 ? -7.241 0.690 -3.427 1.00 0.00 90 TYR A N 15
ATOM 13876 C CA . TYR A 1 26 ? -7.997 1.623 -2.610 1.00 0.00 90 TYR A CA 15
ATOM 13877 C C . TYR A 1 26 ? -7.025 2.594 -1.962 1.00 0.00 90 TYR A C 15
ATOM 13878 O O . TYR A 1 26 ? -5.829 2.272 -1.839 1.00 0.00 90 TYR A O 15
ATOM 13896 N N . GLU A 1 27 ? -7.507 3.760 -1.567 1.00 0.00 91 GLU A N 15
ATOM 13897 C CA . GLU A 1 27 ? -6.658 4.775 -0.966 1.00 0.00 91 GLU A CA 15
ATOM 13898 C C . GLU A 1 27 ? -6.293 4.383 0.460 1.00 0.00 91 GLU A C 15
ATOM 13899 O O . GLU A 1 27 ? -7.163 4.150 1.310 1.00 0.00 91 GLU A O 15
ATOM 13911 N N . ALA A 1 28 ? -5.025 4.330 0.714 1.00 0.00 92 ALA A N 15
ATOM 13912 C CA . ALA A 1 28 ? -4.514 3.955 2.000 1.00 0.00 92 ALA A CA 15
ATOM 13913 C C . ALA A 1 28 ? -3.378 4.863 2.396 1.00 0.00 92 ALA A C 15
ATOM 13914 O O . ALA A 1 28 ? -2.642 5.345 1.547 1.00 0.00 92 ALA A O 15
ATOM 13921 N N . GLU A 1 29 ? -3.244 5.096 3.662 1.00 0.00 93 GLU A N 15
ATOM 13922 C CA . GLU A 1 29 ? -2.208 5.941 4.175 1.00 0.00 93 GLU A CA 15
ATOM 13923 C C . GLU A 1 29 ? -1.134 5.067 4.794 1.00 0.00 93 GLU A C 15
ATOM 13924 O O . GLU A 1 29 ? -1.440 4.111 5.511 1.00 0.00 93 GLU A O 15
ATOM 13936 N N . ILE A 1 30 ? 0.087 5.349 4.460 1.00 0.00 94 ILE A N 15
ATOM 13937 C CA . ILE A 1 30 ? 1.229 4.612 4.954 1.00 0.00 94 ILE A CA 15
ATOM 13938 C C . ILE A 1 30 ? 1.495 4.923 6.418 1.00 0.00 94 ILE A C 15
ATOM 13939 O O . ILE A 1 30 ? 1.721 6.074 6.795 1.00 0.00 94 ILE A O 15
ATOM 13955 N N . GLU A 1 31 ? 1.491 3.891 7.209 1.00 0.00 95 GLU A N 15
ATOM 13956 C CA . GLU A 1 31 ? 1.708 3.984 8.634 1.00 0.00 95 GLU A CA 15
ATOM 13957 C C . GLU A 1 31 ? 3.174 3.811 8.953 1.00 0.00 95 GLU A C 15
ATOM 13958 O O . GLU A 1 31 ? 3.729 4.524 9.791 1.00 0.00 95 GLU A O 15
ATOM 13970 N N . GLU A 1 32 ? 3.796 2.878 8.269 1.00 0.00 96 GLU A N 15
ATOM 13971 C CA . GLU A 1 32 ? 5.152 2.495 8.547 1.00 0.00 96 GLU A CA 15
ATOM 13972 C C . GLU A 1 32 ? 5.704 1.786 7.324 1.00 0.00 96 GLU A C 15
ATOM 13973 O O . GLU A 1 32 ? 4.940 1.220 6.550 1.00 0.00 96 GLU A O 15
ATOM 13985 N N . ILE A 1 33 ? 6.993 1.850 7.135 1.00 0.00 97 ILE A N 15
ATOM 13986 C CA . ILE A 1 33 ? 7.643 1.238 6.000 1.00 0.00 97 ILE A CA 15
ATOM 13987 C C . ILE A 1 33 ? 8.685 0.252 6.493 1.00 0.00 97 ILE A C 15
ATOM 13988 O O . ILE A 1 33 ? 9.456 0.555 7.397 1.00 0.00 97 ILE A O 15
ATOM 14004 N N . ASP A 1 34 ? 8.670 -0.917 5.937 1.00 0.00 98 ASP A N 15
ATOM 14005 C CA . ASP A 1 34 ? 9.669 -1.924 6.194 1.00 0.00 98 ASP A CA 15
ATOM 14006 C C . ASP A 1 34 ? 10.569 -1.954 4.989 1.00 0.00 98 ASP A C 15
ATOM 14007 O O . ASP A 1 34 ? 10.267 -2.608 3.987 1.00 0.00 98 ASP A O 15
ATOM 14016 N N . GLU A 1 35 ? 11.615 -1.186 5.042 1.00 0.00 99 GLU A N 15
ATOM 14017 C CA . GLU A 1 35 ? 12.551 -1.051 3.939 1.00 0.00 99 GLU A CA 15
ATOM 14018 C C . GLU A 1 35 ? 13.296 -2.348 3.667 1.00 0.00 99 GLU A C 15
ATOM 14019 O O . GLU A 1 35 ? 13.778 -2.572 2.562 1.00 0.00 99 GLU A O 15
ATOM 14031 N N . GLU A 1 36 ? 13.373 -3.196 4.674 1.00 0.00 100 GLU A N 15
ATOM 14032 C CA . GLU A 1 36 ? 14.101 -4.441 4.594 1.00 0.00 100 GLU A CA 15
ATOM 14033 C C . GLU A 1 36 ? 13.481 -5.359 3.523 1.00 0.00 100 GLU A C 15
ATOM 14034 O O . GLU A 1 36 ? 14.198 -5.984 2.720 1.00 0.00 100 GLU A O 15
ATOM 14046 N N . ASN A 1 37 ? 12.166 -5.409 3.499 1.00 0.00 101 ASN A N 15
ATOM 14047 C CA . ASN A 1 37 ? 11.437 -6.192 2.497 1.00 0.00 101 ASN A CA 15
ATOM 14048 C C . ASN A 1 37 ? 10.929 -5.298 1.396 1.00 0.00 101 ASN A C 15
ATOM 14049 O O . ASN A 1 37 ? 10.535 -5.767 0.326 1.00 0.00 101 ASN A O 15
ATOM 14060 N N . GLY A 1 38 ? 10.947 -4.013 1.648 1.00 0.00 102 GLY A N 15
ATOM 14061 C CA . GLY A 1 38 ? 10.410 -3.070 0.706 1.00 0.00 102 GLY A CA 15
ATOM 14062 C C . GLY A 1 38 ? 8.901 -3.045 0.795 1.00 0.00 102 GLY A C 15
ATOM 14063 O O . GLY A 1 38 ? 8.205 -2.838 -0.202 1.00 0.00 102 GLY A O 15
ATOM 14067 N N . THR A 1 39 ? 8.387 -3.271 1.979 1.00 0.00 103 THR A N 15
ATOM 14068 C CA . THR A 1 39 ? 6.969 -3.294 2.184 1.00 0.00 103 THR A CA 15
ATOM 14069 C C . THR A 1 39 ? 6.537 -2.145 3.059 1.00 0.00 103 THR A C 15
ATOM 14070 O O . THR A 1 39 ? 7.353 -1.549 3.732 1.00 0.00 103 THR A O 15
ATOM 14081 N N . ALA A 1 40 ? 5.288 -1.817 3.020 1.00 0.00 104 ALA A N 15
ATOM 14082 C CA . ALA A 1 40 ? 4.771 -0.764 3.833 1.00 0.00 104 ALA A CA 15
ATOM 14083 C C . ALA A 1 40 ? 3.482 -1.188 4.467 1.00 0.00 104 ALA A C 15
ATOM 14084 O O . ALA A 1 40 ? 2.669 -1.895 3.851 1.00 0.00 104 ALA A O 15
ATOM 14091 N N . ALA A 1 41 ? 3.312 -0.801 5.687 1.00 0.00 105 ALA A N 15
ATOM 14092 C CA . ALA A 1 41 ? 2.109 -1.035 6.396 1.00 0.00 105 ALA A CA 15
ATOM 14093 C C . ALA A 1 41 ? 1.220 0.136 6.137 1.00 0.00 105 ALA A C 15
ATOM 14094 O O . ALA A 1 41 ? 1.598 1.288 6.392 1.00 0.00 105 ALA A O 15
ATOM 14101 N N . ILE A 1 42 ? 0.081 -0.128 5.615 1.00 0.00 106 ILE A N 15
ATOM 14102 C CA . ILE A 1 42 ? -0.808 0.906 5.185 1.00 0.00 106 ILE A CA 15
ATOM 14103 C C . ILE A 1 42 ? -2.160 0.737 5.835 1.00 0.00 106 ILE A C 15
ATOM 14104 O O . ILE A 1 42 ? -2.545 -0.371 6.183 1.00 0.00 106 ILE A O 15
ATOM 14120 N N . THR A 1 43 ? -2.844 1.817 6.034 1.00 0.00 107 THR A N 15
ATOM 14121 C CA . THR A 1 43 ? -4.166 1.795 6.571 1.00 0.00 107 THR A CA 15
ATOM 14122 C C . THR A 1 43 ? -5.126 2.468 5.602 1.00 0.00 107 THR A C 15
ATOM 14123 O O . THR A 1 43 ? -4.918 3.605 5.188 1.00 0.00 107 THR A O 15
ATOM 14134 N N . PHE A 1 44 ? -6.138 1.733 5.212 1.00 0.00 108 PHE A N 15
ATOM 14135 C CA . PHE A 1 44 ? -7.120 2.178 4.253 1.00 0.00 108 PHE A CA 15
ATOM 14136 C C . PHE A 1 44 ? -7.945 3.320 4.787 1.00 0.00 108 PHE A C 15
ATOM 14137 O O . PHE A 1 44 ? -8.462 3.253 5.908 1.00 0.00 108 PHE A O 15
ATOM 14154 N N . ALA A 1 45 ? -8.062 4.356 3.996 1.00 0.00 109 ALA A N 15
ATOM 14155 C CA . ALA A 1 45 ? -8.780 5.549 4.384 1.00 0.00 109 ALA A CA 15
ATOM 14156 C C . ALA A 1 45 ? -10.273 5.289 4.355 1.00 0.00 109 ALA A C 15
ATOM 14157 O O . ALA A 1 45 ? -10.781 4.626 3.440 1.00 0.00 109 ALA A O 15
ATOM 14164 N N . GLY A 1 46 ? -10.963 5.757 5.362 1.00 0.00 110 GLY A N 15
ATOM 14165 C CA . GLY A 1 46 ? -12.386 5.568 5.446 1.00 0.00 110 GLY A CA 15
ATOM 14166 C C . GLY A 1 46 ? -12.739 4.273 6.133 1.00 0.00 110 GLY A C 15
ATOM 14167 O O . GLY A 1 46 ? -13.423 4.269 7.154 1.00 0.00 110 GLY A O 15
ATOM 14171 N N . TYR A 1 47 ? -12.246 3.178 5.594 1.00 0.00 111 TYR A N 15
ATOM 14172 C CA . TYR A 1 47 ? -12.545 1.867 6.121 1.00 0.00 111 TYR A CA 15
ATOM 14173 C C . TYR A 1 47 ? -11.754 1.613 7.402 1.00 0.00 111 TYR A C 15
ATOM 14174 O O . TYR A 1 47 ? -12.295 1.149 8.385 1.00 0.00 111 TYR A O 15
ATOM 14192 N N . GLY A 1 48 ? -10.459 1.887 7.368 1.00 0.00 112 GLY A N 15
ATOM 14193 C CA . GLY A 1 48 ? -9.656 1.775 8.570 1.00 0.00 112 GLY A CA 15
ATOM 14194 C C . GLY A 1 48 ? -8.926 0.453 8.766 1.00 0.00 112 GLY A C 15
ATOM 14195 O O . GLY A 1 48 ? -8.528 0.142 9.895 1.00 0.00 112 GLY A O 15
ATOM 14199 N N . ASN A 1 49 ? -8.714 -0.327 7.711 1.00 0.00 113 ASN A N 15
ATOM 14200 C CA . ASN A 1 49 ? -7.966 -1.583 7.893 1.00 0.00 113 ASN A CA 15
ATOM 14201 C C . ASN A 1 49 ? -6.535 -1.360 7.564 1.00 0.00 113 ASN A C 15
ATOM 14202 O O . ASN A 1 49 ? -6.209 -0.419 6.856 1.00 0.00 113 ASN A O 15
ATOM 14213 N N . ALA A 1 50 ? -5.696 -2.227 8.022 1.00 0.00 114 ALA A N 15
ATOM 14214 C CA . ALA A 1 50 ? -4.287 -2.081 7.837 1.00 0.00 114 ALA A CA 15
ATOM 14215 C C . ALA A 1 50 ? -3.691 -3.365 7.336 1.00 0.00 114 ALA A C 15
ATOM 14216 O O . ALA A 1 50 ? -4.015 -4.442 7.842 1.00 0.00 114 ALA A O 15
ATOM 14223 N N . GLU A 1 51 ? -2.854 -3.265 6.342 1.00 0.00 115 GLU A N 15
ATOM 14224 C CA . GLU A 1 51 ? -2.190 -4.418 5.810 1.00 0.00 115 GLU A CA 15
ATOM 14225 C C . GLU A 1 51 ? -0.777 -4.043 5.397 1.00 0.00 115 GLU A C 15
ATOM 14226 O O . GLU A 1 51 ? -0.472 -2.853 5.233 1.00 0.00 115 GLU A O 15
ATOM 14238 N N . VAL A 1 52 ? 0.083 -5.025 5.274 1.00 0.00 116 VAL A N 15
ATOM 14239 C CA . VAL A 1 52 ? 1.447 -4.799 4.856 1.00 0.00 116 VAL A CA 15
ATOM 14240 C C . VAL A 1 52 ? 1.583 -5.219 3.403 1.00 0.00 116 VAL A C 15
ATOM 14241 O O . VAL A 1 52 ? 1.486 -6.412 3.068 1.00 0.00 116 VAL A O 15
ATOM 14254 N N . THR A 1 53 ? 1.799 -4.266 2.561 1.00 0.00 117 THR A N 15
ATOM 14255 C CA . THR A 1 53 ? 1.858 -4.501 1.144 1.00 0.00 117 THR A CA 15
ATOM 14256 C C . THR A 1 53 ? 3.142 -3.864 0.574 1.00 0.00 117 THR A C 15
ATOM 14257 O O . THR A 1 53 ? 3.594 -2.830 1.077 1.00 0.00 117 THR A O 15
ATOM 14268 N N . PRO A 1 54 ? 3.813 -4.525 -0.389 1.00 0.00 118 PRO A N 15
ATOM 14269 C CA . PRO A 1 54 ? 5.052 -4.021 -0.980 1.00 0.00 118 PRO A CA 15
ATOM 14270 C C . PRO A 1 54 ? 4.883 -2.659 -1.651 1.00 0.00 118 PRO A C 15
ATOM 14271 O O . PRO A 1 54 ? 3.814 -2.343 -2.180 1.00 0.00 118 PRO A O 15
ATOM 14282 N N . LEU A 1 55 ? 5.950 -1.874 -1.641 1.00 0.00 119 LEU A N 15
ATOM 14283 C CA . LEU A 1 55 ? 5.984 -0.534 -2.251 1.00 0.00 119 LEU A CA 15
ATOM 14284 C C . LEU A 1 55 ? 5.674 -0.601 -3.740 1.00 0.00 119 LEU A C 15
ATOM 14285 O O . LEU A 1 55 ? 5.217 0.372 -4.337 1.00 0.00 119 LEU A O 15
ATOM 14301 N N . LEU A 1 56 ? 5.956 -1.751 -4.327 1.00 0.00 120 LEU A N 15
ATOM 14302 C CA . LEU A 1 56 ? 5.676 -2.019 -5.730 1.00 0.00 120 LEU A CA 15
ATOM 14303 C C . LEU A 1 56 ? 4.175 -1.990 -5.981 1.00 0.00 120 LEU A C 15
ATOM 14304 O O . LEU A 1 56 ? 3.720 -1.605 -7.049 1.00 0.00 120 LEU A O 15
ATOM 14320 N N . ASN A 1 57 ? 3.419 -2.374 -4.973 1.00 0.00 121 ASN A N 15
ATOM 14321 C CA . ASN A 1 57 ? 1.972 -2.448 -5.059 1.00 0.00 121 ASN A CA 15
ATOM 14322 C C . ASN A 1 57 ? 1.333 -1.123 -4.792 1.00 0.00 121 ASN A C 15
ATOM 14323 O O . ASN A 1 57 ? 0.161 -0.917 -5.124 1.00 0.00 121 ASN A O 15
ATOM 14334 N N . LEU A 1 58 ? 2.084 -0.223 -4.211 1.00 0.00 122 LEU A N 15
ATOM 14335 C CA . LEU A 1 58 ? 1.556 1.062 -3.873 1.00 0.00 122 LEU A CA 15
ATOM 14336 C C . LEU A 1 58 ? 1.570 1.968 -5.071 1.00 0.00 122 LEU A C 15
ATOM 14337 O O . LEU A 1 58 ? 2.580 2.092 -5.772 1.00 0.00 122 LEU A O 15
ATOM 14353 N N . LYS A 1 59 ? 0.454 2.578 -5.311 1.00 0.00 123 LYS A N 15
ATOM 14354 C CA . LYS A 1 59 ? 0.275 3.487 -6.418 1.00 0.00 123 LYS A CA 15
ATOM 14355 C C . LYS A 1 59 ? 0.013 4.878 -5.889 1.00 0.00 123 LYS A C 15
ATOM 14356 O O . LYS A 1 59 ? -0.344 5.020 -4.724 1.00 0.00 123 LYS A O 15
ATOM 14375 N N . PRO A 1 60 ? 0.201 5.919 -6.699 1.00 0.00 124 PRO A N 15
ATOM 14376 C CA . PRO A 1 60 ? -0.109 7.278 -6.286 1.00 0.00 124 PRO A CA 15
ATOM 14377 C C . PRO A 1 60 ? -1.623 7.498 -6.226 1.00 0.00 124 PRO A C 15
ATOM 14378 O O . PRO A 1 60 ? -2.387 6.810 -6.904 1.00 0.00 124 PRO A O 15
ATOM 14389 N N . VAL A 1 61 ? -2.043 8.420 -5.414 1.00 0.00 125 VAL A N 15
ATOM 14390 C CA . VAL A 1 61 ? -3.457 8.712 -5.253 1.00 0.00 125 VAL A CA 15
ATOM 14391 C C . VAL A 1 61 ? -3.911 9.830 -6.176 1.00 0.00 125 VAL A C 15
ATOM 14392 O O . VAL A 1 61 ? -3.100 10.438 -6.887 1.00 0.00 125 VAL A O 15
ATOM 14405 N N . GLU A 1 62 ? -5.199 10.070 -6.180 1.00 0.00 126 GLU A N 15
ATOM 14406 C CA . GLU A 1 62 ? -5.768 11.199 -6.851 1.00 0.00 126 GLU A CA 15
ATOM 14407 C C . GLU A 1 62 ? -6.284 12.138 -5.776 1.00 0.00 126 GLU A C 15
ATOM 14408 O O . GLU A 1 62 ? -6.825 11.680 -4.752 1.00 0.00 126 GLU A O 15
ATOM 14420 N N . GLU A 1 63 ? -6.098 13.404 -5.964 1.00 0.00 127 GLU A N 15
ATOM 14421 C CA . GLU A 1 63 ? -6.442 14.364 -4.948 1.00 0.00 127 GLU A CA 15
ATOM 14422 C C . GLU A 1 63 ? -7.346 15.455 -5.493 1.00 0.00 127 GLU A C 15
ATOM 14423 O O . GLU A 1 63 ? -7.098 16.009 -6.566 1.00 0.00 127 GLU A O 15
ATOM 14435 N N . GLY A 1 64 ? -8.395 15.736 -4.774 1.00 0.00 128 GLY A N 15
ATOM 14436 C CA . GLY A 1 64 ? -9.289 16.788 -5.141 1.00 0.00 128 GLY A CA 15
ATOM 14437 C C . GLY A 1 64 ? -10.126 17.179 -3.969 1.00 0.00 128 GLY A C 15
ATOM 14438 O O . GLY A 1 64 ? -9.710 18.055 -3.207 1.00 0.00 128 GLY A O 15
ATOM 14476 N N . ALA A 1 1 ? 18.619 -3.096 1.262 1.00 0.00 65 ALA A N 16
ATOM 14477 C CA . ALA A 1 1 ? 17.988 -4.084 0.402 1.00 0.00 65 ALA A CA 16
ATOM 14478 C C . ALA A 1 1 ? 18.800 -4.211 -0.855 1.00 0.00 65 ALA A C 16
ATOM 14479 O O . ALA A 1 1 ? 19.640 -3.345 -1.135 1.00 0.00 65 ALA A O 16
ATOM 14488 N N . SER A 1 2 ? 18.569 -5.266 -1.616 1.00 0.00 66 SER A N 16
ATOM 14489 C CA . SER A 1 2 ? 19.329 -5.508 -2.816 1.00 0.00 66 SER A CA 16
ATOM 14490 C C . SER A 1 2 ? 18.973 -4.495 -3.913 1.00 0.00 66 SER A C 16
ATOM 14491 O O . SER A 1 2 ? 19.858 -3.865 -4.501 1.00 0.00 66 SER A O 16
ATOM 14499 N N . THR A 1 3 ? 17.698 -4.315 -4.158 1.00 0.00 67 THR A N 16
ATOM 14500 C CA . THR A 1 3 ? 17.246 -3.407 -5.183 1.00 0.00 67 THR A CA 16
ATOM 14501 C C . THR A 1 3 ? 16.553 -2.199 -4.541 1.00 0.00 67 THR A C 16
ATOM 14502 O O . THR A 1 3 ? 15.891 -2.344 -3.494 1.00 0.00 67 THR A O 16
ATOM 14513 N N . GLN A 1 4 ? 16.731 -1.020 -5.111 1.00 0.00 68 GLN A N 16
ATOM 14514 C CA . GLN A 1 4 ? 16.074 0.150 -4.608 1.00 0.00 68 GLN A CA 16
ATOM 14515 C C . GLN A 1 4 ? 14.709 0.265 -5.270 1.00 0.00 68 GLN A C 16
ATOM 14516 O O . GLN A 1 4 ? 14.622 0.268 -6.507 1.00 0.00 68 GLN A O 16
ATOM 14530 N N . PRO A 1 5 ? 13.630 0.325 -4.472 1.00 0.00 69 PRO A N 16
ATOM 14531 C CA . PRO A 1 5 ? 12.271 0.490 -4.991 1.00 0.00 69 PRO A CA 16
ATOM 14532 C C . PRO A 1 5 ? 12.147 1.739 -5.853 1.00 0.00 69 PRO A C 16
ATOM 14533 O O . PRO A 1 5 ? 12.646 2.816 -5.490 1.00 0.00 69 PRO A O 16
ATOM 14544 N N . THR A 1 6 ? 11.492 1.599 -6.982 1.00 0.00 70 THR A N 16
ATOM 14545 C CA . THR A 1 6 ? 11.309 2.694 -7.908 1.00 0.00 70 THR A CA 16
ATOM 14546 C C . THR A 1 6 ? 10.231 3.656 -7.408 1.00 0.00 70 THR A C 16
ATOM 14547 O O . THR A 1 6 ? 10.060 4.748 -7.949 1.00 0.00 70 THR A O 16
ATOM 14558 N N . HIS A 1 7 ? 9.525 3.242 -6.385 1.00 0.00 71 HIS A N 16
ATOM 14559 C CA . HIS A 1 7 ? 8.508 4.051 -5.767 1.00 0.00 71 HIS A CA 16
ATOM 14560 C C . HIS A 1 7 ? 9.038 4.589 -4.451 1.00 0.00 71 HIS A C 16
ATOM 14561 O O . HIS A 1 7 ? 9.472 3.821 -3.589 1.00 0.00 71 HIS A O 16
ATOM 14575 N N . SER A 1 8 ? 9.043 5.879 -4.312 1.00 0.00 72 SER A N 16
ATOM 14576 C CA . SER A 1 8 ? 9.484 6.510 -3.100 1.00 0.00 72 SER A CA 16
ATOM 14577 C C . SER A 1 8 ? 8.279 6.835 -2.213 1.00 0.00 72 SER A C 16
ATOM 14578 O O . SER A 1 8 ? 7.403 7.632 -2.584 1.00 0.00 72 SER A O 16
ATOM 14586 N N . TRP A 1 9 ? 8.212 6.189 -1.076 1.00 0.00 73 TRP A N 16
ATOM 14587 C CA . TRP A 1 9 ? 7.119 6.366 -0.159 1.00 0.00 73 TRP A CA 16
ATOM 14588 C C . TRP A 1 9 ? 7.598 6.857 1.188 1.00 0.00 73 TRP A C 16
ATOM 14589 O O . TRP A 1 9 ? 8.745 6.611 1.567 1.00 0.00 73 TRP A O 16
ATOM 14610 N N . LYS A 1 10 ? 6.752 7.582 1.888 1.00 0.00 74 LYS A N 16
ATOM 14611 C CA . LYS A 1 10 ? 7.063 8.051 3.224 1.00 0.00 74 LYS A CA 16
ATOM 14612 C C . LYS A 1 10 ? 5.873 7.818 4.147 1.00 0.00 74 LYS A C 16
ATOM 14613 O O . LYS A 1 10 ? 4.758 7.572 3.681 1.00 0.00 74 LYS A O 16
ATOM 14632 N N . VAL A 1 11 ? 6.128 7.852 5.434 1.00 0.00 75 VAL A N 16
ATOM 14633 C CA . VAL A 1 11 ? 5.091 7.763 6.442 1.00 0.00 75 VAL A CA 16
ATOM 14634 C C . VAL A 1 11 ? 4.185 8.993 6.328 1.00 0.00 75 VAL A C 16
ATOM 14635 O O . VAL A 1 11 ? 4.679 10.124 6.229 1.00 0.00 75 VAL A O 16
ATOM 14648 N N . GLY A 1 12 ? 2.892 8.774 6.303 1.00 0.00 76 GLY A N 16
ATOM 14649 C CA . GLY A 1 12 ? 1.962 9.868 6.191 1.00 0.00 76 GLY A CA 16
ATOM 14650 C C . GLY A 1 12 ? 1.695 10.239 4.754 1.00 0.00 76 GLY A C 16
ATOM 14651 O O . GLY A 1 12 ? 1.207 11.344 4.462 1.00 0.00 76 GLY A O 16
ATOM 14655 N N . ASP A 1 13 ? 2.026 9.344 3.847 1.00 0.00 77 ASP A N 16
ATOM 14656 C CA . ASP A 1 13 ? 1.777 9.582 2.432 1.00 0.00 77 ASP A CA 16
ATOM 14657 C C . ASP A 1 13 ? 0.535 8.864 2.061 1.00 0.00 77 ASP A C 16
ATOM 14658 O O . ASP A 1 13 ? 0.170 7.858 2.700 1.00 0.00 77 ASP A O 16
ATOM 14667 N N . LYS A 1 14 ? -0.086 9.318 1.051 1.00 0.00 78 LYS A N 16
ATOM 14668 C CA . LYS A 1 14 ? -1.244 8.685 0.564 1.00 0.00 78 LYS A CA 16
ATOM 14669 C C . LYS A 1 14 ? -0.852 7.840 -0.606 1.00 0.00 78 LYS A C 16
ATOM 14670 O O . LYS A 1 14 ? -0.169 8.297 -1.513 1.00 0.00 78 LYS A O 16
ATOM 14689 N N . CYS A 1 15 ? -1.263 6.639 -0.586 1.00 0.00 79 CYS A N 16
ATOM 14690 C CA . CYS A 1 15 ? -1.002 5.746 -1.654 1.00 0.00 79 CYS A CA 16
ATOM 14691 C C . CYS A 1 15 ? -2.241 4.966 -1.942 1.00 0.00 79 CYS A C 16
ATOM 14692 O O . CYS A 1 15 ? -3.252 5.105 -1.245 1.00 0.00 79 CYS A O 16
ATOM 14700 N N . MET A 1 16 ? -2.204 4.199 -2.961 1.00 0.00 80 MET A N 16
ATOM 14701 C CA . MET A 1 16 ? -3.270 3.317 -3.229 1.00 0.00 80 MET A CA 16
ATOM 14702 C C . MET A 1 16 ? -2.720 1.958 -3.091 1.00 0.00 80 MET A C 16
ATOM 14703 O O . MET A 1 16 ? -1.671 1.651 -3.662 1.00 0.00 80 MET A O 16
ATOM 14717 N N . ALA A 1 17 ? -3.382 1.166 -2.343 1.00 0.00 81 ALA A N 16
ATOM 14718 C CA . ALA A 1 17 ? -2.927 -0.145 -2.064 1.00 0.00 81 ALA A CA 16
ATOM 14719 C C . ALA A 1 17 ? -3.914 -1.105 -2.598 1.00 0.00 81 ALA A C 16
ATOM 14720 O O . ALA A 1 17 ? -5.108 -0.789 -2.694 1.00 0.00 81 ALA A O 16
ATOM 14727 N N . VAL A 1 18 ? -3.444 -2.237 -2.984 1.00 0.00 82 VAL A N 16
ATOM 14728 C CA . VAL A 1 18 ? -4.299 -3.259 -3.473 1.00 0.00 82 VAL A CA 16
ATOM 14729 C C . VAL A 1 18 ? -4.755 -4.058 -2.288 1.00 0.00 82 VAL A C 16
ATOM 14730 O O . VAL A 1 18 ? -3.938 -4.690 -1.625 1.00 0.00 82 VAL A O 16
ATOM 14743 N N . TRP A 1 19 ? -6.036 -3.986 -2.001 1.00 0.00 83 TRP A N 16
ATOM 14744 C CA . TRP A 1 19 ? -6.605 -4.693 -0.891 1.00 0.00 83 TRP A CA 16
ATOM 14745 C C . TRP A 1 19 ? -6.503 -6.145 -1.182 1.00 0.00 83 TRP A C 16
ATOM 14746 O O . TRP A 1 19 ? -7.143 -6.627 -2.117 1.00 0.00 83 TRP A O 16
ATOM 14767 N N . SER A 1 20 ? -5.738 -6.836 -0.389 1.00 0.00 84 SER A N 16
ATOM 14768 C CA . SER A 1 20 ? -5.454 -8.244 -0.602 1.00 0.00 84 SER A CA 16
ATOM 14769 C C . SER A 1 20 ? -6.743 -9.098 -0.561 1.00 0.00 84 SER A C 16
ATOM 14770 O O . SER A 1 20 ? -6.780 -10.224 -1.061 1.00 0.00 84 SER A O 16
ATOM 14778 N N . GLU A 1 21 ? -7.804 -8.539 -0.011 1.00 0.00 85 GLU A N 16
ATOM 14779 C CA . GLU A 1 21 ? -9.055 -9.248 0.086 1.00 0.00 85 GLU A CA 16
ATOM 14780 C C . GLU A 1 21 ? -9.836 -9.181 -1.214 1.00 0.00 85 GLU A C 16
ATOM 14781 O O . GLU A 1 21 ? -10.439 -10.166 -1.636 1.00 0.00 85 GLU A O 16
ATOM 14793 N N . ASP A 1 22 ? -9.812 -8.034 -1.857 1.00 0.00 86 ASP A N 16
ATOM 14794 C CA . ASP A 1 22 ? -10.671 -7.817 -3.032 1.00 0.00 86 ASP A CA 16
ATOM 14795 C C . ASP A 1 22 ? -9.868 -7.734 -4.327 1.00 0.00 86 ASP A C 16
ATOM 14796 O O . ASP A 1 22 ? -10.389 -7.957 -5.409 1.00 0.00 86 ASP A O 16
ATOM 14805 N N . GLY A 1 23 ? -8.594 -7.462 -4.200 1.00 0.00 87 GLY A N 16
ATOM 14806 C CA . GLY A 1 23 ? -7.720 -7.372 -5.360 1.00 0.00 87 GLY A CA 16
ATOM 14807 C C . GLY A 1 23 ? -7.812 -6.045 -6.103 1.00 0.00 87 GLY A C 16
ATOM 14808 O O . GLY A 1 23 ? -7.353 -5.934 -7.239 1.00 0.00 87 GLY A O 16
ATOM 14812 N N . GLN A 1 24 ? -8.399 -5.048 -5.482 1.00 0.00 88 GLN A N 16
ATOM 14813 C CA . GLN A 1 24 ? -8.541 -3.730 -6.105 1.00 0.00 88 GLN A CA 16
ATOM 14814 C C . GLN A 1 24 ? -7.745 -2.689 -5.362 1.00 0.00 88 GLN A C 16
ATOM 14815 O O . GLN A 1 24 ? -7.299 -2.938 -4.244 1.00 0.00 88 GLN A O 16
ATOM 14829 N N . CYS A 1 25 ? -7.593 -1.524 -5.949 1.00 0.00 89 CYS A N 16
ATOM 14830 C CA . CYS A 1 25 ? -6.809 -0.472 -5.323 1.00 0.00 89 CYS A CA 16
ATOM 14831 C C . CYS A 1 25 ? -7.704 0.527 -4.598 1.00 0.00 89 CYS A C 16
ATOM 14832 O O . CYS A 1 25 ? -8.747 0.954 -5.122 1.00 0.00 89 CYS A O 16
ATOM 14840 N N . TYR A 1 26 ? -7.305 0.869 -3.392 1.00 0.00 90 TYR A N 16
ATOM 14841 C CA . TYR A 1 26 ? -8.051 1.755 -2.503 1.00 0.00 90 TYR A CA 16
ATOM 14842 C C . TYR A 1 26 ? -7.084 2.732 -1.861 1.00 0.00 90 TYR A C 16
ATOM 14843 O O . TYR A 1 26 ? -5.874 2.453 -1.819 1.00 0.00 90 TYR A O 16
ATOM 14861 N N . GLU A 1 27 ? -7.588 3.864 -1.377 1.00 0.00 91 GLU A N 16
ATOM 14862 C CA . GLU A 1 27 ? -6.735 4.871 -0.766 1.00 0.00 91 GLU A CA 16
ATOM 14863 C C . GLU A 1 27 ? -6.282 4.386 0.594 1.00 0.00 91 GLU A C 16
ATOM 14864 O O . GLU A 1 27 ? -7.097 4.037 1.463 1.00 0.00 91 GLU A O 16
ATOM 14876 N N . ALA A 1 28 ? -5.009 4.356 0.776 1.00 0.00 92 ALA A N 16
ATOM 14877 C CA . ALA A 1 28 ? -4.440 3.922 2.000 1.00 0.00 92 ALA A CA 16
ATOM 14878 C C . ALA A 1 28 ? -3.289 4.812 2.366 1.00 0.00 92 ALA A C 16
ATOM 14879 O O . ALA A 1 28 ? -2.531 5.248 1.498 1.00 0.00 92 ALA A O 16
ATOM 14886 N N . GLU A 1 29 ? -3.156 5.096 3.612 1.00 0.00 93 GLU A N 16
ATOM 14887 C CA . GLU A 1 29 ? -2.093 5.927 4.057 1.00 0.00 93 GLU A CA 16
ATOM 14888 C C . GLU A 1 29 ? -1.032 5.072 4.698 1.00 0.00 93 GLU A C 16
ATOM 14889 O O . GLU A 1 29 ? -1.338 4.123 5.432 1.00 0.00 93 GLU A O 16
ATOM 14901 N N . ILE A 1 30 ? 0.188 5.365 4.368 1.00 0.00 94 ILE A N 16
ATOM 14902 C CA . ILE A 1 30 ? 1.324 4.641 4.879 1.00 0.00 94 ILE A CA 16
ATOM 14903 C C . ILE A 1 30 ? 1.616 5.031 6.305 1.00 0.00 94 ILE A C 16
ATOM 14904 O O . ILE A 1 30 ? 1.904 6.192 6.602 1.00 0.00 94 ILE A O 16
ATOM 14920 N N . GLU A 1 31 ? 1.564 4.055 7.151 1.00 0.00 95 GLU A N 16
ATOM 14921 C CA . GLU A 1 31 ? 1.806 4.220 8.556 1.00 0.00 95 GLU A CA 16
ATOM 14922 C C . GLU A 1 31 ? 3.262 3.982 8.863 1.00 0.00 95 GLU A C 16
ATOM 14923 O O . GLU A 1 31 ? 3.847 4.650 9.705 1.00 0.00 95 GLU A O 16
ATOM 14935 N N . GLU A 1 32 ? 3.853 3.036 8.170 1.00 0.00 96 GLU A N 16
ATOM 14936 C CA . GLU A 1 32 ? 5.216 2.670 8.413 1.00 0.00 96 GLU A CA 16
ATOM 14937 C C . GLU A 1 32 ? 5.780 1.976 7.194 1.00 0.00 96 GLU A C 16
ATOM 14938 O O . GLU A 1 32 ? 5.036 1.385 6.420 1.00 0.00 96 GLU A O 16
ATOM 14950 N N . ILE A 1 33 ? 7.063 2.079 7.022 1.00 0.00 97 ILE A N 16
ATOM 14951 C CA . ILE A 1 33 ? 7.755 1.505 5.906 1.00 0.00 97 ILE A CA 16
ATOM 14952 C C . ILE A 1 33 ? 8.795 0.526 6.416 1.00 0.00 97 ILE A C 16
ATOM 14953 O O . ILE A 1 33 ? 9.549 0.831 7.344 1.00 0.00 97 ILE A O 16
ATOM 14969 N N . ASP A 1 34 ? 8.800 -0.635 5.841 1.00 0.00 98 ASP A N 16
ATOM 14970 C CA . ASP A 1 34 ? 9.746 -1.676 6.150 1.00 0.00 98 ASP A CA 16
ATOM 14971 C C . ASP A 1 34 ? 10.621 -1.859 4.941 1.00 0.00 98 ASP A C 16
ATOM 14972 O O . ASP A 1 34 ? 10.268 -2.570 3.999 1.00 0.00 98 ASP A O 16
ATOM 14981 N N . GLU A 1 35 ? 11.718 -1.160 4.930 1.00 0.00 99 GLU A N 16
ATOM 14982 C CA . GLU A 1 35 ? 12.637 -1.166 3.809 1.00 0.00 99 GLU A CA 16
ATOM 14983 C C . GLU A 1 35 ? 13.292 -2.527 3.603 1.00 0.00 99 GLU A C 16
ATOM 14984 O O . GLU A 1 35 ? 13.635 -2.887 2.472 1.00 0.00 99 GLU A O 16
ATOM 14996 N N . GLU A 1 36 ? 13.418 -3.283 4.687 1.00 0.00 100 GLU A N 16
ATOM 14997 C CA . GLU A 1 36 ? 14.077 -4.581 4.683 1.00 0.00 100 GLU A CA 16
ATOM 14998 C C . GLU A 1 36 ? 13.358 -5.551 3.755 1.00 0.00 100 GLU A C 16
ATOM 14999 O O . GLU A 1 36 ? 13.987 -6.278 2.982 1.00 0.00 100 GLU A O 16
ATOM 15011 N N . ASN A 1 37 ? 12.050 -5.546 3.820 1.00 0.00 101 ASN A N 16
ATOM 15012 C CA . ASN A 1 37 ? 11.252 -6.403 2.960 1.00 0.00 101 ASN A CA 16
ATOM 15013 C C . ASN A 1 37 ? 10.763 -5.627 1.771 1.00 0.00 101 ASN A C 16
ATOM 15014 O O . ASN A 1 37 ? 10.304 -6.205 0.777 1.00 0.00 101 ASN A O 16
ATOM 15025 N N . GLY A 1 38 ? 10.875 -4.321 1.857 1.00 0.00 102 GLY A N 16
ATOM 15026 C CA . GLY A 1 38 ? 10.393 -3.456 0.809 1.00 0.00 102 GLY A CA 16
ATOM 15027 C C . GLY A 1 38 ? 8.891 -3.314 0.886 1.00 0.00 102 GLY A C 16
ATOM 15028 O O . GLY A 1 38 ? 8.215 -3.103 -0.124 1.00 0.00 102 GLY A O 16
ATOM 15032 N N . THR A 1 39 ? 8.363 -3.447 2.076 1.00 0.00 103 THR A N 16
ATOM 15033 C CA . THR A 1 39 ? 6.957 -3.374 2.270 1.00 0.00 103 THR A CA 16
ATOM 15034 C C . THR A 1 39 ? 6.575 -2.169 3.099 1.00 0.00 103 THR A C 16
ATOM 15035 O O . THR A 1 39 ? 7.422 -1.535 3.722 1.00 0.00 103 THR A O 16
ATOM 15046 N N . ALA A 1 40 ? 5.332 -1.819 3.062 1.00 0.00 104 ALA A N 16
ATOM 15047 C CA . ALA A 1 40 ? 4.838 -0.741 3.844 1.00 0.00 104 ALA A CA 16
ATOM 15048 C C . ALA A 1 40 ? 3.579 -1.164 4.535 1.00 0.00 104 ALA A C 16
ATOM 15049 O O . ALA A 1 40 ? 2.792 -1.950 3.990 1.00 0.00 104 ALA A O 16
ATOM 15056 N N . ALA A 1 41 ? 3.405 -0.691 5.725 1.00 0.00 105 ALA A N 16
ATOM 15057 C CA . ALA A 1 41 ? 2.221 -0.946 6.469 1.00 0.00 105 ALA A CA 16
ATOM 15058 C C . ALA A 1 41 ? 1.293 0.201 6.216 1.00 0.00 105 ALA A C 16
ATOM 15059 O O . ALA A 1 41 ? 1.639 1.365 6.472 1.00 0.00 105 ALA A O 16
ATOM 15066 N N . ILE A 1 42 ? 0.150 -0.095 5.699 1.00 0.00 106 ILE A N 16
ATOM 15067 C CA . ILE A 1 42 ? -0.759 0.918 5.260 1.00 0.00 106 ILE A CA 16
ATOM 15068 C C . ILE A 1 42 ? -2.110 0.750 5.917 1.00 0.00 106 ILE A C 16
ATOM 15069 O O . ILE A 1 42 ? -2.500 -0.361 6.262 1.00 0.00 106 ILE A O 16
ATOM 15085 N N . THR A 1 43 ? -2.786 1.838 6.122 1.00 0.00 107 THR A N 16
ATOM 15086 C CA . THR A 1 43 ? -4.110 1.828 6.663 1.00 0.00 107 THR A CA 16
ATOM 15087 C C . THR A 1 43 ? -5.089 2.391 5.635 1.00 0.00 107 THR A C 16
ATOM 15088 O O . THR A 1 43 ? -4.879 3.477 5.089 1.00 0.00 107 THR A O 16
ATOM 15099 N N . PHE A 1 44 ? -6.116 1.624 5.353 1.00 0.00 108 PHE A N 16
ATOM 15100 C CA . PHE A 1 44 ? -7.128 1.993 4.392 1.00 0.00 108 PHE A CA 16
ATOM 15101 C C . PHE A 1 44 ? -8.002 3.088 4.929 1.00 0.00 108 PHE A C 16
ATOM 15102 O O . PHE A 1 44 ? -8.669 2.913 5.960 1.00 0.00 108 PHE A O 16
ATOM 15119 N N . ALA A 1 45 ? -8.013 4.192 4.220 1.00 0.00 109 ALA A N 16
ATOM 15120 C CA . ALA A 1 45 ? -8.732 5.373 4.627 1.00 0.00 109 ALA A CA 16
ATOM 15121 C C . ALA A 1 45 ? -10.225 5.134 4.599 1.00 0.00 109 ALA A C 16
ATOM 15122 O O . ALA A 1 45 ? -10.761 4.570 3.631 1.00 0.00 109 ALA A O 16
ATOM 15129 N N . GLY A 1 46 ? -10.881 5.495 5.668 1.00 0.00 110 GLY A N 16
ATOM 15130 C CA . GLY A 1 46 ? -12.304 5.361 5.742 1.00 0.00 110 GLY A CA 16
ATOM 15131 C C . GLY A 1 46 ? -12.706 4.061 6.374 1.00 0.00 110 GLY A C 16
ATOM 15132 O O . GLY A 1 46 ? -13.374 4.044 7.409 1.00 0.00 110 GLY A O 16
ATOM 15136 N N . TYR A 1 47 ? -12.271 2.971 5.776 1.00 0.00 111 TYR A N 16
ATOM 15137 C CA . TYR A 1 47 ? -12.608 1.652 6.254 1.00 0.00 111 TYR A CA 16
ATOM 15138 C C . TYR A 1 47 ? -11.902 1.360 7.576 1.00 0.00 111 TYR A C 16
ATOM 15139 O O . TYR A 1 47 ? -12.497 0.811 8.498 1.00 0.00 111 TYR A O 16
ATOM 15157 N N . GLY A 1 48 ? -10.630 1.706 7.653 1.00 0.00 112 GLY A N 16
ATOM 15158 C CA . GLY A 1 48 ? -9.902 1.525 8.885 1.00 0.00 112 GLY A CA 16
ATOM 15159 C C . GLY A 1 48 ? -9.169 0.191 9.009 1.00 0.00 112 GLY A C 16
ATOM 15160 O O . GLY A 1 48 ? -8.900 -0.256 10.129 1.00 0.00 112 GLY A O 16
ATOM 15164 N N . ASN A 1 49 ? -8.845 -0.458 7.898 1.00 0.00 113 ASN A N 16
ATOM 15165 C CA . ASN A 1 49 ? -8.037 -1.694 7.988 1.00 0.00 113 ASN A CA 16
ATOM 15166 C C . ASN A 1 49 ? -6.616 -1.375 7.715 1.00 0.00 113 ASN A C 16
ATOM 15167 O O . ASN A 1 49 ? -6.310 -0.306 7.218 1.00 0.00 113 ASN A O 16
ATOM 15178 N N . ALA A 1 50 ? -5.766 -2.304 7.976 1.00 0.00 114 ALA A N 16
ATOM 15179 C CA . ALA A 1 50 ? -4.367 -2.133 7.770 1.00 0.00 114 ALA A CA 16
ATOM 15180 C C . ALA A 1 50 ? -3.794 -3.409 7.224 1.00 0.00 114 ALA A C 16
ATOM 15181 O O . ALA A 1 50 ? -4.275 -4.502 7.561 1.00 0.00 114 ALA A O 16
ATOM 15188 N N . GLU A 1 51 ? -2.836 -3.285 6.350 1.00 0.00 115 GLU A N 16
ATOM 15189 C CA . GLU A 1 51 ? -2.146 -4.426 5.831 1.00 0.00 115 GLU A CA 16
ATOM 15190 C C . GLU A 1 51 ? -0.737 -4.024 5.465 1.00 0.00 115 GLU A C 16
ATOM 15191 O O . GLU A 1 51 ? -0.443 -2.828 5.311 1.00 0.00 115 GLU A O 16
ATOM 15203 N N . VAL A 1 52 ? 0.129 -4.986 5.374 1.00 0.00 116 VAL A N 16
ATOM 15204 C CA . VAL A 1 52 ? 1.483 -4.760 4.966 1.00 0.00 116 VAL A CA 16
ATOM 15205 C C . VAL A 1 52 ? 1.607 -5.202 3.526 1.00 0.00 116 VAL A C 16
ATOM 15206 O O . VAL A 1 52 ? 1.467 -6.388 3.208 1.00 0.00 116 VAL A O 16
ATOM 15219 N N . THR A 1 53 ? 1.835 -4.270 2.675 1.00 0.00 117 THR A N 16
ATOM 15220 C CA . THR A 1 53 ? 1.875 -4.520 1.257 1.00 0.00 117 THR A CA 16
ATOM 15221 C C . THR A 1 53 ? 3.167 -3.920 0.673 1.00 0.00 117 THR A C 16
ATOM 15222 O O . THR A 1 53 ? 3.648 -2.894 1.167 1.00 0.00 117 THR A O 16
ATOM 15233 N N . PRO A 1 54 ? 3.815 -4.611 -0.287 1.00 0.00 118 PRO A N 16
ATOM 15234 C CA . PRO A 1 54 ? 5.056 -4.140 -0.904 1.00 0.00 118 PRO A CA 16
ATOM 15235 C C . PRO A 1 54 ? 4.899 -2.786 -1.585 1.00 0.00 118 PRO A C 16
ATOM 15236 O O . PRO A 1 54 ? 3.825 -2.460 -2.099 1.00 0.00 118 PRO A O 16
ATOM 15247 N N . LEU A 1 55 ? 5.973 -2.016 -1.597 1.00 0.00 119 LEU A N 16
ATOM 15248 C CA . LEU A 1 55 ? 6.012 -0.689 -2.222 1.00 0.00 119 LEU A CA 16
ATOM 15249 C C . LEU A 1 55 ? 5.676 -0.775 -3.704 1.00 0.00 119 LEU A C 16
ATOM 15250 O O . LEU A 1 55 ? 5.195 0.186 -4.294 1.00 0.00 119 LEU A O 16
ATOM 15266 N N . LEU A 1 56 ? 5.946 -1.937 -4.291 1.00 0.00 120 LEU A N 16
ATOM 15267 C CA . LEU A 1 56 ? 5.643 -2.198 -5.695 1.00 0.00 120 LEU A CA 16
ATOM 15268 C C . LEU A 1 56 ? 4.132 -2.174 -5.929 1.00 0.00 120 LEU A C 16
ATOM 15269 O O . LEU A 1 56 ? 3.667 -1.833 -7.016 1.00 0.00 120 LEU A O 16
ATOM 15285 N N . ASN A 1 57 ? 3.385 -2.538 -4.899 1.00 0.00 121 ASN A N 16
ATOM 15286 C CA . ASN A 1 57 ? 1.926 -2.613 -4.960 1.00 0.00 121 ASN A CA 16
ATOM 15287 C C . ASN A 1 57 ? 1.296 -1.296 -4.625 1.00 0.00 121 ASN A C 16
ATOM 15288 O O . ASN A 1 57 ? 0.083 -1.123 -4.761 1.00 0.00 121 ASN A O 16
ATOM 15299 N N . LEU A 1 58 ? 2.098 -0.367 -4.180 1.00 0.00 122 LEU A N 16
ATOM 15300 C CA . LEU A 1 58 ? 1.594 0.919 -3.839 1.00 0.00 122 LEU A CA 16
ATOM 15301 C C . LEU A 1 58 ? 1.608 1.807 -5.046 1.00 0.00 122 LEU A C 16
ATOM 15302 O O . LEU A 1 58 ? 2.601 1.877 -5.782 1.00 0.00 122 LEU A O 16
ATOM 15318 N N . LYS A 1 59 ? 0.510 2.440 -5.277 1.00 0.00 123 LYS A N 16
ATOM 15319 C CA . LYS A 1 59 ? 0.372 3.328 -6.394 1.00 0.00 123 LYS A CA 16
ATOM 15320 C C . LYS A 1 59 ? 0.169 4.724 -5.903 1.00 0.00 123 LYS A C 16
ATOM 15321 O O . LYS A 1 59 ? -0.309 4.912 -4.780 1.00 0.00 123 LYS A O 16
ATOM 15340 N N . PRO A 1 60 ? 0.519 5.725 -6.702 1.00 0.00 124 PRO A N 16
ATOM 15341 C CA . PRO A 1 60 ? 0.225 7.093 -6.361 1.00 0.00 124 PRO A CA 16
ATOM 15342 C C . PRO A 1 60 ? -1.279 7.316 -6.467 1.00 0.00 124 PRO A C 16
ATOM 15343 O O . PRO A 1 60 ? -1.951 6.680 -7.300 1.00 0.00 124 PRO A O 16
ATOM 15354 N N . VAL A 1 61 ? -1.810 8.156 -5.630 1.00 0.00 125 VAL A N 16
ATOM 15355 C CA . VAL A 1 61 ? -3.232 8.380 -5.607 1.00 0.00 125 VAL A CA 16
ATOM 15356 C C . VAL A 1 61 ? -3.718 9.090 -6.849 1.00 0.00 125 VAL A C 16
ATOM 15357 O O . VAL A 1 61 ? -3.137 10.097 -7.292 1.00 0.00 125 VAL A O 16
ATOM 15370 N N . GLU A 1 62 ? -4.723 8.528 -7.441 1.00 0.00 126 GLU A N 16
ATOM 15371 C CA . GLU A 1 62 ? -5.346 9.103 -8.584 1.00 0.00 126 GLU A CA 16
ATOM 15372 C C . GLU A 1 62 ? -6.580 9.861 -8.127 1.00 0.00 126 GLU A C 16
ATOM 15373 O O . GLU A 1 62 ? -7.229 9.472 -7.153 1.00 0.00 126 GLU A O 16
ATOM 15385 N N . GLU A 1 63 ? -6.863 10.946 -8.775 1.00 0.00 127 GLU A N 16
ATOM 15386 C CA . GLU A 1 63 ? -8.024 11.751 -8.456 1.00 0.00 127 GLU A CA 16
ATOM 15387 C C . GLU A 1 63 ? -8.764 12.116 -9.739 1.00 0.00 127 GLU A C 16
ATOM 15388 O O . GLU A 1 63 ? -9.644 12.981 -9.759 1.00 0.00 127 GLU A O 16
ATOM 15400 N N . GLY A 1 64 ? -8.420 11.416 -10.786 1.00 0.00 128 GLY A N 16
ATOM 15401 C CA . GLY A 1 64 ? -8.998 11.619 -12.070 1.00 0.00 128 GLY A CA 16
ATOM 15402 C C . GLY A 1 64 ? -8.130 10.965 -13.097 1.00 0.00 128 GLY A C 16
ATOM 15403 O O . GLY A 1 64 ? -8.624 10.518 -14.139 1.00 0.00 128 GLY A O 16
ATOM 15441 N N . ALA A 1 1 ? 15.427 -5.112 0.076 1.00 0.00 65 ALA A N 17
ATOM 15442 C CA . ALA A 1 1 ? 14.113 -5.298 -0.530 1.00 0.00 65 ALA A CA 17
ATOM 15443 C C . ALA A 1 1 ? 14.242 -6.273 -1.660 1.00 0.00 65 ALA A C 17
ATOM 15444 O O . ALA A 1 1 ? 15.325 -6.404 -2.244 1.00 0.00 65 ALA A O 17
ATOM 15453 N N . SER A 1 2 ? 13.171 -6.969 -1.967 1.00 0.00 66 SER A N 17
ATOM 15454 C CA . SER A 1 2 ? 13.191 -7.945 -3.019 1.00 0.00 66 SER A CA 17
ATOM 15455 C C . SER A 1 2 ? 13.193 -7.251 -4.370 1.00 0.00 66 SER A C 17
ATOM 15456 O O . SER A 1 2 ? 13.948 -7.619 -5.269 1.00 0.00 66 SER A O 17
ATOM 15464 N N . THR A 1 3 ? 12.374 -6.245 -4.496 1.00 0.00 67 THR A N 17
ATOM 15465 C CA . THR A 1 3 ? 12.337 -5.428 -5.666 1.00 0.00 67 THR A CA 17
ATOM 15466 C C . THR A 1 3 ? 12.299 -3.982 -5.245 1.00 0.00 67 THR A C 17
ATOM 15467 O O . THR A 1 3 ? 11.709 -3.648 -4.205 1.00 0.00 67 THR A O 17
ATOM 15478 N N . GLN A 1 4 ? 12.950 -3.131 -5.993 1.00 0.00 68 GLN A N 17
ATOM 15479 C CA . GLN A 1 4 ? 12.967 -1.753 -5.666 1.00 0.00 68 GLN A CA 17
ATOM 15480 C C . GLN A 1 4 ? 11.781 -1.073 -6.335 1.00 0.00 68 GLN A C 17
ATOM 15481 O O . GLN A 1 4 ? 11.568 -1.220 -7.548 1.00 0.00 68 GLN A O 17
ATOM 15495 N N . PRO A 1 5 ? 10.958 -0.380 -5.553 1.00 0.00 69 PRO A N 17
ATOM 15496 C CA . PRO A 1 5 ? 9.775 0.322 -6.055 1.00 0.00 69 PRO A CA 17
ATOM 15497 C C . PRO A 1 5 ? 10.143 1.497 -6.944 1.00 0.00 69 PRO A C 17
ATOM 15498 O O . PRO A 1 5 ? 11.272 2.007 -6.893 1.00 0.00 69 PRO A O 17
ATOM 15509 N N . THR A 1 6 ? 9.225 1.898 -7.781 1.00 0.00 70 THR A N 17
ATOM 15510 C CA . THR A 1 6 ? 9.409 3.030 -8.619 1.00 0.00 70 THR A CA 17
ATOM 15511 C C . THR A 1 6 ? 9.276 4.316 -7.775 1.00 0.00 70 THR A C 17
ATOM 15512 O O . THR A 1 6 ? 9.931 5.330 -8.043 1.00 0.00 70 THR A O 17
ATOM 15523 N N . HIS A 1 7 ? 8.472 4.237 -6.734 1.00 0.00 71 HIS A N 17
ATOM 15524 C CA . HIS A 1 7 ? 8.224 5.370 -5.864 1.00 0.00 71 HIS A CA 17
ATOM 15525 C C . HIS A 1 7 ? 8.980 5.236 -4.562 1.00 0.00 71 HIS A C 17
ATOM 15526 O O . HIS A 1 7 ? 9.213 4.123 -4.082 1.00 0.00 71 HIS A O 17
ATOM 15540 N N . SER A 1 8 ? 9.393 6.348 -4.010 1.00 0.00 72 SER A N 17
ATOM 15541 C CA . SER A 1 8 ? 9.966 6.375 -2.693 1.00 0.00 72 SER A CA 17
ATOM 15542 C C . SER A 1 8 ? 8.863 6.809 -1.746 1.00 0.00 72 SER A C 17
ATOM 15543 O O . SER A 1 8 ? 8.479 7.974 -1.730 1.00 0.00 72 SER A O 17
ATOM 15551 N N . TRP A 1 9 ? 8.355 5.885 -0.978 1.00 0.00 73 TRP A N 17
ATOM 15552 C CA . TRP A 1 9 ? 7.224 6.164 -0.139 1.00 0.00 73 TRP A CA 17
ATOM 15553 C C . TRP A 1 9 ? 7.650 6.610 1.235 1.00 0.00 73 TRP A C 17
ATOM 15554 O O . TRP A 1 9 ? 8.726 6.234 1.705 1.00 0.00 73 TRP A O 17
ATOM 15575 N N . LYS A 1 10 ? 6.832 7.419 1.864 1.00 0.00 74 LYS A N 17
ATOM 15576 C CA . LYS A 1 10 ? 7.102 7.877 3.204 1.00 0.00 74 LYS A CA 17
ATOM 15577 C C . LYS A 1 10 ? 5.879 7.667 4.079 1.00 0.00 74 LYS A C 17
ATOM 15578 O O . LYS A 1 10 ? 4.759 7.527 3.576 1.00 0.00 74 LYS A O 17
ATOM 15597 N N . VAL A 1 11 ? 6.101 7.614 5.362 1.00 0.00 75 VAL A N 17
ATOM 15598 C CA . VAL A 1 11 ? 5.041 7.499 6.333 1.00 0.00 75 VAL A CA 17
ATOM 15599 C C . VAL A 1 11 ? 4.157 8.748 6.280 1.00 0.00 75 VAL A C 17
ATOM 15600 O O . VAL A 1 11 ? 4.664 9.876 6.256 1.00 0.00 75 VAL A O 17
ATOM 15613 N N . GLY A 1 12 ? 2.864 8.549 6.243 1.00 0.00 76 GLY A N 17
ATOM 15614 C CA . GLY A 1 12 ? 1.944 9.654 6.218 1.00 0.00 76 GLY A CA 17
ATOM 15615 C C . GLY A 1 12 ? 1.596 10.095 4.820 1.00 0.00 76 GLY A C 17
ATOM 15616 O O . GLY A 1 12 ? 0.967 11.147 4.629 1.00 0.00 76 GLY A O 17
ATOM 15620 N N . ASP A 1 13 ? 1.995 9.318 3.837 1.00 0.00 77 ASP A N 17
ATOM 15621 C CA . ASP A 1 13 ? 1.692 9.660 2.458 1.00 0.00 77 ASP A CA 17
ATOM 15622 C C . ASP A 1 13 ? 0.448 8.962 2.053 1.00 0.00 77 ASP A C 17
ATOM 15623 O O . ASP A 1 13 ? 0.009 8.015 2.724 1.00 0.00 77 ASP A O 17
ATOM 15632 N N . LYS A 1 14 ? -0.089 9.357 0.950 1.00 0.00 78 LYS A N 17
ATOM 15633 C CA . LYS A 1 14 ? -1.251 8.744 0.466 1.00 0.00 78 LYS A CA 17
ATOM 15634 C C . LYS A 1 14 ? -0.849 7.884 -0.675 1.00 0.00 78 LYS A C 17
ATOM 15635 O O . LYS A 1 14 ? -0.181 8.331 -1.609 1.00 0.00 78 LYS A O 17
ATOM 15654 N N . CYS A 1 15 ? -1.271 6.711 -0.628 1.00 0.00 79 CYS A N 17
ATOM 15655 C CA . CYS A 1 15 ? -0.996 5.775 -1.657 1.00 0.00 79 CYS A CA 17
ATOM 15656 C C . CYS A 1 15 ? -2.223 4.979 -1.916 1.00 0.00 79 CYS A C 17
ATOM 15657 O O . CYS A 1 15 ? -3.233 5.139 -1.229 1.00 0.00 79 CYS A O 17
ATOM 15665 N N . MET A 1 16 ? -2.176 4.180 -2.905 1.00 0.00 80 MET A N 17
ATOM 15666 C CA . MET A 1 16 ? -3.223 3.271 -3.145 1.00 0.00 80 MET A CA 17
ATOM 15667 C C . MET A 1 16 ? -2.654 1.922 -2.993 1.00 0.00 80 MET A C 17
ATOM 15668 O O . MET A 1 16 ? -1.596 1.634 -3.537 1.00 0.00 80 MET A O 17
ATOM 15682 N N . ALA A 1 17 ? -3.318 1.120 -2.264 1.00 0.00 81 ALA A N 17
ATOM 15683 C CA . ALA A 1 17 ? -2.854 -0.185 -1.973 1.00 0.00 81 ALA A CA 17
ATOM 15684 C C . ALA A 1 17 ? -3.820 -1.166 -2.523 1.00 0.00 81 ALA A C 17
ATOM 15685 O O . ALA A 1 17 ? -5.006 -0.858 -2.662 1.00 0.00 81 ALA A O 17
ATOM 15692 N N . VAL A 1 18 ? -3.333 -2.314 -2.851 1.00 0.00 82 VAL A N 17
ATOM 15693 C CA . VAL A 1 18 ? -4.161 -3.361 -3.351 1.00 0.00 82 VAL A CA 17
ATOM 15694 C C . VAL A 1 18 ? -4.681 -4.116 -2.163 1.00 0.00 82 VAL A C 17
ATOM 15695 O O . VAL A 1 18 ? -3.906 -4.720 -1.433 1.00 0.00 82 VAL A O 17
ATOM 15708 N N . TRP A 1 19 ? -5.975 -4.038 -1.955 1.00 0.00 83 TRP A N 17
ATOM 15709 C CA . TRP A 1 19 ? -6.608 -4.675 -0.844 1.00 0.00 83 TRP A CA 17
ATOM 15710 C C . TRP A 1 19 ? -6.517 -6.157 -1.037 1.00 0.00 83 TRP A C 17
ATOM 15711 O O . TRP A 1 19 ? -7.078 -6.692 -1.991 1.00 0.00 83 TRP A O 17
ATOM 15732 N N . SER A 1 20 ? -5.826 -6.802 -0.136 1.00 0.00 84 SER A N 17
ATOM 15733 C CA . SER A 1 20 ? -5.557 -8.237 -0.173 1.00 0.00 84 SER A CA 17
ATOM 15734 C C . SER A 1 20 ? -6.870 -9.059 -0.180 1.00 0.00 84 SER A C 17
ATOM 15735 O O . SER A 1 20 ? -6.874 -10.247 -0.484 1.00 0.00 84 SER A O 17
ATOM 15743 N N . GLU A 1 21 ? -7.962 -8.424 0.185 1.00 0.00 85 GLU A N 17
ATOM 15744 C CA . GLU A 1 21 ? -9.249 -9.068 0.207 1.00 0.00 85 GLU A CA 17
ATOM 15745 C C . GLU A 1 21 ? -9.938 -9.052 -1.163 1.00 0.00 85 GLU A C 17
ATOM 15746 O O . GLU A 1 21 ? -10.514 -10.060 -1.586 1.00 0.00 85 GLU A O 17
ATOM 15758 N N . ASP A 1 22 ? -9.874 -7.924 -1.855 1.00 0.00 86 ASP A N 17
ATOM 15759 C CA . ASP A 1 22 ? -10.647 -7.780 -3.097 1.00 0.00 86 ASP A CA 17
ATOM 15760 C C . ASP A 1 22 ? -9.753 -7.792 -4.336 1.00 0.00 86 ASP A C 17
ATOM 15761 O O . ASP A 1 22 ? -10.201 -8.077 -5.436 1.00 0.00 86 ASP A O 17
ATOM 15770 N N . GLY A 1 23 ? -8.480 -7.525 -4.144 1.00 0.00 87 GLY A N 17
ATOM 15771 C CA . GLY A 1 23 ? -7.543 -7.501 -5.256 1.00 0.00 87 GLY A CA 17
ATOM 15772 C C . GLY A 1 23 ? -7.542 -6.179 -6.002 1.00 0.00 87 GLY A C 17
ATOM 15773 O O . GLY A 1 23 ? -6.928 -6.051 -7.070 1.00 0.00 87 GLY A O 17
ATOM 15777 N N . GLN A 1 24 ? -8.197 -5.188 -5.447 1.00 0.00 88 GLN A N 17
ATOM 15778 C CA . GLN A 1 24 ? -8.290 -3.883 -6.090 1.00 0.00 88 GLN A CA 17
ATOM 15779 C C . GLN A 1 24 ? -7.563 -2.834 -5.293 1.00 0.00 88 GLN A C 17
ATOM 15780 O O . GLN A 1 24 ? -7.258 -3.046 -4.127 1.00 0.00 88 GLN A O 17
ATOM 15794 N N . CYS A 1 25 ? -7.309 -1.713 -5.906 1.00 0.00 89 CYS A N 17
ATOM 15795 C CA . CYS A 1 25 ? -6.544 -0.658 -5.274 1.00 0.00 89 CYS A CA 17
ATOM 15796 C C . CYS A 1 25 ? -7.452 0.395 -4.658 1.00 0.00 89 CYS A C 17
ATOM 15797 O O . CYS A 1 25 ? -8.417 0.837 -5.279 1.00 0.00 89 CYS A O 17
ATOM 15805 N N . TYR A 1 26 ? -7.135 0.782 -3.444 1.00 0.00 90 TYR A N 17
ATOM 15806 C CA . TYR A 1 26 ? -7.905 1.746 -2.669 1.00 0.00 90 TYR A CA 17
ATOM 15807 C C . TYR A 1 26 ? -6.948 2.712 -1.998 1.00 0.00 90 TYR A C 17
ATOM 15808 O O . TYR A 1 26 ? -5.776 2.378 -1.823 1.00 0.00 90 TYR A O 17
ATOM 15826 N N . GLU A 1 27 ? -7.431 3.885 -1.627 1.00 0.00 91 GLU A N 17
ATOM 15827 C CA . GLU A 1 27 ? -6.596 4.904 -0.998 1.00 0.00 91 GLU A CA 17
ATOM 15828 C C . GLU A 1 27 ? -6.261 4.492 0.432 1.00 0.00 91 GLU A C 17
ATOM 15829 O O . GLU A 1 27 ? -7.141 4.097 1.218 1.00 0.00 91 GLU A O 17
ATOM 15841 N N . ALA A 1 28 ? -5.006 4.571 0.748 1.00 0.00 92 ALA A N 17
ATOM 15842 C CA . ALA A 1 28 ? -4.496 4.169 2.018 1.00 0.00 92 ALA A CA 17
ATOM 15843 C C . ALA A 1 28 ? -3.373 5.083 2.420 1.00 0.00 92 ALA A C 17
ATOM 15844 O O . ALA A 1 28 ? -2.685 5.646 1.557 1.00 0.00 92 ALA A O 17
ATOM 15851 N N . GLU A 1 29 ? -3.176 5.241 3.688 1.00 0.00 93 GLU A N 17
ATOM 15852 C CA . GLU A 1 29 ? -2.088 6.034 4.167 1.00 0.00 93 GLU A CA 17
ATOM 15853 C C . GLU A 1 29 ? -1.055 5.115 4.777 1.00 0.00 93 GLU A C 17
ATOM 15854 O O . GLU A 1 29 ? -1.401 4.142 5.464 1.00 0.00 93 GLU A O 17
ATOM 15866 N N . ILE A 1 30 ? 0.179 5.359 4.443 1.00 0.00 94 ILE A N 17
ATOM 15867 C CA . ILE A 1 30 ? 1.289 4.570 4.935 1.00 0.00 94 ILE A CA 17
ATOM 15868 C C . ILE A 1 30 ? 1.577 4.892 6.382 1.00 0.00 94 ILE A C 17
ATOM 15869 O O . ILE A 1 30 ? 1.891 6.031 6.725 1.00 0.00 94 ILE A O 17
ATOM 15885 N N . GLU A 1 31 ? 1.505 3.884 7.196 1.00 0.00 95 GLU A N 17
ATOM 15886 C CA . GLU A 1 31 ? 1.700 4.012 8.618 1.00 0.00 95 GLU A CA 17
ATOM 15887 C C . GLU A 1 31 ? 3.147 3.752 8.986 1.00 0.00 95 GLU A C 17
ATOM 15888 O O . GLU A 1 31 ? 3.699 4.386 9.896 1.00 0.00 95 GLU A O 17
ATOM 15900 N N . GLU A 1 32 ? 3.758 2.825 8.282 1.00 0.00 96 GLU A N 17
ATOM 15901 C CA . GLU A 1 32 ? 5.124 2.428 8.535 1.00 0.00 96 GLU A CA 17
ATOM 15902 C C . GLU A 1 32 ? 5.672 1.756 7.294 1.00 0.00 96 GLU A C 17
ATOM 15903 O O . GLU A 1 32 ? 4.913 1.182 6.520 1.00 0.00 96 GLU A O 17
ATOM 15915 N N . ILE A 1 33 ? 6.957 1.848 7.102 1.00 0.00 97 ILE A N 17
ATOM 15916 C CA . ILE A 1 33 ? 7.613 1.283 5.956 1.00 0.00 97 ILE A CA 17
ATOM 15917 C C . ILE A 1 33 ? 8.670 0.304 6.420 1.00 0.00 97 ILE A C 17
ATOM 15918 O O . ILE A 1 33 ? 9.463 0.604 7.317 1.00 0.00 97 ILE A O 17
ATOM 15934 N N . ASP A 1 34 ? 8.664 -0.852 5.843 1.00 0.00 98 ASP A N 17
ATOM 15935 C CA . ASP A 1 34 ? 9.666 -1.839 6.106 1.00 0.00 98 ASP A CA 17
ATOM 15936 C C . ASP A 1 34 ? 10.560 -1.849 4.914 1.00 0.00 98 ASP A C 17
ATOM 15937 O O . ASP A 1 34 ? 10.307 -2.527 3.917 1.00 0.00 98 ASP A O 17
ATOM 15946 N N . GLU A 1 35 ? 11.567 -1.038 4.994 1.00 0.00 99 GLU A N 17
ATOM 15947 C CA . GLU A 1 35 ? 12.504 -0.823 3.916 1.00 0.00 99 GLU A CA 17
ATOM 15948 C C . GLU A 1 35 ? 13.310 -2.071 3.617 1.00 0.00 99 GLU A C 17
ATOM 15949 O O . GLU A 1 35 ? 13.847 -2.225 2.508 1.00 0.00 99 GLU A O 17
ATOM 15961 N N . GLU A 1 36 ? 13.365 -2.971 4.585 1.00 0.00 100 GLU A N 17
ATOM 15962 C CA . GLU A 1 36 ? 14.145 -4.159 4.450 1.00 0.00 100 GLU A CA 17
ATOM 15963 C C . GLU A 1 36 ? 13.480 -5.124 3.468 1.00 0.00 100 GLU A C 17
ATOM 15964 O O . GLU A 1 36 ? 14.140 -5.686 2.595 1.00 0.00 100 GLU A O 17
ATOM 15976 N N . ASN A 1 37 ? 12.171 -5.277 3.569 1.00 0.00 101 ASN A N 17
ATOM 15977 C CA . ASN A 1 37 ? 11.451 -6.120 2.609 1.00 0.00 101 ASN A CA 17
ATOM 15978 C C . ASN A 1 37 ? 10.966 -5.283 1.462 1.0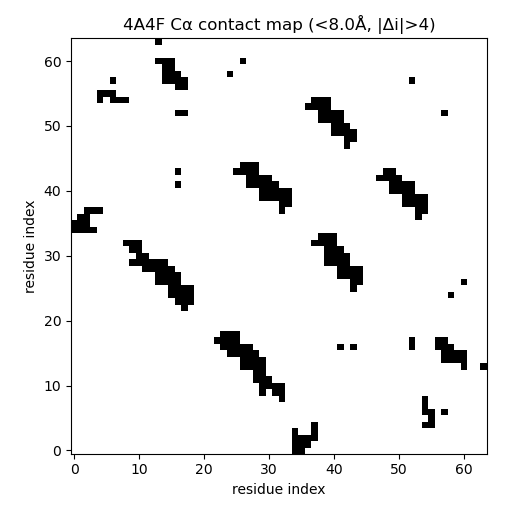0 0.00 101 ASN A C 17
ATOM 15979 O O . ASN A 1 37 ? 10.621 -5.806 0.400 1.00 0.00 101 ASN A O 17
ATOM 15990 N N . GLY A 1 38 ? 10.988 -3.978 1.646 1.00 0.00 102 GLY A N 17
ATOM 15991 C CA . GLY A 1 38 ? 10.439 -3.090 0.659 1.00 0.00 102 GLY A CA 17
ATOM 15992 C C . GLY A 1 38 ? 8.931 -3.113 0.736 1.00 0.00 102 GLY A C 17
ATOM 15993 O O . GLY A 1 38 ? 8.235 -3.019 -0.283 1.00 0.00 102 GLY A O 17
ATOM 15997 N N . THR A 1 39 ? 8.432 -3.277 1.932 1.00 0.00 103 THR A N 17
ATOM 15998 C CA . THR A 1 39 ? 7.031 -3.341 2.184 1.00 0.00 103 THR A CA 17
ATOM 15999 C C . THR A 1 39 ? 6.574 -2.157 3.013 1.00 0.00 103 THR A C 17
ATOM 16000 O O . THR A 1 39 ? 7.390 -1.428 3.562 1.00 0.00 103 THR A O 17
ATOM 16011 N N . ALA A 1 40 ? 5.296 -1.931 3.057 1.00 0.00 104 ALA A N 17
ATOM 16012 C CA . ALA A 1 40 ? 4.753 -0.880 3.853 1.00 0.00 104 ALA A CA 17
ATOM 16013 C C . ALA A 1 40 ? 3.492 -1.338 4.514 1.00 0.00 104 ALA A C 17
ATOM 16014 O O . ALA A 1 40 ? 2.736 -2.138 3.956 1.00 0.00 104 ALA A O 17
ATOM 16021 N N . ALA A 1 41 ? 3.289 -0.863 5.695 1.00 0.00 105 ALA A N 17
ATOM 16022 C CA . ALA A 1 41 ? 2.104 -1.117 6.433 1.00 0.00 105 ALA A CA 17
ATOM 16023 C C . ALA A 1 41 ? 1.212 0.065 6.213 1.00 0.00 105 ALA A C 17
ATOM 16024 O O . ALA A 1 41 ? 1.597 1.209 6.497 1.00 0.00 105 ALA A O 17
ATOM 16031 N N . ILE A 1 42 ? 0.064 -0.181 5.698 1.00 0.00 106 ILE A N 17
ATOM 16032 C CA . ILE A 1 42 ? -0.812 0.877 5.290 1.00 0.00 106 ILE A CA 17
ATOM 16033 C C . ILE A 1 42 ? -2.162 0.728 5.950 1.00 0.00 106 ILE A C 17
ATOM 16034 O O . ILE A 1 42 ? -2.536 -0.367 6.356 1.00 0.00 106 ILE A O 17
ATOM 16050 N N . THR A 1 43 ? -2.862 1.810 6.082 1.00 0.00 107 THR A N 17
ATOM 16051 C CA . THR A 1 43 ? -4.194 1.790 6.598 1.00 0.00 107 THR A CA 17
ATOM 16052 C C . THR A 1 43 ? -5.147 2.388 5.571 1.00 0.00 107 THR A C 17
ATOM 16053 O O . THR A 1 43 ? -4.906 3.474 5.047 1.00 0.00 107 THR A O 17
ATOM 16064 N N . PHE A 1 44 ? -6.187 1.647 5.258 1.00 0.00 108 PHE A N 17
ATOM 16065 C CA . PHE A 1 44 ? -7.168 2.061 4.292 1.00 0.00 108 PHE A CA 17
ATOM 16066 C C . PHE A 1 44 ? -8.029 3.155 4.842 1.00 0.00 108 PHE A C 17
ATOM 16067 O O . PHE A 1 44 ? -8.768 2.945 5.815 1.00 0.00 108 PHE A O 17
ATOM 16084 N N . ALA A 1 45 ? -7.944 4.302 4.201 1.00 0.00 109 ALA A N 17
ATOM 16085 C CA . ALA A 1 45 ? -8.636 5.498 4.620 1.00 0.00 109 ALA A CA 17
ATOM 16086 C C . ALA A 1 45 ? -10.133 5.291 4.590 1.00 0.00 109 ALA A C 17
ATOM 16087 O O . ALA A 1 45 ? -10.674 4.705 3.643 1.00 0.00 109 ALA A O 17
ATOM 16094 N N . GLY A 1 46 ? -10.788 5.701 5.638 1.00 0.00 110 GLY A N 17
ATOM 16095 C CA . GLY A 1 46 ? -12.215 5.577 5.713 1.00 0.00 110 GLY A CA 17
ATOM 16096 C C . GLY A 1 46 ? -12.652 4.271 6.329 1.00 0.00 110 GLY A C 17
ATOM 16097 O O . GLY A 1 46 ? -13.411 4.262 7.295 1.00 0.00 110 GLY A O 17
ATOM 16101 N N . TYR A 1 47 ? -12.184 3.169 5.778 1.00 0.00 111 TYR A N 17
ATOM 16102 C CA . TYR A 1 47 ? -12.560 1.859 6.265 1.00 0.00 111 TYR A CA 17
ATOM 16103 C C . TYR A 1 47 ? -11.874 1.581 7.598 1.00 0.00 111 TYR A C 17
ATOM 16104 O O . TYR A 1 47 ? -12.519 1.189 8.567 1.00 0.00 111 TYR A O 17
ATOM 16122 N N . GLY A 1 48 ? -10.571 1.807 7.640 1.00 0.00 112 GLY A N 17
ATOM 16123 C CA . GLY A 1 48 ? -9.834 1.640 8.868 1.00 0.00 112 GLY A CA 17
ATOM 16124 C C . GLY A 1 48 ? -9.147 0.292 9.018 1.00 0.00 112 GLY A C 17
ATOM 16125 O O . GLY A 1 48 ? -8.912 -0.154 10.148 1.00 0.00 112 GLY A O 17
ATOM 16129 N N . ASN A 1 49 ? -8.805 -0.367 7.916 1.00 0.00 113 ASN A N 17
ATOM 16130 C CA . ASN A 1 49 ? -8.078 -1.642 8.032 1.00 0.00 113 ASN A CA 17
ATOM 16131 C C . ASN A 1 49 ? -6.639 -1.404 7.717 1.00 0.00 113 ASN A C 17
ATOM 16132 O O . ASN A 1 49 ? -6.302 -0.387 7.114 1.00 0.00 113 ASN A O 17
ATOM 16143 N N . ALA A 1 50 ? -5.801 -2.345 8.047 1.00 0.00 114 ALA A N 17
ATOM 16144 C CA . ALA A 1 50 ? -4.384 -2.195 7.848 1.00 0.00 114 ALA A CA 17
ATOM 16145 C C . ALA A 1 50 ? -3.790 -3.471 7.304 1.00 0.00 114 ALA A C 17
ATOM 16146 O O . ALA A 1 50 ? -4.170 -4.569 7.734 1.00 0.00 114 ALA A O 17
ATOM 16153 N N . GLU A 1 51 ? -2.893 -3.350 6.353 1.00 0.00 115 GLU A N 17
ATOM 16154 C CA . GLU A 1 51 ? -2.227 -4.508 5.815 1.00 0.00 115 GLU A CA 17
ATOM 16155 C C . GLU A 1 51 ? -0.813 -4.153 5.411 1.00 0.00 115 GLU A C 17
ATOM 16156 O O . GLU A 1 51 ? -0.485 -2.968 5.244 1.00 0.00 115 GLU A O 17
ATOM 16168 N N . VAL A 1 52 ? 0.020 -5.156 5.295 1.00 0.00 116 VAL A N 17
ATOM 16169 C CA . VAL A 1 52 ? 1.380 -4.981 4.869 1.00 0.00 116 VAL A CA 17
ATOM 16170 C C . VAL A 1 52 ? 1.456 -5.340 3.405 1.00 0.00 116 VAL A C 17
ATOM 16171 O O . VAL A 1 52 ? 1.228 -6.487 3.023 1.00 0.00 116 VAL A O 17
ATOM 16184 N N . THR A 1 53 ? 1.750 -4.385 2.602 1.00 0.00 117 THR A N 17
ATOM 16185 C CA . THR A 1 53 ? 1.786 -4.586 1.187 1.00 0.00 117 THR A CA 17
ATOM 16186 C C . THR A 1 53 ? 3.090 -3.979 0.631 1.00 0.00 117 THR A C 17
ATOM 16187 O O . THR A 1 53 ? 3.575 -2.974 1.159 1.00 0.00 117 THR A O 17
ATOM 16198 N N . PRO A 1 54 ? 3.742 -4.638 -0.345 1.00 0.00 118 PRO A N 17
ATOM 16199 C CA . PRO A 1 54 ? 4.988 -4.152 -0.928 1.00 0.00 118 PRO A CA 17
ATOM 16200 C C . PRO A 1 54 ? 4.832 -2.781 -1.577 1.00 0.00 118 PRO A C 17
ATOM 16201 O O . PRO A 1 54 ? 3.767 -2.449 -2.100 1.00 0.00 118 PRO A O 17
ATOM 16212 N N . LEU A 1 55 ? 5.898 -2.006 -1.553 1.00 0.00 119 LEU A N 17
ATOM 16213 C CA . LEU A 1 55 ? 5.940 -0.661 -2.138 1.00 0.00 119 LEU A CA 17
ATOM 16214 C C . LEU A 1 55 ? 5.628 -0.702 -3.632 1.00 0.00 119 LEU A C 17
ATOM 16215 O O . LEU A 1 55 ? 5.173 0.287 -4.215 1.00 0.00 119 LEU A O 17
ATOM 16231 N N . LEU A 1 56 ? 5.902 -1.844 -4.240 1.00 0.00 120 LEU A N 17
ATOM 16232 C CA . LEU A 1 56 ? 5.605 -2.084 -5.649 1.00 0.00 120 LEU A CA 17
ATOM 16233 C C . LEU A 1 56 ? 4.087 -2.041 -5.888 1.00 0.00 120 LEU A C 17
ATOM 16234 O O . LEU A 1 56 ? 3.618 -1.602 -6.944 1.00 0.00 120 LEU A O 17
ATOM 16250 N N . ASN A 1 57 ? 3.333 -2.467 -4.883 1.00 0.00 121 ASN A N 17
ATOM 16251 C CA . ASN A 1 57 ? 1.871 -2.530 -4.953 1.00 0.00 121 ASN A CA 17
ATOM 16252 C C . ASN A 1 57 ? 1.250 -1.208 -4.644 1.00 0.00 121 ASN A C 17
ATOM 16253 O O . ASN A 1 57 ? 0.052 -1.011 -4.868 1.00 0.00 121 ASN A O 17
ATOM 16264 N N . LEU A 1 58 ? 2.035 -0.304 -4.121 1.00 0.00 122 LEU A N 17
ATOM 16265 C CA . LEU A 1 58 ? 1.527 0.981 -3.783 1.00 0.00 122 LEU A CA 17
ATOM 16266 C C . LEU A 1 58 ? 1.544 1.860 -4.994 1.00 0.00 122 LEU A C 17
ATOM 16267 O O . LEU A 1 58 ? 2.554 1.965 -5.693 1.00 0.00 122 LEU A O 17
ATOM 16283 N N . LYS A 1 59 ? 0.439 2.479 -5.238 1.00 0.00 123 LYS A N 17
ATOM 16284 C CA . LYS A 1 59 ? 0.270 3.332 -6.379 1.00 0.00 123 LYS A CA 17
ATOM 16285 C C . LYS A 1 59 ? 0.075 4.733 -5.879 1.00 0.00 123 LYS A C 17
ATOM 16286 O O . LYS A 1 59 ? -0.298 4.915 -4.717 1.00 0.00 123 LYS A O 17
ATOM 16305 N N . PRO A 1 60 ? 0.313 5.738 -6.702 1.00 0.00 124 PRO A N 17
ATOM 16306 C CA . PRO A 1 60 ? 0.072 7.101 -6.307 1.00 0.00 124 PRO A CA 17
ATOM 16307 C C . PRO A 1 60 ? -1.421 7.400 -6.330 1.00 0.00 124 PRO A C 17
ATOM 16308 O O . PRO A 1 60 ? -2.189 6.754 -7.074 1.00 0.00 124 PRO A O 17
ATOM 16319 N N . VAL A 1 61 ? -1.847 8.311 -5.504 1.00 0.00 125 VAL A N 17
ATOM 16320 C CA . VAL A 1 61 ? -3.234 8.663 -5.470 1.00 0.00 125 VAL A CA 17
ATOM 16321 C C . VAL A 1 61 ? -3.551 9.654 -6.568 1.00 0.00 125 VAL A C 17
ATOM 16322 O O . VAL A 1 61 ? -2.755 10.574 -6.849 1.00 0.00 125 VAL A O 17
ATOM 16335 N N . GLU A 1 62 ? -4.667 9.463 -7.197 1.00 0.00 126 GLU A N 17
ATOM 16336 C CA . GLU A 1 62 ? -5.080 10.310 -8.269 1.00 0.00 126 GLU A CA 17
ATOM 16337 C C . GLU A 1 62 ? -6.150 11.251 -7.811 1.00 0.00 126 GLU A C 17
ATOM 16338 O O . GLU A 1 62 ? -6.750 11.079 -6.743 1.00 0.00 126 GLU A O 17
ATOM 16350 N N . GLU A 1 63 ? -6.391 12.220 -8.617 1.00 0.00 127 GLU A N 17
ATOM 16351 C CA . GLU A 1 63 ? -7.372 13.240 -8.322 1.00 0.00 127 GLU A CA 17
ATOM 16352 C C . GLU A 1 63 ? -8.325 13.407 -9.496 1.00 0.00 127 GLU A C 17
ATOM 16353 O O . GLU A 1 63 ? -9.183 14.300 -9.507 1.00 0.00 127 GLU A O 17
ATOM 16365 N N . GLY A 1 64 ? -8.200 12.522 -10.448 1.00 0.00 128 GLY A N 17
ATOM 16366 C CA . GLY A 1 64 ? -9.019 12.541 -11.599 1.00 0.00 128 GLY A CA 17
ATOM 16367 C C . GLY A 1 64 ? -9.329 11.137 -11.974 1.00 0.00 128 GLY A C 17
ATOM 16368 O O . GLY A 1 64 ? -10.391 10.869 -12.571 1.00 0.00 128 GLY A O 17
ATOM 16406 N N . ALA A 1 1 ? 18.937 -5.718 3.966 1.00 0.00 65 ALA A N 18
ATOM 16407 C CA . ALA A 1 1 ? 19.778 -4.937 3.056 1.00 0.00 65 ALA A CA 18
ATOM 16408 C C . ALA A 1 1 ? 19.750 -5.486 1.613 1.00 0.00 65 ALA A C 18
ATOM 16409 O O . ALA A 1 1 ? 20.365 -4.913 0.720 1.00 0.00 65 ALA A O 18
ATOM 16418 N N . SER A 1 2 ? 19.031 -6.577 1.371 1.00 0.00 66 SER A N 18
ATOM 16419 C CA . SER A 1 2 ? 18.962 -7.153 0.036 1.00 0.00 66 SER A CA 18
ATOM 16420 C C . SER A 1 2 ? 17.953 -6.430 -0.846 1.00 0.00 66 SER A C 18
ATOM 16421 O O . SER A 1 2 ? 18.079 -6.418 -2.075 1.00 0.00 66 SER A O 18
ATOM 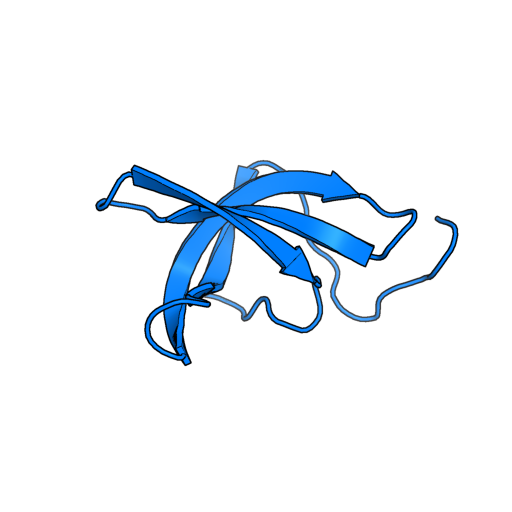16429 N N . THR A 1 3 ? 16.998 -5.805 -0.231 1.00 0.00 67 THR A N 18
ATOM 16430 C CA . THR A 1 3 ? 15.933 -5.200 -0.956 1.00 0.00 67 THR A CA 18
ATOM 16431 C C . THR A 1 3 ? 16.211 -3.723 -1.230 1.00 0.00 67 THR A C 18
ATOM 16432 O O . THR A 1 3 ? 16.215 -2.899 -0.311 1.00 0.00 67 THR A O 18
ATOM 16443 N N . GLN A 1 4 ? 16.484 -3.413 -2.475 1.00 0.00 68 GLN A N 18
ATOM 16444 C CA . GLN A 1 4 ? 16.651 -2.042 -2.916 1.00 0.00 68 GLN A CA 18
ATOM 16445 C C . GLN A 1 4 ? 15.352 -1.612 -3.576 1.00 0.00 68 GLN A C 18
ATOM 16446 O O . GLN A 1 4 ? 15.065 -2.040 -4.693 1.00 0.00 68 GLN A O 18
ATOM 16460 N N . PRO A 1 5 ? 14.531 -0.800 -2.895 1.00 0.00 69 PRO A N 18
ATOM 16461 C CA . PRO A 1 5 ? 13.238 -0.363 -3.421 1.00 0.00 69 PRO A CA 18
ATOM 16462 C C . PRO A 1 5 ? 13.369 0.528 -4.651 1.00 0.00 69 PRO A C 18
ATOM 16463 O O . PRO A 1 5 ? 14.317 1.332 -4.772 1.00 0.00 69 PRO A O 18
ATOM 16474 N N . THR A 1 6 ? 12.438 0.379 -5.555 1.00 0.00 70 THR A N 18
ATOM 16475 C CA . THR A 1 6 ? 12.394 1.165 -6.751 1.00 0.00 70 THR A CA 18
ATOM 16476 C C . THR A 1 6 ? 11.376 2.317 -6.582 1.00 0.00 70 THR A C 18
ATOM 16477 O O . THR A 1 6 ? 11.348 3.266 -7.374 1.00 0.00 70 THR A O 18
ATOM 16488 N N . HIS A 1 7 ? 10.578 2.257 -5.520 1.00 0.00 71 HIS A N 18
ATOM 16489 C CA . HIS A 1 7 ? 9.593 3.303 -5.252 1.00 0.00 71 HIS A CA 18
ATOM 16490 C C . HIS A 1 7 ? 9.853 3.940 -3.904 1.00 0.00 71 HIS A C 18
ATOM 16491 O O . HIS A 1 7 ? 10.071 3.241 -2.914 1.00 0.00 71 HIS A O 18
ATOM 16505 N N . SER A 1 8 ? 9.844 5.249 -3.866 1.00 0.00 72 SER A N 18
ATOM 16506 C CA . SER A 1 8 ? 10.095 5.976 -2.653 1.00 0.00 72 SER A CA 18
ATOM 16507 C C . SER A 1 8 ? 8.783 6.383 -1.998 1.00 0.00 72 SER A C 18
ATOM 16508 O O . SER A 1 8 ? 8.007 7.178 -2.559 1.00 0.00 72 SER A O 18
ATOM 16516 N N . TRP A 1 9 ? 8.532 5.838 -0.840 1.00 0.00 73 TRP A N 18
ATOM 16517 C CA . TRP A 1 9 ? 7.345 6.134 -0.076 1.00 0.00 73 TRP A CA 18
ATOM 16518 C C . TRP A 1 9 ? 7.707 6.647 1.290 1.00 0.00 73 TRP A C 18
ATOM 16519 O O . TRP A 1 9 ? 8.788 6.349 1.791 1.00 0.00 73 TRP A O 18
ATOM 16540 N N . LYS A 1 10 ? 6.848 7.457 1.869 1.00 0.00 74 LYS A N 18
ATOM 16541 C CA . LYS A 1 10 ? 7.080 7.960 3.200 1.00 0.00 74 LYS A CA 18
ATOM 16542 C C . LYS A 1 10 ? 5.847 7.762 4.065 1.00 0.00 74 LYS A C 18
ATOM 16543 O O . LYS A 1 10 ? 4.734 7.630 3.550 1.00 0.00 74 LYS A O 18
ATOM 16562 N N . VAL A 1 11 ? 6.065 7.701 5.354 1.00 0.00 75 VAL A N 18
ATOM 16563 C CA . VAL A 1 11 ? 5.004 7.599 6.333 1.00 0.00 75 VAL A CA 18
ATOM 16564 C C . VAL A 1 11 ? 4.141 8.860 6.287 1.00 0.00 75 VAL A C 18
ATOM 16565 O O . VAL A 1 11 ? 4.667 9.974 6.224 1.00 0.00 75 VAL A O 18
ATOM 16578 N N . GLY A 1 12 ? 2.843 8.684 6.295 1.00 0.00 76 GLY A N 18
ATOM 16579 C CA . GLY A 1 12 ? 1.945 9.809 6.268 1.00 0.00 76 GLY A CA 18
ATOM 16580 C C . GLY A 1 12 ? 1.502 10.149 4.871 1.00 0.00 76 GLY A C 18
ATOM 16581 O O . GLY A 1 12 ? 0.765 11.113 4.661 1.00 0.00 76 GLY A O 18
ATOM 16585 N N . ASP A 1 13 ? 1.941 9.369 3.917 1.00 0.00 77 ASP A N 18
ATOM 16586 C CA . ASP A 1 13 ? 1.587 9.606 2.533 1.00 0.00 77 ASP A CA 18
ATOM 16587 C C . ASP A 1 13 ? 0.443 8.742 2.203 1.00 0.00 77 ASP A C 18
ATOM 16588 O O . ASP A 1 13 ? 0.287 7.659 2.788 1.00 0.00 77 ASP A O 18
ATOM 16597 N N . LYS A 1 14 ? -0.331 9.154 1.278 1.00 0.00 78 LYS A N 18
ATOM 16598 C CA . LYS A 1 14 ? -1.379 8.358 0.865 1.00 0.00 78 LYS A CA 18
ATOM 16599 C C . LYS A 1 14 ? -1.095 7.756 -0.449 1.00 0.00 78 LYS A C 18
ATOM 16600 O O . LYS A 1 14 ? -0.642 8.413 -1.393 1.00 0.00 78 LYS A O 18
ATOM 16619 N N . CYS A 1 15 ? -1.310 6.530 -0.500 1.00 0.00 79 CYS A N 18
ATOM 16620 C CA . CYS A 1 15 ? -1.048 5.760 -1.648 1.00 0.00 79 CYS A CA 18
ATOM 16621 C C . CYS A 1 15 ? -2.253 4.930 -2.011 1.00 0.00 79 CYS A C 18
ATOM 16622 O O . CYS A 1 15 ? -3.276 4.942 -1.316 1.00 0.00 79 CYS A O 18
ATOM 16630 N N . MET A 1 16 ? -2.141 4.260 -3.099 1.00 0.00 80 MET A N 18
ATOM 16631 C CA . MET A 1 16 ? -3.113 3.323 -3.535 1.00 0.00 80 MET A CA 18
ATOM 16632 C C . MET A 1 16 ? -2.605 1.965 -3.232 1.00 0.00 80 MET A C 18
ATOM 16633 O O . MET A 1 16 ? -1.471 1.628 -3.595 1.00 0.00 80 MET A O 18
ATOM 16647 N N . ALA A 1 17 ? -3.408 1.192 -2.588 1.00 0.00 81 ALA A N 18
ATOM 16648 C CA . ALA A 1 17 ? -3.013 -0.122 -2.172 1.00 0.00 81 ALA A CA 18
ATOM 16649 C C . ALA A 1 17 ? -4.019 -1.123 -2.632 1.00 0.00 81 ALA A C 18
ATOM 16650 O O . ALA A 1 17 ? -5.211 -0.838 -2.665 1.00 0.00 81 ALA A O 18
ATOM 16657 N N . VAL A 1 18 ? -3.550 -2.277 -2.995 1.00 0.00 82 VAL A N 18
ATOM 16658 C CA . VAL A 1 18 ? -4.410 -3.328 -3.460 1.00 0.00 82 VAL A CA 18
ATOM 16659 C C . VAL A 1 18 ? -4.886 -4.130 -2.275 1.00 0.00 82 VAL A C 18
ATOM 16660 O O . VAL A 1 18 ? -4.086 -4.760 -1.594 1.00 0.00 82 VAL A O 18
ATOM 16673 N N . TRP A 1 19 ? -6.169 -4.071 -2.020 1.00 0.00 83 TRP A N 18
ATOM 16674 C CA . TRP A 1 19 ? -6.777 -4.780 -0.927 1.00 0.00 83 TRP A CA 18
ATOM 16675 C C . TRP A 1 19 ? -6.717 -6.214 -1.211 1.00 0.00 83 TRP A C 18
ATOM 16676 O O . TRP A 1 19 ? -7.303 -6.700 -2.172 1.00 0.00 83 TRP A O 18
ATOM 16697 N N . SER A 1 20 ? -6.022 -6.871 -0.364 1.00 0.00 84 SER A N 18
ATOM 16698 C CA . SER A 1 20 ? -5.785 -8.263 -0.426 1.00 0.00 84 SER A CA 18
ATOM 16699 C C . SER A 1 20 ? -7.088 -9.081 -0.448 1.00 0.00 84 SER A C 18
ATOM 16700 O O . SER A 1 20 ? -7.131 -10.186 -0.984 1.00 0.00 84 SER A O 18
ATOM 16708 N N . GLU A 1 21 ? -8.143 -8.509 0.081 1.00 0.00 85 GLU A N 18
ATOM 16709 C CA . GLU A 1 21 ? -9.408 -9.190 0.165 1.00 0.00 85 GLU A CA 18
ATOM 16710 C C . GLU A 1 21 ? -10.176 -9.149 -1.153 1.00 0.00 85 GLU A C 18
ATOM 16711 O O . GLU A 1 21 ? -10.764 -10.142 -1.551 1.00 0.00 85 GLU A O 18
ATOM 16723 N N . ASP A 1 22 ? -10.177 -8.008 -1.828 1.00 0.00 86 ASP A N 18
ATOM 16724 C CA . ASP A 1 22 ? -11.000 -7.886 -3.051 1.00 0.00 86 ASP A CA 18
ATOM 16725 C C . ASP A 1 22 ? -10.144 -7.877 -4.319 1.00 0.00 86 ASP A C 18
ATOM 16726 O O . ASP A 1 22 ? -10.614 -8.205 -5.411 1.00 0.00 86 ASP A O 18
ATOM 16735 N N . GLY A 1 23 ? -8.882 -7.566 -4.167 1.00 0.00 87 GLY A N 18
ATOM 16736 C CA . GLY A 1 23 ? -7.983 -7.537 -5.308 1.00 0.00 87 GLY A CA 18
ATOM 16737 C C . GLY A 1 23 ? -8.000 -6.212 -6.060 1.00 0.00 87 GLY A C 18
ATOM 16738 O O . GLY A 1 23 ? -7.467 -6.114 -7.166 1.00 0.00 87 GLY A O 18
ATOM 16742 N N . GLN A 1 24 ? -8.603 -5.199 -5.476 1.00 0.00 88 GLN A N 18
ATOM 16743 C CA . GLN A 1 24 ? -8.674 -3.882 -6.111 1.00 0.00 88 GLN A CA 18
ATOM 16744 C C . GLN A 1 24 ? -7.879 -2.864 -5.332 1.00 0.00 88 GLN A C 18
ATOM 16745 O O . GLN A 1 24 ? -7.480 -3.132 -4.203 1.00 0.00 88 GLN A O 18
ATOM 16759 N N . CYS A 1 25 ? -7.666 -1.711 -5.913 1.00 0.00 89 CYS A N 18
ATOM 16760 C CA . CYS A 1 25 ? -6.877 -0.682 -5.270 1.00 0.00 89 CYS A CA 18
ATOM 16761 C C . CYS A 1 25 ? -7.763 0.337 -4.563 1.00 0.00 89 CYS A C 18
ATOM 16762 O O . CYS A 1 25 ? -8.774 0.811 -5.113 1.00 0.00 89 CYS A O 18
ATOM 16770 N N . TYR A 1 26 ? -7.389 0.651 -3.354 1.00 0.00 90 TYR A N 18
ATOM 16771 C CA . TYR A 1 26 ? -8.108 1.564 -2.509 1.00 0.00 90 TYR A CA 18
ATOM 16772 C C . TYR A 1 26 ? -7.113 2.509 -1.878 1.00 0.00 90 TYR A C 18
ATOM 16773 O O . TYR A 1 26 ? -5.919 2.179 -1.782 1.00 0.00 90 TYR A O 18
ATOM 16791 N N . GLU A 1 27 ? -7.579 3.658 -1.468 1.00 0.00 91 GLU A N 18
ATOM 16792 C CA . GLU A 1 27 ? -6.723 4.677 -0.909 1.00 0.00 91 GLU A CA 18
ATOM 16793 C C . GLU A 1 27 ? -6.304 4.311 0.512 1.00 0.00 91 GLU A C 18
ATOM 16794 O O . GLU A 1 27 ? -7.145 4.003 1.371 1.00 0.00 91 GLU A O 18
ATOM 16806 N N . ALA A 1 28 ? -5.023 4.341 0.757 1.00 0.00 92 ALA A N 18
ATOM 16807 C CA . ALA A 1 28 ? -4.489 3.966 2.029 1.00 0.00 92 ALA A CA 18
ATOM 16808 C C . ALA A 1 28 ? -3.306 4.828 2.390 1.00 0.00 92 ALA A C 18
ATOM 16809 O O . ALA A 1 28 ? -2.502 5.177 1.530 1.00 0.00 92 ALA A O 18
ATOM 16816 N N . GLU A 1 29 ? -3.182 5.154 3.641 1.00 0.00 93 GLU A N 18
ATOM 16817 C CA . GLU A 1 29 ? -2.098 5.979 4.099 1.00 0.00 93 GLU A CA 18
ATOM 16818 C C . GLU A 1 29 ? -1.042 5.100 4.737 1.00 0.00 93 GLU A C 18
ATOM 16819 O O . GLU A 1 29 ? -1.365 4.170 5.488 1.00 0.00 93 GLU A O 18
ATOM 16831 N N . ILE A 1 30 ? 0.187 5.350 4.391 1.00 0.00 94 ILE A N 18
ATOM 16832 C CA . ILE A 1 30 ? 1.318 4.600 4.907 1.00 0.00 94 ILE A CA 18
ATOM 16833 C C . ILE A 1 30 ? 1.604 4.960 6.355 1.00 0.00 94 ILE A C 18
ATOM 16834 O O . ILE A 1 30 ? 1.858 6.120 6.683 1.00 0.00 94 ILE A O 18
ATOM 16850 N N . GLU A 1 31 ? 1.575 3.957 7.187 1.00 0.00 95 GLU A N 18
ATOM 16851 C CA . GLU A 1 31 ? 1.799 4.092 8.608 1.00 0.00 95 GLU A CA 18
ATOM 16852 C C . GLU A 1 31 ? 3.243 3.812 8.969 1.00 0.00 95 GLU A C 18
ATOM 16853 O O . GLU A 1 31 ? 3.794 4.449 9.851 1.00 0.00 95 GLU A O 18
ATOM 16865 N N . GLU A 1 32 ? 3.837 2.853 8.301 1.00 0.00 96 GLU A N 18
ATOM 16866 C CA . GLU A 1 32 ? 5.198 2.447 8.594 1.00 0.00 96 GLU A CA 18
ATOM 16867 C C . GLU A 1 32 ? 5.784 1.764 7.380 1.00 0.00 96 GLU A C 18
ATOM 16868 O O . GLU A 1 32 ? 5.065 1.102 6.631 1.00 0.00 96 GLU A O 18
ATOM 16880 N N . ILE A 1 33 ? 7.058 1.943 7.178 1.00 0.00 97 ILE A N 18
ATOM 16881 C CA . ILE A 1 33 ? 7.745 1.383 6.049 1.00 0.00 97 ILE A CA 18
ATOM 16882 C C . ILE A 1 33 ? 8.823 0.430 6.520 1.00 0.00 97 ILE A C 18
ATOM 16883 O O . ILE A 1 33 ? 9.612 0.750 7.410 1.00 0.00 97 ILE A O 18
ATOM 16899 N N . ASP A 1 34 ? 8.824 -0.730 5.951 1.00 0.00 98 ASP A N 18
ATOM 16900 C CA . ASP A 1 34 ? 9.810 -1.734 6.221 1.00 0.00 98 ASP A CA 18
ATOM 16901 C C . ASP A 1 34 ? 10.730 -1.809 5.025 1.00 0.00 98 ASP A C 18
ATOM 16902 O O . ASP A 1 34 ? 10.418 -2.459 4.027 1.00 0.00 98 ASP A O 18
ATOM 16911 N N . GLU A 1 35 ? 11.804 -1.072 5.086 1.00 0.00 99 GLU A N 18
ATOM 16912 C CA . GLU A 1 35 ? 12.791 -1.010 4.015 1.00 0.00 99 GLU A CA 18
ATOM 16913 C C . GLU A 1 35 ? 13.516 -2.342 3.831 1.00 0.00 99 GLU A C 18
ATOM 16914 O O . GLU A 1 35 ? 14.092 -2.609 2.768 1.00 0.00 99 GLU A O 18
ATOM 16926 N N . GLU A 1 36 ? 13.462 -3.172 4.866 1.00 0.00 100 GLU A N 18
ATOM 16927 C CA . GLU A 1 36 ? 14.107 -4.468 4.881 1.00 0.00 100 GLU A CA 18
ATOM 16928 C C . GLU A 1 36 ? 13.517 -5.365 3.785 1.00 0.00 100 GLU A C 18
ATOM 16929 O O . GLU A 1 36 ? 14.247 -6.011 3.035 1.00 0.00 100 GLU A O 18
ATOM 16941 N N . ASN A 1 37 ? 12.216 -5.342 3.670 1.00 0.00 101 ASN A N 18
ATOM 16942 C CA . ASN A 1 37 ? 11.498 -6.131 2.668 1.00 0.00 101 ASN A CA 18
ATOM 16943 C C . ASN A 1 37 ? 10.985 -5.259 1.562 1.00 0.00 101 ASN A C 18
ATOM 16944 O O . ASN A 1 37 ? 10.519 -5.751 0.530 1.00 0.00 101 ASN A O 18
ATOM 16955 N N . GLY A 1 38 ? 11.055 -3.968 1.771 1.00 0.00 102 GLY A N 18
ATOM 16956 C CA . GLY A 1 38 ? 10.508 -3.042 0.818 1.00 0.00 102 GLY A CA 18
ATOM 16957 C C . GLY A 1 38 ? 8.999 -3.051 0.901 1.00 0.00 102 GLY A C 18
ATOM 16958 O O . GLY A 1 38 ? 8.303 -2.850 -0.088 1.00 0.00 102 GLY A O 18
ATOM 16962 N N . THR A 1 39 ? 8.491 -3.309 2.080 1.00 0.00 103 THR A N 18
ATOM 16963 C CA . THR A 1 39 ? 7.070 -3.368 2.281 1.00 0.00 103 THR A CA 18
ATOM 16964 C C . THR A 1 39 ? 6.613 -2.243 3.179 1.00 0.00 103 THR A C 18
ATOM 16965 O O . THR A 1 39 ? 7.397 -1.709 3.937 1.00 0.00 103 THR A O 18
ATOM 16976 N N . ALA A 1 40 ? 5.378 -1.868 3.081 1.00 0.00 104 ALA A N 18
ATOM 16977 C CA . ALA A 1 40 ? 4.858 -0.813 3.892 1.00 0.00 104 ALA A CA 18
ATOM 16978 C C . ALA A 1 40 ? 3.549 -1.220 4.499 1.00 0.00 104 ALA A C 18
ATOM 16979 O O . ALA A 1 40 ? 2.776 -1.966 3.896 1.00 0.00 104 ALA A O 18
ATOM 16986 N N . ALA A 1 41 ? 3.328 -0.768 5.691 1.00 0.00 105 ALA A N 18
ATOM 16987 C CA . ALA A 1 41 ? 2.106 -1.001 6.380 1.00 0.00 105 ALA A CA 18
ATOM 16988 C C . ALA A 1 41 ? 1.214 0.175 6.117 1.00 0.00 105 ALA A C 18
ATOM 16989 O O . ALA A 1 41 ? 1.593 1.327 6.376 1.00 0.00 105 ALA A O 18
ATOM 16996 N N . ILE A 1 42 ? 0.065 -0.087 5.596 1.00 0.00 106 ILE A N 18
ATOM 16997 C CA . ILE A 1 42 ? -0.826 0.956 5.173 1.00 0.00 106 ILE A CA 18
ATOM 16998 C C . ILE A 1 42 ? -2.182 0.805 5.823 1.00 0.00 106 ILE A C 18
ATOM 16999 O O . ILE A 1 42 ? -2.610 -0.301 6.114 1.00 0.00 106 ILE A O 18
ATOM 17015 N N . THR A 1 43 ? -2.826 1.906 6.070 1.00 0.00 107 THR A N 18
ATOM 17016 C CA . THR A 1 43 ? -4.153 1.912 6.620 1.00 0.00 107 THR A CA 18
ATOM 17017 C C . THR A 1 43 ? -5.128 2.476 5.596 1.00 0.00 107 THR A C 18
ATOM 17018 O O . THR A 1 43 ? -4.949 3.592 5.106 1.00 0.00 107 THR A O 18
ATOM 17029 N N . PHE A 1 44 ? -6.129 1.689 5.271 1.00 0.00 108 PHE A N 18
ATOM 17030 C CA . PHE A 1 44 ? -7.136 2.063 4.308 1.00 0.00 108 PHE A CA 18
ATOM 17031 C C . PHE A 1 44 ? -7.980 3.193 4.826 1.00 0.00 108 PHE A C 18
ATOM 17032 O O . PHE A 1 44 ? -8.606 3.071 5.886 1.00 0.00 108 PHE A O 18
ATOM 17049 N N . ALA A 1 45 ? -7.998 4.273 4.075 1.00 0.00 109 ALA A N 18
ATOM 17050 C CA . ALA A 1 45 ? -8.681 5.488 4.460 1.00 0.00 109 ALA A CA 18
ATOM 17051 C C . ALA A 1 45 ? -10.174 5.260 4.545 1.00 0.00 109 ALA A C 18
ATOM 17052 O O . ALA A 1 45 ? -10.776 4.628 3.660 1.00 0.00 109 ALA A O 18
ATOM 17059 N N . GLY A 1 46 ? -10.759 5.706 5.621 1.00 0.00 110 GLY A N 18
ATOM 17060 C CA . GLY A 1 46 ? -12.176 5.573 5.798 1.00 0.00 110 GLY A CA 18
ATOM 17061 C C . GLY A 1 46 ? -12.541 4.264 6.454 1.00 0.00 110 GLY A C 18
ATOM 17062 O O . GLY A 1 46 ? -13.140 4.250 7.534 1.00 0.00 110 GLY A O 18
ATOM 17066 N N . TYR A 1 47 ? -12.169 3.163 5.818 1.00 0.00 111 TYR A N 18
ATOM 17067 C CA . TYR A 1 47 ? -12.488 1.836 6.308 1.00 0.00 111 TYR A CA 18
ATOM 17068 C C . TYR A 1 47 ? -11.751 1.558 7.606 1.00 0.00 111 TYR A C 18
ATOM 17069 O O . TYR A 1 47 ? -12.345 1.128 8.592 1.00 0.00 111 TYR A O 18
ATOM 17087 N N . GLY A 1 48 ? -10.455 1.807 7.600 1.00 0.00 112 GLY A N 18
ATOM 17088 C CA . GLY A 1 48 ? -9.682 1.659 8.799 1.00 0.00 112 GLY A CA 18
ATOM 17089 C C . GLY A 1 48 ? -8.937 0.342 8.946 1.00 0.00 112 GLY A C 18
ATOM 17090 O O . GLY A 1 48 ? -8.560 -0.022 10.062 1.00 0.00 112 GLY A O 18
ATOM 17094 N N . ASN A 1 49 ? -8.702 -0.384 7.863 1.00 0.00 113 ASN A N 18
ATOM 17095 C CA . ASN A 1 49 ? -7.918 -1.633 7.993 1.00 0.00 113 ASN A CA 18
ATOM 17096 C C . ASN A 1 49 ? -6.488 -1.357 7.696 1.00 0.00 113 ASN A C 18
ATOM 17097 O O . ASN A 1 49 ? -6.159 -0.285 7.198 1.00 0.00 113 ASN A O 18
ATOM 17108 N N . ALA A 1 50 ? -5.644 -2.314 7.935 1.00 0.00 114 ALA A N 18
ATOM 17109 C CA . ALA A 1 50 ? -4.237 -2.133 7.743 1.00 0.00 114 ALA A CA 18
ATOM 17110 C C . ALA A 1 50 ? -3.632 -3.390 7.196 1.00 0.00 114 ALA A C 18
ATOM 17111 O O . ALA A 1 50 ? -3.948 -4.482 7.663 1.00 0.00 114 ALA A O 18
ATOM 17118 N N . GLU A 1 51 ? -2.811 -3.257 6.198 1.00 0.00 115 GLU A N 18
ATOM 17119 C CA . GLU A 1 51 ? -2.126 -4.393 5.658 1.00 0.00 115 GLU A CA 18
ATOM 17120 C C . GLU A 1 51 ? -0.708 -4.007 5.311 1.00 0.00 115 GLU A C 18
ATOM 17121 O O . GLU A 1 51 ? -0.401 -2.816 5.169 1.00 0.00 115 GLU A O 18
ATOM 17133 N N . VAL A 1 52 ? 0.151 -4.983 5.219 1.00 0.00 116 VAL A N 18
ATOM 17134 C CA . VAL A 1 52 ? 1.516 -4.763 4.835 1.00 0.00 116 VAL A CA 18
ATOM 17135 C C . VAL A 1 52 ? 1.668 -5.199 3.402 1.00 0.00 116 VAL A C 18
ATOM 17136 O O . VAL A 1 52 ? 1.565 -6.381 3.084 1.00 0.00 116 VAL A O 18
ATOM 17149 N N . THR A 1 53 ? 1.877 -4.257 2.558 1.00 0.00 117 THR A N 18
ATOM 17150 C CA . THR A 1 53 ? 1.943 -4.488 1.145 1.00 0.00 117 THR A CA 18
ATOM 17151 C C . THR A 1 53 ? 3.238 -3.864 0.594 1.00 0.00 117 THR A C 18
ATOM 17152 O O . THR A 1 53 ? 3.696 -2.837 1.110 1.00 0.00 117 THR A O 18
ATOM 17163 N N . PRO A 1 54 ? 3.913 -4.530 -0.364 1.00 0.00 118 PRO A N 18
ATOM 17164 C CA . PRO A 1 54 ? 5.160 -4.038 -0.933 1.00 0.00 118 PRO A CA 18
ATOM 17165 C C . PRO A 1 54 ? 5.007 -2.680 -1.602 1.00 0.00 118 PRO A C 18
ATOM 17166 O O . PRO A 1 54 ? 3.951 -2.358 -2.158 1.00 0.00 118 PRO A O 18
ATOM 17177 N N . LEU A 1 55 ? 6.076 -1.910 -1.571 1.00 0.00 119 LEU A N 18
ATOM 17178 C CA . LEU A 1 55 ? 6.133 -0.565 -2.162 1.00 0.00 119 LEU A CA 18
ATOM 17179 C C . LEU A 1 55 ? 5.824 -0.600 -3.658 1.00 0.00 119 LEU A C 18
ATOM 17180 O O . LEU A 1 55 ? 5.388 0.392 -4.239 1.00 0.00 119 LEU A O 18
ATOM 17196 N N . LEU A 1 56 ? 6.091 -1.743 -4.266 1.00 0.00 120 LEU A N 18
ATOM 17197 C CA . LEU A 1 56 ? 5.819 -1.970 -5.678 1.00 0.00 120 LEU A CA 18
ATOM 17198 C C . LEU A 1 56 ? 4.307 -1.970 -5.936 1.00 0.00 120 LEU A C 18
ATOM 17199 O O . LEU A 1 56 ? 3.843 -1.540 -6.989 1.00 0.00 120 LEU A O 18
ATOM 17215 N N . ASN A 1 57 ? 3.550 -2.432 -4.949 1.00 0.00 121 ASN A N 18
ATOM 17216 C CA . ASN A 1 57 ? 2.104 -2.536 -5.057 1.00 0.00 121 ASN A CA 18
ATOM 17217 C C . ASN A 1 57 ? 1.446 -1.217 -4.787 1.00 0.00 121 ASN A C 18
ATOM 17218 O O . ASN A 1 57 ? 0.296 -0.998 -5.175 1.00 0.00 121 ASN A O 18
ATOM 17229 N N . LEU A 1 58 ? 2.169 -0.339 -4.149 1.00 0.00 122 LEU A N 18
ATOM 17230 C CA . LEU A 1 58 ? 1.658 0.960 -3.821 1.00 0.00 122 LEU A CA 18
ATOM 17231 C C . LEU A 1 58 ? 1.732 1.856 -5.018 1.00 0.00 122 LEU A C 18
ATOM 17232 O O . LEU A 1 58 ? 2.757 1.935 -5.679 1.00 0.00 122 LEU A O 18
ATOM 17248 N N . LYS A 1 59 ? 0.656 2.513 -5.305 1.00 0.00 123 LYS A N 18
ATOM 17249 C CA . LYS A 1 59 ? 0.594 3.406 -6.421 1.00 0.00 123 LYS A CA 18
ATOM 17250 C C . LYS A 1 59 ? 0.403 4.827 -5.911 1.00 0.00 123 LYS A C 18
ATOM 17251 O O . LYS A 1 59 ? -0.155 5.018 -4.827 1.00 0.00 123 LYS A O 18
ATOM 17270 N N . PRO A 1 60 ? 0.860 5.825 -6.660 1.00 0.00 124 PRO A N 18
ATOM 17271 C CA . PRO A 1 60 ? 0.658 7.224 -6.310 1.00 0.00 124 PRO A CA 18
ATOM 17272 C C . PRO A 1 60 ? -0.801 7.612 -6.505 1.00 0.00 124 PRO A C 18
ATOM 17273 O O . PRO A 1 60 ? -1.478 7.071 -7.383 1.00 0.00 124 PRO A O 18
ATOM 17284 N N . VAL A 1 61 ? -1.290 8.509 -5.687 1.00 0.00 125 VAL A N 18
ATOM 17285 C CA . VAL A 1 61 ? -2.685 8.891 -5.754 1.00 0.00 125 VAL A CA 18
ATOM 17286 C C . VAL A 1 61 ? -2.965 9.974 -6.802 1.00 0.00 125 VAL A C 18
ATOM 17287 O O . VAL A 1 61 ? -2.318 11.033 -6.828 1.00 0.00 125 VAL A O 18
ATOM 17300 N N . GLU A 1 62 ? -3.889 9.696 -7.677 1.00 0.00 126 GLU A N 18
ATOM 17301 C CA . GLU A 1 62 ? -4.348 10.639 -8.649 1.00 0.00 126 GLU A CA 18
ATOM 17302 C C . GLU A 1 62 ? -5.855 10.726 -8.550 1.00 0.00 126 GLU A C 18
ATOM 17303 O O . GLU A 1 62 ? -6.504 9.736 -8.190 1.00 0.00 126 GLU A O 18
ATOM 17315 N N . GLU A 1 63 ? -6.397 11.918 -8.786 1.00 0.00 127 GLU A N 18
ATOM 17316 C CA . GLU A 1 63 ? -7.854 12.180 -8.819 1.00 0.00 127 GLU A CA 18
ATOM 17317 C C . GLU A 1 63 ? -8.491 12.142 -7.413 1.00 0.00 127 GLU A C 18
ATOM 17318 O O . GLU A 1 63 ? -9.626 12.589 -7.208 1.00 0.00 127 GLU A O 18
ATOM 17330 N N . GLY A 1 64 ? -7.736 11.690 -6.464 1.00 0.00 128 GLY A N 18
ATOM 17331 C CA . GLY A 1 64 ? -8.190 11.567 -5.135 1.00 0.00 128 GLY A CA 18
ATOM 17332 C C . GLY A 1 64 ? -7.123 12.029 -4.199 1.00 0.00 128 GLY A C 18
ATOM 17333 O O . GLY A 1 64 ? -7.436 12.487 -3.083 1.00 0.00 128 GLY A O 18
ATOM 17371 N N . ALA A 1 1 ? 18.537 -5.169 3.094 1.00 0.00 65 ALA A N 19
ATOM 17372 C CA . ALA A 1 1 ? 17.849 -5.423 1.847 1.00 0.00 65 ALA A CA 19
ATOM 17373 C C . ALA A 1 1 ? 18.819 -5.288 0.712 1.00 0.00 65 ALA A C 19
ATOM 17374 O O . ALA A 1 1 ? 19.457 -4.248 0.557 1.00 0.00 65 ALA A O 19
ATOM 17383 N N . SER A 1 2 ? 18.946 -6.330 -0.062 1.00 0.00 66 SER A N 19
ATOM 17384 C CA . SER A 1 2 ? 19.818 -6.335 -1.206 1.00 0.00 66 SER A CA 19
ATOM 17385 C C . SER A 1 2 ? 19.142 -5.618 -2.356 1.00 0.00 66 SER A C 19
ATOM 17386 O O . SER A 1 2 ? 19.793 -4.987 -3.197 1.00 0.00 66 SER A O 19
ATOM 17394 N N . THR A 1 3 ? 17.846 -5.707 -2.376 1.00 0.00 67 THR A N 19
ATOM 17395 C CA . THR A 1 3 ? 17.063 -5.105 -3.387 1.00 0.00 67 THR A CA 19
ATOM 17396 C C . THR A 1 3 ? 16.424 -3.845 -2.824 1.00 0.00 67 THR A C 19
ATOM 17397 O O . THR A 1 3 ? 15.881 -3.865 -1.712 1.00 0.00 67 THR A O 19
ATOM 17408 N N . GLN A 1 4 ? 16.525 -2.759 -3.539 1.00 0.00 68 GLN A N 19
ATOM 17409 C CA . GLN A 1 4 ? 15.892 -1.558 -3.135 1.00 0.00 68 GLN A CA 19
ATOM 17410 C C . GLN A 1 4 ? 14.671 -1.332 -4.014 1.00 0.00 68 GLN A C 19
ATOM 17411 O O . GLN A 1 4 ? 14.773 -1.418 -5.242 1.00 0.00 68 GLN A O 19
ATOM 17425 N N . PRO A 1 5 ? 13.495 -1.097 -3.413 1.00 0.00 69 PRO A N 19
ATOM 17426 C CA . PRO A 1 5 ? 12.260 -0.836 -4.159 1.00 0.00 69 PRO A CA 19
ATOM 17427 C C . PRO A 1 5 ? 12.374 0.431 -5.003 1.00 0.00 69 PRO A C 19
ATOM 17428 O O . PRO A 1 5 ? 13.026 1.402 -4.600 1.00 0.00 69 PRO A O 19
ATOM 17439 N N . THR A 1 6 ? 11.747 0.422 -6.152 1.00 0.00 70 THR A N 19
ATOM 17440 C CA . THR A 1 6 ? 11.781 1.526 -7.058 1.00 0.00 70 THR A CA 19
ATOM 17441 C C . THR A 1 6 ? 10.908 2.666 -6.527 1.00 0.00 70 THR A C 19
ATOM 17442 O O . THR A 1 6 ? 11.201 3.851 -6.734 1.00 0.00 70 THR A O 19
ATOM 17453 N N . HIS A 1 7 ? 9.875 2.306 -5.817 1.00 0.00 71 HIS A N 19
ATOM 17454 C CA . HIS A 1 7 ? 8.968 3.278 -5.282 1.00 0.00 71 HIS A CA 19
ATOM 17455 C C . HIS A 1 7 ? 9.480 3.841 -3.970 1.00 0.00 71 HIS A C 19
ATOM 17456 O O . HIS A 1 7 ? 9.756 3.103 -3.008 1.00 0.00 71 HIS A O 19
ATOM 17470 N N . SER A 1 8 ? 9.628 5.126 -3.942 1.00 0.00 72 SER A N 19
ATOM 17471 C CA . SER A 1 8 ? 10.069 5.828 -2.778 1.00 0.00 72 SER A CA 19
ATOM 17472 C C . SER A 1 8 ? 8.836 6.383 -2.052 1.00 0.00 72 SER A C 19
ATOM 17473 O O . SER A 1 8 ? 8.144 7.272 -2.569 1.00 0.00 72 SER A O 19
ATOM 17481 N N . TRP A 1 9 ? 8.535 5.810 -0.910 1.00 0.00 73 TRP A N 19
ATOM 17482 C CA . TRP A 1 9 ? 7.372 6.172 -0.120 1.00 0.00 73 TRP A CA 19
ATOM 17483 C C . TRP A 1 9 ? 7.761 6.679 1.248 1.00 0.00 73 TRP A C 19
ATOM 17484 O O . TRP A 1 9 ? 8.850 6.348 1.745 1.00 0.00 73 TRP A O 19
ATOM 17505 N N . LYS A 1 10 ? 6.922 7.527 1.831 1.00 0.00 74 LYS A N 19
ATOM 17506 C CA . LYS A 1 10 ? 7.152 8.025 3.182 1.00 0.00 74 LYS A CA 19
ATOM 17507 C C . LYS A 1 10 ? 5.919 7.801 4.074 1.00 0.00 74 LYS A C 19
ATOM 17508 O O . LYS A 1 10 ? 4.809 7.596 3.581 1.00 0.00 74 LYS A O 19
ATOM 17527 N N . VAL A 1 11 ? 6.143 7.812 5.373 1.00 0.00 75 VAL A N 19
ATOM 17528 C CA . VAL A 1 11 ? 5.082 7.700 6.370 1.00 0.00 75 VAL A CA 19
ATOM 17529 C C . VAL A 1 11 ? 4.136 8.910 6.288 1.00 0.00 75 VAL A C 19
ATOM 17530 O O . VAL A 1 11 ? 4.591 10.061 6.230 1.00 0.00 75 VAL A O 19
ATOM 17543 N N . GLY A 1 12 ? 2.846 8.652 6.302 1.00 0.00 76 GLY A N 19
ATOM 17544 C CA . GLY A 1 12 ? 1.869 9.719 6.242 1.00 0.00 76 GLY A CA 19
ATOM 17545 C C . GLY A 1 12 ? 1.578 10.146 4.827 1.00 0.00 76 GLY A C 19
ATOM 17546 O O . GLY A 1 12 ? 1.104 11.260 4.581 1.00 0.00 76 GLY A O 19
ATOM 17550 N N . ASP A 1 13 ? 1.878 9.285 3.891 1.00 0.00 77 ASP A N 19
ATOM 17551 C CA . ASP A 1 13 ? 1.612 9.582 2.500 1.00 0.00 77 ASP A CA 19
ATOM 17552 C C . ASP A 1 13 ? 0.363 8.892 2.133 1.00 0.00 77 ASP A C 19
ATOM 17553 O O . ASP A 1 13 ? 0.009 7.865 2.747 1.00 0.00 77 ASP A O 19
ATOM 17562 N N . LYS A 1 14 ? -0.299 9.390 1.160 1.00 0.00 78 LYS A N 19
ATOM 17563 C CA . LYS A 1 14 ? -1.458 8.736 0.714 1.00 0.00 78 LYS A CA 19
ATOM 17564 C C . LYS A 1 14 ? -1.075 7.951 -0.493 1.00 0.00 78 LYS A C 19
ATOM 17565 O O . LYS A 1 14 ? -0.491 8.476 -1.437 1.00 0.00 78 LYS A O 19
ATOM 17584 N N . CYS A 1 15 ? -1.423 6.745 -0.481 1.00 0.00 79 CYS A N 19
ATOM 17585 C CA . CYS A 1 15 ? -1.100 5.868 -1.549 1.00 0.00 79 CYS A CA 19
ATOM 17586 C C . CYS A 1 15 ? -2.280 5.013 -1.871 1.00 0.00 79 CYS A C 19
ATOM 17587 O O . CYS A 1 15 ? -3.275 4.998 -1.147 1.00 0.00 79 CYS A O 19
ATOM 17595 N N . MET A 1 16 ? -2.197 4.338 -2.949 1.00 0.00 80 MET A N 19
ATOM 17596 C CA . MET A 1 16 ? -3.199 3.399 -3.304 1.00 0.00 80 MET A CA 19
ATOM 17597 C C . MET A 1 16 ? -2.603 2.071 -3.069 1.00 0.00 80 MET A C 19
ATOM 17598 O O . MET A 1 16 ? -1.503 1.791 -3.546 1.00 0.00 80 MET A O 19
ATOM 17612 N N . ALA A 1 17 ? -3.288 1.276 -2.362 1.00 0.00 81 ALA A N 19
ATOM 17613 C CA . ALA A 1 17 ? -2.819 -0.026 -2.015 1.00 0.00 81 ALA A CA 19
ATOM 17614 C C . ALA A 1 17 ? -3.749 -1.039 -2.570 1.00 0.00 81 ALA A C 19
ATOM 17615 O O . ALA A 1 17 ? -4.935 -0.765 -2.741 1.00 0.00 81 ALA A O 19
ATOM 17622 N N . VAL A 1 18 ? -3.234 -2.183 -2.865 1.00 0.00 82 VAL A N 19
ATOM 17623 C CA . VAL A 1 18 ? -4.039 -3.254 -3.354 1.00 0.00 82 VAL A CA 19
ATOM 17624 C C . VAL A 1 18 ? -4.563 -3.991 -2.157 1.00 0.00 82 VAL A C 19
ATOM 17625 O O . VAL A 1 18 ? -3.793 -4.551 -1.402 1.00 0.00 82 VAL A O 19
ATOM 17638 N N . TRP A 1 19 ? -5.857 -3.940 -1.966 1.00 0.00 83 TRP A N 19
ATOM 17639 C CA . TRP A 1 19 ? -6.488 -4.588 -0.860 1.00 0.00 83 TRP A CA 19
ATOM 17640 C C . TRP A 1 19 ? -6.376 -6.061 -1.068 1.00 0.00 83 TRP A C 19
ATOM 17641 O O . TRP A 1 19 ? -6.947 -6.599 -2.014 1.00 0.00 83 TRP A O 19
ATOM 17662 N N . SER A 1 20 ? -5.667 -6.697 -0.193 1.00 0.00 84 SER A N 19
ATOM 17663 C CA . SER A 1 20 ? -5.362 -8.108 -0.276 1.00 0.00 84 SER A CA 19
ATOM 17664 C C . SER A 1 20 ? -6.653 -8.971 -0.239 1.00 0.00 84 SER A C 19
ATOM 17665 O O . SER A 1 20 ? -6.646 -10.142 -0.634 1.00 0.00 84 SER A O 19
ATOM 17673 N N . GLU A 1 21 ? -7.751 -8.380 0.198 1.00 0.00 85 GLU A N 19
ATOM 17674 C CA . GLU A 1 21 ? -9.020 -9.084 0.268 1.00 0.00 85 GLU A CA 19
ATOM 17675 C C . GLU A 1 21 ? -9.759 -9.058 -1.063 1.00 0.00 85 GLU A C 19
ATOM 17676 O O . GLU A 1 21 ? -10.438 -10.023 -1.423 1.00 0.00 85 GLU A O 19
ATOM 17688 N N . ASP A 1 22 ? -9.644 -7.962 -1.788 1.00 0.00 86 ASP A N 19
ATOM 17689 C CA . ASP A 1 22 ? -10.433 -7.812 -3.020 1.00 0.00 86 ASP A CA 19
ATOM 17690 C C . ASP A 1 22 ? -9.562 -7.857 -4.276 1.00 0.00 86 ASP A C 19
ATOM 17691 O O . ASP A 1 22 ? -10.038 -8.149 -5.379 1.00 0.00 86 ASP A O 19
ATOM 17700 N N . GLY A 1 23 ? -8.286 -7.612 -4.096 1.00 0.00 87 GLY A N 19
ATOM 17701 C CA . GLY A 1 23 ? -7.343 -7.626 -5.202 1.00 0.00 87 GLY A CA 19
ATOM 17702 C C . GLY A 1 23 ? -7.335 -6.325 -5.994 1.00 0.00 87 GLY A C 19
ATOM 17703 O O . GLY A 1 23 ? -6.695 -6.231 -7.050 1.00 0.00 87 GLY A O 19
ATOM 17707 N N . GLN A 1 24 ? -8.020 -5.323 -5.491 1.00 0.00 88 GLN A N 19
ATOM 17708 C CA . GLN A 1 24 ? -8.118 -4.040 -6.179 1.00 0.00 88 GLN A CA 19
ATOM 17709 C C . GLN A 1 24 ? -7.431 -2.956 -5.394 1.00 0.00 88 GLN A C 19
ATOM 17710 O O . GLN A 1 24 ? -7.101 -3.157 -4.230 1.00 0.00 88 GLN A O 19
ATOM 17724 N N . CYS A 1 25 ? -7.244 -1.815 -5.998 1.00 0.00 89 CYS A N 19
ATOM 17725 C CA . CYS A 1 25 ? -6.523 -0.736 -5.353 1.00 0.00 89 CYS A CA 19
ATOM 17726 C C . CYS A 1 25 ? -7.462 0.281 -4.724 1.00 0.00 89 CYS A C 19
ATOM 17727 O O . CYS A 1 25 ? -8.450 0.695 -5.335 1.00 0.00 89 CYS A O 19
ATOM 17735 N N . TYR A 1 26 ? -7.145 0.656 -3.502 1.00 0.00 90 TYR A N 19
ATOM 17736 C CA . TYR A 1 26 ? -7.931 1.569 -2.692 1.00 0.00 90 TYR A CA 19
ATOM 17737 C C . TYR A 1 26 ? -6.991 2.552 -2.003 1.00 0.00 90 TYR A C 19
ATOM 17738 O O . TYR A 1 26 ? -5.804 2.256 -1.842 1.00 0.00 90 TYR A O 19
ATOM 17756 N N . GLU A 1 27 ? -7.507 3.701 -1.616 1.00 0.00 91 GLU A N 19
ATOM 17757 C CA . GLU A 1 27 ? -6.708 4.740 -0.969 1.00 0.00 91 GLU A CA 19
ATOM 17758 C C . GLU A 1 27 ? -6.385 4.368 0.482 1.00 0.00 91 GLU A C 19
ATOM 17759 O O . GLU A 1 27 ? -7.287 4.068 1.295 1.00 0.00 91 GLU A O 19
ATOM 17771 N N . ALA A 1 28 ? -5.115 4.393 0.798 1.00 0.00 92 ALA A N 19
ATOM 17772 C CA . ALA A 1 28 ? -4.618 4.033 2.094 1.00 0.00 92 ALA A CA 19
ATOM 17773 C C . ALA A 1 28 ? -3.454 4.921 2.464 1.00 0.00 92 ALA A C 19
ATOM 17774 O O . ALA A 1 28 ? -2.754 5.432 1.593 1.00 0.00 92 ALA A O 19
ATOM 17781 N N . GLU A 1 29 ? -3.243 5.110 3.727 1.00 0.00 93 GLU A N 19
ATOM 17782 C CA . GLU A 1 29 ? -2.141 5.908 4.180 1.00 0.00 93 GLU A CA 19
ATOM 17783 C C . GLU A 1 29 ? -1.083 5.020 4.791 1.00 0.00 93 GLU A C 19
ATOM 17784 O O . GLU A 1 29 ? -1.398 4.059 5.502 1.00 0.00 93 GLU A O 19
ATOM 17796 N N . ILE A 1 30 ? 0.145 5.308 4.470 1.00 0.00 94 ILE A N 19
ATOM 17797 C CA . ILE A 1 30 ? 1.278 4.574 4.986 1.00 0.00 94 ILE A CA 19
ATOM 17798 C C . ILE A 1 30 ? 1.549 4.937 6.439 1.00 0.00 94 ILE A C 19
ATOM 17799 O O . ILE A 1 30 ? 1.809 6.100 6.769 1.00 0.00 94 ILE A O 19
ATOM 17815 N N . GLU A 1 31 ? 1.518 3.936 7.270 1.00 0.00 95 GLU A N 19
ATOM 17816 C CA . GLU A 1 31 ? 1.722 4.070 8.700 1.00 0.00 95 GLU A CA 19
ATOM 17817 C C . GLU A 1 31 ? 3.179 3.823 9.063 1.00 0.00 95 GLU A C 19
ATOM 17818 O O . GLU A 1 31 ? 3.702 4.400 10.026 1.00 0.00 95 GLU A O 19
ATOM 17830 N N . GLU A 1 32 ? 3.819 2.947 8.313 1.00 0.00 96 GLU A N 19
ATOM 17831 C CA . GLU A 1 32 ? 5.210 2.584 8.536 1.00 0.00 96 GLU A CA 19
ATOM 17832 C C . GLU A 1 32 ? 5.720 1.857 7.306 1.00 0.00 96 GLU A C 19
ATOM 17833 O O . GLU A 1 32 ? 4.938 1.230 6.595 1.00 0.00 96 GLU A O 19
ATOM 17845 N N . ILE A 1 33 ? 6.997 1.963 7.043 1.00 0.00 97 ILE A N 19
ATOM 17846 C CA . ILE A 1 33 ? 7.610 1.367 5.877 1.00 0.00 97 ILE A CA 19
ATOM 17847 C C . ILE A 1 33 ? 8.699 0.417 6.320 1.00 0.00 97 ILE A C 19
ATOM 17848 O O . ILE A 1 33 ? 9.464 0.725 7.230 1.00 0.00 97 ILE A O 19
ATOM 17864 N N . ASP A 1 34 ? 8.754 -0.722 5.707 1.00 0.00 98 ASP A N 19
ATOM 17865 C CA . ASP A 1 34 ? 9.783 -1.690 5.982 1.00 0.00 98 ASP A CA 19
ATOM 17866 C C . ASP A 1 34 ? 10.577 -1.903 4.716 1.00 0.00 98 ASP A C 19
ATOM 17867 O O . ASP A 1 34 ? 10.222 -2.707 3.868 1.00 0.00 98 ASP A O 19
ATOM 17876 N N . GLU A 1 35 ? 11.608 -1.131 4.567 1.00 0.00 99 GLU A N 19
ATOM 17877 C CA . GLU A 1 35 ? 12.473 -1.177 3.399 1.00 0.00 99 GLU A CA 19
ATOM 17878 C C . GLU A 1 35 ? 13.257 -2.487 3.290 1.00 0.00 99 GLU A C 19
ATOM 17879 O O . GLU A 1 35 ? 13.770 -2.820 2.222 1.00 0.00 99 GLU A O 19
ATOM 17891 N N . GLU A 1 36 ? 13.329 -3.222 4.397 1.00 0.00 100 GLU A N 19
ATOM 17892 C CA . GLU A 1 36 ? 14.035 -4.492 4.461 1.00 0.00 100 GLU A CA 19
ATOM 17893 C C . GLU A 1 36 ? 13.325 -5.517 3.555 1.00 0.00 100 GLU A C 19
ATOM 17894 O O . GLU A 1 36 ? 13.961 -6.264 2.805 1.00 0.00 100 GLU A O 19
ATOM 17906 N N . ASN A 1 37 ? 12.005 -5.525 3.616 1.00 0.00 101 ASN A N 19
ATOM 17907 C CA . ASN A 1 37 ? 11.197 -6.395 2.746 1.00 0.00 101 ASN A CA 19
ATOM 17908 C C . ASN A 1 37 ? 10.696 -5.622 1.557 1.00 0.00 101 ASN A C 19
ATOM 17909 O O . ASN A 1 37 ? 10.228 -6.198 0.573 1.00 0.00 101 ASN A O 19
ATOM 17920 N N . GLY A 1 38 ? 10.794 -4.321 1.645 1.00 0.00 102 GLY A N 19
ATOM 17921 C CA . GLY A 1 38 ? 10.289 -3.466 0.610 1.00 0.00 102 GLY A CA 19
ATOM 17922 C C . GLY A 1 38 ? 8.792 -3.334 0.730 1.00 0.00 102 GLY A C 19
ATOM 17923 O O . GLY A 1 38 ? 8.086 -3.119 -0.257 1.00 0.00 102 GLY A O 19
ATOM 17927 N N . THR A 1 39 ? 8.307 -3.467 1.936 1.00 0.00 103 THR A N 19
ATOM 17928 C CA . THR A 1 39 ? 6.908 -3.418 2.205 1.00 0.00 103 THR A CA 19
ATOM 17929 C C . THR A 1 39 ? 6.549 -2.209 3.043 1.00 0.00 103 THR A C 19
ATOM 17930 O O . THR A 1 39 ? 7.418 -1.509 3.542 1.00 0.00 103 THR A O 19
ATOM 17941 N N . ALA A 1 40 ? 5.287 -1.928 3.135 1.00 0.00 104 ALA A N 19
ATOM 17942 C CA . ALA A 1 40 ? 4.804 -0.859 3.953 1.00 0.00 104 ALA A CA 19
ATOM 17943 C C . ALA A 1 40 ? 3.513 -1.260 4.597 1.00 0.00 104 ALA A C 19
ATOM 17944 O O . ALA A 1 40 ? 2.707 -1.992 4.006 1.00 0.00 104 ALA A O 19
ATOM 17951 N N . ALA A 1 41 ? 3.332 -0.818 5.796 1.00 0.00 105 ALA A N 19
ATOM 17952 C CA . ALA A 1 41 ? 2.132 -1.048 6.516 1.00 0.00 105 ALA A CA 19
ATOM 17953 C C . ALA A 1 41 ? 1.233 0.124 6.264 1.00 0.00 105 ALA A C 19
ATOM 17954 O O . ALA A 1 41 ? 1.599 1.279 6.541 1.00 0.00 105 ALA A O 19
ATOM 17961 N N . ILE A 1 42 ? 0.095 -0.143 5.730 1.00 0.00 106 ILE A N 19
ATOM 17962 C CA . ILE A 1 42 ? -0.792 0.892 5.301 1.00 0.00 106 ILE A CA 19
ATOM 17963 C C . ILE A 1 42 ? -2.146 0.721 5.946 1.00 0.00 106 ILE A C 19
ATOM 17964 O O . ILE A 1 42 ? -2.523 -0.384 6.326 1.00 0.00 106 ILE A O 19
ATOM 17980 N N . THR A 1 43 ? -2.845 1.798 6.107 1.00 0.00 107 THR A N 19
ATOM 17981 C CA . THR A 1 43 ? -4.161 1.773 6.650 1.00 0.00 107 THR A CA 19
ATOM 17982 C C . THR A 1 43 ? -5.127 2.421 5.671 1.00 0.00 107 THR A C 19
ATOM 17983 O O . THR A 1 43 ? -4.931 3.562 5.254 1.00 0.00 107 THR A O 19
ATOM 17994 N N . PHE A 1 44 ? -6.131 1.669 5.287 1.00 0.00 108 PHE A N 19
ATOM 17995 C CA . PHE A 1 44 ? -7.115 2.098 4.325 1.00 0.00 108 PHE A CA 19
ATOM 17996 C C . PHE A 1 44 ? -7.950 3.208 4.878 1.00 0.00 108 PHE A C 19
ATOM 17997 O O . PHE A 1 44 ? -8.589 3.050 5.931 1.00 0.00 108 PHE A O 19
ATOM 18014 N N . ALA A 1 45 ? -7.954 4.312 4.169 1.00 0.00 109 ALA A N 19
ATOM 18015 C CA . ALA A 1 45 ? -8.628 5.500 4.606 1.00 0.00 109 ALA A CA 19
ATOM 18016 C C . ALA A 1 45 ? -10.126 5.301 4.571 1.00 0.00 109 ALA A C 19
ATOM 18017 O O . ALA A 1 45 ? -10.662 4.680 3.645 1.00 0.00 109 ALA A O 19
ATOM 18024 N N . GLY A 1 46 ? -10.787 5.756 5.596 1.00 0.00 110 GLY A N 19
ATOM 18025 C CA . GLY A 1 46 ? -12.214 5.624 5.668 1.00 0.00 110 GLY A CA 19
ATOM 18026 C C . GLY A 1 46 ? -12.635 4.319 6.307 1.00 0.00 110 GLY A C 19
ATOM 18027 O O . GLY A 1 46 ? -13.309 4.322 7.348 1.00 0.00 110 GLY A O 19
ATOM 18031 N N . TYR A 1 47 ? -12.232 3.204 5.702 1.00 0.00 111 TYR A N 19
ATOM 18032 C CA . TYR A 1 47 ? -12.600 1.891 6.183 1.00 0.00 111 TYR A CA 19
ATOM 18033 C C . TYR A 1 47 ? -11.909 1.600 7.521 1.00 0.00 111 TYR A C 19
ATOM 18034 O O . TYR A 1 47 ? -12.551 1.206 8.488 1.00 0.00 111 TYR A O 19
ATOM 18052 N N . GLY A 1 48 ? -10.605 1.816 7.574 1.00 0.00 112 GLY A N 19
ATOM 18053 C CA . GLY A 1 48 ? -9.882 1.620 8.815 1.00 0.00 112 GLY A CA 19
ATOM 18054 C C . GLY A 1 48 ? -9.218 0.253 8.960 1.00 0.00 112 GLY A C 19
ATOM 18055 O O . GLY A 1 48 ? -9.078 -0.254 10.080 1.00 0.00 112 GLY A O 19
ATOM 18059 N N . ASN A 1 49 ? -8.822 -0.361 7.857 1.00 0.00 113 ASN A N 19
ATOM 18060 C CA . ASN A 1 49 ? -8.075 -1.629 7.951 1.00 0.00 113 ASN A CA 19
ATOM 18061 C C . ASN A 1 49 ? -6.636 -1.379 7.679 1.00 0.00 113 ASN A C 19
ATOM 18062 O O . ASN A 1 49 ? -6.290 -0.368 7.083 1.00 0.00 113 ASN A O 19
ATOM 18073 N N . ALA A 1 50 ? -5.807 -2.305 8.045 1.00 0.00 114 ALA A N 19
ATOM 18074 C CA . ALA A 1 50 ? -4.393 -2.155 7.884 1.00 0.00 114 ALA A CA 19
ATOM 18075 C C . ALA A 1 50 ? -3.787 -3.432 7.355 1.00 0.00 114 ALA A C 19
ATOM 18076 O O . ALA A 1 50 ? -4.110 -4.538 7.832 1.00 0.00 114 ALA A O 19
ATOM 18083 N N . GLU A 1 51 ? -2.935 -3.303 6.382 1.00 0.00 115 GLU A N 19
ATOM 18084 C CA . GLU A 1 51 ? -2.259 -4.437 5.839 1.00 0.00 115 GLU A CA 19
ATOM 18085 C C . GLU A 1 51 ? -0.852 -4.050 5.465 1.00 0.00 115 GLU A C 19
ATOM 18086 O O . GLU A 1 51 ? -0.543 -2.860 5.327 1.00 0.00 115 GLU A O 19
ATOM 18098 N N . VAL A 1 52 ? 0.003 -5.024 5.347 1.00 0.00 116 VAL A N 19
ATOM 18099 C CA . VAL A 1 52 ? 1.352 -4.786 4.925 1.00 0.00 116 VAL A CA 19
ATOM 18100 C C . VAL A 1 52 ? 1.466 -5.197 3.480 1.00 0.00 116 VAL A C 19
ATOM 18101 O O . VAL A 1 52 ? 1.327 -6.377 3.145 1.00 0.00 116 VAL A O 19
ATOM 18114 N N . THR A 1 53 ? 1.699 -4.252 2.648 1.00 0.00 117 THR A N 19
ATOM 18115 C CA . THR A 1 53 ? 1.733 -4.480 1.234 1.00 0.00 117 THR A CA 19
ATOM 18116 C C . THR A 1 53 ? 3.046 -3.916 0.667 1.00 0.00 117 THR A C 19
ATOM 18117 O O . THR A 1 53 ? 3.567 -2.924 1.192 1.00 0.00 117 THR A O 19
ATOM 18128 N N . PRO A 1 54 ? 3.670 -4.606 -0.309 1.00 0.00 118 PRO A N 19
ATOM 18129 C CA . PRO A 1 54 ? 4.914 -4.151 -0.913 1.00 0.00 118 PRO A CA 19
ATOM 18130 C C . PRO A 1 54 ? 4.761 -2.783 -1.567 1.00 0.00 118 PRO A C 19
ATOM 18131 O O . PRO A 1 54 ? 3.692 -2.452 -2.086 1.00 0.00 118 PRO A O 19
ATOM 18142 N N . LEU A 1 55 ? 5.825 -2.006 -1.547 1.00 0.00 119 LEU A N 19
ATOM 18143 C CA . LEU A 1 55 ? 5.865 -0.668 -2.146 1.00 0.00 119 LEU A CA 19
ATOM 18144 C C . LEU A 1 55 ? 5.520 -0.717 -3.625 1.00 0.00 119 LEU A C 19
ATOM 18145 O O . LEU A 1 55 ? 5.027 0.250 -4.187 1.00 0.00 119 LEU A O 19
ATOM 18161 N N . LEU A 1 56 ? 5.779 -1.856 -4.239 1.00 0.00 120 LEU A N 19
ATOM 18162 C CA . LEU A 1 56 ? 5.484 -2.096 -5.644 1.00 0.00 120 LEU A CA 19
ATOM 18163 C C . LEU A 1 56 ? 3.982 -2.039 -5.877 1.00 0.00 120 LEU A C 19
ATOM 18164 O O . LEU A 1 56 ? 3.525 -1.671 -6.939 1.00 0.00 120 LEU A O 19
ATOM 18180 N N . ASN A 1 57 ? 3.236 -2.379 -4.856 1.00 0.00 121 ASN A N 19
ATOM 18181 C CA . ASN A 1 57 ? 1.790 -2.410 -4.914 1.00 0.00 121 ASN A CA 19
ATOM 18182 C C . ASN A 1 57 ? 1.193 -1.066 -4.604 1.00 0.00 121 ASN A C 19
ATOM 18183 O O . ASN A 1 57 ? -0.014 -0.868 -4.752 1.00 0.00 121 ASN A O 19
ATOM 18194 N N . LEU A 1 58 ? 2.018 -0.141 -4.192 1.00 0.00 122 LEU A N 19
ATOM 18195 C CA . LEU A 1 58 ? 1.554 1.168 -3.845 1.00 0.00 122 LEU A CA 19
ATOM 18196 C C . LEU A 1 58 ? 1.620 2.098 -5.038 1.00 0.00 122 LEU A C 19
ATOM 18197 O O . LEU A 1 58 ? 2.626 2.147 -5.758 1.00 0.00 122 LEU A O 19
ATOM 18213 N N . LYS A 1 59 ? 0.537 2.789 -5.271 1.00 0.00 123 LYS A N 19
ATOM 18214 C CA . LYS A 1 59 ? 0.454 3.761 -6.344 1.00 0.00 123 LYS A CA 19
ATOM 18215 C C . LYS A 1 59 ? 0.262 5.136 -5.737 1.00 0.00 123 LYS A C 19
ATOM 18216 O O . LYS A 1 59 ? -0.236 5.243 -4.615 1.00 0.00 123 LYS A O 19
ATOM 18235 N N . PRO A 1 60 ? 0.632 6.197 -6.444 1.00 0.00 124 PRO A N 19
ATOM 18236 C CA . PRO A 1 60 ? 0.372 7.556 -5.990 1.00 0.00 124 PRO A CA 19
ATOM 18237 C C . PRO A 1 60 ? -1.104 7.905 -6.176 1.00 0.00 124 PRO A C 19
ATOM 18238 O O . PRO A 1 60 ? -1.725 7.515 -7.185 1.00 0.00 124 PRO A O 19
ATOM 18249 N N . VAL A 1 61 ? -1.676 8.596 -5.213 1.00 0.00 125 VAL A N 19
ATOM 18250 C CA . VAL A 1 61 ? -3.082 8.963 -5.283 1.00 0.00 125 VAL A CA 19
ATOM 18251 C C . VAL A 1 61 ? -3.285 10.095 -6.263 1.00 0.00 125 VAL A C 19
ATOM 18252 O O . VAL A 1 61 ? -2.338 10.851 -6.563 1.00 0.00 125 VAL A O 19
ATOM 18265 N N . GLU A 1 62 ? -4.479 10.211 -6.773 1.00 0.00 126 GLU A N 19
ATOM 18266 C CA . GLU A 1 62 ? -4.790 11.292 -7.658 1.00 0.00 126 GLU A CA 19
ATOM 18267 C C . GLU A 1 62 ? -5.263 12.480 -6.838 1.00 0.00 126 GLU A C 19
ATOM 18268 O O . GLU A 1 62 ? -5.943 12.314 -5.812 1.00 0.00 126 GLU A O 19
ATOM 18280 N N . GLU A 1 63 ? -4.881 13.650 -7.241 1.00 0.00 127 GLU A N 19
ATOM 18281 C CA . GLU A 1 63 ? -5.198 14.830 -6.483 1.00 0.00 127 GLU A CA 19
ATOM 18282 C C . GLU A 1 63 ? -6.463 15.492 -6.994 1.00 0.00 127 GLU A C 19
ATOM 18283 O O . GLU A 1 63 ? -6.700 15.564 -8.203 1.00 0.00 127 GLU A O 19
ATOM 18295 N N . GLY A 1 64 ? -7.271 15.941 -6.089 1.00 0.00 128 GLY A N 19
ATOM 18296 C CA . GLY A 1 64 ? -8.492 16.588 -6.426 1.00 0.00 128 GLY A CA 19
ATOM 18297 C C . GLY A 1 64 ? -9.306 16.722 -5.200 1.00 0.00 128 GLY A C 19
ATOM 18298 O O . GLY A 1 64 ? -10.544 16.788 -5.272 1.00 0.00 128 GLY A O 19
ATOM 18336 N N . ALA A 1 1 ? 13.864 -6.381 -0.014 1.00 0.00 65 ALA A N 20
ATOM 18337 C CA . ALA A 1 1 ? 15.017 -6.996 -0.657 1.00 0.00 65 ALA A CA 20
ATOM 18338 C C . ALA A 1 1 ? 14.652 -7.431 -2.066 1.00 0.00 65 ALA A C 20
ATOM 18339 O O . ALA A 1 1 ? 13.490 -7.747 -2.329 1.00 0.00 65 ALA A O 20
ATOM 18348 N N . SER A 1 2 ? 15.635 -7.398 -2.968 1.00 0.00 66 SER A N 20
ATOM 18349 C CA . SER A 1 2 ? 15.529 -7.860 -4.361 1.00 0.00 66 SER A CA 20
ATOM 18350 C C . SER A 1 2 ? 14.603 -6.980 -5.230 1.00 0.00 66 SER A C 20
ATOM 18351 O O . SER A 1 2 ? 15.065 -6.299 -6.151 1.00 0.00 66 SER A O 20
ATOM 18359 N N . THR A 1 3 ? 13.329 -6.982 -4.915 1.00 0.00 67 THR A N 20
ATOM 18360 C CA . THR A 1 3 ? 12.339 -6.275 -5.670 1.00 0.00 67 THR A CA 20
ATOM 18361 C C . THR A 1 3 ? 12.383 -4.789 -5.306 1.00 0.00 67 THR A C 20
ATOM 18362 O O . THR A 1 3 ? 11.972 -4.396 -4.212 1.00 0.00 67 THR A O 20
ATOM 18373 N N . GLN A 1 4 ? 12.923 -3.994 -6.189 1.00 0.00 68 GLN A N 20
ATOM 18374 C CA . GLN A 1 4 ? 13.078 -2.584 -5.943 1.00 0.00 68 GLN A CA 20
ATOM 18375 C C . GLN A 1 4 ? 11.892 -1.825 -6.544 1.00 0.00 68 GLN A C 20
ATOM 18376 O O . GLN A 1 4 ? 11.667 -1.887 -7.761 1.00 0.00 68 GLN A O 20
ATOM 18390 N N . PRO A 1 5 ? 11.115 -1.120 -5.719 1.00 0.00 69 PRO A N 20
ATOM 18391 C CA . PRO A 1 5 ? 9.952 -0.357 -6.182 1.00 0.00 69 PRO A CA 20
ATOM 18392 C C . PRO A 1 5 ? 10.364 0.923 -6.922 1.00 0.00 69 PRO A C 20
ATOM 18393 O O . PRO A 1 5 ? 11.411 1.512 -6.635 1.00 0.00 69 PRO A O 20
ATOM 18404 N N . THR A 1 6 ? 9.547 1.350 -7.859 1.00 0.00 70 THR A N 20
ATOM 18405 C CA . THR A 1 6 ? 9.852 2.542 -8.631 1.00 0.00 70 THR A CA 20
ATOM 18406 C C . THR A 1 6 ? 9.197 3.786 -7.994 1.00 0.00 70 THR A C 20
ATOM 18407 O O . THR A 1 6 ? 9.355 4.912 -8.476 1.00 0.00 70 THR A O 20
ATOM 18418 N N . HIS A 1 7 ? 8.501 3.581 -6.896 1.00 0.00 71 HIS A N 20
ATOM 18419 C CA . HIS A 1 7 ? 7.825 4.659 -6.211 1.00 0.00 71 HIS A CA 20
ATOM 18420 C C . HIS A 1 7 ? 8.459 4.848 -4.845 1.00 0.00 71 HIS A C 20
ATOM 18421 O O . HIS A 1 7 ? 8.633 3.875 -4.107 1.00 0.00 71 HIS A O 20
ATOM 18435 N N . SER A 1 8 ? 8.827 6.061 -4.529 1.00 0.00 72 SE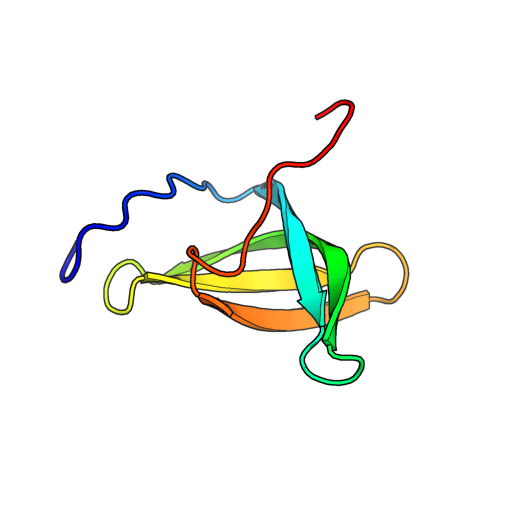R A N 20
ATOM 18436 C CA . SER A 1 8 ? 9.398 6.368 -3.244 1.00 0.00 72 SER A CA 20
ATOM 18437 C C . SER A 1 8 ? 8.291 6.774 -2.286 1.00 0.00 72 SER A C 20
ATOM 18438 O O . SER A 1 8 ? 7.473 7.654 -2.600 1.00 0.00 72 SER A O 20
ATOM 18446 N N . TRP A 1 9 ? 8.232 6.126 -1.151 1.00 0.00 73 TRP A N 20
ATOM 18447 C CA . TRP A 1 9 ? 7.184 6.362 -0.200 1.00 0.00 73 TRP A CA 20
ATOM 18448 C C . TRP A 1 9 ? 7.730 6.805 1.134 1.00 0.00 73 TRP A C 20
ATOM 18449 O O . TRP A 1 9 ? 8.875 6.486 1.480 1.00 0.00 73 TRP A O 20
ATOM 18470 N N . LYS A 1 10 ? 6.933 7.573 1.854 1.00 0.00 74 LYS A N 20
ATOM 18471 C CA . LYS A 1 10 ? 7.279 8.022 3.176 1.00 0.00 74 LYS A CA 20
ATOM 18472 C C . LYS A 1 10 ? 6.103 7.780 4.119 1.00 0.00 74 LYS A C 20
ATOM 18473 O O . LYS A 1 10 ? 4.967 7.570 3.666 1.00 0.00 74 LYS A O 20
ATOM 18492 N N . VAL A 1 11 ? 6.379 7.765 5.405 1.00 0.00 75 VAL A N 20
ATOM 18493 C CA . VAL A 1 11 ? 5.352 7.625 6.423 1.00 0.00 75 VAL A CA 20
ATOM 18494 C C . VAL A 1 11 ? 4.405 8.827 6.378 1.00 0.00 75 VAL A C 20
ATOM 18495 O O . VAL A 1 11 ? 4.853 9.986 6.413 1.00 0.00 75 VAL A O 20
ATOM 18508 N N . GLY A 1 12 ? 3.120 8.557 6.306 1.00 0.00 76 GLY A N 20
ATOM 18509 C CA . GLY A 1 12 ? 2.143 9.613 6.255 1.00 0.00 76 GLY A CA 20
ATOM 18510 C C . GLY A 1 12 ? 1.825 10.036 4.842 1.00 0.00 76 GLY A C 20
ATOM 18511 O O . GLY A 1 12 ? 1.329 11.146 4.613 1.00 0.00 76 GLY A O 20
ATOM 18515 N N . ASP A 1 13 ? 2.122 9.188 3.888 1.00 0.00 77 ASP A N 20
ATOM 18516 C CA . ASP A 1 13 ? 1.824 9.502 2.503 1.00 0.00 77 ASP A CA 20
ATOM 18517 C C . ASP A 1 13 ? 0.588 8.793 2.110 1.00 0.00 77 ASP A C 20
ATOM 18518 O O . ASP A 1 13 ? 0.248 7.743 2.684 1.00 0.00 77 ASP A O 20
ATOM 18527 N N . LYS A 1 14 ? -0.065 9.319 1.144 1.00 0.00 78 LYS A N 20
ATOM 18528 C CA . LYS A 1 14 ? -1.227 8.717 0.629 1.00 0.00 78 LYS A CA 20
ATOM 18529 C C . LYS A 1 14 ? -0.833 7.857 -0.543 1.00 0.00 78 LYS A C 20
ATOM 18530 O O . LYS A 1 14 ? -0.135 8.309 -1.450 1.00 0.00 78 LYS A O 20
ATOM 18549 N N . CYS A 1 15 ? -1.277 6.662 -0.532 1.00 0.00 79 CYS A N 20
ATOM 18550 C CA . CYS A 1 15 ? -1.012 5.748 -1.595 1.00 0.00 79 CYS A CA 20
ATOM 18551 C C . CYS A 1 15 ? -2.245 4.940 -1.875 1.00 0.00 79 CYS A C 20
ATOM 18552 O O . CYS A 1 15 ? -3.252 5.072 -1.185 1.00 0.00 79 CYS A O 20
ATOM 18560 N N . MET A 1 16 ? -2.198 4.152 -2.885 1.00 0.00 80 MET A N 20
ATOM 18561 C CA . MET A 1 16 ? -3.261 3.253 -3.161 1.00 0.00 80 MET A CA 20
ATOM 18562 C C . MET A 1 16 ? -2.715 1.875 -3.074 1.00 0.00 80 MET A C 20
ATOM 18563 O O . MET A 1 16 ? -1.668 1.579 -3.654 1.00 0.00 80 MET A O 20
ATOM 18577 N N . ALA A 1 17 ? -3.390 1.054 -2.352 1.00 0.00 81 ALA A N 20
ATOM 18578 C CA . ALA A 1 17 ? -2.964 -0.280 -2.111 1.00 0.00 81 ALA A CA 20
ATOM 18579 C C . ALA A 1 17 ? -3.980 -1.216 -2.669 1.00 0.00 81 ALA A C 20
ATOM 18580 O O . ALA A 1 17 ? -5.157 -0.853 -2.811 1.00 0.00 81 ALA A O 20
ATOM 18587 N N . VAL A 1 18 ? -3.545 -2.380 -3.027 1.00 0.00 82 VAL A N 20
ATOM 18588 C CA . VAL A 1 18 ? -4.432 -3.382 -3.522 1.00 0.00 82 VAL A CA 20
ATOM 18589 C C . VAL A 1 18 ? -4.923 -4.164 -2.340 1.00 0.00 82 VAL A C 20
ATOM 18590 O O . VAL A 1 18 ? -4.132 -4.810 -1.654 1.00 0.00 82 VAL A O 20
ATOM 18603 N N . TRP A 1 19 ? -6.200 -4.059 -2.075 1.00 0.00 83 TRP A N 20
ATOM 18604 C CA . TRP A 1 19 ? -6.806 -4.727 -0.965 1.00 0.00 83 TRP A CA 20
ATOM 18605 C C . TRP A 1 19 ? -6.777 -6.194 -1.232 1.00 0.00 83 TRP A C 20
ATOM 18606 O O . TRP A 1 19 ? -7.429 -6.671 -2.167 1.00 0.00 83 TRP A O 20
ATOM 18627 N N . SER A 1 20 ? -6.061 -6.908 -0.409 1.00 0.00 84 SER A N 20
ATOM 18628 C CA . SER A 1 20 ? -5.845 -8.338 -0.578 1.00 0.00 84 SER A CA 20
ATOM 18629 C C . SER A 1 20 ? -7.168 -9.130 -0.519 1.00 0.00 84 SER A C 20
ATOM 18630 O O . SER A 1 20 ? -7.247 -10.277 -0.980 1.00 0.00 84 SER A O 20
ATOM 18638 N N . GLU A 1 21 ? -8.205 -8.510 0.003 1.00 0.00 85 GLU A N 20
ATOM 18639 C CA . GLU A 1 21 ? -9.473 -9.176 0.145 1.00 0.00 85 GLU A CA 20
ATOM 18640 C C . GLU A 1 21 ? -10.284 -9.132 -1.143 1.00 0.00 85 GLU A C 20
ATOM 18641 O O . GLU A 1 21 ? -10.893 -10.129 -1.537 1.00 0.00 85 GLU A O 20
ATOM 18653 N N . ASP A 1 22 ? -10.282 -7.998 -1.806 1.00 0.00 86 ASP A N 20
ATOM 18654 C CA . ASP A 1 22 ? -11.149 -7.831 -2.982 1.00 0.00 86 ASP A CA 20
ATOM 18655 C C . ASP A 1 22 ? -10.351 -7.791 -4.282 1.00 0.00 86 ASP A C 20
ATOM 18656 O O . ASP A 1 22 ? -10.887 -8.015 -5.359 1.00 0.00 86 ASP A O 20
ATOM 18665 N N . GLY A 1 23 ? -9.067 -7.524 -4.171 1.00 0.00 87 GLY A N 20
ATOM 18666 C CA . GLY A 1 23 ? -8.196 -7.480 -5.345 1.00 0.00 87 GLY A CA 20
ATOM 18667 C C . GLY A 1 23 ? -8.270 -6.165 -6.102 1.00 0.00 87 GLY A C 20
ATOM 18668 O O . GLY A 1 23 ? -7.864 -6.082 -7.260 1.00 0.00 87 GLY A O 20
ATOM 18672 N N . GLN A 1 24 ? -8.795 -5.148 -5.467 1.00 0.00 88 GLN A N 20
ATOM 18673 C CA . GLN A 1 24 ? -8.919 -3.837 -6.094 1.00 0.00 88 GLN A CA 20
ATOM 18674 C C . GLN A 1 24 ? -8.050 -2.824 -5.395 1.00 0.00 88 GLN A C 20
ATOM 18675 O O . GLN A 1 24 ? -7.550 -3.087 -4.297 1.00 0.00 88 GLN A O 20
ATOM 18689 N N . CYS A 1 25 ? -7.898 -1.669 -5.987 1.00 0.00 89 CYS A N 20
ATOM 18690 C CA . CYS A 1 25 ? -7.048 -0.644 -5.413 1.00 0.00 89 CYS A CA 20
ATOM 18691 C C . CYS A 1 25 ? -7.867 0.405 -4.667 1.00 0.00 89 CYS A C 20
ATOM 18692 O O . CYS A 1 25 ? -8.924 0.858 -5.145 1.00 0.00 89 CYS A O 20
ATOM 18700 N N . TYR A 1 26 ? -7.405 0.747 -3.481 1.00 0.00 90 TYR A N 20
ATOM 18701 C CA . TYR A 1 26 ? -8.084 1.677 -2.593 1.00 0.00 90 TYR A CA 20
ATOM 18702 C C . TYR A 1 26 ? -7.058 2.606 -1.959 1.00 0.00 90 TYR A C 20
ATOM 18703 O O . TYR A 1 26 ? -5.873 2.256 -1.902 1.00 0.00 90 TYR A O 20
ATOM 18721 N N . GLU A 1 27 ? -7.492 3.769 -1.502 1.00 0.00 91 GLU A N 20
ATOM 18722 C CA . GLU A 1 27 ? -6.594 4.729 -0.878 1.00 0.00 91 GLU A CA 20
ATOM 18723 C C . GLU A 1 27 ? -6.213 4.260 0.513 1.00 0.00 91 GLU A C 20
ATOM 18724 O O . GLU A 1 27 ? -7.073 3.905 1.336 1.00 0.00 91 GLU A O 20
ATOM 18736 N N . ALA A 1 28 ? -4.953 4.274 0.771 1.00 0.00 92 ALA A N 20
ATOM 18737 C CA . ALA A 1 28 ? -4.420 3.877 2.021 1.00 0.00 92 ALA A CA 20
ATOM 18738 C C . ALA A 1 28 ? -3.281 4.793 2.392 1.00 0.00 92 ALA A C 20
ATOM 18739 O O . ALA A 1 28 ? -2.566 5.288 1.521 1.00 0.00 92 ALA A O 20
ATOM 18746 N N . GLU A 1 29 ? -3.116 5.040 3.643 1.00 0.00 93 GLU A N 20
ATOM 18747 C CA . GLU A 1 29 ? -2.047 5.873 4.093 1.00 0.00 93 GLU A CA 20
ATOM 18748 C C . GLU A 1 29 ? -0.995 5.011 4.754 1.00 0.00 93 GLU A C 20
ATOM 18749 O O . GLU A 1 29 ? -1.317 4.056 5.475 1.00 0.00 93 GLU A O 20
ATOM 18761 N N . ILE A 1 30 ? 0.231 5.306 4.453 1.00 0.00 94 ILE A N 20
ATOM 18762 C CA . ILE A 1 30 ? 1.370 4.569 4.966 1.00 0.00 94 ILE A CA 20
ATOM 18763 C C . ILE A 1 30 ? 1.665 4.918 6.418 1.00 0.00 94 ILE A C 20
ATOM 18764 O O . ILE A 1 30 ? 1.923 6.077 6.758 1.00 0.00 94 ILE A O 20
ATOM 18780 N N . GLU A 1 31 ? 1.656 3.904 7.233 1.00 0.00 95 GLU A N 20
ATOM 18781 C CA . GLU A 1 31 ? 1.890 4.007 8.657 1.00 0.00 95 GLU A CA 20
ATOM 18782 C C . GLU A 1 31 ? 3.357 3.748 8.985 1.00 0.00 95 GLU A C 20
ATOM 18783 O O . GLU A 1 31 ? 3.924 4.360 9.888 1.00 0.00 95 GLU A O 20
ATOM 18795 N N . GLU A 1 32 ? 3.965 2.846 8.247 1.00 0.00 96 GLU A N 20
ATOM 18796 C CA . GLU A 1 32 ? 5.343 2.456 8.492 1.00 0.00 96 GLU A CA 20
ATOM 18797 C C . GLU A 1 32 ? 5.912 1.826 7.238 1.00 0.00 96 GLU A C 20
ATOM 18798 O O . GLU A 1 32 ? 5.172 1.228 6.454 1.00 0.00 96 GLU A O 20
ATOM 18810 N N . ILE A 1 33 ? 7.197 1.984 7.044 1.00 0.00 97 ILE A N 20
ATOM 18811 C CA . ILE A 1 33 ? 7.891 1.436 5.906 1.00 0.00 97 ILE A CA 20
ATOM 18812 C C . ILE A 1 33 ? 9.010 0.550 6.392 1.00 0.00 97 ILE A C 20
ATOM 18813 O O . ILE A 1 33 ? 9.860 0.980 7.176 1.00 0.00 97 ILE A O 20
ATOM 18829 N N . ASP A 1 34 ? 8.989 -0.656 5.948 1.00 0.00 98 ASP A N 20
ATOM 18830 C CA . ASP A 1 34 ? 10.013 -1.617 6.229 1.00 0.00 98 ASP A CA 20
ATOM 18831 C C . ASP A 1 34 ? 10.892 -1.651 5.019 1.00 0.00 98 ASP A C 20
ATOM 18832 O O . ASP A 1 34 ? 10.559 -2.276 4.012 1.00 0.00 98 ASP A O 20
ATOM 18841 N N . GLU A 1 35 ? 11.960 -0.912 5.075 1.00 0.00 99 GLU A N 20
ATOM 18842 C CA . GLU A 1 35 ? 12.869 -0.787 3.955 1.00 0.00 99 GLU A CA 20
ATOM 18843 C C . GLU A 1 35 ? 13.566 -2.103 3.639 1.00 0.00 99 GLU A C 20
ATOM 18844 O O . GLU A 1 35 ? 13.986 -2.335 2.509 1.00 0.00 99 GLU A O 20
ATOM 18856 N N . GLU A 1 36 ? 13.645 -2.970 4.625 1.00 0.00 100 GLU A N 20
ATOM 18857 C CA . GLU A 1 36 ? 14.352 -4.214 4.491 1.00 0.00 100 GLU A CA 20
ATOM 18858 C C . GLU A 1 36 ? 13.623 -5.149 3.521 1.00 0.00 100 GLU A C 20
ATOM 18859 O O . GLU A 1 36 ? 14.234 -5.792 2.663 1.00 0.00 100 GLU A O 20
ATOM 18871 N N . ASN A 1 37 ? 12.330 -5.201 3.634 1.00 0.00 101 ASN A N 20
ATOM 18872 C CA . ASN A 1 37 ? 11.534 -6.015 2.732 1.00 0.00 101 ASN A CA 20
ATOM 18873 C C . ASN A 1 37 ? 11.002 -5.177 1.607 1.00 0.00 101 ASN A C 20
ATOM 18874 O O . ASN A 1 37 ? 10.584 -5.699 0.568 1.00 0.00 101 ASN A O 20
ATOM 18885 N N . GLY A 1 38 ? 11.079 -3.876 1.782 1.00 0.00 102 GLY A N 20
ATOM 18886 C CA . GLY A 1 38 ? 10.519 -2.965 0.824 1.00 0.00 102 GLY A CA 20
ATOM 18887 C C . GLY A 1 38 ? 9.014 -2.957 0.947 1.00 0.00 102 GLY A C 20
ATOM 18888 O O . GLY A 1 38 ? 8.292 -2.799 -0.046 1.00 0.00 102 GLY A O 20
ATOM 18892 N N . THR A 1 39 ? 8.539 -3.145 2.155 1.00 0.00 103 THR A N 20
ATOM 18893 C CA . THR A 1 39 ? 7.137 -3.230 2.413 1.00 0.00 103 THR A CA 20
ATOM 18894 C C . THR A 1 39 ? 6.646 -2.065 3.250 1.00 0.00 103 THR A C 20
ATOM 18895 O O . THR A 1 39 ? 7.420 -1.395 3.921 1.00 0.00 103 THR A O 20
ATOM 18906 N N . ALA A 1 40 ? 5.376 -1.799 3.173 1.00 0.00 104 ALA A N 20
ATOM 18907 C CA . ALA A 1 40 ? 4.791 -0.741 3.922 1.00 0.00 104 ALA A CA 20
ATOM 18908 C C . ALA A 1 40 ? 3.534 -1.210 4.584 1.00 0.00 104 ALA A C 20
ATOM 18909 O O . ALA A 1 40 ? 2.744 -1.965 4.002 1.00 0.00 104 ALA A O 20
ATOM 18916 N N . ALA A 1 41 ? 3.371 -0.807 5.793 1.00 0.00 105 ALA A N 20
ATOM 18917 C CA . ALA A 1 41 ? 2.184 -1.067 6.522 1.00 0.00 105 ALA A CA 20
ATOM 18918 C C . ALA A 1 41 ? 1.259 0.080 6.246 1.00 0.00 105 ALA A C 20
ATOM 18919 O O . ALA A 1 41 ? 1.604 1.247 6.498 1.00 0.00 105 ALA A O 20
ATOM 18926 N N . ILE A 1 42 ? 0.125 -0.215 5.714 1.00 0.00 106 ILE A N 20
ATOM 18927 C CA . ILE A 1 42 ? -0.768 0.805 5.255 1.00 0.00 106 ILE A CA 20
ATOM 18928 C C . ILE A 1 42 ? -2.125 0.653 5.890 1.00 0.00 106 ILE A C 20
ATOM 18929 O O . ILE A 1 42 ? -2.532 -0.447 6.240 1.00 0.00 106 ILE A O 20
ATOM 18945 N N . THR A 1 43 ? -2.797 1.745 6.068 1.00 0.00 107 THR A N 20
ATOM 18946 C CA . THR A 1 43 ? -4.124 1.744 6.597 1.00 0.00 107 THR A CA 20
ATOM 18947 C C . THR A 1 43 ? -5.086 2.321 5.567 1.00 0.00 107 THR A C 20
ATOM 18948 O O . THR A 1 43 ? -4.853 3.395 5.025 1.00 0.00 107 THR A O 20
ATOM 18959 N N . PHE A 1 44 ? -6.127 1.574 5.276 1.00 0.00 108 PHE A N 20
ATOM 18960 C CA . PHE A 1 44 ? -7.115 1.956 4.301 1.00 0.00 108 PHE A CA 20
ATOM 18961 C C . PHE A 1 44 ? -7.974 3.067 4.818 1.00 0.00 108 PHE A C 20
ATOM 18962 O O . PHE A 1 44 ? -8.728 2.894 5.796 1.00 0.00 108 PHE A O 20
ATOM 18979 N N . ALA A 1 45 ? -7.887 4.177 4.143 1.00 0.00 109 ALA A N 20
ATOM 18980 C CA . ALA A 1 45 ? -8.533 5.389 4.545 1.00 0.00 109 ALA A CA 20
ATOM 18981 C C . ALA A 1 45 ? -10.039 5.306 4.371 1.00 0.00 109 ALA A C 20
ATOM 18982 O O . ALA A 1 45 ? -10.542 4.974 3.283 1.00 0.00 109 ALA A O 20
ATOM 18989 N N . GLY A 1 46 ? -10.751 5.560 5.439 1.00 0.00 110 GLY A N 20
ATOM 18990 C CA . GLY A 1 46 ? -12.185 5.554 5.398 1.00 0.00 110 GLY A CA 20
ATOM 18991 C C . GLY A 1 46 ? -12.767 4.265 5.919 1.00 0.00 110 GLY A C 20
ATOM 18992 O O . GLY A 1 46 ? -13.771 4.272 6.634 1.00 0.00 110 GLY A O 20
ATOM 18996 N N . TYR A 1 47 ? -12.160 3.159 5.553 1.00 0.00 111 TYR A N 20
ATOM 18997 C CA . TYR A 1 47 ? -12.615 1.868 5.983 1.00 0.00 111 TYR A CA 20
ATOM 18998 C C . TYR A 1 47 ? -12.016 1.512 7.339 1.00 0.00 111 TYR A C 20
ATOM 18999 O O . TYR A 1 47 ? -12.730 1.077 8.246 1.00 0.00 111 TYR A O 20
ATOM 19017 N N . GLY A 1 48 ? -10.710 1.674 7.473 1.00 0.00 112 GLY A N 20
ATOM 19018 C CA . GLY A 1 48 ? -10.076 1.404 8.744 1.00 0.00 112 GLY A CA 20
ATOM 19019 C C . GLY A 1 48 ? -9.366 0.054 8.849 1.00 0.00 112 GLY A C 20
ATOM 19020 O O . GLY A 1 48 ? -9.222 -0.478 9.948 1.00 0.00 112 GLY A O 20
ATOM 19024 N N . ASN A 1 49 ? -8.939 -0.523 7.739 1.00 0.00 113 ASN A N 20
ATOM 19025 C CA . ASN A 1 49 ? -8.130 -1.756 7.821 1.00 0.00 113 ASN A CA 20
ATOM 19026 C C . ASN A 1 49 ? -6.697 -1.423 7.621 1.00 0.00 113 ASN A C 20
ATOM 19027 O O . ASN A 1 49 ? -6.379 -0.337 7.166 1.00 0.00 113 ASN A O 20
ATOM 19038 N N . ALA A 1 50 ? -5.841 -2.349 7.914 1.00 0.00 114 ALA A N 20
ATOM 19039 C CA . ALA A 1 50 ? -4.427 -2.143 7.776 1.00 0.00 114 ALA A CA 20
ATOM 19040 C C . ALA A 1 50 ? -3.768 -3.424 7.341 1.00 0.00 114 ALA A C 20
ATOM 19041 O O . ALA A 1 50 ? -4.048 -4.489 7.908 1.00 0.00 114 ALA A O 20
ATOM 19048 N N . GLU A 1 51 ? -2.913 -3.338 6.353 1.00 0.00 115 GLU A N 20
ATOM 19049 C CA . GLU A 1 51 ? -2.222 -4.495 5.869 1.00 0.00 115 GLU A CA 20
ATOM 19050 C C . GLU A 1 51 ? -0.804 -4.110 5.485 1.00 0.00 115 GLU A C 20
ATOM 19051 O O . GLU A 1 51 ? -0.513 -2.924 5.286 1.00 0.00 115 GLU A O 20
ATOM 19063 N N . VAL A 1 52 ? 0.072 -5.076 5.416 1.00 0.00 116 VAL A N 20
ATOM 19064 C CA . VAL A 1 52 ? 1.438 -4.831 5.015 1.00 0.00 116 VAL A CA 20
ATOM 19065 C C . VAL A 1 52 ? 1.579 -5.231 3.562 1.00 0.00 116 VAL A C 20
ATOM 19066 O O . VAL A 1 52 ? 1.437 -6.406 3.217 1.00 0.00 116 VAL A O 20
ATOM 19079 N N . THR A 1 53 ? 1.818 -4.281 2.728 1.00 0.00 117 THR A N 20
ATOM 19080 C CA . THR A 1 53 ? 1.902 -4.522 1.315 1.00 0.00 117 THR A CA 20
ATOM 19081 C C . THR A 1 53 ? 3.195 -3.881 0.776 1.00 0.00 117 THR A C 20
ATOM 19082 O O . THR A 1 53 ? 3.625 -2.841 1.284 1.00 0.00 117 THR A O 20
ATOM 19093 N N . PRO A 1 54 ? 3.891 -4.542 -0.161 1.00 0.00 118 PRO A N 20
ATOM 19094 C CA . PRO A 1 54 ? 5.130 -4.028 -0.727 1.00 0.00 118 PRO A CA 20
ATOM 19095 C C . PRO A 1 54 ? 4.942 -2.684 -1.413 1.00 0.00 118 PRO A C 20
ATOM 19096 O O . PRO A 1 54 ? 3.882 -2.413 -1.986 1.00 0.00 118 PRO A O 20
ATOM 19107 N N . LEU A 1 55 ? 5.978 -1.862 -1.364 1.00 0.00 119 LEU A N 20
ATOM 19108 C CA . LEU A 1 55 ? 5.995 -0.529 -1.985 1.00 0.00 119 LEU A CA 20
ATOM 19109 C C . LEU A 1 55 ? 5.703 -0.614 -3.476 1.00 0.00 119 LEU A C 20
ATOM 19110 O O . LEU A 1 55 ? 5.199 0.331 -4.076 1.00 0.00 119 LEU A O 20
ATOM 19126 N N . LEU A 1 56 ? 6.030 -1.757 -4.059 1.00 0.00 120 LEU A N 20
ATOM 19127 C CA . LEU A 1 56 ? 5.780 -2.023 -5.464 1.00 0.00 120 LEU A CA 20
ATOM 19128 C C . LEU A 1 56 ? 4.272 -2.022 -5.741 1.00 0.00 120 LEU A C 20
ATOM 19129 O O . LEU A 1 56 ? 3.825 -1.601 -6.801 1.00 0.00 120 LEU A O 20
ATOM 19145 N N . ASN A 1 57 ? 3.502 -2.462 -4.755 1.00 0.00 121 ASN A N 20
ATOM 19146 C CA . ASN A 1 57 ? 2.050 -2.578 -4.867 1.00 0.00 121 ASN A CA 20
ATOM 19147 C C . ASN A 1 57 ? 1.380 -1.241 -4.672 1.00 0.00 121 ASN A C 20
ATOM 19148 O O . ASN A 1 57 ? 0.212 -1.068 -5.032 1.00 0.00 121 ASN A O 20
ATOM 19159 N N . LEU A 1 58 ? 2.112 -0.302 -4.127 1.00 0.00 122 LEU A N 20
ATOM 19160 C CA . LEU A 1 58 ? 1.579 0.996 -3.817 1.00 0.00 122 LEU A CA 20
ATOM 19161 C C . LEU A 1 58 ? 1.590 1.911 -5.023 1.00 0.00 122 LEU A C 20
ATOM 19162 O O . LEU A 1 58 ? 2.591 2.011 -5.746 1.00 0.00 122 LEU A O 20
ATOM 19178 N N . LYS A 1 59 ? 0.471 2.547 -5.249 1.00 0.00 123 LYS A N 20
ATOM 19179 C CA . LYS A 1 59 ? 0.308 3.484 -6.342 1.00 0.00 123 LYS A CA 20
ATOM 19180 C C . LYS A 1 59 ? 0.084 4.862 -5.767 1.00 0.00 123 LYS A C 20
ATOM 19181 O O . LYS A 1 59 ? -0.310 4.973 -4.609 1.00 0.00 123 LYS A O 20
ATOM 19200 N N . PRO A 1 60 ? 0.325 5.923 -6.535 1.00 0.00 124 PRO A N 20
ATOM 19201 C CA . PRO A 1 60 ? -0.009 7.272 -6.104 1.00 0.00 124 PRO A CA 20
ATOM 19202 C C . PRO A 1 60 ? -1.521 7.467 -6.158 1.00 0.00 124 PRO A C 20
ATOM 19203 O O . PRO A 1 60 ? -2.210 6.830 -6.971 1.00 0.00 124 PRO A O 20
ATOM 19214 N N . VAL A 1 61 ? -2.039 8.289 -5.291 1.00 0.00 125 VAL A N 20
ATOM 19215 C CA . VAL A 1 61 ? -3.463 8.532 -5.266 1.00 0.00 125 VAL A CA 20
ATOM 19216 C C . VAL A 1 61 ? -3.865 9.452 -6.404 1.00 0.00 125 VAL A C 20
ATOM 19217 O O . VAL A 1 61 ? -3.106 10.372 -6.779 1.00 0.00 125 VAL A O 20
ATOM 19230 N N . GLU A 1 62 ? -5.023 9.208 -6.959 1.00 0.00 126 GLU A N 20
ATOM 19231 C CA . GLU A 1 62 ? -5.495 9.994 -8.059 1.00 0.00 126 GLU A CA 20
ATOM 19232 C C . GLU A 1 62 ? -6.153 11.266 -7.563 1.00 0.00 126 GLU A C 20
ATOM 19233 O O . GLU A 1 62 ? -6.703 11.310 -6.461 1.00 0.00 126 GLU A O 20
ATOM 19245 N N . GLU A 1 63 ? -6.077 12.293 -8.365 1.00 0.00 127 GLU A N 20
ATOM 19246 C CA . GLU A 1 63 ? -6.621 13.598 -8.029 1.00 0.00 127 GLU A CA 20
ATOM 19247 C C . GLU A 1 63 ? -8.011 13.769 -8.621 1.00 0.00 127 GLU A C 20
ATOM 19248 O O . GLU A 1 63 ? -8.658 14.806 -8.458 1.00 0.00 127 GLU A O 20
ATOM 19260 N N . GLY A 1 64 ? -8.458 12.756 -9.292 1.00 0.00 128 GLY A N 20
ATOM 19261 C CA . GLY A 1 64 ? -9.735 12.764 -9.888 1.00 0.00 128 GLY A CA 20
ATOM 19262 C C . GLY A 1 64 ? -9.773 11.717 -10.928 1.00 0.00 128 GLY A C 20
ATOM 19263 O O . GLY A 1 64 ? -9.022 10.721 -10.778 1.00 0.00 128 GLY A O 20
#

Foldseek 3Di:
DPDDAPDDDDQQAWWWAQDPVPRHTAIWGFHDADVPVQWTWTAGPPPGDIDIGHPNRIHHDDPD

Organism: Homo sapiens (NCBI:txid9606)

Sequence (64 aa):
ASTQPTHSWKVGDKCMAVWSEDGQCYEAEIEEIDEENGTAAITFAGYGNAEVTPLLNLKPVEEGASTQPTHSWKVGDKCMAVWSEDGQCYEAEIEEIDEENGTAAITFAGYGNAEVTPLLNLKPVEEGASTQPTHSWKVGDKCMAVWSEDGQCYEAEIEEIDEENGTAAITFAGYGNAEVTPLLNLKPVEEGASTQPTHSWKVGDKCMAVWSEDGQCYEAEIEEIDEENGTAAITFAGYGNAEVTPLLNLKPVEEGASTQPTHSWKVGDKCMAVWSEDGQCYEAEIEEIDEENGTAAITFAGYGNAEVTPLLNLKPVEEGASTQPTHSWKVGDKCMAVWSEDGQCYEAEIEEIDEENGTAAITFAGYGNAEVTPLLNLKPVEEGASTQPTHSWKVGDKCMAVWSEDGQCYEAEIEEIDEENGTAAITFAGYGNAEVTPLLNLKPVEEGASTQPTHSWKVGDKCMAVWSEDGQCYEAEIEEIDEENGTAAITFAGYGNAEVTPLLNLKPVEEGASTQPTHSWKVGDKCMAVWSEDGQCYEAEIEEIDEENGTAAITFAGYGNAEVTPLLNLKPVEEGASTQPTHSWKVGDKCMAVWSEDGQCYEAEIEEIDEENGTAAITFAGYGNAEVTPLLNLKPVEEGASTQPTHSWKVGDKCMAVWSEDGQCYEAEIEEIDEENGTAAITFAGYGNAEVTPLLNLKPVEEGASTQPTHSWKVGDKCMAVWSEDGQCYEAEIEEIDEENGTAAITFAGYGNAEVTPLLNLKPVEEGASTQPTHSWKVGDKCMAVWSEDGQCYEAEIEEIDEENGTAAITFAGYGNAEVTPLLNLKPVEEGASTQPTHSWKVGDKCMAVWSEDGQCYEAEIEEIDEENGTAAITFAGYGNAEVTPLLNLKPVEEGASTQPTHSWKVGDKCMAVWSEDGQCYEAEIEEIDEENGTAAITFAGYGNAEVTPLLNLKPVEEGASTQPTHSWKVGDKCMAVWSEDGQCYEAEIEEIDEENGTAAITFAGYGNAEVTPLLNLKPVEEGASTQPTHSWKVGDKCMAVWSEDGQCYEAEIEEIDEENGTAAITFAGYGNAEVTPLLNLKPVEEGASTQPTHSWKVGDKCMAVWSEDGQCYEAEIEEIDEENGTAAITFAGYGNAEVTPLLNLKPVEEGASTQPTHSWKVGDKCMAVWSEDGQCYEAEIEEIDEENGTAAITFAGYGNAEVTPLLNLKPVEEGASTQPTHSWKVGDKCMAVWSEDGQCYEAEIEEIDEENGTAAITFAGYGNAEVTPLLNLKPVEEG

GO terms:
  GO:0005634 nucleus (C, TAS)
  GO:0006915 apoptotic process (P, TAS)
  GO:0005654 nucleoplasm (C, TAS)
  GO:0005515 protein binding (F, IPI)
  GO:0005654 nucleoplasm (C, IDA)
  GO:0016604 nuclear body (C, IDA)
  GO:0016607 nuclear speck (C, EXP)
  GO:0000375 RNA splicing, via transesterification reactions (P, TAS)
  GO:0003723 RNA binding (F, HDA)

Nearest PDB structures (foldseek):
  4a4h-assembly1_A  TM=9.290E-01  e=1.808E-10  Homo sapiens
  4a4e-assembly1_A  TM=9.307E-01  e=2.369E-06  Homo sapiens
  4a4g-assembly1_A  TM=9.278E-01  e=2.820E-06  Homo sapiens
  6v9t-assembly1_AAA  TM=9.481E-01  e=1.437E-05  Homo sapiens
  7w30-assembly2_B  TM=9.082E-01  e=8.034E-06  Homo sapiens

Secondary structure (DSSP, 8-state):
--S--SS---TT-EEEEE-TTTSSEEEEEEEEEETTTTEEEEEETTTTEEEEEEGGGEE--S--

Radius of gyration: 10.71 Å; Cα contacts (8 Å, |Δi|>4): 134; chains: 1; bounding box: 31×24×16 Å